Protein AF-A0A954XDR1-F1 (afdb_monomer_lite)

pLDDT: mean 86.96, std 10.25, range [40.03, 98.75]

Foldseek 3Di:
DWDPVQPQPFKWKKFCFLEQDFFWFKAWAPLQPLLQWIKMKTWPDGAPLLFFQWEAEAEDAPPDQDAWDWDDDPSYIYTYWHPHPPNGHFQLSPQVNQCPPPRNVNTIHMDIPDHDRRHGSRPGGDHGDIDTGDQRQWWKFKDPLPLPSQWIKMKTFPDGALLLFFQKEFEAEDAPPDADQWDWDDDPSYIYTYWHLHPPRTHFQLSSQCNQCVDPVSVNTIHMDTRHHDRRHGNNNDDRPCPTTTTDDSRMDIFDFPDWDADPVNPDIDTHGPADDDWGKMKIKGFQADDRFTAHPVRQGPPRGDMDMDIDTDQFFKEWFFKAAQDWDAFPVRFIDTNQQKMKTAIDDRSDPQFAFDQVLLWDFLQKWKWQLQLFLFPPVTDDTFPTWGADRQRRMIMGGHPDGQQCPPNNPAFFTKIKIWGWFNADFEDFEFEEEDPDFAFLFPVRAAECVVGDDCADPNGYKYKYKDFLFPPDFDDDFAFQALPDPPDDDDPPAGGQFPVFFAPDGAAAEFEEEAEQWDAAAPVRHTWGAPQDPLLVVLLLQLLQLLLQQFSYFYAYEHQDAAHEGATDPCRQPNPFDDADPGPQWADHPQLRYTYGYNRVQDDPPQSDHVHVSSLRSSLRNLVSLRGGAPCPDPDQDSHDPDDPPPPPDDRDPPDPSSSRNRCRHGPLFSFGKRKHKDWDPAKWKKKKKKAACLDPDHWFFQKKKWKWFQDPVRDIDTDDIDQDFFHSIDMDMDIDGGGMMMIMMTGPQQPPADSNDTRRTGGHSTFDDVPDVTSGGGMMMIMMTTHGFGPDTTGTSVRQRHDALQPSHRGDMPMDMDIDDDQLQEFEEELPFDDPFDRGSRGHHNAQQVSQVVNLVPAQGEYEYEAAPAPVRDLLQQLRTAAHEEAADPVRDGFRRYNEAERAANYEYEYWFSYHYAYALYEHEFADLDLPGGRANYEYHDRWAQFDADSVRRTDADSSRHGDTRAHEYFHPQDNSGHDYPDPPPDGDHQAAQREAAYEDECVSCVVSVHDHSVLSVGARYEDRRYEAERHQHWHAGPNDTDTHANAEEELAAHAYEQYEHARHAAENAEYEQNLQAKFLCQGPSSCVVHGHHRPDIDGGHHHYNYHAPHYPHSFYEHDFDCDPPRDTRANAHSGDDDDPNGDYDYPDDHHHDDPRNGHHLPQPFWDQAPKDKDFDADAAADFAKDWDWDWDADPVRDTHPTDDTHDIDTDDDRGRDIDIPPGGD

Sequence (1230 aa):
NLDPASIADSIQVTRSGFDGQFERASVLTDLGTSGQVVFQFAAVAPGEAGNGISLVFTKSNHGGSSLPTVTVSGRQINVDLNTNSGNETTASDLLTAMTNSAAASSLVTTSLELGNLLARVDQNVSVGAPLTLAGANHAKVSSSFNAGSNVQLSFTAAQTGLAGNGIQIAVTKVDRGGPATPRVTVSGRTINLELNSHLGNETTAQEVVTAVNGNATARALVTARLNFGSGLTKLGNRTLTFSPLRLAGANDVVIQPGHLELAENGREVIFRFADNLPDDRYRIDILGAGANPLLDENGLPFNGGRDQSVEFRLDLAPRVEAVVPQPITRTSTGALQQARNQIVVYFNHDHLQGDTLDPVKASDPSFYKLYLTKGTVRNTDDTLIPASVSFDATTETATLTFANDLQQLAGNTAAGGTFRLRIGTDEAIPAVPVTLTPQNDPGSSFDTALDLAANWSPNASPSQSIVISSSIANANPYLLDFPGASDEPGHREIPSVQDHVPGGADDRPGITTIPYNFRLEYGFDSRNNVLLNSITENQKQRAREVFELYGNYLGVQFIETASQGMTIVTGDLRAINPTIPTGIGAPYSLSNAQGDLVIMELQDFNQPGDDIYGGDWFRAAFKEIGRALGYGPTTELPGLSLAVDTQNPGPTAEPIFPGDADVLHGQFMYRPESNDIDLYQFTLTQTGRISIETFAERQANPSLVDTVITLYRENANGTHELVARNDDYYSNDSFLELELGPGKYFVGVSASGNNQYNPTIEDSGIGGTTGDDPSTPNIDEGAYELRLNFRPNADDSLTDSTGVVFDGDADGVPGGVHNFWFRTQSAARTLIVDKSAPAGGNGSLAAPYSNLQTALTAAAAQPNSIVRIVGNGGADGDLTTEADNDAYEIGFNRLGNQLADGPRFEVPKDVTVMIDAGAVFKLRRAMVAVGSTAVNVDHSGASLQVLGTPRLLTANGQVARDSNGQVVEGSVFFTSIHDNAIGDDTNADVSHPAALPGDWGGIWYRNDIDSASKRFDWENEGIYLNVVNHADMRYGGGDVIVSGVTQPVAPIHMTDSRPTVSYNTITGSADAAMSANPDSFKETSFHTTEFQQRGAFTADYTRVGPDIQFNHLTDNSFNALFVRLRTPAGNDLETLTVPGRFDDTDVVHVIAENLLIEGVAGGPISQVATPPTQLVKLDPLTGGTLPLGTYNYRLTYVDAQGNESPASDPSRDITLTGGQTAVLLSQLPR

Secondary structure (DSSP, 8-state):
-B-GGGTTTTEEEEE--TTS-----EEEE-TTSTTSEEEEEEESS-SGGGTT-EEEEEEE--SSSPPPEEEEETTEEEEEEE--TTSPPBHHHHHHHHHH-HHHHTTEEEEEEEE-TTSB-SSS--SS-EEE-B-TT--EEEE-TT-GGGEEEEEEESS-SGGGTT-EEEEEEE--SSS-PPEEEEETTEEEEEEE--TTSPPBHHHHHHHHHH-HHHHTTEEEEEEEE-TT-B-TTS---SPSEE-B----EEEPEEEEEE-TTSS-EEEEESSPPPSEEEEEEE-SSSSS--BBTT-PBGGGT--EEEEEEE-PPP-EEEEEES-EEE-TTS-EEE-TTEEEEEEPPP-STT-SB-HHHHT-GGGEEEEE-TTSS-GGG-----SEEEEETTTTEEEEE-SS-GGGGGG--SS-EEEEEEESB-PPPPPPPEEE--SSPPPSSTTT-EEGGGT--TT-SS-EEEEEEEEEE--S---SPPS--TT-TT----TTS--S-TT-S--SSSPEEEEEE--SEEEE-TTSPEEE----HHHHHHHHHHHHHHHTTSSEEEEE-SSSSEEEEEE-GGGT-TT---STTS--EEE-TTSSEEEEETTTS-STTTTSTTSHHHHHHHHHHHHHTT----TTS-SSSTT-TT----TT-PPPSS-HHHHHHHHHHS---B--EEEEEEEESS-EEEEEEEESTTSSS--SPPEEEEEEEE-TTS-EEEEEEES-BBBTB-EEEEEE-SEEEEEEEEETT-----TTSTT----B-----TTSSS-EEEEEEEEEEEEEPPS-B-BBSS-PBPBSS-SSSSB--EEEEEEE--GGGEEEE-TTSPTT--SBTTB-BS-HHHHHHHHHTSTTPEEEE----TTTT-TT-TTTSBPEEEEB-TTSPBPTT-S-EEPPTT-EEEEETT-EEEEES--EEES-SBTTB--TT-EEEEE-BSS-B-TTSPBPB-TTSPBPPBPEEEEETT--SS-B-----TT-----TTSS--EEEE-HHHHHTT---SGGGT----EEESEEEES---EEEETTEEEE--SEEEES---EEES-EEES-SSEEEEE-GGGGBEE-S-SHHHHTT-----S--EESSEEES-EEESSSEEEEEE-----TTSPPPEE-S-B-----SS-EE--SPPEE---TTS-B--------TT-EEEEEESS-PPSSEE------B-TT-PBPPPPPPPPPEE--TTEEEEEEES---

Radius of gyration: 40.81 Å; chains: 1; bounding box: 85×116×124 Å

Structure (mmCIF, N/CA/C/O backbone):
data_AF-A0A954XDR1-F1
#
_entry.id   AF-A0A954XDR1-F1
#
loop_
_atom_site.group_PDB
_atom_site.id
_atom_site.type_symbol
_atom_site.label_atom_id
_atom_site.label_alt_id
_atom_site.label_comp_id
_atom_site.label_asym_id
_atom_site.label_entity_id
_atom_site.label_seq_id
_atom_site.pdbx_PDB_ins_code
_atom_site.Cartn_x
_atom_site.Cartn_y
_atom_site.Cartn_z
_atom_site.occupancy
_atom_site.B_iso_or_equiv
_atom_site.auth_seq_id
_atom_site.auth_comp_id
_atom_site.auth_asym_id
_atom_site.auth_atom_id
_atom_site.pdbx_PDB_model_num
ATOM 1 N N . ASN A 1 1 ? 17.605 -41.570 4.086 1.00 86.50 1 ASN A N 1
ATOM 2 C CA . ASN A 1 1 ? 17.146 -40.199 3.787 1.00 86.50 1 ASN A CA 1
ATOM 3 C C . ASN A 1 1 ? 17.952 -39.670 2.612 1.00 86.50 1 ASN A C 1
ATOM 5 O O . ASN A 1 1 ? 18.777 -40.428 2.106 1.00 86.50 1 ASN A O 1
ATOM 9 N N . LEU A 1 2 ? 17.680 -38.459 2.126 1.00 90.00 2 LEU A N 1
ATOM 10 C CA . LEU A 1 2 ? 18.533 -37.824 1.114 1.00 90.00 2 LEU A CA 1
ATOM 11 C C . LEU A 1 2 ? 19.886 -37.447 1.732 1.00 90.00 2 LEU A C 1
ATOM 13 O O . LEU A 1 2 ? 19.928 -37.075 2.902 1.00 90.00 2 LEU A O 1
ATOM 17 N N . ASP A 1 3 ? 20.970 -37.553 0.962 1.00 89.50 3 ASP A N 1
ATOM 18 C CA . ASP A 1 3 ? 22.277 -37.013 1.346 1.00 89.50 3 ASP A CA 1
ATOM 19 C C . ASP A 1 3 ? 22.281 -35.491 1.109 1.00 89.50 3 ASP A C 1
ATOM 21 O O . ASP A 1 3 ? 22.230 -35.074 -0.058 1.00 89.50 3 ASP A O 1
ATOM 25 N N . PRO A 1 4 ? 22.375 -34.652 2.163 1.00 86.88 4 PRO A N 1
ATOM 26 C CA . PRO A 1 4 ? 22.379 -33.196 2.027 1.00 86.88 4 PRO A CA 1
ATOM 27 C C . PRO A 1 4 ? 23.469 -32.669 1.087 1.00 86.88 4 PRO A C 1
ATOM 29 O O . PRO A 1 4 ? 23.261 -31.662 0.415 1.00 86.88 4 PRO A O 1
ATOM 32 N N . ALA A 1 5 ? 24.614 -33.359 0.995 1.00 87.38 5 ALA A N 1
ATOM 33 C CA . ALA A 1 5 ? 25.727 -32.941 0.144 1.00 87.38 5 ALA A CA 1
ATOM 34 C C . ALA A 1 5 ? 25.434 -33.096 -1.357 1.00 87.38 5 ALA A C 1
ATOM 36 O O . ALA A 1 5 ? 26.121 -32.494 -2.178 1.00 87.38 5 ALA A O 1
ATOM 37 N N . SER A 1 6 ? 24.425 -33.892 -1.720 1.00 88.06 6 SER A N 1
ATOM 38 C CA . SER A 1 6 ? 24.074 -34.159 -3.116 1.00 88.06 6 SER A CA 1
ATOM 39 C C . SER A 1 6 ? 23.011 -33.214 -3.683 1.00 88.06 6 SER A C 1
ATOM 41 O O . SER A 1 6 ? 22.821 -33.196 -4.893 1.00 88.06 6 SER A O 1
ATOM 43 N N . ILE A 1 7 ? 22.315 -32.421 -2.857 1.00 86.50 7 ILE A N 1
ATOM 44 C CA . ILE A 1 7 ? 21.099 -31.688 -3.266 1.00 86.50 7 ILE A CA 1
ATOM 45 C C . ILE A 1 7 ? 21.419 -30.469 -4.145 1.00 86.50 7 ILE A C 1
ATOM 47 O O . ILE A 1 7 ? 20.789 -30.290 -5.185 1.00 86.50 7 ILE A O 1
ATOM 51 N N . ALA A 1 8 ? 22.406 -29.654 -3.755 1.00 79.81 8 ALA A N 1
ATOM 52 C CA . ALA A 1 8 ? 22.667 -28.344 -4.367 1.00 79.81 8 ALA A CA 1
ATOM 53 C C . ALA A 1 8 ? 22.956 -28.397 -5.878 1.00 79.81 8 ALA A C 1
ATOM 55 O O . ALA A 1 8 ? 22.542 -27.506 -6.610 1.00 79.81 8 ALA A O 1
ATOM 56 N N . ASP A 1 9 ? 23.617 -29.460 -6.342 1.00 78.88 9 ASP A N 1
ATOM 57 C CA . ASP A 1 9 ? 24.009 -29.622 -7.747 1.00 78.88 9 ASP A CA 1
ATOM 58 C C . ASP A 1 9 ? 23.118 -30.611 -8.522 1.00 78.88 9 ASP A C 1
ATOM 60 O O . ASP A 1 9 ? 23.356 -30.843 -9.710 1.00 78.88 9 ASP A O 1
ATOM 64 N N . SER A 1 10 ? 22.130 -31.231 -7.863 1.00 84.75 10 SER A N 1
ATOM 65 C CA . SER A 1 10 ? 21.291 -32.281 -8.459 1.00 84.75 10 SER A CA 1
ATOM 66 C C . SER A 1 10 ? 19.840 -31.879 -8.694 1.00 84.75 10 SER A C 1
ATOM 68 O O . SER A 1 10 ? 19.151 -32.581 -9.434 1.00 84.75 10 SER A O 1
ATOM 70 N N . ILE A 1 11 ? 19.367 -30.776 -8.107 1.00 86.69 11 ILE A N 1
ATOM 71 C CA . ILE A 1 11 ? 18.033 -30.225 -8.365 1.00 86.69 11 ILE A CA 1
ATOM 72 C C . ILE A 1 11 ? 18.182 -28.825 -8.951 1.00 86.69 11 ILE A C 1
ATOM 74 O O . ILE A 1 11 ? 18.779 -27.947 -8.334 1.00 86.69 11 ILE A O 1
ATOM 78 N N . GLN A 1 12 ? 17.617 -28.609 -10.134 1.00 84.19 12 GLN A N 1
ATOM 79 C CA . GLN A 1 12 ? 17.728 -27.356 -10.870 1.00 84.19 12 GLN A CA 1
ATOM 80 C C . GLN A 1 12 ? 16.349 -26.868 -11.304 1.00 84.19 12 GLN A C 1
ATOM 82 O O . GLN A 1 12 ? 15.586 -27.617 -11.906 1.00 84.19 12 GLN A O 1
ATOM 87 N N . VAL A 1 13 ? 16.044 -25.595 -11.053 1.00 87.25 13 VAL A N 1
ATOM 88 C CA . VAL A 1 13 ? 14.833 -24.945 -11.569 1.00 87.25 13 VAL A CA 1
ATOM 89 C C . VAL A 1 13 ? 15.220 -24.077 -12.765 1.00 87.25 13 VAL A C 1
ATOM 91 O O . VAL A 1 13 ? 16.120 -23.246 -12.676 1.00 87.25 13 VAL A O 1
ATOM 94 N N . THR A 1 14 ? 14.565 -24.285 -13.904 1.00 85.12 14 THR A N 1
ATOM 95 C CA . THR A 1 14 ? 14.783 -23.532 -15.145 1.00 85.12 14 THR A CA 1
ATOM 96 C C . THR A 1 14 ? 13.478 -22.874 -15.570 1.00 85.12 14 THR A C 1
ATOM 98 O O . THR A 1 14 ? 12.457 -23.546 -15.663 1.00 85.12 14 THR A O 1
ATOM 101 N N . ARG A 1 15 ? 13.515 -21.577 -15.846 1.00 86.88 15 ARG A N 1
ATOM 102 C CA . ARG A 1 15 ? 12.451 -20.773 -16.453 1.00 86.88 15 ARG A CA 1
ATOM 103 C C . ARG A 1 15 ? 12.624 -20.786 -17.977 1.00 86.88 15 ARG A C 1
ATOM 105 O O . ARG A 1 15 ? 13.765 -20.675 -18.418 1.00 86.88 15 ARG A O 1
ATOM 112 N N . SER A 1 16 ? 11.557 -20.920 -18.770 1.00 78.75 16 SER A N 1
ATOM 113 C CA . SER A 1 16 ? 11.685 -20.960 -20.243 1.00 78.75 16 SER A CA 1
ATOM 114 C C . SER A 1 16 ? 12.026 -19.610 -20.876 1.00 78.75 16 SER A C 1
ATOM 116 O O . SER A 1 16 ? 12.599 -19.547 -21.959 1.00 78.75 16 SER A O 1
ATOM 118 N N . GLY A 1 17 ? 11.745 -18.516 -20.169 1.00 71.94 17 GLY A N 1
ATOM 119 C CA . GLY A 1 17 ? 12.028 -17.175 -20.653 1.00 71.94 17 GLY A CA 1
ATOM 120 C C . GLY A 1 17 ? 11.011 -16.724 -21.703 1.00 71.94 17 GLY A C 1
ATOM 121 O O . GLY A 1 17 ? 9.960 -17.325 -21.900 1.00 71.94 17 GLY A O 1
ATOM 122 N N . PHE A 1 18 ? 11.332 -15.629 -22.393 1.00 61.94 18 PHE A N 1
ATOM 123 C CA . PHE A 1 18 ? 10.389 -14.818 -23.182 1.00 61.94 18 PHE A CA 1
ATOM 124 C C . PHE A 1 18 ? 9.682 -15.507 -24.371 1.00 61.94 18 PHE A C 1
ATOM 126 O O . PHE A 1 18 ? 8.906 -14.847 -25.061 1.00 61.94 18 PHE A O 1
ATOM 133 N N . ASP A 1 19 ? 9.971 -16.772 -24.688 1.00 65.50 19 ASP A N 1
ATOM 134 C CA . ASP A 1 19 ? 9.323 -17.500 -25.789 1.00 65.50 19 ASP A CA 1
ATOM 135 C C . ASP A 1 19 ? 8.383 -18.629 -25.328 1.00 65.50 19 ASP A C 1
ATOM 137 O O . ASP A 1 19 ? 7.708 -19.240 -26.167 1.00 65.50 19 ASP A O 1
ATOM 141 N N . GLY A 1 20 ? 8.305 -18.884 -24.016 1.00 69.50 20 GLY A N 1
ATOM 142 C CA . GLY A 1 20 ? 7.440 -19.902 -23.425 1.00 69.50 20 GLY A CA 1
ATOM 143 C C . GLY A 1 20 ? 7.781 -21.332 -23.856 1.00 69.50 20 GLY A C 1
ATOM 144 O O . GLY A 1 20 ? 6.900 -22.201 -23.829 1.00 69.50 20 GLY A O 1
ATOM 145 N N . GLN A 1 21 ? 9.002 -21.591 -24.336 1.00 77.00 21 GLN A N 1
ATOM 146 C CA . GLN A 1 21 ? 9.427 -22.898 -24.834 1.00 77.00 21 GLN A CA 1
ATOM 147 C C . GLN A 1 21 ? 10.826 -23.259 -24.336 1.00 77.00 21 GLN A C 1
ATOM 149 O O . GLN A 1 21 ? 11.808 -22.639 -24.710 1.00 77.00 21 GLN A O 1
ATOM 154 N N . PHE A 1 22 ? 10.945 -24.378 -23.620 1.00 79.81 22 PHE A N 1
ATOM 155 C CA . PHE A 1 22 ? 12.264 -24.900 -23.273 1.00 79.81 22 PHE A CA 1
ATOM 156 C C . PHE A 1 22 ? 13.022 -25.404 -24.504 1.00 79.81 22 PHE A C 1
ATOM 158 O O . PHE A 1 22 ? 12.541 -26.292 -25.229 1.00 79.81 22 PHE A O 1
ATOM 165 N N . GLU A 1 23 ? 14.240 -24.909 -24.728 1.00 79.75 23 GLU A N 1
ATOM 166 C CA . GLU A 1 23 ? 14.997 -25.302 -25.912 1.00 79.75 23 GLU A CA 1
ATOM 167 C C . GLU A 1 23 ? 15.447 -26.764 -25.863 1.00 79.75 23 GLU A C 1
ATOM 169 O O . GLU A 1 23 ? 15.776 -27.340 -24.825 1.00 79.75 23 GLU A O 1
ATOM 174 N N . ARG A 1 24 ? 15.506 -27.393 -27.040 1.00 84.25 24 ARG A N 1
ATOM 175 C CA . ARG A 1 24 ? 15.835 -28.817 -27.184 1.00 84.25 24 ARG A CA 1
ATOM 176 C C . ARG A 1 24 ? 17.181 -29.014 -27.854 1.00 84.25 24 ARG A C 1
ATOM 178 O O . ARG A 1 24 ? 17.508 -28.386 -28.869 1.00 84.25 24 ARG A O 1
ATOM 185 N N . ALA A 1 25 ? 17.937 -29.974 -27.334 1.00 85.62 25 ALA A N 1
ATOM 186 C CA . ALA A 1 25 ? 19.163 -30.418 -27.970 1.00 85.62 25 ALA A CA 1
ATOM 187 C C . ALA A 1 25 ? 18.816 -30.998 -29.339 1.00 85.62 25 ALA A C 1
ATOM 189 O O . ALA A 1 25 ? 17.889 -31.797 -29.477 1.00 85.62 25 ALA A O 1
ATOM 190 N N . SER A 1 26 ? 19.543 -30.590 -30.368 1.00 88.50 26 SER A N 1
ATOM 191 C CA . SER A 1 26 ? 19.262 -31.053 -31.720 1.00 88.50 26 SER A CA 1
ATOM 192 C C . SER A 1 26 ? 20.522 -31.131 -32.553 1.00 88.50 26 SER A C 1
ATOM 194 O O . SER A 1 26 ? 21.566 -30.558 -32.230 1.00 88.50 26 SER A O 1
ATOM 196 N N . VAL A 1 27 ? 20.432 -31.890 -33.634 1.00 87.94 27 VAL A N 1
ATOM 197 C CA . VAL A 1 27 ? 21.496 -31.993 -34.616 1.00 87.94 27 VAL A CA 1
ATOM 198 C C . VAL A 1 27 ? 20.909 -32.138 -36.012 1.00 87.94 27 VAL A C 1
ATOM 200 O O . VAL A 1 27 ? 20.017 -32.950 -36.248 1.00 87.94 27 VAL A O 1
ATOM 203 N N . LEU A 1 28 ? 21.440 -31.336 -36.932 1.00 88.44 28 LEU A N 1
ATOM 204 C CA . LEU A 1 28 ? 21.178 -31.423 -38.363 1.00 88.44 28 LEU A CA 1
ATOM 205 C C . LEU A 1 28 ? 22.313 -32.193 -39.037 1.00 88.44 28 LEU A C 1
ATOM 207 O O . LEU A 1 28 ? 23.490 -31.963 -38.740 1.00 88.44 28 LEU A O 1
ATOM 211 N N . THR A 1 29 ? 21.971 -33.101 -39.945 1.00 86.88 29 THR A N 1
ATOM 212 C CA . THR A 1 29 ? 22.951 -33.835 -40.750 1.00 86.88 29 THR A CA 1
ATOM 213 C C . THR A 1 29 ? 22.360 -34.265 -42.086 1.00 86.88 29 THR A C 1
ATOM 215 O O . THR A 1 29 ? 21.196 -34.643 -42.169 1.00 86.88 29 THR A O 1
ATOM 218 N N . ASP A 1 30 ? 23.171 -34.258 -43.142 1.00 86.12 30 ASP A N 1
ATOM 219 C CA . ASP A 1 30 ? 22.811 -34.860 -44.430 1.00 86.12 30 ASP A CA 1
ATOM 220 C C . ASP A 1 30 ? 23.244 -36.325 -44.564 1.00 86.12 30 ASP A C 1
ATOM 222 O O . ASP A 1 30 ? 23.123 -36.903 -45.647 1.00 86.12 30 ASP A O 1
ATOM 226 N N . LEU A 1 31 ? 23.799 -36.913 -43.496 1.00 86.31 31 LEU A N 1
ATOM 227 C CA . LEU A 1 31 ? 24.356 -38.269 -43.469 1.00 86.31 31 LEU A CA 1
ATOM 228 C C . LEU A 1 31 ? 25.361 -38.537 -44.611 1.00 86.31 31 LEU A C 1
ATOM 230 O O . LEU A 1 31 ? 25.491 -39.666 -45.081 1.00 86.31 31 LEU A O 1
ATOM 234 N N . GLY A 1 32 ? 26.075 -37.507 -45.084 1.00 80.69 32 GLY A N 1
ATOM 235 C CA . GLY A 1 32 ? 27.067 -37.626 -46.159 1.00 80.69 32 GLY A CA 1
ATOM 236 C C . GLY A 1 32 ? 26.476 -37.658 -47.574 1.00 80.69 32 GLY A C 1
ATOM 237 O O . GLY A 1 32 ? 27.197 -37.890 -48.547 1.00 80.69 32 GLY A O 1
ATOM 238 N N . THR A 1 33 ? 25.176 -37.396 -47.732 1.00 82.56 33 THR A N 1
ATOM 239 C CA . THR A 1 33 ? 24.501 -37.395 -49.042 1.00 82.56 33 THR A CA 1
ATOM 240 C C . THR A 1 33 ? 24.773 -36.145 -49.885 1.00 82.56 33 THR A C 1
ATOM 242 O O . THR A 1 33 ? 24.245 -36.019 -50.988 1.00 82.56 33 THR A O 1
ATOM 245 N N . SER A 1 34 ? 25.628 -35.229 -49.410 1.00 76.81 34 SER A N 1
ATOM 246 C CA . SER A 1 34 ? 25.942 -33.957 -50.078 1.00 76.81 34 SER A CA 1
ATOM 247 C C . SER A 1 34 ? 24.692 -33.097 -50.315 1.00 76.81 34 SER A C 1
ATOM 249 O O . SER A 1 34 ? 24.512 -32.532 -51.394 1.00 76.81 34 SER A O 1
ATOM 251 N N . GLY A 1 35 ? 23.818 -33.024 -49.306 1.00 74.88 35 GLY A N 1
ATOM 252 C CA . GLY A 1 35 ? 22.585 -32.232 -49.327 1.00 74.88 35 GLY A CA 1
ATOM 253 C C . GLY A 1 35 ? 21.400 -32.834 -50.095 1.00 74.88 35 GLY A C 1
ATOM 254 O O . GLY A 1 35 ? 20.411 -32.132 -50.297 1.00 74.88 35 GLY A O 1
ATOM 255 N N . GLN A 1 36 ? 21.453 -34.104 -50.530 1.00 80.50 36 GLN A N 1
ATOM 256 C CA . GLN A 1 36 ? 20.278 -34.757 -51.139 1.00 80.50 36 GLN A CA 1
ATOM 257 C C . GLN A 1 36 ? 19.148 -34.997 -50.135 1.00 80.50 36 GLN A C 1
ATOM 259 O O . GLN A 1 36 ? 17.980 -35.007 -50.531 1.00 80.50 36 GLN A O 1
ATOM 264 N N . VAL A 1 37 ? 19.500 -35.191 -48.862 1.00 86.31 37 VAL A N 1
ATOM 265 C CA . VAL A 1 37 ? 18.587 -35.215 -47.717 1.00 86.31 37 VAL A CA 1
ATOM 266 C C . VAL A 1 37 ? 19.205 -34.480 -46.539 1.00 86.31 37 VAL A C 1
ATOM 268 O O . VAL A 1 37 ? 20.425 -34.436 -46.423 1.00 86.31 37 VAL A O 1
ATOM 271 N N . VAL A 1 38 ? 18.378 -33.918 -45.664 1.00 87.75 38 VAL A N 1
ATOM 272 C CA . VAL A 1 38 ? 18.791 -33.305 -44.399 1.00 87.75 38 VAL A CA 1
ATOM 273 C C . VAL A 1 38 ? 17.844 -33.788 -43.314 1.00 87.75 38 VAL A C 1
ATOM 275 O O . VAL A 1 38 ? 16.654 -33.484 -43.346 1.00 87.75 38 VAL A O 1
ATOM 278 N N . PHE A 1 39 ? 18.377 -34.551 -42.367 1.00 89.62 39 PHE A N 1
ATOM 279 C CA . PHE A 1 39 ? 17.655 -34.992 -41.183 1.00 89.62 39 PHE A CA 1
ATOM 280 C C . PHE A 1 39 ? 17.909 -34.046 -40.022 1.00 89.62 39 PHE A C 1
ATOM 282 O O . PHE A 1 39 ? 19.051 -33.633 -39.791 1.00 89.62 39 PHE A O 1
ATOM 289 N N . GLN A 1 40 ? 16.855 -33.782 -39.260 1.00 91.44 40 GLN A N 1
ATOM 290 C CA . GLN A 1 40 ? 16.955 -33.238 -37.921 1.00 91.44 40 GLN A CA 1
ATOM 291 C C . GLN A 1 40 ? 16.609 -34.327 -36.909 1.00 91.44 40 GLN A C 1
ATOM 293 O O . GLN A 1 40 ? 15.594 -35.016 -37.005 1.00 91.44 40 GLN A O 1
ATOM 298 N N . PHE A 1 41 ? 17.491 -34.474 -35.927 1.00 92.56 41 PHE A N 1
ATOM 299 C CA . PHE A 1 41 ? 17.269 -35.286 -34.742 1.00 92.56 41 PHE A CA 1
ATOM 300 C C . PHE A 1 41 ? 17.181 -34.333 -33.554 1.00 92.56 41 PHE A C 1
ATOM 302 O O . PHE A 1 41 ? 18.151 -33.625 -33.277 1.00 92.56 41 PHE A O 1
ATOM 309 N N . ALA A 1 42 ? 16.036 -34.282 -32.879 1.00 90.50 42 ALA A N 1
ATOM 310 C CA . ALA A 1 42 ? 15.806 -33.403 -31.734 1.00 90.50 42 ALA A CA 1
ATOM 311 C C . ALA A 1 42 ? 15.404 -34.204 -30.494 1.00 90.50 42 ALA A C 1
ATOM 313 O O . ALA A 1 42 ? 14.640 -35.164 -30.586 1.00 90.50 42 ALA A O 1
ATOM 314 N N . ALA A 1 43 ? 15.923 -33.821 -29.332 1.00 89.50 43 ALA A N 1
ATOM 315 C CA . ALA A 1 43 ? 15.659 -34.510 -28.080 1.00 89.50 43 ALA A CA 1
ATOM 316 C C . ALA A 1 43 ? 14.181 -34.388 -27.678 1.00 89.50 43 ALA A C 1
ATOM 318 O O . ALA A 1 43 ? 13.559 -33.327 -27.791 1.00 89.50 43 ALA A O 1
ATOM 319 N N . VAL A 1 44 ? 13.627 -35.493 -27.178 1.00 85.81 44 VAL A N 1
ATOM 320 C CA . VAL A 1 44 ? 12.279 -35.531 -26.586 1.00 85.81 44 VAL A CA 1
ATOM 321 C C . VAL A 1 44 ? 12.276 -34.904 -25.192 1.00 85.81 44 VAL A C 1
ATOM 323 O O . VAL A 1 44 ? 11.271 -34.324 -24.794 1.00 85.81 44 VAL A O 1
ATOM 326 N N . ALA A 1 45 ? 13.396 -34.958 -24.470 1.00 78.19 45 ALA A N 1
ATOM 327 C CA . ALA A 1 45 ? 13.588 -34.181 -23.251 1.00 78.19 45 ALA A CA 1
ATOM 328 C C . ALA A 1 45 ? 14.065 -32.756 -23.610 1.00 78.19 45 ALA A C 1
ATOM 330 O O . ALA A 1 45 ? 15.027 -32.633 -24.378 1.00 78.19 45 ALA A O 1
ATOM 331 N N . PRO A 1 46 ? 13.404 -31.694 -23.116 1.00 74.44 46 PRO A N 1
ATOM 332 C CA . PRO A 1 46 ? 13.904 -30.328 -23.235 1.00 74.44 46 PRO A CA 1
ATOM 333 C C . PRO A 1 46 ? 15.089 -30.057 -22.292 1.00 74.44 46 PRO A C 1
ATOM 335 O O . PRO A 1 46 ? 15.381 -30.853 -21.399 1.00 74.44 46 PRO A O 1
ATOM 338 N N . GLY A 1 47 ? 15.789 -28.944 -22.516 1.00 70.94 47 GLY A N 1
ATOM 339 C CA . GLY A 1 47 ? 16.907 -28.489 -21.690 1.00 70.94 47 GLY A CA 1
ATOM 340 C C . GLY A 1 47 ? 18.150 -29.381 -21.724 1.00 70.94 47 GLY A C 1
ATOM 341 O O . GLY A 1 47 ? 18.360 -30.185 -22.641 1.00 70.94 47 GLY A O 1
ATOM 342 N N . GLU A 1 48 ? 18.988 -29.245 -20.692 1.00 67.12 48 GLU A N 1
ATOM 343 C CA . GLU A 1 48 ? 20.251 -29.985 -20.540 1.00 67.12 48 GLU A CA 1
ATOM 344 C C . GLU A 1 48 ? 20.049 -31.508 -20.507 1.00 67.12 48 GLU A C 1
ATOM 346 O O . GLU A 1 48 ? 20.876 -32.258 -21.029 1.00 67.12 48 GLU A O 1
ATOM 351 N N . ALA A 1 49 ? 18.900 -31.981 -20.012 1.00 67.62 49 ALA A N 1
ATOM 352 C CA . ALA A 1 49 ? 18.535 -33.396 -20.025 1.00 67.62 49 ALA A CA 1
ATOM 353 C C . ALA A 1 49 ? 18.467 -33.988 -21.447 1.00 67.62 49 ALA A C 1
ATOM 355 O O . ALA A 1 49 ? 18.609 -35.205 -21.612 1.00 67.62 49 ALA A O 1
ATOM 356 N N . GLY A 1 50 ? 18.290 -33.163 -22.487 1.00 75.00 50 GLY A N 1
ATOM 357 C CA . GLY A 1 50 ? 18.353 -33.562 -23.896 1.00 75.00 50 GLY A CA 1
ATOM 358 C C . GLY A 1 50 ? 19.769 -33.594 -24.490 1.00 75.00 50 GLY A C 1
ATOM 359 O O . GLY A 1 50 ? 20.001 -34.282 -25.490 1.00 75.00 50 GLY A O 1
ATOM 360 N N . ASN A 1 51 ? 20.738 -32.893 -23.891 1.00 78.12 51 ASN A N 1
ATOM 361 C CA . ASN A 1 51 ? 22.112 -32.815 -24.396 1.00 78.12 51 ASN A CA 1
ATOM 362 C C . ASN A 1 51 ? 22.847 -34.160 -24.237 1.00 78.12 51 ASN A C 1
ATOM 364 O O . ASN A 1 51 ? 22.618 -34.933 -23.310 1.00 78.12 51 ASN A O 1
ATOM 368 N N . GLY A 1 52 ? 23.749 -34.494 -25.161 1.00 79.88 52 GLY A N 1
ATOM 369 C CA . GLY A 1 52 ? 24.583 -35.697 -25.032 1.00 79.88 52 GLY A CA 1
ATOM 370 C C . GLY A 1 52 ? 23.933 -37.008 -25.498 1.00 79.88 52 GLY A C 1
ATOM 371 O O . GLY A 1 52 ? 24.595 -38.046 -25.468 1.00 79.88 52 GLY A O 1
ATOM 372 N N . ILE A 1 53 ? 22.678 -36.991 -25.971 1.00 86.81 53 ILE A N 1
ATOM 373 C CA . ILE A 1 53 ? 22.106 -38.136 -26.699 1.00 86.81 53 ILE A CA 1
ATOM 374 C C . ILE A 1 53 ? 22.911 -38.328 -27.986 1.00 86.81 53 ILE A C 1
ATOM 376 O O . ILE A 1 53 ? 23.113 -37.375 -28.736 1.00 86.81 53 ILE A O 1
ATOM 380 N N . SER A 1 54 ? 23.386 -39.544 -28.249 1.00 90.69 54 SER A N 1
ATOM 381 C CA . SER A 1 54 ? 24.243 -39.825 -29.407 1.00 90.69 54 SER A CA 1
ATOM 382 C C . SER A 1 54 ? 23.600 -40.818 -30.365 1.00 90.69 54 SER A C 1
ATOM 384 O O . SER A 1 54 ? 23.065 -41.841 -29.946 1.00 90.69 54 SER A O 1
ATOM 386 N N . LEU A 1 55 ? 23.675 -40.528 -31.664 1.00 92.88 55 LEU A N 1
ATOM 387 C CA . LEU A 1 55 ? 23.309 -41.464 -32.723 1.00 92.88 55 LEU A CA 1
ATOM 388 C C . LEU A 1 55 ? 24.577 -42.023 -33.359 1.00 92.88 55 LEU A C 1
ATOM 390 O O . LEU A 1 55 ? 25.416 -41.270 -33.851 1.00 92.88 55 LEU A O 1
ATOM 394 N N . VAL A 1 56 ? 24.721 -43.343 -33.366 1.00 93.50 56 VAL A N 1
ATOM 395 C CA . VAL A 1 56 ? 25.845 -44.032 -34.001 1.00 93.50 56 VAL A CA 1
ATOM 396 C C . VAL A 1 56 ? 25.315 -44.852 -35.161 1.00 93.50 56 VAL A C 1
ATOM 398 O O . VAL A 1 56 ? 24.529 -45.779 -34.977 1.00 93.50 56 VAL A O 1
ATOM 401 N N . PHE A 1 57 ? 25.766 -44.508 -36.363 1.00 93.31 57 PHE A N 1
ATOM 402 C CA . PHE A 1 57 ? 25.388 -45.218 -37.575 1.00 93.31 57 PHE A CA 1
ATOM 403 C C . PHE A 1 57 ? 26.395 -46.329 -37.877 1.00 93.31 57 PHE A C 1
ATOM 405 O O . PHE A 1 57 ? 27.611 -46.106 -37.910 1.00 93.31 57 PHE A O 1
ATOM 412 N N . THR A 1 58 ? 25.884 -47.529 -38.125 1.00 92.31 58 THR A N 1
ATOM 413 C CA . THR A 1 58 ? 26.624 -48.658 -38.692 1.00 92.31 58 THR A CA 1
ATOM 414 C C . THR A 1 58 ? 25.960 -49.109 -39.984 1.00 92.31 58 THR A C 1
ATOM 416 O O . THR A 1 58 ? 24.916 -48.592 -40.385 1.00 92.31 58 THR A O 1
ATOM 419 N N . LYS A 1 59 ? 26.608 -50.027 -40.699 1.00 91.19 59 LYS A N 1
ATOM 420 C CA . LYS A 1 59 ? 26.053 -50.590 -41.922 1.00 91.19 59 LYS A CA 1
ATOM 421 C C . LYS A 1 59 ? 26.357 -52.073 -42.012 1.00 91.19 59 LYS A C 1
ATOM 423 O O . LYS A 1 59 ? 27.501 -52.485 -41.803 1.00 91.19 59 LYS A O 1
ATOM 428 N N . SER A 1 60 ? 25.362 -52.857 -42.399 1.00 91.12 60 SER A N 1
ATOM 429 C CA . SER A 1 60 ? 25.528 -54.275 -42.696 1.00 91.12 60 SER A CA 1
ATOM 430 C C . SER A 1 60 ? 24.573 -54.705 -43.811 1.00 91.12 60 SER A C 1
ATOM 432 O O . SER A 1 60 ? 23.749 -53.926 -44.294 1.00 91.12 60 SER A O 1
ATOM 434 N N . ASN A 1 61 ? 24.745 -55.916 -44.333 1.00 90.19 61 ASN A N 1
ATOM 435 C CA . ASN A 1 61 ? 23.827 -56.469 -45.324 1.00 90.19 61 ASN A CA 1
ATOM 436 C C . ASN A 1 61 ? 22.801 -57.337 -44.589 1.00 90.19 61 ASN A C 1
ATOM 438 O O . ASN A 1 61 ? 23.175 -58.351 -44.002 1.00 90.19 61 ASN A O 1
ATOM 442 N N . HIS A 1 62 ? 21.521 -56.958 -44.635 1.00 91.38 62 HIS A N 1
ATOM 443 C CA . HIS A 1 62 ? 20.448 -57.679 -43.938 1.00 91.38 62 HIS A CA 1
ATOM 444 C C . HIS A 1 62 ? 19.794 -58.787 -44.785 1.00 91.38 62 HIS A C 1
ATOM 446 O O . HIS A 1 62 ? 18.858 -59.444 -44.339 1.00 91.38 62 HIS A O 1
ATOM 452 N N . GLY A 1 63 ? 20.259 -59.011 -46.020 1.00 77.62 63 GLY A N 1
ATOM 453 C CA . GLY A 1 63 ? 19.826 -60.103 -46.900 1.00 77.62 63 GLY A CA 1
ATOM 454 C C . GLY A 1 63 ? 18.461 -59.933 -47.590 1.00 77.62 63 GLY A C 1
ATOM 455 O O . GLY A 1 63 ? 18.122 -60.760 -48.435 1.00 77.62 63 GLY A O 1
ATOM 456 N N . GLY A 1 64 ? 17.688 -58.879 -47.284 1.00 84.44 64 GLY A N 1
ATOM 457 C CA . GLY A 1 64 ? 16.351 -58.618 -47.849 1.00 84.44 64 GLY A CA 1
ATOM 458 C C . GLY A 1 64 ? 15.910 -57.148 -47.766 1.00 84.44 64 GLY A C 1
ATOM 459 O O . GLY A 1 64 ? 16.762 -56.269 -47.648 1.00 84.44 64 GLY A O 1
ATOM 460 N N . SER A 1 65 ? 14.595 -56.889 -47.836 1.00 83.50 65 SER A N 1
ATOM 461 C CA . SER A 1 65 ? 13.951 -55.559 -47.759 1.00 83.50 65 SER A CA 1
ATOM 462 C C . SER A 1 65 ? 13.659 -55.090 -46.325 1.00 83.50 65 SER A C 1
ATOM 464 O O . SER A 1 65 ? 12.625 -54.476 -46.066 1.00 83.50 65 SER A O 1
ATOM 466 N N . SER A 1 66 ? 14.504 -55.459 -45.363 1.00 87.94 66 SER A N 1
ATOM 467 C CA . SER A 1 66 ? 14.322 -55.061 -43.967 1.00 87.94 66 SER A CA 1
ATOM 468 C C . SER A 1 66 ? 14.643 -53.581 -43.762 1.00 87.94 66 SER A C 1
ATOM 470 O O . SER A 1 66 ? 15.579 -53.047 -44.365 1.00 87.94 66 SER A O 1
ATOM 472 N N . LEU A 1 67 ? 13.882 -52.948 -42.865 1.00 91.44 67 LEU A N 1
ATOM 473 C CA . LEU A 1 67 ? 14.193 -51.624 -42.330 1.00 91.44 67 LEU A CA 1
ATOM 474 C C . LEU A 1 67 ? 15.539 -51.643 -41.575 1.00 91.44 67 LEU A C 1
ATOM 476 O O . LEU A 1 67 ? 15.967 -52.709 -41.118 1.00 91.44 67 LEU A O 1
ATOM 480 N N . PRO A 1 68 ? 16.186 -50.478 -41.391 1.00 93.38 68 PRO A N 1
ATOM 481 C CA . PRO A 1 68 ? 17.308 -50.329 -40.469 1.00 93.38 68 PRO A CA 1
ATOM 482 C C . PRO A 1 68 ? 17.022 -50.922 -39.090 1.00 93.38 68 PRO A C 1
ATOM 484 O O . PRO A 1 68 ? 15.919 -50.781 -38.559 1.00 93.38 68 PRO A O 1
ATOM 487 N N . THR A 1 69 ? 18.031 -51.542 -38.480 1.00 93.19 69 THR A N 1
ATOM 488 C CA . THR A 1 69 ? 17.908 -52.037 -37.103 1.00 93.19 69 THR A CA 1
ATOM 489 C C . THR A 1 69 ? 18.276 -50.919 -36.135 1.00 93.19 69 THR A C 1
ATOM 491 O O . THR A 1 69 ? 19.383 -50.389 -36.201 1.00 93.19 69 THR A O 1
ATOM 494 N N . VAL A 1 70 ? 17.363 -50.576 -35.224 1.00 94.81 70 VAL A N 1
ATOM 495 C CA . VAL A 1 70 ? 17.568 -49.543 -34.200 1.00 94.81 70 VAL A CA 1
ATOM 496 C C . VAL A 1 70 ? 17.633 -50.202 -32.827 1.00 94.81 70 VAL A C 1
ATOM 498 O O . VAL A 1 70 ? 16.692 -50.874 -32.411 1.00 94.81 70 VAL A O 1
ATOM 501 N N . THR A 1 71 ? 18.733 -49.997 -32.107 1.00 93.12 71 THR A N 1
ATOM 502 C CA . THR A 1 71 ? 18.890 -50.445 -30.712 1.00 93.12 71 THR A CA 1
ATOM 503 C C . THR A 1 71 ? 19.317 -49.281 -29.831 1.00 93.12 71 THR A C 1
ATOM 505 O O . THR A 1 71 ? 20.040 -48.394 -30.278 1.00 93.12 71 THR A O 1
ATOM 508 N N . VAL A 1 72 ? 18.877 -49.272 -28.574 1.00 91.25 72 VAL A N 1
ATOM 509 C CA . VAL A 1 72 ? 19.168 -48.190 -27.625 1.00 91.25 72 VAL A CA 1
ATOM 510 C C . VAL A 1 72 ? 19.874 -48.764 -26.405 1.00 91.25 72 VAL A C 1
ATOM 512 O O . VAL A 1 72 ? 19.403 -49.732 -25.812 1.00 91.25 72 VAL A O 1
ATOM 515 N N . SER A 1 73 ? 21.010 -48.171 -26.041 1.00 87.19 73 SER A N 1
ATOM 516 C CA . SER A 1 73 ? 21.781 -48.517 -24.845 1.00 87.19 73 SER A CA 1
ATOM 517 C C . SER A 1 73 ? 22.034 -47.250 -24.035 1.00 87.19 73 SER A C 1
ATOM 519 O O . SER A 1 73 ? 22.907 -46.450 -24.376 1.00 87.19 73 SER A O 1
ATOM 521 N N . GLY A 1 74 ? 21.252 -47.041 -22.974 1.00 83.38 74 GLY A N 1
ATOM 522 C CA . GLY A 1 74 ? 21.270 -45.786 -22.222 1.00 83.38 74 GLY A CA 1
ATOM 523 C C . GLY A 1 74 ? 20.871 -44.608 -23.116 1.00 83.38 74 GLY A C 1
ATOM 524 O O . GLY A 1 74 ? 19.766 -44.590 -23.646 1.00 83.38 74 GLY A O 1
ATOM 525 N N . ARG A 1 75 ? 21.788 -43.652 -23.312 1.00 84.12 75 ARG A N 1
ATOM 526 C CA . ARG A 1 75 ? 21.596 -42.438 -24.133 1.00 84.12 75 ARG A CA 1
ATOM 527 C C . ARG A 1 75 ? 22.197 -42.542 -25.548 1.00 84.12 75 ARG A C 1
ATOM 529 O O . ARG A 1 75 ? 22.312 -41.536 -26.245 1.00 84.12 75 ARG A O 1
ATOM 536 N N . GLN A 1 76 ? 22.607 -43.740 -25.972 1.00 90.81 76 GLN A N 1
ATOM 537 C CA . GLN A 1 76 ? 23.145 -43.996 -27.311 1.00 90.81 76 GLN A CA 1
ATOM 538 C C . GLN A 1 76 ? 22.150 -44.800 -28.155 1.00 90.81 76 GLN A C 1
ATOM 540 O O . GLN A 1 76 ? 21.752 -45.905 -27.778 1.00 90.81 76 GLN A O 1
ATOM 545 N N . ILE A 1 77 ? 21.791 -44.260 -29.320 1.00 93.81 77 ILE A N 1
ATOM 546 C CA . ILE A 1 77 ? 20.955 -44.901 -30.336 1.00 93.81 77 ILE A CA 1
ATOM 547 C C . ILE A 1 77 ? 21.876 -45.447 -31.429 1.00 93.81 77 ILE A C 1
ATOM 549 O O . ILE A 1 77 ? 22.543 -44.689 -32.131 1.00 93.81 77 ILE A O 1
ATOM 553 N N . ASN A 1 78 ? 21.919 -46.766 -31.584 1.00 94.06 78 ASN A N 1
ATOM 554 C CA . ASN A 1 78 ? 22.678 -47.429 -32.639 1.00 94.06 78 ASN A CA 1
ATOM 555 C C . ASN A 1 78 ? 21.742 -47.767 -33.798 1.00 94.06 78 ASN A C 1
ATOM 557 O O . ASN A 1 78 ? 20.767 -48.500 -33.609 1.00 94.06 78 ASN A O 1
ATOM 561 N N . VAL A 1 79 ? 22.053 -47.245 -34.983 1.00 95.25 79 VAL A N 1
ATOM 562 C CA . VAL A 1 79 ? 21.261 -47.412 -36.205 1.00 95.25 79 VAL A CA 1
ATOM 563 C C . VAL A 1 79 ? 22.095 -48.158 -37.240 1.00 95.25 79 VAL A C 1
ATOM 565 O O . VAL A 1 79 ? 23.038 -47.601 -37.799 1.00 95.25 79 VAL A O 1
ATOM 568 N N . ASP A 1 80 ? 21.745 -49.413 -37.514 1.00 93.81 80 ASP A N 1
ATOM 569 C CA . ASP A 1 80 ? 22.408 -50.223 -38.536 1.00 93.81 80 ASP A CA 1
ATOM 570 C C . ASP A 1 80 ? 21.638 -50.174 -39.860 1.00 93.81 80 ASP A C 1
ATOM 572 O O . ASP A 1 80 ? 20.532 -50.711 -39.975 1.00 93.81 80 ASP A O 1
ATOM 576 N N . LEU A 1 81 ? 22.225 -49.505 -40.854 1.00 94.50 81 LEU A N 1
ATOM 577 C CA . LEU A 1 81 ? 21.643 -49.318 -42.183 1.00 94.50 81 LEU A CA 1
ATOM 578 C C . LEU A 1 81 ? 21.831 -50.571 -43.049 1.00 94.50 81 LEU A C 1
ATOM 580 O O . LEU A 1 81 ? 22.898 -51.191 -43.053 1.00 94.50 81 LEU A O 1
ATOM 584 N N . ASN A 1 82 ? 20.809 -50.904 -43.838 1.00 93.94 82 ASN A N 1
ATOM 585 C CA . ASN A 1 82 ? 20.824 -52.028 -44.765 1.00 93.94 82 ASN A CA 1
ATOM 586 C C . ASN A 1 82 ? 21.535 -51.642 -46.070 1.00 93.94 82 ASN A C 1
ATOM 588 O O . ASN A 1 82 ? 21.157 -50.686 -46.747 1.00 93.94 82 ASN A O 1
ATOM 592 N N . THR A 1 83 ? 22.550 -52.420 -46.439 1.00 92.25 83 THR A N 1
ATOM 593 C CA . THR A 1 83 ? 23.351 -52.250 -47.668 1.00 92.25 83 THR A CA 1
ATOM 594 C C . THR A 1 83 ? 23.040 -53.302 -48.740 1.00 92.25 83 THR A C 1
ATOM 596 O O . THR A 1 83 ? 23.758 -53.408 -49.737 1.00 92.25 83 THR A O 1
ATOM 599 N N . ASN A 1 84 ? 21.997 -54.119 -48.546 1.00 91.25 84 ASN A N 1
ATOM 600 C CA . ASN A 1 84 ? 21.610 -55.165 -49.490 1.00 91.25 84 ASN A CA 1
ATOM 601 C C . ASN A 1 84 ? 21.174 -54.580 -50.842 1.00 91.25 84 ASN A C 1
ATOM 603 O O . ASN A 1 84 ? 20.223 -53.808 -50.909 1.00 91.25 84 ASN A O 1
ATOM 607 N N . SER A 1 85 ? 21.825 -54.993 -51.931 1.00 87.38 85 SER A N 1
ATOM 608 C CA . SER A 1 85 ? 21.581 -54.428 -53.263 1.00 87.38 85 SER A CA 1
ATOM 609 C C . SER A 1 85 ? 20.109 -54.533 -53.688 1.00 87.38 85 SER A C 1
ATOM 611 O O . SER A 1 85 ? 19.516 -55.613 -53.645 1.00 87.38 85 SER A O 1
ATOM 613 N N . GLY A 1 86 ? 19.523 -53.407 -54.103 1.00 84.00 86 GLY A N 1
ATOM 614 C CA . GLY A 1 86 ? 18.113 -53.288 -54.483 1.00 84.00 86 GLY A CA 1
ATOM 615 C C . GLY A 1 86 ? 17.150 -53.088 -53.307 1.00 84.00 86 GLY A C 1
ATOM 616 O O . GLY A 1 86 ? 15.956 -52.933 -53.539 1.00 84.00 86 GLY A O 1
ATOM 617 N N . ASN A 1 87 ? 17.654 -53.101 -52.072 1.00 88.56 87 ASN A N 1
ATOM 618 C CA . ASN A 1 87 ? 16.908 -52.928 -50.826 1.00 88.56 87 ASN A CA 1
ATOM 619 C C . ASN A 1 87 ? 17.683 -52.045 -49.831 1.00 88.56 87 ASN A C 1
ATOM 621 O O . ASN A 1 87 ? 17.615 -52.243 -48.617 1.00 88.56 87 ASN A O 1
ATOM 625 N N . GLU A 1 88 ? 18.500 -51.129 -50.342 1.00 93.38 88 GLU A N 1
ATOM 626 C CA . GLU A 1 88 ? 19.328 -50.278 -49.501 1.00 93.38 88 GLU A CA 1
ATOM 627 C C . GLU A 1 88 ? 18.485 -49.247 -48.752 1.00 93.38 88 GLU A C 1
ATOM 629 O O . GLU A 1 88 ? 17.487 -48.759 -49.281 1.00 93.38 88 GLU A O 1
ATOM 634 N N . THR A 1 89 ? 18.897 -48.893 -47.532 1.00 94.12 89 THR A N 1
ATOM 635 C CA . THR A 1 89 ? 18.126 -47.965 -46.697 1.00 94.12 89 THR A CA 1
ATOM 636 C C . THR A 1 89 ? 17.919 -46.620 -47.389 1.00 94.12 89 THR A C 1
ATOM 638 O O . THR A 1 89 ? 18.871 -45.880 -47.671 1.00 94.12 89 THR A O 1
ATOM 641 N N . THR A 1 90 ? 16.649 -46.282 -47.599 1.00 93.62 90 THR A N 1
ATOM 642 C CA . THR A 1 90 ? 16.214 -44.959 -48.042 1.00 93.62 90 THR A CA 1
ATOM 643 C C . THR A 1 90 ? 15.946 -44.031 -46.856 1.00 93.62 90 THR A C 1
ATOM 645 O O . THR A 1 90 ? 15.836 -44.462 -45.706 1.00 93.62 90 THR A O 1
ATOM 648 N N . ALA A 1 91 ? 15.812 -42.734 -47.126 1.00 91.81 91 ALA A N 1
ATOM 649 C CA . ALA A 1 91 ? 15.434 -41.751 -46.117 1.00 91.81 91 ALA A CA 1
ATOM 650 C C . ALA A 1 91 ? 14.079 -42.074 -45.452 1.00 91.81 91 ALA A C 1
ATOM 652 O O . ALA A 1 91 ? 13.940 -41.927 -44.238 1.00 91.81 91 ALA A O 1
ATOM 653 N N . SER A 1 92 ? 13.110 -42.583 -46.220 1.00 93.50 92 SER A N 1
ATOM 654 C CA . SER A 1 92 ? 11.825 -43.064 -45.698 1.00 93.50 92 SER A CA 1
ATOM 655 C C . SER A 1 92 ? 11.989 -44.250 -44.745 1.00 93.50 92 SER A C 1
ATOM 657 O O . SER A 1 92 ? 11.324 -44.301 -43.708 1.00 93.50 92 SER A O 1
ATOM 659 N N . ASP A 1 93 ? 12.871 -45.197 -45.073 1.00 93.75 93 ASP A N 1
ATOM 660 C CA . ASP A 1 93 ? 13.110 -46.379 -44.237 1.00 93.75 93 ASP A CA 1
ATOM 661 C C . ASP A 1 93 ? 13.762 -45.995 -42.907 1.00 93.75 93 ASP A C 1
ATOM 663 O O . ASP A 1 93 ? 13.394 -46.532 -41.864 1.00 93.75 93 ASP A O 1
ATOM 667 N N . LEU A 1 94 ? 14.697 -45.037 -42.929 1.00 93.69 94 LEU A N 1
ATOM 668 C CA . LEU A 1 94 ? 15.328 -44.508 -41.720 1.00 93.69 94 LEU A CA 1
ATOM 669 C C . LEU A 1 94 ? 14.318 -43.790 -40.821 1.00 93.69 94 LEU A C 1
ATOM 671 O O . LEU A 1 94 ? 14.267 -44.075 -39.625 1.00 93.69 94 LEU A O 1
ATOM 675 N N . LEU A 1 95 ? 13.494 -42.904 -41.390 1.00 93.81 95 LEU A N 1
ATOM 676 C CA . LEU A 1 95 ? 12.443 -42.214 -40.642 1.00 93.81 95 LEU A CA 1
ATOM 677 C C . LEU A 1 95 ? 11.492 -43.227 -39.990 1.00 93.81 95 LEU A C 1
ATOM 679 O O . LEU A 1 95 ? 11.261 -43.185 -38.786 1.00 93.81 95 LEU A O 1
ATOM 683 N N . THR A 1 96 ? 11.029 -44.205 -40.770 1.00 93.56 96 THR A N 1
ATOM 684 C CA . THR A 1 96 ? 10.123 -45.261 -40.299 1.00 93.56 96 THR A CA 1
ATOM 685 C C . THR A 1 96 ? 10.754 -46.109 -39.190 1.00 93.56 96 THR A C 1
ATOM 687 O O . THR A 1 96 ? 10.101 -46.399 -38.189 1.00 93.56 96 THR A O 1
ATOM 690 N N . ALA A 1 97 ? 12.024 -46.500 -39.329 1.00 93.88 97 ALA A N 1
ATOM 691 C CA . ALA A 1 97 ? 12.726 -47.305 -38.329 1.00 93.88 97 ALA A CA 1
ATOM 692 C C . ALA A 1 97 ? 12.924 -46.558 -37.002 1.00 93.88 97 ALA A C 1
ATOM 694 O O . ALA A 1 97 ? 12.747 -47.145 -35.933 1.00 93.88 97 ALA A O 1
ATOM 695 N N . MET A 1 98 ? 13.251 -45.265 -37.066 1.00 94.25 98 MET A N 1
ATOM 696 C CA . MET A 1 98 ? 13.410 -44.418 -35.882 1.00 94.25 98 MET A CA 1
ATOM 697 C C . MET A 1 98 ? 12.077 -44.192 -35.165 1.00 94.25 98 MET A C 1
ATOM 699 O O . MET A 1 98 ? 12.015 -44.334 -33.946 1.00 94.25 98 MET A O 1
ATOM 703 N N . THR A 1 99 ? 11.001 -43.913 -35.907 1.00 92.44 99 THR A N 1
ATOM 704 C CA . THR A 1 99 ? 9.663 -43.698 -35.334 1.00 92.44 99 THR A CA 1
ATOM 705 C C . THR A 1 99 ? 9.064 -44.975 -34.738 1.00 92.44 99 THR A C 1
ATOM 707 O O . THR A 1 99 ? 8.422 -44.914 -33.694 1.00 92.44 99 THR A O 1
ATOM 710 N N . ASN A 1 100 ? 9.283 -46.142 -35.354 1.00 93.25 100 ASN A N 1
ATOM 711 C CA . ASN A 1 100 ? 8.714 -47.409 -34.874 1.00 93.25 100 ASN A CA 1
ATOM 712 C C . ASN A 1 100 ? 9.439 -47.990 -33.647 1.00 93.25 100 ASN A C 1
ATOM 714 O O . ASN A 1 100 ? 8.908 -48.884 -32.983 1.00 93.25 100 ASN A O 1
ATOM 718 N N . SER A 1 101 ? 10.652 -47.527 -33.341 1.00 93.81 101 SER A N 1
ATOM 719 C CA . SER A 1 101 ? 11.400 -47.978 -32.168 1.00 93.81 101 SER A CA 1
ATOM 720 C C . SER A 1 101 ? 10.977 -47.190 -30.931 1.00 93.81 101 SER A C 1
ATOM 722 O O . SER A 1 101 ? 11.468 -46.088 -30.707 1.00 93.81 101 SER A O 1
ATOM 724 N N . ALA A 1 102 ? 10.127 -47.783 -30.085 1.00 88.88 102 ALA A N 1
ATOM 725 C CA . ALA A 1 102 ? 9.626 -47.140 -28.863 1.00 88.88 102 ALA A CA 1
ATOM 726 C C . ALA A 1 102 ? 10.744 -46.596 -27.947 1.00 88.88 102 ALA A C 1
ATOM 728 O O . ALA A 1 102 ? 10.583 -45.549 -27.328 1.00 88.88 102 ALA A O 1
ATOM 729 N N . ALA A 1 103 ? 11.889 -47.288 -27.885 1.00 88.75 103 ALA A N 1
ATOM 730 C CA . ALA A 1 103 ? 13.043 -46.864 -27.091 1.00 88.75 103 ALA A CA 1
ATOM 731 C C . ALA A 1 103 ? 13.824 -45.697 -27.723 1.00 88.75 103 ALA A C 1
ATOM 733 O O . ALA A 1 103 ? 14.453 -44.920 -27.010 1.00 88.75 103 ALA A O 1
ATOM 734 N N . ALA A 1 104 ? 13.827 -45.574 -29.055 1.00 89.12 104 ALA A N 1
ATOM 735 C CA . ALA A 1 104 ? 14.462 -44.445 -29.736 1.00 89.12 104 ALA A CA 1
ATOM 736 C C . ALA A 1 104 ? 13.532 -43.227 -29.749 1.00 89.12 104 ALA A C 1
ATOM 738 O O . ALA A 1 104 ? 13.975 -42.121 -29.449 1.00 89.12 104 ALA A O 1
ATOM 739 N N . SER A 1 105 ? 12.238 -43.439 -30.007 1.00 89.50 105 SER A N 1
ATOM 740 C CA . SER A 1 105 ? 11.216 -42.392 -30.013 1.00 89.50 105 SER A CA 1
ATOM 741 C C . SER A 1 105 ? 10.927 -41.814 -28.626 1.00 89.50 105 SER A C 1
ATOM 743 O O . SER A 1 105 ? 10.337 -40.745 -28.540 1.00 89.50 105 SER A O 1
ATOM 745 N N . SER A 1 106 ? 11.340 -42.481 -27.539 1.00 87.25 106 SER A N 1
ATOM 746 C CA . SER A 1 106 ? 11.326 -41.901 -26.188 1.00 87.25 106 SER A CA 1
ATOM 747 C C . SER A 1 106 ? 12.505 -40.958 -25.915 1.00 87.25 106 SER A C 1
ATOM 749 O O . SER A 1 106 ? 12.482 -40.243 -24.921 1.00 87.25 106 SER A O 1
ATOM 751 N N . LEU A 1 107 ? 13.548 -40.970 -26.755 1.00 85.81 107 LEU A N 1
ATOM 752 C CA . LEU A 1 107 ? 14.746 -40.135 -26.599 1.00 85.81 107 LEU A CA 1
ATOM 753 C C . LEU A 1 107 ? 14.837 -39.036 -27.664 1.00 85.81 107 LEU A C 1
ATOM 755 O O . LEU A 1 107 ? 15.239 -37.917 -27.351 1.00 85.81 107 LEU A O 1
ATOM 759 N N . VAL A 1 108 ? 14.487 -39.340 -28.919 1.00 92.00 108 VAL A N 1
ATOM 760 C CA . VAL A 1 108 ? 14.694 -38.454 -30.074 1.00 92.00 108 VAL A CA 1
ATOM 761 C C . VAL A 1 108 ? 13.492 -38.471 -31.017 1.00 92.00 108 VAL A C 1
ATOM 763 O O . VAL A 1 108 ? 13.007 -39.526 -31.421 1.00 92.00 108 VAL A O 1
ATOM 766 N N . THR A 1 109 ? 13.075 -37.284 -31.447 1.00 92.56 109 THR A N 1
ATOM 767 C CA . THR A 1 109 ? 12.216 -37.074 -32.615 1.00 92.56 109 THR A CA 1
ATOM 768 C C . THR A 1 109 ? 13.083 -36.954 -33.867 1.00 92.56 109 THR A C 1
ATOM 770 O O . THR A 1 109 ? 14.118 -36.288 -33.863 1.00 92.56 109 THR A O 1
ATOM 773 N N . THR A 1 110 ? 12.693 -37.653 -34.932 1.00 93.50 110 THR A N 1
ATOM 774 C CA . THR A 1 110 ? 13.402 -37.643 -36.219 1.00 93.50 110 THR A CA 1
ATOM 775 C C . THR A 1 110 ? 12.506 -36.998 -37.267 1.00 93.50 110 THR A C 1
ATOM 777 O O . THR A 1 110 ? 11.375 -37.448 -37.448 1.00 93.50 110 THR A O 1
ATOM 780 N N . SER A 1 111 ? 13.005 -35.984 -37.968 1.00 92.38 111 SER A N 1
ATOM 781 C CA . SER A 1 111 ? 12.319 -35.322 -39.082 1.00 92.38 111 SER A CA 1
ATOM 782 C C . SER A 1 111 ? 13.244 -35.186 -40.291 1.00 92.38 111 SER A C 1
ATOM 784 O O . SER A 1 111 ? 14.472 -35.177 -40.175 1.00 92.38 111 SER A O 1
ATOM 786 N N . LEU A 1 112 ? 12.643 -35.117 -41.480 1.00 90.25 112 LEU A N 1
ATOM 787 C CA . LEU A 1 112 ? 13.335 -34.824 -42.732 1.00 90.25 112 LEU A CA 1
ATOM 788 C C . LEU A 1 112 ? 13.035 -33.370 -43.116 1.00 90.25 112 LEU A C 1
ATOM 790 O O . LEU A 1 112 ? 11.932 -33.071 -43.563 1.00 90.25 112 LEU A O 1
ATOM 794 N N . GLU A 1 113 ? 14.019 -32.488 -42.959 1.00 87.44 113 GLU A N 1
ATOM 795 C CA . GLU A 1 113 ? 13.881 -31.044 -43.204 1.00 87.44 113 GLU A CA 1
ATOM 796 C C . GLU A 1 113 ? 13.978 -30.692 -44.695 1.00 87.44 113 GLU A C 1
ATOM 798 O O . GLU A 1 113 ? 13.359 -29.746 -45.181 1.00 87.44 113 GLU A O 1
ATOM 803 N N . LEU A 1 114 ? 14.770 -31.458 -45.452 1.00 81.38 114 LEU A N 1
ATOM 804 C CA . LEU A 1 114 ? 14.987 -31.243 -46.882 1.00 81.38 114 LEU A CA 1
ATOM 805 C C . LEU A 1 114 ? 15.282 -32.576 -47.584 1.00 81.38 114 LEU A C 1
ATOM 807 O O . LEU A 1 114 ? 15.980 -33.416 -47.022 1.00 81.38 114 LEU A O 1
ATOM 811 N N . GLY A 1 115 ? 14.826 -32.757 -48.828 1.00 81.94 115 GLY A N 1
ATOM 812 C CA . GLY A 1 115 ? 15.266 -33.855 -49.704 1.00 81.94 115 GLY A CA 1
ATOM 813 C C . GLY A 1 115 ? 14.194 -34.857 -50.143 1.00 81.94 115 GLY A C 1
ATOM 814 O O . GLY A 1 115 ? 13.007 -34.688 -49.883 1.00 81.94 115 GLY A O 1
ATOM 815 N N . ASN A 1 116 ? 14.621 -35.899 -50.865 1.00 83.00 116 ASN A N 1
ATOM 816 C CA . ASN A 1 116 ? 13.742 -36.945 -51.409 1.00 83.00 116 ASN A CA 1
ATOM 817 C C . ASN A 1 116 ? 13.675 -38.158 -50.466 1.00 83.00 116 ASN A C 1
ATOM 819 O O . ASN A 1 116 ? 14.704 -38.750 -50.152 1.00 83.00 116 ASN A O 1
ATOM 823 N N . LEU A 1 117 ? 12.465 -38.590 -50.096 1.00 88.44 117 LEU A N 1
ATOM 824 C CA . LEU A 1 117 ? 12.222 -39.767 -49.249 1.00 88.44 117 LEU A CA 1
ATOM 825 C C . LEU A 1 117 ? 12.802 -41.079 -49.811 1.00 88.44 117 LEU A C 1
ATOM 827 O O . LEU A 1 117 ? 13.122 -41.982 -49.044 1.00 88.44 117 LEU A O 1
ATOM 831 N N . LEU A 1 118 ? 12.977 -41.181 -51.131 1.00 89.56 118 LEU A N 1
ATOM 832 C CA . LEU A 1 118 ? 13.578 -42.344 -51.795 1.00 89.56 118 LEU A CA 1
ATOM 833 C C . LEU A 1 118 ? 15.104 -42.240 -51.951 1.00 89.56 118 LEU A C 1
ATOM 835 O O . LEU A 1 118 ? 15.725 -43.135 -52.524 1.00 89.56 118 LEU A O 1
ATOM 839 N N . ALA A 1 119 ? 15.724 -41.148 -51.493 1.00 89.25 119 ALA A N 1
ATOM 840 C CA . ALA A 1 119 ? 17.172 -41.007 -51.540 1.00 89.25 119 ALA A CA 1
ATOM 841 C C . ALA A 1 119 ? 17.833 -42.009 -50.591 1.00 89.25 119 ALA A C 1
ATOM 843 O O . ALA A 1 119 ? 17.367 -42.243 -49.475 1.00 89.25 119 ALA A O 1
ATOM 844 N N . ARG A 1 120 ? 18.939 -42.593 -51.044 1.00 89.62 120 ARG A N 1
ATOM 845 C CA . ARG A 1 120 ? 19.718 -43.552 -50.264 1.00 89.62 120 ARG A CA 1
ATOM 846 C C . ARG A 1 120 ? 20.581 -42.843 -49.230 1.00 89.62 120 ARG A C 1
ATOM 848 O O . ARG A 1 120 ? 21.290 -41.899 -49.568 1.00 89.62 120 ARG A O 1
ATOM 855 N N . VAL A 1 121 ? 20.569 -43.349 -47.999 1.00 90.06 121 VAL A N 1
ATOM 856 C CA . VAL A 1 121 ? 21.356 -42.804 -46.875 1.00 90.06 121 VAL A CA 1
ATOM 857 C C . VAL A 1 121 ? 22.517 -43.711 -46.456 1.00 90.06 121 VAL A C 1
ATOM 859 O O . VAL A 1 121 ? 23.332 -43.335 -45.623 1.00 90.06 121 VAL A O 1
ATOM 862 N N . ASP A 1 122 ? 22.639 -44.897 -47.054 1.00 86.50 122 ASP A N 1
ATOM 863 C CA . ASP A 1 122 ? 23.625 -45.918 -46.681 1.00 86.50 122 ASP A CA 1
ATOM 864 C C . ASP A 1 122 ? 25.027 -45.714 -47.298 1.00 86.50 122 ASP A C 1
ATOM 866 O O . ASP A 1 122 ? 26.013 -46.272 -46.809 1.00 86.50 122 ASP A O 1
ATOM 870 N N . GLN A 1 123 ? 25.137 -44.920 -48.372 1.00 83.19 123 GLN A N 1
ATOM 871 C CA . GLN A 1 123 ? 26.351 -44.846 -49.199 1.00 83.19 123 GLN A CA 1
ATOM 872 C C . GLN A 1 123 ? 27.536 -44.169 -48.494 1.00 83.19 123 GLN A C 1
ATOM 874 O O . GLN A 1 123 ? 28.630 -44.736 -48.436 1.00 83.19 123 GLN A O 1
ATOM 879 N N . ASN A 1 124 ? 27.315 -42.965 -47.962 1.00 81.12 124 ASN A N 1
ATOM 880 C CA . ASN A 1 124 ? 28.375 -42.052 -47.518 1.00 81.12 124 ASN A CA 1
ATOM 881 C C . ASN A 1 124 ? 28.274 -41.668 -46.034 1.00 81.12 124 ASN A C 1
ATOM 883 O O . ASN A 1 124 ? 28.989 -40.769 -45.591 1.00 81.12 124 ASN A O 1
ATOM 887 N N . VAL A 1 125 ? 27.409 -42.335 -45.263 1.00 83.06 125 VAL A N 1
ATOM 888 C CA . VAL A 1 125 ? 27.283 -42.064 -43.828 1.00 83.06 125 VAL A CA 1
ATOM 889 C C . VAL A 1 125 ? 28.596 -42.374 -43.103 1.00 83.06 125 VAL A C 1
ATOM 891 O O . VAL A 1 125 ? 29.249 -43.395 -43.350 1.00 83.06 125 VAL A O 1
ATOM 894 N N . SER A 1 126 ? 28.991 -41.490 -42.190 1.00 79.12 126 SER A N 1
ATOM 895 C CA . SER A 1 126 ? 30.158 -41.692 -41.330 1.00 79.12 126 SER A CA 1
ATOM 896 C C . SER A 1 126 ? 29.882 -42.812 -40.327 1.00 79.12 126 SER A C 1
ATOM 898 O O . SER A 1 126 ? 29.128 -42.631 -39.375 1.00 79.12 126 SER A O 1
ATOM 900 N N . VAL A 1 127 ? 30.495 -43.977 -40.538 1.00 83.94 127 VAL A N 1
ATOM 901 C CA . VAL A 1 127 ? 30.298 -45.156 -39.682 1.00 83.94 127 VAL A CA 1
ATOM 902 C C . VAL A 1 127 ? 31.078 -45.018 -38.374 1.00 83.94 127 VAL A C 1
ATOM 904 O O . VAL A 1 127 ? 32.274 -44.728 -38.389 1.00 83.94 127 VAL A O 1
ATOM 907 N N . GLY A 1 128 ? 30.413 -45.274 -37.245 1.00 77.12 128 GLY A N 1
ATOM 908 C CA . GLY A 1 128 ? 31.038 -45.367 -35.919 1.00 77.12 128 GLY A CA 1
ATOM 909 C C . GLY A 1 128 ? 31.381 -44.035 -35.238 1.00 77.12 128 GLY A C 1
ATOM 910 O O . GLY A 1 128 ? 31.749 -44.046 -34.066 1.00 77.12 128 GLY A O 1
ATOM 911 N N . ALA A 1 129 ? 31.242 -42.896 -35.922 1.00 83.00 129 ALA A N 1
ATOM 912 C CA . ALA A 1 129 ? 31.376 -41.577 -35.307 1.00 83.00 129 ALA A CA 1
ATOM 913 C C . ALA A 1 129 ? 30.027 -41.142 -34.697 1.00 83.00 129 ALA A C 1
ATOM 915 O O . ALA A 1 129 ? 29.034 -41.113 -35.428 1.00 83.00 129 ALA A O 1
ATOM 916 N N . PRO A 1 130 ? 29.958 -40.807 -33.394 1.00 86.62 130 PRO A N 1
ATOM 917 C CA . PRO A 1 130 ? 28.705 -40.414 -32.763 1.00 86.62 130 PRO A CA 1
ATOM 918 C C . PRO A 1 130 ? 28.243 -39.037 -33.243 1.00 86.62 130 PRO A C 1
ATOM 920 O O . PRO A 1 130 ? 28.986 -38.055 -33.213 1.00 86.62 130 PRO A O 1
ATOM 923 N N . LEU A 1 131 ? 26.979 -38.967 -33.647 1.00 87.81 131 LEU A N 1
ATOM 924 C CA . LEU A 1 131 ? 26.250 -37.735 -33.877 1.00 87.81 131 LEU A CA 1
ATOM 925 C C . LEU A 1 131 ? 25.554 -37.336 -32.573 1.00 87.81 131 LEU A C 1
ATOM 927 O O . LEU A 1 131 ? 24.470 -37.823 -32.261 1.00 87.81 131 LEU A O 1
ATOM 931 N N . THR A 1 132 ? 26.202 -36.476 -31.795 1.00 88.44 132 THR A N 1
ATOM 932 C CA . THR A 1 132 ? 25.677 -36.029 -30.501 1.00 88.44 132 THR A CA 1
ATOM 933 C C . THR A 1 132 ? 24.729 -34.842 -30.673 1.00 88.44 132 THR A C 1
ATOM 935 O O . THR A 1 132 ? 25.072 -33.862 -31.344 1.00 88.44 132 THR A O 1
ATOM 938 N N . LEU A 1 133 ? 23.543 -34.936 -30.069 1.00 87.50 133 LEU A N 1
ATOM 939 C CA . LEU A 1 133 ? 22.597 -33.834 -29.916 1.00 87.50 133 LEU A CA 1
ATOM 940 C C . LEU A 1 133 ? 23.175 -32.824 -28.929 1.00 87.50 133 LEU A C 1
ATOM 942 O O . LEU A 1 133 ? 23.646 -33.196 -27.851 1.00 87.50 133 LEU A O 1
ATOM 946 N N . ALA A 1 134 ? 23.146 -31.551 -29.312 1.00 79.88 134 ALA A N 1
ATOM 947 C CA . ALA A 1 134 ? 23.722 -30.485 -28.511 1.00 79.88 134 ALA A CA 1
ATOM 948 C C . ALA A 1 134 ? 22.975 -29.161 -28.690 1.00 79.88 134 ALA A C 1
ATOM 950 O O . ALA A 1 134 ? 22.219 -28.939 -29.647 1.00 79.88 134 ALA A O 1
ATOM 951 N N . GLY A 1 135 ? 23.255 -28.241 -27.777 1.00 75.38 135 GLY A N 1
ATOM 952 C CA . GLY A 1 135 ? 22.822 -26.862 -27.877 1.00 75.38 135 GLY A CA 1
ATOM 953 C C . GLY A 1 135 ? 21.384 -26.615 -27.425 1.00 75.38 135 GLY A C 1
ATOM 954 O O . GLY A 1 135 ? 20.782 -25.672 -27.931 1.00 75.38 135 GLY A O 1
ATOM 955 N N . ALA A 1 136 ? 20.817 -27.459 -26.557 1.00 78.81 136 ALA A N 1
ATOM 956 C CA . ALA A 1 136 ? 19.735 -26.975 -25.695 1.00 78.81 136 ALA A CA 1
ATOM 957 C C . ALA A 1 136 ? 20.268 -25.791 -24.874 1.00 78.81 136 ALA A C 1
ATOM 959 O O . ALA A 1 136 ? 21.439 -25.832 -24.503 1.00 78.81 136 ALA A O 1
ATOM 960 N N . ASN A 1 137 ? 19.462 -24.754 -24.647 1.00 75.75 137 ASN A N 1
ATOM 961 C CA . ASN A 1 137 ? 19.854 -23.560 -23.895 1.00 75.75 137 ASN A CA 1
ATOM 962 C C . ASN A 1 137 ? 21.161 -22.882 -24.389 1.00 75.75 137 ASN A C 1
ATOM 964 O O . ASN A 1 137 ? 21.931 -22.328 -23.610 1.00 75.75 137 ASN A O 1
ATOM 968 N N . HIS A 1 138 ? 21.473 -22.946 -25.691 1.00 84.56 138 HIS A N 1
ATOM 969 C CA . HIS A 1 138 ? 22.641 -22.277 -26.280 1.00 84.56 138 HIS A CA 1
ATOM 970 C C . HIS A 1 138 ? 22.231 -21.420 -27.475 1.00 84.56 138 HIS A C 1
ATOM 972 O O . HIS A 1 138 ? 21.610 -21.919 -28.415 1.00 84.56 138 HIS A O 1
ATOM 978 N N . ALA A 1 139 ? 22.696 -20.169 -27.499 1.00 85.50 139 ALA A N 1
ATOM 979 C CA . ALA A 1 139 ? 22.413 -19.258 -28.594 1.00 85.50 139 ALA A CA 1
ATOM 980 C C . ALA A 1 139 ? 23.045 -19.779 -29.888 1.00 85.50 139 ALA A C 1
ATOM 982 O O . ALA A 1 139 ? 24.193 -20.240 -29.911 1.00 85.50 139 ALA A O 1
ATOM 983 N N . LYS A 1 140 ? 22.301 -19.722 -30.989 1.00 88.38 140 LYS A N 1
ATOM 984 C CA . LYS A 1 140 ? 22.698 -20.295 -32.273 1.00 88.38 140 LYS A CA 1
ATOM 985 C C . LYS A 1 140 ? 22.480 -19.302 -33.401 1.00 88.38 140 LYS A C 1
ATOM 987 O O . LYS A 1 140 ? 21.578 -18.475 -33.382 1.00 88.38 140 LYS A O 1
ATOM 992 N N . VAL A 1 141 ? 23.301 -19.423 -34.435 1.00 90.75 141 VAL A N 1
ATOM 993 C CA . VAL A 1 141 ? 23.032 -18.834 -35.748 1.00 90.75 141 VAL A CA 1
ATOM 994 C C . VAL A 1 141 ? 23.513 -19.794 -36.820 1.00 90.75 141 VAL A C 1
ATOM 996 O O . VAL A 1 141 ? 24.553 -20.437 -36.669 1.00 90.75 141 VAL A O 1
ATOM 999 N N . SER A 1 142 ? 22.766 -19.911 -37.914 1.00 90.00 142 SER A N 1
ATOM 1000 C CA . SER A 1 142 ? 23.192 -20.687 -39.077 1.00 90.00 142 SER A CA 1
ATOM 1001 C C . SER A 1 142 ? 23.309 -19.799 -40.307 1.00 90.00 142 SER A C 1
ATOM 1003 O O . SER A 1 142 ? 22.604 -18.803 -40.448 1.00 90.00 142 SER A O 1
ATOM 1005 N N . SER A 1 143 ? 24.241 -20.131 -41.196 1.00 91.06 143 SER A N 1
ATOM 1006 C CA . SER A 1 143 ? 24.434 -19.407 -42.447 1.00 91.06 143 SER A CA 1
ATOM 1007 C C . SER A 1 143 ? 25.041 -20.314 -43.507 1.00 91.06 143 SER A C 1
ATOM 1009 O O . SER A 1 143 ? 25.953 -21.099 -43.242 1.00 91.06 143 SER A O 1
ATOM 1011 N N . SER A 1 144 ? 24.565 -20.172 -44.742 1.00 88.62 144 SER A N 1
ATOM 1012 C CA . SER A 1 144 ? 25.212 -20.752 -45.924 1.00 88.62 144 SER A CA 1
ATOM 1013 C C . SER A 1 144 ? 26.315 -19.853 -46.484 1.00 88.62 144 SER A C 1
ATOM 1015 O O . SER A 1 144 ? 26.910 -20.184 -47.506 1.00 88.62 144 SER A O 1
ATOM 1017 N N . PHE A 1 145 ? 26.565 -18.684 -45.878 1.00 90.62 145 PHE A N 1
ATOM 1018 C CA . PHE A 1 145 ? 27.479 -17.665 -46.403 1.00 90.62 145 PHE A CA 1
ATOM 1019 C C . PHE A 1 145 ? 27.155 -17.287 -47.864 1.00 90.62 145 PHE A C 1
ATOM 1021 O O . PHE A 1 145 ? 28.047 -17.024 -48.672 1.00 90.62 145 PHE A O 1
ATOM 1028 N N . ASN A 1 146 ? 25.861 -17.288 -48.217 1.00 89.62 146 ASN A N 1
ATOM 1029 C CA . ASN A 1 146 ? 25.342 -17.095 -49.576 1.00 89.62 146 ASN A CA 1
ATOM 1030 C C . ASN A 1 146 ? 25.784 -18.162 -50.602 1.00 89.62 146 ASN A C 1
ATOM 1032 O O . ASN A 1 146 ? 25.797 -17.906 -51.807 1.00 89.62 146 ASN A O 1
ATOM 1036 N N . ALA A 1 147 ? 26.130 -19.376 -50.163 1.00 85.06 147 ALA A N 1
ATOM 1037 C CA . ALA A 1 147 ? 26.421 -20.510 -51.046 1.00 85.06 147 ALA A CA 1
ATOM 1038 C C . ALA A 1 147 ? 25.195 -21.405 -51.351 1.00 85.06 147 ALA A C 1
ATOM 1040 O O . ALA A 1 147 ? 25.318 -22.381 -52.100 1.00 85.06 147 ALA A O 1
ATOM 1041 N N . GLY A 1 148 ? 24.010 -21.042 -50.842 1.00 79.06 148 GLY A N 1
ATOM 1042 C CA . GLY A 1 148 ? 22.747 -21.753 -51.078 1.00 79.06 148 GLY A CA 1
ATOM 1043 C C . GLY A 1 148 ? 22.676 -23.094 -50.341 1.00 79.06 148 GLY A C 1
ATOM 1044 O O . GLY A 1 148 ? 23.376 -23.297 -49.356 1.00 79.06 148 GLY A O 1
ATOM 1045 N N . SER A 1 149 ? 21.870 -24.036 -50.836 1.00 72.44 149 SER A N 1
ATOM 1046 C CA . SER A 1 149 ? 21.694 -25.374 -50.236 1.00 72.44 149 SER A CA 1
ATOM 1047 C C . SER A 1 149 ? 22.925 -26.289 -50.339 1.00 72.44 149 SER A C 1
ATOM 1049 O O . SER A 1 149 ? 22.883 -27.428 -49.889 1.00 72.44 149 SER A O 1
ATOM 1051 N N . ASN A 1 150 ? 24.028 -25.811 -50.924 1.00 71.06 150 ASN A N 1
ATOM 1052 C CA . ASN A 1 150 ? 25.265 -26.580 -51.085 1.00 71.06 150 ASN A CA 1
ATOM 1053 C C . ASN A 1 150 ? 26.068 -26.713 -49.783 1.00 71.06 150 ASN A C 1
ATOM 1055 O O . ASN A 1 150 ? 26.982 -27.539 -49.721 1.00 71.06 150 ASN A O 1
ATOM 1059 N N . VAL A 1 151 ? 25.790 -25.862 -48.787 1.00 86.94 151 VAL A N 1
ATOM 1060 C CA . VAL A 1 151 ? 26.481 -25.854 -47.496 1.00 86.94 151 VAL A CA 1
ATOM 1061 C C . VAL A 1 151 ? 25.673 -25.089 -46.446 1.00 86.94 151 VAL A C 1
ATOM 1063 O O . VAL A 1 151 ? 25.092 -24.046 -46.746 1.00 86.94 151 VAL A O 1
ATOM 1066 N N . GLN A 1 152 ? 25.691 -25.549 -45.199 1.00 89.25 152 GLN A N 1
ATOM 1067 C CA . GLN A 1 152 ? 25.231 -24.757 -44.060 1.00 89.25 152 GLN A CA 1
ATOM 1068 C C . GLN A 1 152 ? 26.196 -24.925 -42.894 1.00 89.25 152 GLN A C 1
ATOM 1070 O O . GLN A 1 152 ? 26.505 -26.044 -42.482 1.00 89.25 152 GLN A O 1
ATOM 1075 N N . LEU A 1 153 ? 26.666 -23.800 -42.363 1.00 91.31 153 LEU A N 1
ATOM 1076 C CA . LEU A 1 153 ? 27.415 -23.758 -41.119 1.00 91.31 153 LEU A CA 1
ATOM 1077 C C . LEU A 1 153 ? 26.488 -23.289 -40.002 1.00 91.31 153 LEU A C 1
ATOM 1079 O O . LEU A 1 153 ? 25.620 -22.446 -40.234 1.00 91.31 153 LEU A O 1
ATOM 1083 N N . SER A 1 154 ? 26.712 -23.784 -38.793 1.00 90.81 154 SER A N 1
ATOM 1084 C CA . SER A 1 154 ? 26.158 -23.199 -37.578 1.00 90.81 154 SER A CA 1
ATOM 1085 C C . SER A 1 154 ? 27.257 -22.762 -36.634 1.00 90.81 154 SER A C 1
ATOM 1087 O O . SER A 1 154 ? 28.330 -23.361 -36.572 1.00 90.81 154 SER A O 1
ATOM 1089 N N . PHE A 1 155 ? 26.943 -21.736 -35.863 1.00 92.12 155 PHE A N 1
ATOM 1090 C CA . PHE A 1 155 ? 27.727 -21.284 -34.735 1.00 92.12 155 PHE A CA 1
ATOM 1091 C C . PHE A 1 155 ? 26.842 -21.382 -33.506 1.00 92.12 155 PHE A C 1
ATOM 1093 O O . PHE A 1 155 ? 25.712 -20.897 -33.518 1.00 92.12 155 PHE A O 1
ATOM 1100 N N . THR A 1 156 ? 27.344 -22.055 -32.483 1.00 90.19 156 THR A N 1
ATOM 1101 C CA . THR A 1 156 ? 26.653 -22.256 -31.210 1.00 90.19 156 THR A CA 1
ATOM 1102 C C . THR A 1 156 ? 27.489 -21.605 -30.126 1.00 90.19 156 THR A C 1
ATOM 1104 O O . THR A 1 156 ? 28.703 -21.815 -30.104 1.00 90.19 156 THR A O 1
ATOM 1107 N N . ALA A 1 157 ? 26.872 -20.797 -29.269 1.00 90.12 157 ALA A N 1
ATOM 1108 C CA . ALA A 1 157 ? 27.546 -20.174 -28.141 1.00 90.12 157 ALA A CA 1
ATOM 1109 C C . ALA A 1 157 ? 28.186 -21.246 -27.251 1.00 90.12 157 ALA A C 1
ATOM 1111 O O . ALA A 1 157 ? 27.648 -22.338 -27.098 1.00 90.12 157 ALA A O 1
ATOM 1112 N N . ALA A 1 158 ? 29.355 -20.950 -26.691 1.00 86.50 158 ALA A N 1
ATOM 1113 C CA . ALA A 1 158 ? 30.033 -21.856 -25.769 1.00 86.50 158 ALA A CA 1
ATOM 1114 C C . ALA A 1 158 ? 29.389 -21.845 -24.373 1.00 86.50 158 ALA A C 1
ATOM 1116 O O . ALA A 1 158 ? 29.429 -22.856 -23.679 1.00 86.50 158 ALA A O 1
ATOM 1117 N N . GLN A 1 159 ? 28.793 -20.717 -23.979 1.00 82.62 159 GLN A N 1
ATOM 1118 C CA . GLN A 1 159 ? 28.020 -20.572 -22.746 1.00 82.62 159 GLN A CA 1
ATOM 1119 C C . GLN A 1 159 ? 26.535 -20.839 -23.011 1.00 82.62 159 GLN A C 1
ATOM 1121 O O . GLN A 1 159 ? 26.049 -20.574 -24.117 1.00 82.62 159 GLN A O 1
ATOM 1126 N N . THR A 1 160 ? 25.852 -21.376 -22.004 1.00 75.25 160 THR A N 1
ATOM 1127 C CA . THR A 1 160 ? 24.395 -21.534 -21.971 1.00 75.25 160 THR A CA 1
ATOM 1128 C C . THR A 1 160 ? 23.708 -20.261 -21.466 1.00 75.25 160 THR A C 1
ATOM 1130 O O . THR A 1 160 ? 24.370 -19.365 -20.929 1.00 75.25 160 THR A O 1
ATOM 1133 N N . GLY A 1 161 ? 22.388 -20.173 -21.636 1.00 71.94 161 GLY A N 1
ATOM 1134 C CA . GLY A 1 161 ? 21.563 -19.067 -21.148 1.00 71.94 161 GLY A CA 1
ATOM 1135 C C . GLY A 1 161 ? 21.815 -17.737 -21.860 1.00 71.94 161 GLY A C 1
ATOM 1136 O O . GLY A 1 161 ? 22.549 -17.648 -22.854 1.00 71.94 161 GLY A O 1
ATOM 1137 N N . LEU A 1 162 ? 21.237 -16.666 -21.306 1.00 71.25 162 LEU A N 1
ATOM 1138 C CA . LEU A 1 162 ? 21.276 -15.312 -21.876 1.00 71.25 162 LEU A CA 1
ATOM 1139 C C . LEU A 1 162 ? 22.699 -14.814 -22.185 1.00 71.25 162 LEU A C 1
ATOM 1141 O O . LEU A 1 162 ? 22.907 -14.080 -23.153 1.00 71.25 162 LEU A O 1
ATOM 1145 N N . ALA A 1 163 ? 23.705 -15.272 -21.432 1.00 75.50 163 ALA A N 1
ATOM 1146 C CA . ALA A 1 163 ? 25.114 -14.948 -21.658 1.00 75.50 163 ALA A CA 1
ATOM 1147 C C . ALA A 1 163 ? 25.640 -15.395 -23.037 1.00 75.50 163 ALA A C 1
ATOM 1149 O O . ALA A 1 163 ? 26.650 -14.860 -23.505 1.00 75.50 163 ALA A O 1
ATOM 1150 N N . GLY A 1 164 ? 24.972 -16.335 -23.713 1.00 80.12 164 GLY A N 1
ATOM 1151 C CA . GLY A 1 164 ? 25.272 -16.749 -25.084 1.00 80.12 164 GLY A CA 1
ATOM 1152 C C . GLY A 1 164 ? 24.693 -15.831 -26.173 1.00 80.12 164 GLY A C 1
ATOM 1153 O O . GLY A 1 164 ? 25.217 -15.816 -27.291 1.00 80.12 164 GLY A O 1
ATOM 1154 N N . ASN A 1 165 ? 23.652 -15.046 -25.874 1.00 82.12 165 ASN A N 1
ATOM 1155 C CA . ASN A 1 165 ? 22.952 -14.200 -26.851 1.00 82.12 165 ASN A CA 1
ATOM 1156 C C . ASN A 1 165 ? 23.775 -12.962 -27.251 1.00 82.12 165 ASN A C 1
ATOM 1158 O O . ASN A 1 165 ? 24.662 -12.510 -26.532 1.00 82.12 165 ASN A O 1
ATOM 1162 N N . GLY A 1 166 ? 23.534 -12.402 -28.437 1.00 81.06 166 GLY A N 1
ATOM 1163 C CA . GLY A 1 166 ? 24.169 -11.147 -28.869 1.00 81.06 166 GLY A CA 1
ATOM 1164 C C . GLY A 1 166 ? 25.644 -11.261 -29.285 1.00 81.06 166 GLY A C 1
ATOM 1165 O O . GLY A 1 166 ? 26.237 -10.265 -29.704 1.00 81.06 166 GLY A O 1
ATOM 1166 N N . ILE A 1 167 ? 26.248 -12.458 -29.239 1.00 90.44 167 ILE A N 1
ATOM 1167 C CA . ILE A 1 167 ? 27.574 -12.705 -29.830 1.00 90.44 167 ILE A CA 1
ATOM 1168 C C . ILE A 1 167 ? 27.486 -12.472 -31.342 1.00 90.44 167 ILE A C 1
ATOM 1170 O O . ILE A 1 167 ? 26.602 -13.008 -32.018 1.00 90.44 167 ILE A O 1
ATOM 1174 N N . GLN A 1 168 ? 28.412 -11.681 -31.883 1.00 93.94 168 GLN A N 1
ATOM 1175 C CA . GLN A 1 168 ? 28.428 -11.322 -33.300 1.00 93.94 168 GLN A CA 1
ATOM 1176 C C . GLN A 1 168 ? 29.565 -12.011 -34.042 1.00 93.94 168 GLN A C 1
ATOM 1178 O O . GLN A 1 168 ? 30.693 -12.066 -33.560 1.00 93.94 168 GLN A O 1
ATOM 1183 N N . ILE A 1 169 ? 29.297 -12.459 -35.265 1.00 95.81 169 ILE A N 1
ATOM 1184 C CA . ILE A 1 169 ? 30.311 -12.908 -36.216 1.00 95.81 169 ILE A CA 1
ATOM 1185 C C . ILE A 1 169 ? 30.312 -11.922 -37.379 1.00 95.81 169 ILE A C 1
ATOM 1187 O O . ILE A 1 169 ? 29.495 -12.006 -38.300 1.00 95.81 169 ILE A O 1
ATOM 1191 N N . ALA A 1 170 ? 31.227 -10.960 -37.309 1.00 94.38 170 ALA A N 1
ATOM 1192 C CA . ALA A 1 170 ? 31.447 -9.970 -38.348 1.00 94.38 170 ALA A CA 1
ATOM 1193 C C . ALA A 1 170 ? 32.320 -10.587 -39.443 1.00 94.38 170 ALA A C 1
ATOM 1195 O O . ALA A 1 170 ? 33.500 -10.866 -39.235 1.00 94.38 170 ALA A O 1
ATOM 1196 N N . VAL A 1 171 ? 31.733 -10.832 -40.611 1.00 95.31 171 VAL A N 1
ATOM 1197 C CA . VAL A 1 171 ? 32.416 -11.476 -41.732 1.00 95.31 171 VAL A CA 1
ATOM 1198 C C . VAL A 1 171 ? 32.880 -10.417 -42.722 1.00 95.31 171 VAL A C 1
ATOM 1200 O O . VAL A 1 171 ? 32.078 -9.655 -43.261 1.00 95.31 171 VAL A O 1
ATOM 1203 N N . THR A 1 172 ? 34.177 -10.400 -43.004 1.00 93.69 172 THR A N 1
ATOM 1204 C CA . THR A 1 172 ? 34.794 -9.558 -44.035 1.00 93.69 172 THR A CA 1
ATOM 1205 C C . THR A 1 172 ? 35.542 -10.426 -45.041 1.00 93.69 172 THR A C 1
ATOM 1207 O O . THR A 1 172 ? 35.693 -11.636 -44.863 1.00 93.69 172 THR A O 1
ATOM 1210 N N . LYS A 1 173 ? 35.995 -9.832 -46.147 1.00 92.44 173 LYS A N 1
ATOM 1211 C CA . LYS A 1 173 ? 36.845 -10.522 -47.119 1.00 92.44 173 LYS A CA 1
ATOM 1212 C C . LYS A 1 173 ? 37.990 -9.635 -47.575 1.00 92.44 173 LYS A C 1
ATOM 1214 O O . LYS A 1 173 ? 37.799 -8.441 -47.790 1.00 92.44 173 LYS A O 1
ATOM 1219 N N . VAL A 1 174 ? 39.150 -10.245 -47.777 1.00 92.94 174 VAL A N 1
ATOM 1220 C CA . VAL A 1 174 ? 40.346 -9.590 -48.314 1.00 92.94 174 VAL A CA 1
ATOM 1221 C C . VAL A 1 174 ? 41.044 -10.539 -49.287 1.00 92.94 174 VAL A C 1
ATOM 1223 O O . VAL A 1 174 ? 40.986 -11.760 -49.132 1.00 92.94 174 VAL A O 1
ATOM 1226 N N . ASP A 1 175 ? 41.652 -10.017 -50.347 1.00 91.81 175 ASP A N 1
ATOM 1227 C CA . ASP A 1 175 ? 42.537 -10.815 -51.201 1.00 91.81 175 ASP A CA 1
ATOM 1228 C C . ASP A 1 175 ? 43.901 -10.925 -50.506 1.00 91.81 175 ASP A C 1
ATOM 1230 O O . ASP A 1 175 ? 44.565 -9.913 -50.276 1.00 91.81 175 ASP A O 1
ATOM 1234 N N . ARG A 1 176 ? 44.312 -12.144 -50.132 1.00 89.88 176 ARG A N 1
ATOM 1235 C CA . ARG A 1 176 ? 45.585 -12.389 -49.429 1.00 89.88 176 ARG A CA 1
ATOM 1236 C C . ARG A 1 176 ? 46.744 -12.750 -50.366 1.00 89.88 176 ARG A C 1
ATOM 1238 O O . ARG A 1 176 ? 47.809 -13.124 -49.884 1.00 89.88 176 ARG A O 1
ATOM 1245 N N . GLY A 1 177 ? 46.561 -12.645 -51.685 1.00 85.50 177 GLY A N 1
ATOM 1246 C CA . GLY A 1 177 ? 47.622 -12.808 -52.685 1.00 85.50 177 GLY A CA 1
ATOM 1247 C C . GLY A 1 177 ? 48.135 -14.241 -52.890 1.00 85.50 177 GLY A C 1
ATOM 1248 O O . GLY A 1 177 ? 49.158 -14.420 -53.549 1.00 85.50 177 GLY A O 1
ATOM 1249 N N . GLY A 1 178 ? 47.466 -15.257 -52.328 1.00 89.81 178 GLY A N 1
ATOM 1250 C CA . GLY A 1 178 ? 47.856 -16.668 -52.429 1.00 89.81 178 GLY A CA 1
ATOM 1251 C C . GLY A 1 178 ? 47.100 -17.591 -51.455 1.00 89.81 178 GLY A C 1
ATOM 1252 O O . GLY A 1 178 ? 46.075 -17.180 -50.901 1.00 89.81 178 GLY A O 1
ATOM 1253 N N . PRO A 1 179 ? 47.583 -18.834 -51.235 1.00 90.38 179 PRO A N 1
ATOM 1254 C CA . PRO A 1 179 ? 47.029 -19.759 -50.245 1.00 90.38 179 PRO A CA 1
ATOM 1255 C C . PRO A 1 179 ? 47.206 -19.207 -48.827 1.00 90.38 179 PRO A C 1
ATOM 1257 O O . PRO A 1 179 ? 48.326 -19.086 -48.332 1.00 90.38 179 PRO A O 1
ATOM 1260 N N . ALA A 1 180 ? 46.099 -18.869 -48.170 1.00 90.88 180 ALA A N 1
ATOM 1261 C CA . ALA A 1 180 ? 46.091 -18.358 -46.806 1.00 90.88 180 ALA A CA 1
ATOM 1262 C C . ALA A 1 180 ? 44.805 -18.780 -46.090 1.00 90.88 180 ALA A C 1
ATOM 1264 O O . ALA A 1 180 ? 43.715 -18.696 -46.658 1.00 90.88 180 ALA A O 1
ATOM 1265 N N . THR A 1 181 ? 44.931 -19.188 -44.827 1.00 89.88 181 THR A N 1
ATOM 1266 C CA . THR A 1 181 ? 43.783 -19.480 -43.963 1.00 89.88 181 THR A CA 1
ATOM 1267 C C . THR A 1 181 ? 43.010 -18.193 -43.639 1.00 89.88 181 THR A C 1
ATOM 1269 O O . THR A 1 181 ? 43.602 -17.100 -43.647 1.00 89.88 181 THR A O 1
ATOM 1272 N N . PRO A 1 182 ? 41.696 -18.283 -43.358 1.00 94.25 182 PRO A N 1
ATOM 1273 C CA . PRO A 1 182 ? 40.936 -17.128 -42.896 1.00 94.25 182 PRO A CA 1
ATOM 1274 C C . PRO A 1 182 ? 41.479 -16.633 -41.552 1.00 94.25 182 PRO A C 1
ATOM 1276 O O . PRO A 1 182 ? 41.974 -17.414 -40.734 1.00 94.25 182 PRO A O 1
ATOM 1279 N N . ARG A 1 183 ? 41.413 -15.319 -41.329 1.00 94.38 183 ARG A N 1
ATOM 1280 C CA . ARG A 1 183 ? 41.896 -14.692 -40.095 1.00 94.38 183 ARG A CA 1
ATOM 1281 C C . ARG A 1 183 ? 40.732 -14.509 -39.125 1.00 94.38 183 ARG A C 1
ATOM 1283 O O . ARG A 1 183 ? 39.694 -13.981 -39.505 1.00 94.38 183 ARG A O 1
ATOM 1290 N N . VAL A 1 184 ? 40.936 -14.924 -37.875 1.00 96.06 184 VAL A N 1
ATOM 1291 C CA . VAL A 1 184 ? 39.964 -14.777 -36.784 1.00 96.06 184 VAL A CA 1
ATOM 1292 C C . VAL A 1 184 ? 40.564 -13.894 -35.695 1.00 96.06 184 VAL A C 1
ATOM 1294 O O . VAL A 1 184 ? 41.629 -14.215 -35.162 1.00 96.06 184 VAL A O 1
ATOM 1297 N N . THR A 1 185 ? 39.893 -12.795 -35.359 1.00 94.81 185 THR A N 1
ATOM 1298 C CA . THR A 1 185 ? 40.212 -11.946 -34.199 1.00 94.81 185 THR A CA 1
ATOM 1299 C C . THR A 1 185 ? 38.957 -11.688 -33.374 1.00 94.81 185 THR A C 1
ATOM 1301 O O . THR A 1 185 ? 37.857 -11.656 -33.914 1.00 94.81 185 THR A O 1
ATOM 1304 N N . VAL A 1 186 ? 39.105 -11.492 -32.065 1.00 93.88 186 VAL A N 1
ATOM 1305 C CA . VAL A 1 186 ? 37.979 -11.269 -31.144 1.00 93.88 186 VAL A CA 1
ATOM 1306 C C . VAL A 1 186 ? 38.126 -9.897 -30.493 1.00 93.88 186 VAL A C 1
ATOM 1308 O O . VAL A 1 186 ? 39.219 -9.543 -30.056 1.00 93.88 186 VAL A O 1
ATOM 1311 N N . SER A 1 187 ? 37.042 -9.124 -30.456 1.00 89.38 187 SER A N 1
ATOM 1312 C CA . SER A 1 187 ? 36.948 -7.844 -29.750 1.00 89.38 187 SER A CA 1
ATOM 1313 C C . SER A 1 187 ? 35.657 -7.838 -28.935 1.00 89.38 187 SER A C 1
ATOM 1315 O O . SER A 1 187 ? 34.565 -7.838 -29.505 1.00 89.38 187 SER A O 1
ATOM 1317 N N . GLY A 1 188 ? 35.781 -7.925 -27.607 1.00 88.00 188 GLY A N 1
ATOM 1318 C CA . GLY A 1 188 ? 34.637 -8.134 -26.717 1.00 88.00 188 GLY A CA 1
ATOM 1319 C C . GLY A 1 188 ? 33.828 -9.369 -27.131 1.00 88.00 188 GLY A C 1
ATOM 1320 O O . GLY A 1 188 ? 34.369 -10.470 -27.209 1.00 88.00 188 GLY A O 1
ATOM 1321 N N . ARG A 1 189 ? 32.548 -9.158 -27.460 1.00 87.81 189 ARG A N 1
ATOM 1322 C CA . ARG A 1 189 ? 31.596 -10.191 -27.916 1.00 87.81 189 ARG A CA 1
ATOM 1323 C C . ARG A 1 189 ? 31.503 -10.325 -29.448 1.00 87.81 189 ARG A C 1
ATOM 1325 O O . ARG A 1 189 ? 30.603 -10.992 -29.953 1.00 87.81 189 ARG A O 1
ATOM 1332 N N . THR A 1 190 ? 32.418 -9.704 -30.198 1.00 92.75 190 THR A N 1
ATOM 1333 C CA . THR A 1 190 ? 32.448 -9.752 -31.671 1.00 92.75 190 THR A CA 1
ATOM 1334 C C . THR A 1 190 ? 33.639 -10.558 -32.187 1.00 92.75 190 THR A C 1
ATOM 1336 O O . THR A 1 190 ? 34.801 -10.220 -31.946 1.00 92.75 190 THR A O 1
ATOM 1339 N N . ILE A 1 191 ? 33.352 -11.603 -32.960 1.00 95.94 191 ILE A N 1
ATOM 1340 C CA . ILE A 1 191 ? 34.317 -12.418 -33.698 1.00 95.94 191 ILE A CA 1
ATOM 1341 C C . ILE A 1 191 ? 34.423 -11.863 -35.118 1.00 95.94 191 ILE A C 1
ATOM 1343 O O . ILE A 1 191 ? 33.501 -11.979 -35.922 1.00 95.94 191 ILE A O 1
ATOM 1347 N N . ASN A 1 192 ? 35.568 -11.278 -35.445 1.00 96.00 192 ASN A N 1
ATOM 1348 C CA . ASN A 1 192 ? 35.875 -10.807 -36.787 1.00 96.00 192 ASN A CA 1
ATOM 1349 C C . ASN A 1 192 ? 36.479 -11.961 -37.595 1.00 96.00 192 ASN A C 1
ATOM 1351 O O . ASN A 1 192 ? 37.584 -12.424 -37.296 1.00 96.00 192 ASN A O 1
ATOM 1355 N N . LEU A 1 193 ? 35.745 -12.424 -38.605 1.00 96.44 193 LEU A N 1
ATOM 1356 C CA . LEU A 1 193 ? 36.123 -13.498 -39.517 1.00 96.44 193 LEU A CA 1
ATOM 1357 C C . LEU A 1 193 ? 36.434 -12.916 -40.899 1.00 96.44 193 LEU A C 1
ATOM 1359 O O . LEU A 1 193 ? 35.538 -12.601 -41.678 1.00 96.44 193 LEU A O 1
ATOM 1363 N N . GLU A 1 194 ? 37.716 -12.811 -41.224 1.00 94.94 194 GLU A N 1
ATOM 1364 C CA . GLU A 1 194 ? 38.183 -12.301 -42.511 1.00 94.94 194 GLU A CA 1
ATOM 1365 C C . GLU A 1 194 ? 38.508 -13.463 -43.463 1.00 94.94 194 GLU A C 1
ATOM 1367 O O . GLU A 1 194 ? 39.460 -14.225 -43.259 1.00 94.94 194 GLU A O 1
ATOM 1372 N N . LEU A 1 195 ? 37.698 -13.603 -44.513 1.00 95.88 195 LEU A N 1
ATOM 1373 C CA . LEU A 1 195 ? 37.815 -14.645 -45.532 1.00 95.88 195 LEU A CA 1
ATOM 1374 C C . LEU A 1 195 ? 38.841 -14.262 -46.611 1.00 95.88 195 LEU A C 1
ATOM 1376 O O . LEU A 1 195 ? 38.881 -13.119 -47.072 1.00 95.88 195 LEU A O 1
ATOM 1380 N N . ASN A 1 196 ? 39.622 -15.234 -47.087 1.00 95.88 196 ASN A N 1
ATOM 1381 C CA . ASN A 1 196 ? 40.478 -15.061 -48.258 1.00 95.88 196 ASN A CA 1
ATOM 1382 C C . ASN A 1 196 ? 39.633 -15.103 -49.537 1.00 95.88 196 ASN A C 1
ATOM 1384 O O . ASN A 1 196 ? 38.964 -16.100 -49.811 1.00 95.88 196 ASN A O 1
ATOM 1388 N N . SER A 1 197 ? 39.689 -14.037 -50.330 1.00 95.00 197 SER A N 1
ATOM 1389 C CA . SER A 1 197 ? 38.979 -13.916 -51.613 1.00 95.00 197 SER A CA 1
ATOM 1390 C C . SER A 1 197 ? 39.870 -14.132 -52.844 1.00 95.00 197 SER A C 1
ATOM 1392 O O . SER A 1 197 ? 39.389 -14.002 -53.969 1.00 95.00 197 SER A O 1
ATOM 1394 N N . HIS A 1 198 ? 41.147 -14.489 -52.646 1.00 94.50 198 HIS A N 1
ATOM 1395 C CA . HIS A 1 198 ? 42.102 -14.712 -53.731 1.00 94.50 198 HIS A CA 1
ATOM 1396 C C . HIS A 1 198 ? 41.655 -15.838 -54.674 1.00 94.50 198 HIS A C 1
ATOM 1398 O O . HIS A 1 198 ? 41.458 -16.979 -54.247 1.00 94.50 198 HIS A O 1
ATOM 1404 N N . LEU A 1 199 ? 41.545 -15.540 -55.971 1.00 91.12 199 LEU A N 1
ATOM 1405 C CA . LEU A 1 199 ? 41.058 -16.485 -56.977 1.00 91.12 199 LEU A CA 1
ATOM 1406 C C . LEU A 1 199 ? 41.885 -17.783 -56.981 1.00 91.12 199 LEU A C 1
ATOM 1408 O O . LEU A 1 199 ? 43.105 -17.765 -57.120 1.00 91.12 199 LEU A O 1
ATOM 1412 N N . GLY A 1 200 ? 41.211 -18.925 -56.849 1.00 89.06 200 GLY A N 1
ATOM 1413 C CA . GLY A 1 200 ? 41.848 -20.243 -56.793 1.00 89.06 200 GLY A CA 1
ATOM 1414 C C . GLY A 1 200 ? 42.259 -20.696 -55.388 1.00 89.06 200 GLY A C 1
ATOM 1415 O O . GLY A 1 200 ? 42.440 -21.896 -55.201 1.00 89.06 200 GLY A O 1
ATOM 1416 N N . ASN A 1 201 ? 42.333 -19.786 -54.412 1.00 92.31 201 ASN A N 1
ATOM 1417 C CA . ASN A 1 201 ? 42.665 -20.062 -53.009 1.00 92.31 201 ASN A CA 1
ATOM 1418 C C . ASN A 1 201 ? 41.620 -19.473 -52.043 1.00 92.31 201 ASN A C 1
ATOM 1420 O O . ASN A 1 201 ? 41.948 -19.047 -50.934 1.00 92.31 201 ASN A O 1
ATOM 1424 N N . GLU A 1 202 ? 40.364 -19.390 -52.480 1.00 95.31 202 GLU A N 1
ATOM 1425 C CA . GLU A 1 202 ? 39.293 -18.807 -51.680 1.00 95.31 202 GLU A CA 1
ATOM 1426 C C . GLU A 1 202 ? 38.997 -19.654 -50.443 1.00 95.31 202 GLU A C 1
ATOM 1428 O O . GLU A 1 202 ? 38.920 -20.879 -50.544 1.00 95.31 202 GLU A O 1
ATOM 1433 N N . THR A 1 203 ? 38.743 -19.000 -49.305 1.00 96.12 203 THR A N 1
ATOM 1434 C CA . THR A 1 203 ? 38.393 -19.702 -48.065 1.00 96.12 203 THR A CA 1
ATOM 1435 C C . THR A 1 203 ? 37.189 -20.613 -48.277 1.00 96.12 203 THR A C 1
ATOM 1437 O O . THR A 1 203 ? 36.145 -20.180 -48.775 1.00 96.12 203 THR A O 1
ATOM 1440 N N . THR A 1 204 ? 37.337 -21.863 -47.865 1.00 95.00 204 THR A N 1
ATOM 1441 C CA . THR A 1 204 ? 36.320 -22.911 -47.899 1.00 95.00 204 THR A CA 1
ATOM 1442 C C . THR A 1 204 ? 35.542 -23.001 -46.585 1.00 95.00 204 THR A C 1
ATOM 1444 O O . THR A 1 204 ? 35.974 -22.508 -45.542 1.00 95.00 204 THR A O 1
ATOM 1447 N N . ALA A 1 205 ? 34.382 -23.657 -46.617 1.00 92.38 205 ALA A N 1
ATOM 1448 C CA . ALA A 1 205 ? 33.554 -23.893 -45.437 1.00 92.38 205 ALA A CA 1
ATOM 1449 C C . ALA A 1 205 ? 34.300 -24.634 -44.316 1.00 92.38 205 ALA A C 1
ATOM 1451 O O . ALA A 1 205 ? 34.200 -24.254 -43.150 1.00 92.38 205 ALA A O 1
ATOM 1452 N N . GLN A 1 206 ? 35.101 -25.645 -44.662 1.00 93.62 206 GLN A N 1
ATOM 1453 C CA . GLN A 1 206 ? 35.892 -26.379 -43.678 1.00 93.62 206 GLN A CA 1
ATOM 1454 C C . GLN A 1 206 ? 36.983 -25.502 -43.055 1.00 93.62 206 GLN A C 1
ATOM 1456 O O . GLN A 1 206 ? 37.248 -25.612 -41.861 1.00 93.62 206 GLN A O 1
ATOM 1461 N N . GLU A 1 207 ? 37.596 -24.608 -43.831 1.00 95.25 207 GLU A N 1
ATOM 1462 C CA . GLU A 1 207 ? 38.599 -23.674 -43.311 1.00 95.25 207 GLU A CA 1
ATOM 1463 C C . GLU A 1 207 ? 37.996 -22.652 -42.343 1.00 95.25 207 GLU A C 1
ATOM 1465 O O . GLU A 1 207 ? 38.669 -22.283 -41.384 1.00 95.25 207 GLU A O 1
ATOM 1470 N N . VAL A 1 208 ? 36.732 -22.244 -42.527 1.00 95.19 208 VAL A N 1
ATOM 1471 C CA . VAL A 1 208 ? 36.011 -21.427 -41.534 1.00 95.19 208 VAL A CA 1
ATOM 1472 C C . VAL A 1 208 ? 35.834 -22.194 -40.226 1.00 95.19 208 VAL A C 1
ATOM 1474 O O . VAL A 1 208 ? 36.207 -21.684 -39.170 1.00 95.19 208 VAL A O 1
ATOM 1477 N N . VAL A 1 209 ? 35.325 -23.429 -40.287 1.00 94.88 209 VAL A N 1
ATOM 1478 C CA . VAL A 1 209 ? 35.130 -24.273 -39.094 1.00 94.88 209 VAL A CA 1
ATOM 1479 C C . VAL A 1 209 ? 36.454 -24.487 -38.356 1.00 94.88 209 VAL A C 1
ATOM 1481 O O . VAL A 1 209 ? 36.535 -24.273 -37.147 1.00 94.88 209 VAL A O 1
ATOM 1484 N N . THR A 1 210 ? 37.512 -24.848 -39.084 1.00 95.94 210 THR A N 1
ATOM 1485 C CA . THR A 1 210 ? 38.843 -25.078 -38.510 1.00 95.94 210 THR A CA 1
ATOM 1486 C C . THR A 1 210 ? 39.435 -23.804 -37.903 1.00 95.94 210 THR A C 1
ATOM 1488 O O . THR A 1 210 ? 40.013 -23.865 -36.820 1.00 95.94 210 THR A O 1
ATOM 1491 N N . ALA A 1 211 ? 39.296 -22.648 -38.557 1.00 94.94 211 ALA A N 1
ATOM 1492 C CA . ALA A 1 211 ? 39.877 -21.401 -38.064 1.00 94.94 211 ALA A CA 1
ATOM 1493 C C . ALA A 1 211 ? 39.158 -20.853 -36.825 1.00 94.94 211 ALA A C 1
ATOM 1495 O O . ALA A 1 211 ? 39.823 -20.373 -35.908 1.00 94.94 211 ALA A O 1
ATOM 1496 N N . VAL A 1 212 ? 37.826 -20.950 -36.774 1.00 95.56 212 VAL A N 1
ATOM 1497 C CA . VAL A 1 212 ? 37.045 -20.516 -35.606 1.00 95.56 212 VAL A CA 1
ATOM 1498 C C . VAL A 1 212 ? 37.314 -21.435 -34.414 1.00 95.56 212 VAL A C 1
ATOM 1500 O O . VAL A 1 212 ? 37.716 -20.953 -33.359 1.00 95.56 212 VAL A O 1
ATOM 1503 N N . ASN A 1 213 ? 37.214 -22.756 -34.595 1.00 95.38 213 ASN A N 1
ATOM 1504 C CA . ASN A 1 213 ? 37.434 -23.716 -33.506 1.00 95.38 213 ASN A CA 1
ATOM 1505 C C . ASN A 1 213 ? 38.908 -23.820 -33.071 1.00 95.38 213 ASN A C 1
ATOM 1507 O O . ASN A 1 213 ? 39.197 -24.239 -31.950 1.00 95.38 213 ASN A O 1
ATOM 1511 N N . GLY A 1 214 ? 39.849 -23.462 -33.950 1.00 94.00 214 GLY A N 1
ATOM 1512 C CA . GLY A 1 214 ? 41.283 -23.436 -33.659 1.00 94.00 214 GLY A CA 1
ATOM 1513 C C . GLY A 1 214 ? 41.754 -22.183 -32.912 1.00 94.00 214 GLY A C 1
ATOM 1514 O O . GLY A 1 214 ? 42.854 -22.187 -32.361 1.00 94.00 214 GLY A O 1
ATOM 1515 N N . ASN A 1 215 ? 40.951 -21.116 -32.870 1.00 95.88 215 ASN A N 1
ATOM 1516 C CA . ASN A 1 215 ? 41.274 -19.889 -32.147 1.00 95.88 215 ASN A CA 1
ATOM 1517 C C . ASN A 1 215 ? 40.751 -19.974 -30.702 1.00 95.88 215 ASN A C 1
ATOM 1519 O O . ASN A 1 215 ? 39.548 -20.053 -30.484 1.00 95.88 215 ASN A O 1
ATOM 1523 N N . ALA A 1 216 ? 41.647 -19.940 -29.708 1.00 92.88 216 ALA A N 1
ATOM 1524 C CA . ALA A 1 216 ? 41.284 -20.148 -28.302 1.00 92.88 216 ALA A CA 1
ATOM 1525 C C . ALA A 1 216 ? 40.267 -19.120 -27.771 1.00 92.88 216 ALA A C 1
ATOM 1527 O O . ALA A 1 216 ? 39.346 -19.496 -27.051 1.00 92.88 216 ALA A O 1
ATOM 1528 N N . THR A 1 217 ? 40.406 -17.848 -28.155 1.00 93.06 217 THR A N 1
ATOM 1529 C CA . THR A 1 217 ? 39.512 -16.764 -27.724 1.00 93.06 217 THR A CA 1
ATOM 1530 C C . THR A 1 217 ? 38.155 -16.842 -28.420 1.00 93.06 217 THR A C 1
ATOM 1532 O O . THR A 1 217 ? 37.135 -16.587 -27.796 1.00 93.06 217 THR A O 1
ATOM 1535 N N . ALA A 1 218 ? 38.121 -17.234 -29.699 1.00 92.88 218 ALA A N 1
ATOM 1536 C CA . ALA A 1 218 ? 36.864 -17.451 -30.415 1.00 92.88 218 ALA A CA 1
ATOM 1537 C C . ALA A 1 218 ? 36.133 -18.701 -29.904 1.00 92.88 218 ALA A C 1
ATOM 1539 O O . ALA A 1 218 ? 34.925 -18.651 -29.714 1.00 92.88 218 ALA A O 1
ATOM 1540 N N . ARG A 1 219 ? 36.862 -19.785 -29.604 1.00 92.62 219 ARG A N 1
ATOM 1541 C CA . ARG A 1 219 ? 36.312 -21.030 -29.042 1.00 92.62 219 ARG A CA 1
ATOM 1542 C C . ARG A 1 219 ? 35.737 -20.851 -27.636 1.00 92.62 219 ARG A C 1
ATOM 1544 O O . ARG A 1 219 ? 34.849 -21.598 -27.249 1.00 92.62 219 ARG A O 1
ATOM 1551 N N . ALA A 1 220 ? 36.231 -19.871 -26.878 1.00 91.00 220 ALA A N 1
ATOM 1552 C CA . ALA A 1 220 ? 35.631 -19.488 -25.602 1.00 91.00 220 ALA A CA 1
ATOM 1553 C C . ALA A 1 220 ? 34.251 -18.822 -25.768 1.00 91.00 220 ALA A C 1
ATOM 1555 O O . ALA A 1 220 ? 33.491 -18.777 -24.809 1.00 91.00 220 ALA A O 1
ATOM 1556 N N . LEU A 1 221 ? 33.925 -18.324 -26.969 1.00 90.56 221 LEU A N 1
ATOM 1557 C CA . LEU A 1 221 ? 32.654 -17.666 -27.274 1.00 90.56 221 LEU A CA 1
ATOM 1558 C C . LEU A 1 221 ? 31.714 -18.546 -28.105 1.00 90.56 221 LEU A C 1
ATOM 1560 O O . LEU A 1 221 ? 30.532 -18.620 -27.789 1.00 90.56 221 LEU A O 1
ATOM 1564 N N . VAL A 1 222 ? 32.205 -19.209 -29.159 1.00 93.75 222 VAL A N 1
ATOM 1565 C CA . VAL A 1 222 ? 31.388 -20.034 -30.064 1.00 93.75 222 VAL A CA 1
ATOM 1566 C C . VAL A 1 222 ? 32.119 -21.285 -30.543 1.00 93.75 222 VAL A C 1
ATOM 1568 O O . VAL A 1 222 ? 33.332 -21.286 -30.748 1.00 93.75 222 VAL A O 1
ATOM 1571 N N . THR A 1 223 ? 31.352 -22.330 -30.839 1.00 92.25 223 THR A N 1
ATOM 1572 C CA . THR A 1 223 ? 31.794 -23.486 -31.623 1.00 92.25 223 THR A CA 1
ATOM 1573 C C . THR A 1 223 ? 31.158 -23.435 -33.008 1.00 92.25 223 THR A C 1
ATOM 1575 O O . THR A 1 223 ? 29.939 -23.322 -33.140 1.00 92.25 223 THR A O 1
ATOM 1578 N N . ALA A 1 224 ? 31.979 -23.526 -34.052 1.00 92.44 224 ALA A N 1
ATOM 1579 C CA . ALA A 1 224 ? 31.538 -23.616 -35.438 1.00 92.44 224 ALA A CA 1
ATOM 1580 C C . ALA A 1 224 ? 31.359 -25.078 -35.862 1.00 92.44 224 ALA A C 1
ATOM 1582 O O . ALA A 1 224 ? 32.190 -25.937 -35.555 1.00 92.44 224 ALA A O 1
ATOM 1583 N N . ARG A 1 225 ? 30.315 -25.363 -36.636 1.00 89.44 225 ARG A N 1
ATOM 1584 C CA . ARG A 1 225 ? 30.043 -26.692 -37.187 1.00 89.44 225 ARG A CA 1
ATOM 1585 C C . ARG A 1 225 ? 29.582 -26.590 -38.634 1.00 89.44 225 ARG A C 1
ATOM 1587 O O . ARG A 1 225 ? 28.852 -25.676 -38.998 1.00 89.44 225 ARG A O 1
ATOM 1594 N N . LEU A 1 226 ? 30.003 -27.553 -39.448 1.00 87.81 226 LEU A N 1
ATOM 1595 C CA . LEU A 1 226 ? 29.409 -27.817 -40.754 1.00 87.81 226 LEU A CA 1
ATOM 1596 C C . LEU A 1 226 ? 28.223 -28.772 -40.551 1.00 87.81 226 LEU A C 1
ATOM 1598 O O . LEU A 1 226 ? 28.433 -29.916 -40.149 1.00 87.81 226 LEU A O 1
ATOM 1602 N N . ASN A 1 227 ? 26.998 -28.299 -40.783 1.00 83.00 227 ASN A N 1
ATOM 1603 C CA . ASN A 1 227 ? 25.781 -29.093 -40.576 1.00 83.00 227 ASN A CA 1
ATOM 1604 C C . ASN A 1 227 ? 25.523 -30.037 -41.750 1.00 83.00 227 ASN A C 1
ATOM 1606 O O . ASN A 1 227 ? 25.311 -31.232 -41.556 1.00 83.00 227 ASN A O 1
ATOM 1610 N N . PHE A 1 228 ? 25.574 -29.505 -42.971 1.00 82.50 228 PHE A N 1
ATOM 1611 C CA . PHE A 1 228 ? 25.436 -30.286 -44.197 1.00 82.50 228 PHE A CA 1
ATOM 1612 C C . PHE A 1 228 ? 26.170 -29.640 -45.373 1.00 82.50 228 PHE A C 1
ATOM 1614 O O . PHE A 1 228 ? 26.525 -28.455 -45.331 1.00 82.50 228 PHE A O 1
ATOM 1621 N N . GLY A 1 229 ? 26.356 -30.421 -46.440 1.00 81.25 229 GLY A N 1
ATOM 1622 C CA . GLY A 1 229 ? 27.017 -29.985 -47.665 1.00 81.25 229 GLY A CA 1
ATOM 1623 C C . GLY A 1 229 ? 28.534 -30.189 -47.659 1.00 81.25 229 GLY A C 1
ATOM 1624 O O . GLY A 1 229 ? 29.111 -30.787 -46.753 1.00 81.25 229 GLY A O 1
ATOM 1625 N N . SER A 1 230 ? 29.210 -29.714 -48.708 1.00 83.69 230 SER A N 1
ATOM 1626 C CA . SER A 1 230 ? 30.644 -29.985 -48.887 1.00 83.69 230 SER A CA 1
ATOM 1627 C C . SER A 1 230 ? 31.516 -28.981 -48.136 1.00 83.69 230 SER A C 1
ATOM 1629 O O . SER A 1 230 ? 31.454 -27.777 -48.395 1.00 83.69 230 SER A O 1
ATOM 1631 N N . GLY A 1 231 ? 32.421 -29.476 -47.287 1.00 85.38 231 GLY A N 1
ATOM 1632 C CA . GLY A 1 231 ? 33.449 -28.659 -46.632 1.00 85.38 231 GLY A CA 1
ATOM 1633 C C . GLY A 1 231 ? 34.400 -27.948 -47.608 1.00 85.38 231 GLY A C 1
ATOM 1634 O O . GLY A 1 231 ? 35.003 -26.944 -47.244 1.00 85.38 231 GLY A O 1
ATOM 1635 N N . LEU A 1 232 ? 34.485 -28.406 -48.865 1.00 88.44 232 LEU A N 1
ATOM 1636 C CA . LEU A 1 232 ? 35.274 -27.775 -49.935 1.00 88.44 232 LEU A CA 1
ATOM 1637 C C . LEU A 1 232 ? 34.554 -26.593 -50.609 1.00 88.44 232 LEU A C 1
ATOM 1639 O O . LEU A 1 232 ? 35.106 -25.965 -51.514 1.00 88.44 232 LEU A O 1
ATOM 1643 N N . THR A 1 233 ? 33.317 -26.289 -50.208 1.00 90.69 233 THR A N 1
ATOM 1644 C CA . THR A 1 233 ? 32.540 -25.186 -50.783 1.00 90.69 233 THR A CA 1
ATOM 1645 C C . THR A 1 233 ? 33.243 -23.860 -50.515 1.00 90.69 233 THR A C 1
ATOM 1647 O O . THR A 1 233 ? 33.469 -23.490 -49.365 1.00 90.69 233 THR A O 1
ATOM 1650 N N . LYS A 1 234 ? 33.584 -23.139 -51.587 1.00 92.75 234 LYS A N 1
ATOM 1651 C CA . LYS A 1 234 ? 34.246 -21.831 -51.523 1.00 92.75 234 LYS A CA 1
ATOM 1652 C C . LYS A 1 234 ? 33.268 -20.765 -51.028 1.00 92.75 234 LYS A C 1
ATOM 1654 O O . LYS A 1 234 ? 32.226 -20.552 -51.646 1.00 92.75 234 LYS A O 1
ATOM 1659 N N . LEU A 1 235 ? 33.635 -20.091 -49.943 1.00 93.00 235 LEU A N 1
ATOM 1660 C CA . LEU A 1 235 ? 32.886 -18.996 -49.322 1.00 93.00 235 LEU A CA 1
ATOM 1661 C C . LEU A 1 235 ? 33.511 -17.629 -49.642 1.00 93.00 235 LEU A C 1
ATOM 1663 O O . LEU A 1 235 ? 32.802 -16.638 -49.802 1.00 93.00 235 LEU A O 1
ATOM 1667 N N . GLY A 1 236 ? 34.837 -17.573 -49.815 1.00 89.31 236 GLY A N 1
ATOM 1668 C CA . GLY A 1 236 ? 35.578 -16.327 -50.063 1.00 89.31 236 GLY A CA 1
ATOM 1669 C C . GLY A 1 236 ? 35.266 -15.613 -51.389 1.00 89.31 236 GLY A C 1
ATOM 1670 O O . GLY A 1 236 ? 35.544 -14.423 -51.528 1.00 89.31 236 GLY A O 1
ATOM 1671 N N . ASN A 1 237 ? 34.638 -16.296 -52.352 1.00 89.00 237 ASN A N 1
ATOM 1672 C CA . ASN A 1 237 ? 34.191 -15.721 -53.631 1.00 89.00 237 ASN A CA 1
ATOM 1673 C C . ASN A 1 237 ? 32.726 -15.248 -53.619 1.00 89.00 237 ASN A C 1
ATOM 1675 O O . ASN A 1 237 ? 32.161 -14.992 -54.683 1.00 89.00 237 ASN A O 1
ATOM 1679 N N . ARG A 1 238 ? 32.079 -15.176 -52.451 1.00 88.56 238 ARG A N 1
ATOM 1680 C CA . ARG A 1 238 ? 30.674 -14.766 -52.323 1.00 88.56 238 ARG A CA 1
ATOM 1681 C C . ARG A 1 238 ? 30.538 -13.280 -51.958 1.00 88.56 238 ARG A C 1
ATOM 1683 O O . ARG A 1 238 ? 31.497 -12.603 -51.563 1.00 88.56 238 ARG A O 1
ATOM 1690 N N . THR A 1 239 ? 29.331 -12.746 -52.126 1.00 86.50 239 THR A N 1
ATOM 1691 C CA . THR A 1 239 ? 28.941 -11.409 -51.643 1.00 86.50 239 THR A CA 1
ATOM 1692 C C . THR A 1 239 ? 28.400 -11.541 -50.221 1.00 86.50 239 THR A C 1
ATOM 1694 O O . THR A 1 239 ? 27.634 -12.462 -49.961 1.00 86.50 239 THR A O 1
ATOM 1697 N N . LEU A 1 240 ? 28.789 -10.650 -49.304 1.00 84.94 240 LEU A N 1
ATOM 1698 C CA . LEU A 1 240 ? 28.459 -10.731 -47.875 1.00 84.94 240 LEU A CA 1
ATOM 1699 C C . LEU A 1 240 ? 27.291 -9.787 -47.538 1.00 84.94 240 LEU A C 1
ATOM 1701 O O . LEU A 1 240 ? 27.516 -8.652 -47.141 1.00 84.94 240 LEU A O 1
ATOM 1705 N N . THR A 1 241 ? 26.045 -10.230 -47.728 1.00 84.12 241 THR A N 1
ATOM 1706 C CA . THR A 1 241 ? 24.828 -9.431 -47.433 1.00 84.12 241 THR A CA 1
ATOM 1707 C C . THR A 1 241 ? 24.236 -9.695 -46.045 1.00 84.12 241 THR A C 1
ATOM 1709 O O . THR A 1 241 ? 23.220 -9.111 -45.696 1.00 84.12 241 THR A O 1
ATOM 1712 N N . PHE A 1 242 ? 24.839 -10.604 -45.279 1.00 82.50 242 PHE A N 1
ATOM 1713 C CA . PHE A 1 242 ? 24.305 -11.138 -44.021 1.00 82.50 242 PHE A CA 1
ATOM 1714 C C . PHE A 1 242 ? 25.115 -10.725 -42.781 1.00 82.50 242 PHE A C 1
ATOM 1716 O O . PHE A 1 242 ? 24.765 -11.115 -41.677 1.00 82.50 242 PHE A O 1
ATOM 1723 N N . SER A 1 243 ? 26.253 -10.043 -42.953 1.00 88.25 243 SER A N 1
ATOM 1724 C CA . SER A 1 243 ? 27.169 -9.732 -41.849 1.00 88.25 243 SER A CA 1
ATOM 1725 C C . SER A 1 243 ? 26.713 -8.480 -41.081 1.00 88.25 243 SER A C 1
ATOM 1727 O O . SER A 1 243 ? 26.396 -7.489 -41.739 1.00 88.25 243 SER A O 1
ATOM 1729 N N . PRO A 1 244 ? 26.778 -8.464 -39.733 1.00 91.12 244 PRO A N 1
ATOM 1730 C CA . PRO A 1 244 ? 27.226 -9.558 -38.865 1.00 91.12 244 PRO A CA 1
ATOM 1731 C C . PRO A 1 244 ? 26.150 -10.637 -38.665 1.00 91.12 244 PRO A C 1
ATOM 1733 O O . PRO A 1 244 ? 24.961 -10.339 -38.612 1.00 91.12 244 PRO A O 1
ATOM 1736 N N . LEU A 1 245 ? 26.576 -11.890 -38.481 1.00 91.38 245 LEU A N 1
ATOM 1737 C CA . LEU A 1 245 ? 25.691 -12.942 -37.970 1.00 91.38 245 LEU A CA 1
ATOM 1738 C C . LEU A 1 245 ? 25.555 -12.771 -36.453 1.00 91.38 245 LEU A C 1
ATOM 1740 O O . LEU A 1 245 ? 26.574 -12.699 -35.769 1.00 91.38 245 LEU A O 1
ATOM 1744 N N . ARG A 1 246 ? 24.332 -12.720 -35.925 1.00 90.81 246 ARG A N 1
ATOM 1745 C CA . ARG A 1 246 ? 24.064 -12.585 -34.484 1.00 90.81 246 ARG A CA 1
ATOM 1746 C C . ARG A 1 246 ? 23.518 -13.892 -33.928 1.00 90.81 246 ARG A C 1
ATOM 1748 O O . ARG A 1 246 ? 22.598 -14.453 -34.515 1.00 90.81 246 ARG A O 1
ATOM 1755 N N . LEU A 1 247 ? 24.101 -14.375 -32.834 1.00 88.12 247 LEU A N 1
ATOM 1756 C CA . LEU A 1 247 ? 23.604 -15.544 -32.110 1.00 88.12 247 LEU A CA 1
ATOM 1757 C C . LEU A 1 247 ? 22.405 -15.145 -31.235 1.00 88.12 247 LEU A C 1
ATOM 1759 O O . LEU A 1 247 ? 22.459 -14.113 -30.564 1.00 88.12 247 LEU A O 1
ATOM 1763 N N . ALA A 1 248 ? 21.357 -15.971 -31.240 1.00 81.19 248 ALA A N 1
ATOM 1764 C CA . ALA A 1 248 ? 20.148 -15.811 -30.425 1.00 81.19 248 ALA A CA 1
ATOM 1765 C C . ALA A 1 248 ? 19.535 -17.185 -30.070 1.00 81.19 248 ALA A C 1
ATOM 1767 O O . ALA A 1 248 ? 19.954 -18.198 -30.638 1.00 81.19 248 ALA A O 1
ATOM 1768 N N . GLY A 1 249 ? 18.542 -17.223 -29.176 1.00 73.44 249 GLY A N 1
ATOM 1769 C CA . GLY A 1 249 ? 17.775 -18.436 -28.845 1.00 73.44 249 GLY A CA 1
ATOM 1770 C C . GLY A 1 249 ? 18.364 -19.299 -27.724 1.00 73.44 249 GLY A C 1
ATOM 1771 O O . GLY A 1 249 ? 18.270 -20.519 -27.798 1.00 73.44 249 GLY A O 1
ATOM 1772 N N . ALA A 1 250 ? 19.056 -18.684 -26.761 1.00 77.00 250 ALA A N 1
ATOM 1773 C CA . ALA A 1 250 ? 19.208 -19.240 -25.412 1.00 77.00 250 ALA A CA 1
ATOM 1774 C C . ALA A 1 250 ? 18.377 -18.393 -24.449 1.00 77.00 250 ALA A C 1
ATOM 1776 O O . ALA A 1 250 ? 18.901 -17.444 -23.856 1.00 77.00 250 ALA A O 1
ATOM 1777 N N . ASN A 1 251 ? 17.080 -18.663 -24.408 1.00 75.06 251 ASN A N 1
ATOM 1778 C CA . ASN A 1 251 ? 16.099 -17.914 -23.636 1.00 75.06 251 ASN A CA 1
ATOM 1779 C C . ASN A 1 251 ? 15.853 -18.553 -22.262 1.00 75.06 251 ASN A C 1
ATOM 1781 O O . ASN A 1 251 ? 15.526 -17.818 -21.331 1.00 75.06 251 ASN A O 1
ATOM 1785 N N . ASP A 1 252 ? 16.118 -19.857 -22.110 1.00 80.00 252 ASP A N 1
ATOM 1786 C CA . ASP A 1 252 ? 16.037 -20.579 -20.837 1.00 80.00 252 ASP A CA 1
ATOM 1787 C C . ASP A 1 252 ? 16.939 -19.947 -19.746 1.00 80.00 252 ASP A C 1
ATOM 1789 O O . ASP A 1 252 ? 18.166 -19.840 -19.881 1.00 80.00 252 ASP A O 1
ATOM 1793 N N . VAL A 1 253 ? 16.345 -19.588 -18.603 1.00 79.56 253 VAL A N 1
ATOM 1794 C CA . VAL A 1 253 ? 17.030 -18.988 -17.446 1.00 79.56 253 VAL A CA 1
ATOM 1795 C C . VAL A 1 253 ? 17.055 -19.967 -16.279 1.00 79.56 253 VAL A C 1
ATOM 1797 O O . VAL A 1 253 ? 16.020 -20.395 -15.778 1.00 79.56 253 VAL A O 1
ATOM 1800 N N . VAL A 1 254 ? 18.249 -20.306 -15.795 1.00 80.62 254 VAL A N 1
ATOM 1801 C CA . VAL A 1 254 ? 18.399 -21.115 -14.578 1.00 80.62 254 VAL A CA 1
ATOM 1802 C C . VAL A 1 254 ? 18.146 -20.236 -13.359 1.00 80.62 254 VAL A C 1
ATOM 1804 O O . VAL A 1 254 ? 18.863 -19.258 -13.152 1.00 80.62 254 VAL A O 1
ATOM 1807 N N . ILE A 1 255 ? 17.158 -20.604 -12.549 1.00 85.38 255 ILE A N 1
ATOM 1808 C CA . ILE A 1 255 ? 16.817 -19.898 -11.317 1.00 85.38 255 ILE A CA 1
ATOM 1809 C C . ILE A 1 255 ? 17.763 -20.355 -10.213 1.00 85.38 255 ILE A C 1
ATOM 1811 O O . ILE A 1 255 ? 17.833 -21.541 -9.888 1.00 85.38 255 ILE A O 1
ATOM 1815 N N . GLN A 1 256 ? 18.492 -19.401 -9.641 1.00 84.00 256 GLN A N 1
ATOM 1816 C CA . GLN A 1 256 ? 19.299 -19.647 -8.454 1.00 84.00 256 GLN A CA 1
ATOM 1817 C C . GLN A 1 256 ? 18.396 -19.541 -7.219 1.00 84.00 256 GLN A C 1
ATOM 1819 O O . GLN A 1 256 ? 17.728 -18.518 -7.056 1.00 84.00 256 GLN A O 1
ATOM 1824 N N . PRO A 1 257 ? 18.332 -20.571 -6.359 1.00 82.56 257 PRO A N 1
ATOM 1825 C CA . PRO A 1 257 ? 17.593 -20.461 -5.112 1.00 82.56 257 PRO A CA 1
ATOM 1826 C C . PRO A 1 257 ? 18.259 -19.437 -4.190 1.00 82.56 257 PRO A C 1
ATOM 1828 O O . PRO A 1 257 ? 19.483 -19.401 -4.077 1.00 82.56 257 PRO A O 1
ATOM 1831 N N . GLY A 1 258 ? 17.446 -18.646 -3.491 1.00 82.81 258 GLY A N 1
ATOM 1832 C CA . GLY A 1 258 ? 17.913 -17.811 -2.385 1.00 82.81 258 GLY A CA 1
ATOM 1833 C C . GLY A 1 258 ? 18.274 -18.654 -1.162 1.00 82.81 258 GLY A C 1
ATOM 1834 O O . GLY A 1 258 ? 19.220 -18.341 -0.443 1.00 82.81 258 GLY A O 1
ATOM 1835 N N . HIS A 1 259 ? 17.565 -19.768 -0.953 1.00 86.56 259 HIS A N 1
ATOM 1836 C CA . HIS A 1 259 ? 17.873 -20.736 0.097 1.00 86.56 259 HIS A CA 1
ATOM 1837 C C . HIS A 1 259 ? 17.435 -22.150 -0.284 1.00 86.56 259 HIS A C 1
ATOM 1839 O O . HIS A 1 259 ? 16.421 -22.350 -0.954 1.00 86.56 259 HIS A O 1
ATOM 1845 N N . LEU A 1 260 ? 18.203 -23.132 0.178 1.00 87.00 260 LEU A N 1
ATOM 1846 C CA . LEU A 1 260 ? 17.971 -24.549 -0.064 1.00 87.00 260 LEU A CA 1
ATOM 1847 C C . LEU A 1 260 ? 18.208 -25.329 1.229 1.00 87.00 260 LEU A C 1
ATOM 1849 O O . LEU A 1 260 ? 19.308 -25.294 1.781 1.00 87.00 260 LEU A O 1
ATOM 1853 N N . GLU A 1 261 ? 17.200 -26.059 1.698 1.00 87.50 261 GLU A N 1
ATOM 1854 C CA . GLU A 1 261 ? 17.304 -26.882 2.908 1.00 87.50 261 GLU A CA 1
ATOM 1855 C C . GLU A 1 261 ? 16.606 -28.237 2.768 1.00 87.50 261 GLU A C 1
ATOM 1857 O O . GLU A 1 261 ? 15.748 -28.438 1.910 1.00 87.50 261 GLU A O 1
ATOM 1862 N N . LEU A 1 262 ? 16.983 -29.179 3.635 1.00 88.88 262 LEU A N 1
ATOM 1863 C CA . LEU A 1 262 ? 16.304 -30.461 3.802 1.00 88.88 262 LEU A CA 1
ATOM 1864 C C . LEU A 1 262 ? 15.424 -30.379 5.056 1.00 88.88 262 LEU A C 1
ATOM 1866 O O . LEU A 1 262 ? 15.922 -30.027 6.125 1.00 88.88 262 LEU A O 1
ATOM 1870 N N . ALA A 1 263 ? 14.142 -30.716 4.937 1.00 88.88 263 ALA A N 1
ATOM 1871 C CA . ALA A 1 263 ? 13.218 -30.731 6.066 1.00 88.88 263 ALA A CA 1
ATOM 1872 C C . ALA A 1 263 ? 13.617 -31.784 7.116 1.00 88.88 263 ALA A C 1
ATOM 1874 O O . ALA A 1 263 ? 14.336 -32.745 6.823 1.00 88.88 263 ALA A O 1
ATOM 1875 N N . GLU A 1 264 ? 13.068 -31.669 8.329 1.00 88.44 264 GLU A N 1
ATOM 1876 C CA . GLU A 1 264 ? 13.385 -32.566 9.455 1.00 88.44 264 GLU A CA 1
ATOM 1877 C C . GLU A 1 264 ? 13.130 -34.054 9.151 1.00 88.44 264 GLU A C 1
ATOM 1879 O O . GLU A 1 264 ? 13.802 -34.936 9.687 1.00 88.44 264 GLU A O 1
ATOM 1884 N N . ASN A 1 265 ? 12.187 -34.354 8.250 1.00 88.69 265 ASN A N 1
ATOM 1885 C CA . ASN A 1 265 ? 11.871 -35.719 7.822 1.00 88.69 265 ASN A CA 1
ATOM 1886 C C . ASN A 1 265 ? 12.962 -36.362 6.930 1.00 88.69 265 ASN A C 1
ATOM 1888 O O . ASN A 1 265 ? 12.890 -37.562 6.643 1.00 88.69 265 ASN A O 1
ATOM 1892 N N . GLY A 1 266 ? 13.955 -35.585 6.476 1.00 84.62 266 GLY A N 1
ATOM 1893 C CA . GLY A 1 266 ? 15.076 -36.023 5.642 1.00 84.62 266 GLY A CA 1
ATOM 1894 C C . GLY A 1 266 ? 14.707 -36.421 4.205 1.00 84.62 266 GLY A C 1
ATOM 1895 O O . GLY A 1 266 ? 15.506 -37.057 3.511 1.00 84.62 266 GLY A O 1
ATOM 1896 N N . ARG A 1 267 ? 13.481 -36.138 3.759 1.00 86.19 267 ARG A N 1
ATOM 1897 C CA . ARG A 1 267 ? 12.922 -36.594 2.470 1.00 86.19 267 ARG A CA 1
ATOM 1898 C C . ARG A 1 267 ? 12.276 -35.486 1.650 1.00 86.19 267 ARG A C 1
ATOM 1900 O O . ARG A 1 267 ? 11.833 -35.748 0.537 1.00 86.19 267 ARG A O 1
ATOM 1907 N N . GLU A 1 268 ? 12.224 -34.286 2.193 1.00 90.12 268 GLU A N 1
ATOM 1908 C CA . GLU A 1 268 ? 11.623 -33.117 1.578 1.00 90.12 268 GLU A CA 1
ATOM 1909 C C . GLU A 1 268 ? 12.679 -32.027 1.463 1.00 90.12 268 GLU A C 1
ATOM 1911 O O . GLU A 1 268 ? 13.399 -31.751 2.421 1.00 90.12 268 GLU A O 1
ATOM 1916 N N . VAL A 1 269 ? 12.792 -31.453 0.270 1.00 88.06 269 VAL A N 1
ATOM 1917 C CA . VAL A 1 269 ? 13.729 -30.374 -0.034 1.00 88.06 269 VAL A CA 1
ATOM 1918 C C . VAL A 1 269 ? 12.921 -29.093 -0.158 1.00 88.06 269 VAL A C 1
ATOM 1920 O O . VAL A 1 269 ? 12.003 -29.025 -0.972 1.00 88.06 269 VAL A O 1
ATOM 1923 N N . ILE A 1 270 ? 13.266 -28.091 0.641 1.00 89.50 270 ILE A N 1
ATOM 1924 C CA . ILE A 1 270 ? 12.610 -26.789 0.647 1.00 89.50 270 ILE A CA 1
ATOM 1925 C C . ILE A 1 270 ? 13.483 -25.831 -0.165 1.00 89.50 270 ILE A C 1
ATOM 1927 O O . ILE A 1 270 ? 14.633 -25.558 0.187 1.00 89.50 270 ILE A O 1
ATOM 1931 N N . PHE A 1 271 ? 12.914 -25.338 -1.261 1.00 87.06 271 PHE A N 1
ATOM 1932 C CA . PHE A 1 271 ? 13.482 -24.301 -2.116 1.00 87.06 271 PHE A CA 1
ATOM 1933 C C . PHE A 1 271 ? 12.827 -22.962 -1.773 1.00 87.06 271 PHE A C 1
ATOM 1935 O O . PHE A 1 271 ? 11.603 -22.856 -1.809 1.00 87.06 271 PHE A O 1
ATOM 1942 N N . ARG A 1 272 ? 13.631 -21.938 -1.475 1.00 87.50 272 ARG A N 1
ATOM 1943 C CA . ARG A 1 272 ? 13.167 -20.548 -1.367 1.00 87.50 272 ARG A CA 1
ATOM 1944 C C . ARG A 1 272 ? 13.867 -19.711 -2.427 1.00 87.50 272 ARG A C 1
ATOM 1946 O O . ARG A 1 272 ? 15.074 -19.854 -2.636 1.00 87.50 272 ARG A O 1
ATOM 1953 N N . PHE A 1 273 ? 13.115 -18.861 -3.107 1.00 84.94 273 PHE A N 1
ATOM 1954 C CA . PHE A 1 273 ? 13.639 -17.981 -4.147 1.00 84.94 273 PHE A CA 1
ATOM 1955 C C . PHE A 1 273 ? 14.122 -16.667 -3.533 1.00 84.94 273 PHE A C 1
ATOM 1957 O O . PHE A 1 273 ? 13.662 -16.281 -2.463 1.00 84.94 273 PHE A O 1
ATOM 1964 N N . ALA A 1 274 ? 15.105 -16.037 -4.177 1.00 75.19 274 ALA A N 1
ATOM 1965 C CA . ALA A 1 274 ? 15.615 -14.738 -3.742 1.00 75.19 274 ALA A CA 1
ATOM 1966 C C . ALA A 1 274 ? 14.648 -13.592 -4.085 1.00 75.19 274 ALA A C 1
ATOM 1968 O O . ALA A 1 274 ? 14.645 -12.587 -3.389 1.00 75.19 274 ALA A O 1
ATOM 1969 N N . ASP A 1 275 ? 13.824 -13.788 -5.117 1.00 74.94 275 ASP A N 1
ATOM 1970 C CA . ASP A 1 275 ? 12.840 -12.835 -5.621 1.00 74.94 275 ASP A CA 1
ATOM 1971 C C . ASP A 1 275 ? 11.550 -13.573 -6.010 1.00 74.94 275 ASP A C 1
ATOM 1973 O O . ASP A 1 275 ? 11.555 -14.796 -6.224 1.00 74.94 275 ASP A O 1
ATOM 1977 N N . ASN A 1 276 ? 10.461 -12.817 -6.157 1.00 78.88 276 ASN A N 1
ATOM 1978 C CA . ASN A 1 276 ? 9.206 -13.323 -6.702 1.00 78.88 276 ASN A CA 1
ATOM 1979 C C . ASN A 1 276 ? 9.426 -13.877 -8.116 1.00 78.88 276 ASN A C 1
ATOM 1981 O O . ASN A 1 276 ? 10.064 -13.256 -8.970 1.00 78.88 276 ASN A O 1
ATOM 1985 N N . LEU A 1 277 ? 8.902 -15.077 -8.362 1.00 83.38 277 LEU A N 1
ATOM 1986 C CA . LEU A 1 277 ? 8.985 -15.702 -9.674 1.00 83.38 277 LEU A CA 1
ATOM 1987 C C . LEU A 1 277 ? 7.938 -15.071 -10.603 1.00 83.38 277 LEU A C 1
ATOM 1989 O O . LEU A 1 277 ? 6.763 -15.096 -10.253 1.00 83.38 277 LEU A O 1
ATOM 1993 N N . PRO A 1 278 ? 8.328 -14.522 -11.765 1.00 80.81 278 PRO A N 1
ATOM 1994 C CA . PRO A 1 278 ? 7.373 -13.976 -12.727 1.00 80.81 278 PRO A CA 1
ATOM 1995 C C . PRO A 1 278 ? 6.551 -15.074 -13.409 1.00 80.81 278 PRO A C 1
ATOM 1997 O O . PRO A 1 278 ? 6.903 -16.255 -13.361 1.00 80.81 278 PRO A O 1
ATOM 2000 N N . ASP A 1 279 ? 5.510 -14.671 -14.131 1.00 81.38 279 ASP A N 1
ATOM 2001 C CA . ASP A 1 279 ? 4.781 -15.587 -15.003 1.00 81.38 279 ASP A CA 1
ATOM 2002 C C . ASP A 1 279 ? 5.682 -16.162 -16.084 1.00 81.38 279 ASP A C 1
ATOM 2004 O O . ASP A 1 279 ? 6.367 -15.449 -16.828 1.00 81.38 279 ASP A O 1
ATOM 2008 N N . ASP A 1 280 ? 5.726 -17.492 -16.117 1.00 84.06 280 ASP A N 1
ATOM 2009 C CA . ASP A 1 280 ? 6.453 -18.271 -17.103 1.00 84.06 280 ASP A CA 1
ATOM 2010 C C . ASP A 1 280 ? 6.146 -19.768 -16.938 1.00 84.06 280 ASP A C 1
ATOM 2012 O O . ASP A 1 280 ? 5.487 -20.234 -15.998 1.00 84.06 280 ASP A O 1
ATOM 2016 N N . ARG A 1 281 ? 6.702 -20.566 -17.847 1.00 86.25 281 ARG A N 1
ATOM 2017 C CA . ARG A 1 281 ? 6.875 -21.998 -17.649 1.00 86.25 281 ARG A CA 1
ATOM 2018 C C . ARG A 1 281 ? 8.182 -22.260 -16.926 1.00 86.25 281 ARG A C 1
ATOM 2020 O O . ARG A 1 281 ? 9.247 -21.749 -17.273 1.00 86.25 281 ARG A O 1
ATOM 2027 N N . TYR A 1 282 ? 8.088 -23.151 -15.958 1.00 88.81 282 TYR A N 1
ATOM 2028 C CA . TYR A 1 282 ? 9.188 -23.602 -15.134 1.00 88.81 282 TYR A CA 1
ATOM 2029 C C . TYR A 1 282 ? 9.364 -25.106 -15.282 1.00 88.81 282 TYR A C 1
ATOM 2031 O O . TYR A 1 282 ? 8.413 -25.864 -15.473 1.00 88.81 282 TYR A O 1
ATOM 2039 N N . ARG A 1 283 ? 10.610 -25.546 -15.188 1.00 87.81 283 ARG A N 1
ATOM 2040 C CA . ARG A 1 283 ? 11.004 -26.947 -15.205 1.00 87.81 283 ARG A CA 1
ATOM 2041 C C . ARG A 1 283 ? 11.912 -27.208 -14.020 1.00 87.81 283 ARG A C 1
ATOM 2043 O O . ARG A 1 283 ? 12.927 -26.538 -13.863 1.00 87.81 283 ARG A O 1
ATOM 2050 N N . ILE A 1 284 ? 11.559 -28.197 -13.214 1.00 88.31 284 ILE A N 1
ATOM 2051 C CA . ILE A 1 284 ? 12.400 -28.746 -12.155 1.00 88.31 284 ILE A CA 1
ATOM 2052 C C . ILE A 1 284 ? 13.081 -29.983 -12.720 1.00 88.31 284 ILE A C 1
ATOM 2054 O O . ILE A 1 284 ? 12.406 -30.963 -13.026 1.00 88.31 284 ILE A O 1
ATOM 2058 N N . ASP A 1 285 ? 14.398 -29.947 -12.852 1.00 83.31 285 ASP A N 1
ATOM 2059 C CA . ASP A 1 285 ? 15.226 -31.088 -13.216 1.00 83.31 285 ASP A CA 1
ATOM 2060 C C . ASP A 1 285 ? 15.822 -31.710 -11.952 1.00 83.31 285 ASP A C 1
ATOM 2062 O O . ASP A 1 285 ? 16.456 -31.024 -11.157 1.00 83.31 285 ASP A O 1
ATOM 2066 N N . ILE A 1 286 ? 15.625 -33.015 -11.773 1.00 87.19 286 ILE A N 1
ATOM 2067 C CA . ILE A 1 286 ? 16.198 -33.829 -10.699 1.00 87.19 286 ILE A CA 1
ATOM 2068 C C . ILE A 1 286 ? 17.136 -34.843 -11.347 1.00 87.19 286 ILE A C 1
ATOM 2070 O O . ILE A 1 286 ? 16.697 -35.754 -12.057 1.00 87.19 286 ILE A O 1
ATOM 2074 N N . LEU A 1 287 ? 18.434 -34.692 -11.109 1.00 83.94 287 LEU A N 1
ATOM 2075 C CA . LEU A 1 287 ? 19.473 -35.517 -11.707 1.00 83.94 287 LEU A CA 1
ATOM 2076 C C . LEU A 1 287 ? 19.587 -36.851 -10.967 1.00 83.94 287 LEU A C 1
ATOM 2078 O O . LEU A 1 287 ? 19.886 -36.905 -9.777 1.00 83.94 287 LEU A O 1
ATOM 2082 N N . GLY A 1 288 ? 19.377 -37.951 -11.683 1.00 82.31 288 GLY A N 1
ATOM 2083 C CA . GLY A 1 288 ? 19.655 -39.303 -11.199 1.00 82.31 288 GLY A CA 1
ATOM 2084 C C . GLY A 1 288 ? 20.962 -39.859 -11.760 1.00 82.31 288 GLY A C 1
ATOM 2085 O O . GLY A 1 288 ? 21.526 -40.785 -11.186 1.00 82.31 288 GLY A O 1
ATOM 2086 N N . ALA A 1 289 ? 21.468 -39.309 -12.866 1.00 75.44 289 ALA A N 1
ATOM 2087 C CA . ALA A 1 289 ? 22.722 -39.695 -13.506 1.00 75.44 289 ALA A CA 1
ATOM 2088 C C . ALA A 1 289 ? 23.709 -38.518 -13.613 1.00 75.44 289 ALA A C 1
ATOM 2090 O O . ALA A 1 289 ? 23.443 -37.402 -13.187 1.00 75.44 289 ALA A O 1
ATOM 2091 N N . GLY A 1 290 ? 24.870 -38.768 -14.227 1.00 67.94 290 GLY A N 1
ATOM 2092 C CA . GLY A 1 290 ? 25.851 -37.726 -14.536 1.00 67.94 290 GLY A CA 1
ATOM 2093 C C . GLY A 1 290 ? 26.903 -37.529 -13.447 1.00 67.94 290 GLY A C 1
ATOM 2094 O O . GLY A 1 290 ? 27.209 -38.452 -12.695 1.00 67.94 290 GLY A O 1
ATOM 2095 N N . ALA A 1 291 ? 27.521 -36.344 -13.440 1.00 71.38 291 ALA A N 1
ATOM 2096 C CA . ALA A 1 291 ? 28.607 -36.010 -12.519 1.00 71.38 291 ALA A CA 1
ATOM 2097 C C . ALA A 1 291 ? 28.110 -35.768 -11.083 1.00 71.38 291 ALA A C 1
ATOM 2099 O O . ALA A 1 291 ? 28.829 -36.112 -10.150 1.00 71.38 291 ALA A O 1
ATOM 2100 N N . ASN A 1 292 ? 26.885 -35.248 -10.932 1.00 81.56 292 ASN A N 1
ATOM 2101 C CA . ASN A 1 292 ? 26.302 -34.821 -9.657 1.00 81.56 292 ASN A CA 1
ATOM 2102 C C . ASN A 1 292 ? 24.864 -35.370 -9.481 1.00 81.56 292 ASN A C 1
ATOM 2104 O O . ASN A 1 292 ? 23.907 -34.599 -9.505 1.00 81.56 292 ASN A O 1
ATOM 2108 N N . PRO A 1 293 ? 24.662 -36.698 -9.380 1.00 86.62 293 PRO A N 1
ATOM 2109 C CA . PRO A 1 293 ? 23.333 -37.258 -9.145 1.00 86.62 293 PRO A CA 1
ATOM 2110 C C . PRO A 1 293 ? 22.855 -36.963 -7.714 1.00 86.62 293 PRO A C 1
ATOM 2112 O O . PRO A 1 293 ? 23.661 -36.923 -6.786 1.00 86.62 293 PRO A O 1
ATOM 2115 N N . LEU A 1 294 ? 21.542 -36.846 -7.517 1.00 90.19 294 LEU A N 1
ATOM 2116 C CA . LEU A 1 294 ? 20.927 -36.845 -6.193 1.00 90.19 294 LEU A CA 1
ATOM 2117 C C . LEU A 1 294 ? 21.129 -38.227 -5.557 1.00 90.19 294 LEU A C 1
ATOM 2119 O O . LEU A 1 294 ? 20.820 -39.249 -6.181 1.00 90.19 294 LEU A O 1
ATOM 2123 N N . LEU A 1 295 ? 21.644 -38.269 -4.329 1.00 92.50 295 LEU A N 1
ATOM 2124 C CA . LEU A 1 295 ? 21.978 -39.502 -3.615 1.00 92.50 295 LEU A CA 1
ATOM 2125 C C . LEU A 1 295 ? 21.142 -39.653 -2.341 1.00 92.50 295 LEU A C 1
ATOM 2127 O O . LEU A 1 295 ? 20.749 -38.678 -1.700 1.00 92.50 295 LEU A O 1
ATOM 2131 N N . ASP A 1 296 ? 20.904 -40.900 -1.945 1.00 91.88 296 ASP A N 1
ATOM 2132 C CA . ASP A 1 296 ? 20.547 -41.206 -0.562 1.00 91.88 296 ASP A CA 1
ATOM 2133 C C . ASP A 1 296 ? 21.800 -41.282 0.333 1.00 91.88 296 ASP A C 1
ATOM 2135 O O . ASP A 1 296 ? 22.931 -41.344 -0.150 1.00 91.88 296 ASP A O 1
ATOM 2139 N N . GLU A 1 297 ? 21.613 -41.335 1.653 1.00 91.81 297 GLU A N 1
ATOM 2140 C CA . GLU A 1 297 ? 22.712 -41.485 2.631 1.00 91.81 297 GLU A CA 1
ATOM 2141 C C . GLU A 1 297 ? 23.570 -42.757 2.425 1.00 91.81 297 GLU A C 1
ATOM 2143 O O . GLU A 1 297 ? 24.649 -42.877 3.006 1.00 91.81 297 GLU A O 1
ATOM 2148 N N . ASN A 1 298 ? 23.110 -43.722 1.618 1.00 92.38 298 ASN A N 1
ATOM 2149 C CA . ASN A 1 298 ? 23.854 -44.935 1.268 1.00 92.38 298 ASN A CA 1
ATOM 2150 C C . ASN A 1 298 ? 24.622 -44.797 -0.061 1.00 92.38 298 ASN A C 1
ATOM 2152 O O . ASN A 1 298 ? 25.247 -45.764 -0.506 1.00 92.38 298 ASN A O 1
ATOM 2156 N N . GLY A 1 299 ? 24.573 -43.628 -0.706 1.00 90.19 299 GLY A N 1
ATOM 2157 C CA . GLY A 1 299 ? 25.190 -43.361 -2.003 1.00 90.19 299 GLY A CA 1
ATOM 2158 C C . GLY A 1 299 ? 24.450 -43.986 -3.188 1.00 90.19 299 GLY A C 1
ATOM 2159 O O . GLY A 1 299 ? 25.042 -44.153 -4.257 1.00 90.19 299 GLY A O 1
ATOM 2160 N N . LEU A 1 300 ? 23.182 -44.376 -3.023 1.00 93.06 300 LEU A N 1
ATOM 2161 C CA . LEU A 1 300 ? 22.352 -44.869 -4.119 1.00 93.06 300 LEU A CA 1
ATOM 2162 C C . LEU A 1 300 ? 21.757 -43.686 -4.898 1.00 93.06 300 LEU A C 1
ATOM 2164 O O . LEU A 1 300 ? 21.162 -42.798 -4.287 1.00 93.06 300 LEU A O 1
ATOM 2168 N N . PRO A 1 301 ? 21.874 -43.673 -6.239 1.00 89.50 301 PRO A N 1
ATOM 2169 C CA . PRO A 1 301 ? 21.378 -42.574 -7.052 1.00 89.50 301 PRO A CA 1
ATOM 2170 C C . PRO A 1 301 ? 19.855 -42.574 -7.165 1.00 89.50 301 PRO A C 1
ATOM 2172 O O . PRO A 1 301 ? 19.210 -43.628 -7.263 1.00 89.50 301 PRO A O 1
ATOM 2175 N N . PHE A 1 302 ? 19.295 -41.371 -7.244 1.00 88.38 302 PHE A N 1
ATOM 2176 C CA . PHE A 1 302 ? 17.883 -41.134 -7.484 1.00 88.38 302 PHE A CA 1
ATOM 2177 C C . PHE A 1 302 ? 17.377 -41.900 -8.716 1.00 88.38 302 PHE A C 1
ATOM 2179 O O . PHE A 1 302 ? 18.052 -42.012 -9.746 1.00 88.38 302 PHE A O 1
ATOM 2186 N N . ASN A 1 303 ? 16.177 -42.476 -8.577 1.00 86.38 303 ASN A N 1
ATOM 2187 C CA . ASN A 1 303 ? 15.459 -43.189 -9.639 1.00 86.38 303 ASN A CA 1
ATOM 2188 C C . ASN A 1 303 ? 16.311 -44.258 -10.368 1.00 86.38 303 ASN A C 1
ATOM 2190 O O . ASN A 1 303 ? 16.169 -44.501 -11.569 1.00 86.38 303 ASN A O 1
ATOM 2194 N N . GLY A 1 304 ? 17.239 -44.894 -9.641 1.00 84.69 304 GLY A N 1
ATOM 2195 C CA . GLY A 1 304 ? 18.113 -45.934 -10.183 1.00 84.69 304 GLY A CA 1
ATOM 2196 C C . GLY A 1 304 ? 19.074 -45.433 -11.262 1.00 84.69 304 GLY A C 1
ATOM 2197 O O . GLY A 1 304 ? 19.401 -46.194 -12.176 1.00 84.69 304 GLY A O 1
ATOM 2198 N N . GLY A 1 305 ? 19.504 -44.172 -11.185 1.00 80.12 305 GLY A N 1
ATOM 2199 C CA . GLY A 1 305 ? 20.402 -43.591 -12.177 1.00 80.12 305 GLY A CA 1
ATOM 2200 C C . GLY A 1 305 ? 19.684 -42.877 -13.324 1.00 80.12 305 GLY A C 1
ATOM 2201 O O . GLY A 1 305 ? 20.194 -42.897 -14.443 1.00 80.12 305 GLY A O 1
ATOM 2202 N N . ARG A 1 306 ? 18.467 -42.355 -13.117 1.00 77.75 306 ARG A N 1
ATOM 2203 C CA . ARG A 1 306 ? 17.661 -41.724 -14.178 1.00 77.75 306 ARG A CA 1
ATOM 2204 C C . ARG A 1 306 ? 17.182 -40.341 -13.767 1.00 77.75 306 ARG A C 1
ATOM 2206 O O . ARG A 1 306 ? 16.565 -40.198 -12.719 1.00 77.75 306 ARG A O 1
ATOM 2213 N N . ASP A 1 307 ? 17.403 -39.364 -14.632 1.00 77.38 307 ASP A N 1
ATOM 2214 C CA . ASP A 1 307 ? 16.921 -38.002 -14.414 1.00 77.38 307 ASP A CA 1
ATOM 2215 C C . ASP A 1 307 ? 15.389 -37.947 -14.514 1.00 77.38 307 ASP A C 1
ATOM 2217 O O . ASP A 1 307 ? 14.764 -38.749 -15.221 1.00 77.38 307 ASP A O 1
ATOM 2221 N N . GLN A 1 308 ? 14.783 -37.005 -13.802 1.00 83.56 308 GLN A N 1
ATOM 2222 C CA . GLN A 1 308 ? 13.359 -36.701 -13.865 1.00 83.56 308 GLN A CA 1
ATOM 2223 C C . GLN A 1 308 ? 13.177 -35.197 -14.024 1.00 83.56 308 GLN A C 1
ATOM 2225 O O . GLN A 1 308 ? 13.805 -34.431 -13.305 1.00 83.56 308 GLN A O 1
ATOM 2230 N N . SER A 1 309 ? 12.276 -34.791 -14.915 1.00 82.31 309 SER A N 1
ATOM 2231 C CA . SER A 1 309 ? 11.887 -33.390 -15.069 1.00 82.31 309 SER A CA 1
ATOM 2232 C C . SER A 1 309 ? 10.401 -33.228 -14.763 1.00 82.31 309 SER A C 1
ATOM 2234 O O . SER A 1 309 ? 9.589 -34.065 -15.167 1.00 82.31 309 SER A O 1
ATOM 2236 N N . VAL A 1 310 ? 10.047 -32.162 -14.052 1.00 86.94 310 VAL A N 1
ATOM 2237 C CA . VAL A 1 310 ? 8.664 -31.761 -13.776 1.00 86.94 310 VAL A CA 1
ATOM 2238 C C . VAL A 1 310 ? 8.474 -30.357 -14.316 1.00 86.94 310 VAL A C 1
ATOM 2240 O O . VAL A 1 310 ? 9.156 -29.435 -13.883 1.00 86.94 310 VAL A O 1
ATOM 2243 N N . GLU A 1 311 ? 7.564 -30.199 -15.267 1.00 87.44 311 GLU A N 1
ATOM 2244 C CA . GLU A 1 311 ? 7.183 -28.886 -15.778 1.00 87.44 311 GLU A CA 1
ATOM 2245 C C . GLU A 1 311 ? 5.948 -28.386 -15.033 1.00 87.44 311 GLU A C 1
ATOM 2247 O O . GLU A 1 311 ? 5.001 -29.142 -14.802 1.00 87.44 311 GLU A O 1
ATOM 2252 N N . PHE A 1 312 ? 5.959 -27.110 -14.677 1.00 88.44 312 PHE A N 1
ATOM 2253 C CA . PHE A 1 312 ? 4.810 -26.391 -14.153 1.00 88.44 312 PHE A CA 1
ATOM 2254 C C . PHE A 1 312 ? 4.765 -24.998 -14.778 1.00 88.44 312 PHE A C 1
ATOM 2256 O O . PHE A 1 312 ? 5.708 -24.553 -15.432 1.00 88.44 312 PHE A O 1
ATOM 2263 N N . ARG A 1 313 ? 3.638 -24.324 -14.619 1.00 85.62 313 ARG A N 1
ATOM 2264 C CA . ARG A 1 313 ? 3.447 -22.948 -15.059 1.00 85.62 313 ARG A CA 1
ATOM 2265 C C . ARG A 1 313 ? 3.060 -22.124 -13.840 1.00 85.62 313 ARG A C 1
ATOM 2267 O O . ARG A 1 313 ? 2.311 -22.627 -13.003 1.00 85.62 313 ARG A O 1
ATOM 2274 N N . LEU A 1 314 ? 3.591 -20.911 -13.761 1.00 86.38 314 LEU A N 1
ATOM 2275 C CA . LEU A 1 314 ? 3.041 -19.866 -12.909 1.00 86.38 314 LEU A CA 1
ATOM 2276 C C . LEU A 1 314 ? 2.109 -19.008 -13.763 1.00 86.38 314 LEU A C 1
ATOM 2278 O O . LEU A 1 314 ? 2.414 -18.743 -14.925 1.00 86.38 314 LEU A O 1
ATOM 2282 N N . ASP A 1 315 ? 0.938 -18.742 -13.202 1.00 84.69 315 ASP A N 1
ATOM 2283 C CA . ASP A 1 315 ? -0.173 -18.021 -13.815 1.00 84.69 315 ASP A CA 1
ATOM 2284 C C . ASP A 1 315 ? -0.737 -17.080 -12.748 1.00 84.69 315 ASP A C 1
ATOM 2286 O O . ASP A 1 315 ? -1.698 -17.399 -12.044 1.00 84.69 315 ASP A O 1
ATOM 2290 N N . LEU A 1 316 ? 0.023 -16.024 -12.484 1.00 86.62 316 LEU A N 1
ATOM 2291 C CA . LEU A 1 316 ? -0.245 -15.017 -11.478 1.00 86.62 316 LEU A CA 1
ATOM 2292 C C . LEU A 1 316 ? -1.330 -14.069 -11.983 1.00 86.62 316 LEU A C 1
ATOM 2294 O O . LEU A 1 316 ? -1.567 -13.902 -13.176 1.00 86.62 316 LEU A O 1
ATOM 2298 N N . ALA A 1 317 ? -2.001 -13.420 -11.041 1.00 89.00 317 ALA A N 1
ATOM 2299 C CA . ALA A 1 317 ? -3.027 -12.455 -11.376 1.00 89.00 317 ALA A CA 1
ATOM 2300 C C . ALA A 1 317 ? -2.450 -11.237 -12.117 1.00 89.00 317 ALA A C 1
ATOM 2302 O O . ALA A 1 317 ? -1.361 -10.752 -11.772 1.00 89.00 317 ALA A O 1
ATOM 2303 N N . PRO A 1 318 ? -3.189 -10.684 -13.098 1.00 91.31 318 PRO A N 1
ATOM 2304 C CA . PRO A 1 318 ? -2.821 -9.404 -13.665 1.00 91.31 318 PRO A CA 1
ATOM 2305 C C . PRO A 1 318 ? -2.959 -8.310 -12.599 1.00 91.31 318 PRO A C 1
ATOM 2307 O O . PRO A 1 318 ? -3.883 -8.343 -11.790 1.00 91.31 318 PRO A O 1
ATOM 2310 N N . ARG A 1 319 ? -2.073 -7.315 -12.632 1.00 92.50 319 ARG A N 1
ATOM 2311 C CA . ARG A 1 319 ? -1.991 -6.204 -11.668 1.00 92.50 319 ARG A CA 1
ATOM 2312 C C . ARG A 1 319 ? -1.577 -4.905 -12.358 1.00 92.50 319 ARG A C 1
ATOM 2314 O O . ARG A 1 319 ? -1.098 -4.915 -13.493 1.00 92.50 319 ARG A O 1
ATOM 2321 N N . VAL A 1 320 ? -1.759 -3.774 -11.682 1.00 95.44 320 VAL A N 1
ATOM 2322 C CA . VAL A 1 320 ? -1.288 -2.462 -12.162 1.00 95.44 320 VAL A CA 1
ATOM 2323 C C . VAL A 1 320 ? 0.147 -2.224 -11.687 1.00 95.44 320 VAL A C 1
ATOM 2325 O O . VAL A 1 320 ? 0.429 -2.315 -10.498 1.00 95.44 320 VAL A O 1
ATOM 2328 N N . GLU A 1 321 ? 1.043 -1.880 -12.613 1.00 95.12 321 GLU A N 1
ATOM 2329 C CA . GLU A 1 321 ? 2.449 -1.551 -12.311 1.00 95.12 321 GLU A CA 1
ATOM 2330 C C . GLU A 1 321 ? 2.713 -0.039 -12.330 1.00 95.12 321 GLU A C 1
ATOM 2332 O O . GLU A 1 321 ? 3.590 0.465 -11.632 1.00 95.12 321 GLU A O 1
ATOM 2337 N N . ALA A 1 322 ? 1.955 0.728 -13.120 1.00 97.38 322 ALA A N 1
ATOM 2338 C CA . ALA A 1 322 ? 2.071 2.185 -13.126 1.00 97.38 322 ALA A CA 1
ATOM 2339 C C . ALA A 1 322 ? 0.798 2.880 -13.613 1.00 97.38 322 ALA A C 1
ATOM 2341 O O . ALA A 1 322 ? 0.091 2.397 -14.500 1.00 97.38 322 ALA A O 1
ATOM 2342 N N . VAL A 1 323 ? 0.562 4.090 -13.103 1.00 98.06 323 VAL A N 1
ATOM 2343 C CA . VAL A 1 323 ? -0.482 5.000 -13.585 1.00 98.06 323 VAL A CA 1
ATOM 2344 C C . VAL A 1 323 ? 0.141 6.352 -13.907 1.00 98.06 323 VAL A C 1
ATOM 2346 O O . VAL A 1 323 ? 0.722 7.011 -13.048 1.00 98.06 323 VAL A O 1
ATOM 2349 N N . VAL A 1 324 ? -0.018 6.802 -15.152 1.00 97.88 324 VAL A N 1
ATOM 2350 C CA . VAL A 1 324 ? 0.507 8.088 -15.621 1.00 97.88 324 VAL A CA 1
ATOM 2351 C C . VAL A 1 324 ? -0.654 9.011 -16.005 1.00 97.88 324 VAL A C 1
ATOM 2353 O O . VAL A 1 324 ? -1.221 8.886 -17.099 1.00 97.88 324 VAL A O 1
ATOM 2356 N N . PRO A 1 325 ? -1.039 9.967 -15.137 1.00 97.06 325 PRO A N 1
ATOM 2357 C CA . PRO A 1 325 ? -2.047 10.967 -15.468 1.00 97.06 325 PRO A CA 1
ATOM 2358 C C . PRO A 1 325 ? -1.466 12.039 -16.395 1.00 97.06 325 PRO A C 1
ATOM 2360 O O . PRO A 1 325 ? -0.346 12.500 -16.186 1.00 97.06 325 PRO A O 1
ATOM 2363 N N . GLN A 1 326 ? -2.240 12.487 -17.388 1.00 96.31 326 GLN A N 1
ATOM 2364 C CA . GLN A 1 326 ? -1.864 13.532 -18.355 1.00 96.31 326 GLN A CA 1
ATOM 2365 C C . GLN A 1 326 ? -0.452 13.349 -18.957 1.00 96.31 326 GLN A C 1
ATOM 2367 O O . GLN A 1 326 ? 0.366 14.272 -18.837 1.00 96.31 326 GLN A O 1
ATOM 2372 N N . PRO A 1 327 ? -0.148 12.188 -19.576 1.00 95.31 327 PRO A N 1
ATOM 2373 C CA . PRO A 1 327 ? 1.211 11.830 -19.976 1.00 95.31 327 PRO A CA 1
ATOM 2374 C C . PRO A 1 327 ? 1.822 12.868 -20.921 1.00 95.31 327 PRO A C 1
ATOM 2376 O O . PRO A 1 327 ? 1.140 13.428 -21.793 1.00 95.31 327 PRO A O 1
ATOM 2379 N N . ILE A 1 328 ? 3.121 13.115 -20.742 1.00 94.00 328 ILE A N 1
ATOM 2380 C CA . ILE A 1 328 ? 3.925 13.972 -21.612 1.00 94.00 328 ILE A CA 1
ATOM 2381 C C . ILE A 1 328 ? 4.803 13.085 -22.490 1.00 94.00 328 ILE A C 1
ATOM 2383 O O . ILE A 1 328 ? 5.500 12.204 -22.006 1.00 94.00 328 ILE A O 1
ATOM 2387 N N . THR A 1 329 ? 4.770 13.331 -23.795 1.00 90.56 329 THR A N 1
ATOM 2388 C CA . THR A 1 329 ? 5.567 12.608 -24.792 1.00 90.56 329 THR A CA 1
ATOM 2389 C C . THR A 1 329 ? 6.392 13.584 -25.619 1.00 90.56 329 THR A C 1
ATOM 2391 O O . THR A 1 329 ? 6.044 14.762 -25.753 1.00 90.56 329 THR A O 1
ATOM 2394 N N . ARG A 1 330 ? 7.495 13.098 -26.195 1.00 87.69 330 ARG A N 1
ATOM 2395 C CA . ARG A 1 330 ? 8.287 13.840 -27.180 1.00 87.69 330 ARG A CA 1
ATOM 2396 C C . ARG A 1 330 ? 7.896 13.411 -28.587 1.00 87.69 330 ARG A C 1
ATOM 2398 O O . ARG A 1 330 ? 7.857 12.230 -28.914 1.00 87.69 330 ARG A O 1
ATOM 2405 N N . THR A 1 331 ? 7.624 14.395 -29.433 1.00 84.00 331 THR A N 1
ATOM 2406 C CA . THR A 1 331 ? 7.443 14.185 -30.874 1.00 84.00 331 THR A CA 1
ATOM 2407 C C . THR A 1 331 ? 8.772 13.824 -31.542 1.00 84.00 331 THR A C 1
ATOM 2409 O O . THR A 1 331 ? 9.842 14.069 -30.990 1.00 84.00 331 THR A O 1
ATOM 2412 N N . SER A 1 332 ? 8.735 13.344 -32.789 1.00 78.38 332 SER A N 1
ATOM 2413 C CA . SER A 1 332 ? 9.949 13.046 -33.570 1.00 78.38 332 SER A CA 1
ATOM 2414 C C . SER A 1 332 ? 10.861 14.260 -33.819 1.00 78.38 332 SER A C 1
ATOM 2416 O O . SER A 1 332 ? 11.970 14.100 -34.317 1.00 78.38 332 SER A O 1
ATOM 2418 N N . THR A 1 333 ? 10.391 15.483 -33.543 1.00 79.56 333 THR A N 1
ATOM 2419 C CA . THR A 1 333 ? 11.187 16.721 -33.612 1.00 79.56 333 THR A CA 1
ATOM 2420 C C . THR A 1 333 ? 11.697 17.179 -32.240 1.00 79.56 333 THR A C 1
ATOM 2422 O O . THR A 1 333 ? 12.185 18.299 -32.131 1.00 79.56 333 THR A O 1
ATOM 2425 N N . GLY A 1 334 ? 11.521 16.371 -31.188 1.00 80.75 334 GLY A N 1
ATOM 2426 C CA . GLY A 1 334 ? 11.936 16.659 -29.810 1.00 80.75 334 GLY A CA 1
ATOM 2427 C C . GLY A 1 334 ? 10.991 17.568 -29.013 1.00 80.75 334 GLY A C 1
ATOM 2428 O O . GLY A 1 334 ? 11.219 17.795 -27.827 1.00 80.75 334 GLY A O 1
ATOM 2429 N N . ALA A 1 335 ? 9.915 18.079 -29.627 1.00 87.38 335 ALA A N 1
ATOM 2430 C CA . ALA A 1 335 ? 8.957 18.961 -28.958 1.00 87.38 335 ALA A CA 1
ATOM 2431 C C . ALA A 1 335 ? 8.022 18.173 -28.027 1.00 87.38 335 ALA A C 1
ATOM 2433 O O . ALA A 1 335 ? 7.570 17.087 -28.404 1.00 87.38 335 ALA A O 1
ATOM 2434 N N . LEU A 1 336 ? 7.703 18.743 -26.860 1.00 93.69 336 LEU A N 1
ATOM 2435 C CA . LEU A 1 336 ? 6.822 18.136 -25.859 1.00 93.69 336 LEU A CA 1
ATOM 2436 C C . LEU A 1 336 ? 5.340 18.253 -26.244 1.00 93.69 336 LEU A C 1
ATOM 2438 O O . LEU A 1 336 ? 4.869 19.310 -26.670 1.00 93.69 336 LEU A O 1
ATOM 2442 N N . GLN A 1 337 ? 4.587 17.180 -26.016 1.00 93.69 337 GLN A N 1
ATOM 2443 C CA . GLN A 1 337 ? 3.135 17.121 -26.138 1.00 93.69 337 GLN A CA 1
ATOM 2444 C C . GLN A 1 337 ? 2.537 16.510 -24.869 1.00 93.69 337 GLN A C 1
ATOM 2446 O O . GLN A 1 337 ? 2.959 15.442 -24.444 1.00 93.69 337 GLN A O 1
ATOM 2451 N N . GLN A 1 338 ? 1.522 17.160 -24.294 1.00 95.31 338 GLN A N 1
ATOM 2452 C CA . GLN A 1 338 ? 0.804 16.658 -23.119 1.00 95.31 338 GLN A CA 1
ATOM 2453 C C . GLN A 1 338 ? -0.611 16.206 -23.496 1.00 95.31 338 GLN A C 1
ATOM 2455 O O . GLN A 1 338 ? -1.402 17.004 -24.009 1.00 95.31 338 GLN A O 1
ATOM 2460 N N . ALA A 1 339 ? -0.965 14.962 -23.179 1.00 95.56 339 ALA A N 1
ATOM 2461 C CA . ALA A 1 339 ? -2.319 14.444 -23.354 1.00 95.56 339 ALA A CA 1
ATOM 2462 C C . ALA A 1 339 ? -3.200 14.768 -22.133 1.00 95.56 339 ALA A C 1
ATOM 2464 O O . ALA A 1 339 ? -3.467 13.934 -21.275 1.00 95.56 339 ALA A O 1
ATOM 2465 N N . ARG A 1 340 ? -3.655 16.023 -22.029 1.00 94.06 340 ARG A N 1
ATOM 2466 C CA . ARG A 1 340 ? -4.336 16.564 -20.831 1.00 94.06 340 ARG A CA 1
ATOM 2467 C C . ARG A 1 340 ? -5.680 15.914 -20.472 1.00 94.06 340 ARG A C 1
ATOM 2469 O O . ARG A 1 340 ? -6.169 16.109 -19.365 1.00 94.06 340 ARG A O 1
ATOM 2476 N N . ASN A 1 341 ? -6.297 15.179 -21.386 1.00 94.06 341 ASN A N 1
ATOM 2477 C CA . ASN A 1 341 ? -7.564 14.476 -21.184 1.00 94.06 341 ASN A CA 1
ATOM 2478 C C . ASN A 1 341 ? -7.386 12.952 -21.121 1.00 94.06 341 ASN A C 1
ATOM 2480 O O . ASN A 1 341 ? -8.344 12.227 -21.390 1.00 94.06 341 ASN A O 1
ATOM 2484 N N . GLN A 1 342 ? -6.172 12.469 -20.849 1.00 95.69 342 GLN A N 1
ATOM 2485 C CA . GLN A 1 342 ? -5.865 11.043 -20.824 1.00 95.69 342 GLN A CA 1
ATOM 2486 C C . GLN A 1 342 ? -5.158 10.621 -19.538 1.00 95.69 342 GLN A C 1
ATOM 2488 O O . GLN A 1 342 ? -4.449 11.409 -18.908 1.00 95.69 342 GLN A O 1
ATOM 2493 N N . ILE A 1 343 ? -5.359 9.357 -19.179 1.00 97.44 343 ILE A N 1
ATOM 2494 C CA . ILE A 1 343 ? -4.591 8.626 -18.170 1.00 97.44 343 ILE A CA 1
ATOM 2495 C C . ILE A 1 343 ? -4.157 7.313 -18.820 1.00 97.44 343 ILE A C 1
ATOM 2497 O O . ILE A 1 343 ? -4.966 6.675 -19.496 1.00 97.44 343 ILE A O 1
ATOM 2501 N N . VAL A 1 344 ? -2.899 6.924 -18.638 1.00 97.25 344 VAL A N 1
ATOM 2502 C CA . VAL A 1 344 ? -2.375 5.642 -19.126 1.00 97.25 344 VAL A CA 1
ATOM 2503 C C . VAL A 1 344 ? -2.100 4.746 -17.928 1.00 97.25 344 VAL A C 1
ATOM 2505 O O . VAL A 1 344 ? -1.407 5.158 -17.000 1.00 97.25 344 VAL A O 1
ATOM 2508 N N . VAL A 1 345 ? -2.667 3.545 -17.952 1.00 97.69 345 VAL A N 1
ATOM 2509 C CA . VAL A 1 345 ? -2.472 2.500 -16.942 1.00 97.69 345 VAL A CA 1
ATOM 2510 C C . VAL A 1 345 ? -1.612 1.409 -17.563 1.00 97.69 345 VAL A C 1
ATOM 2512 O O . VAL A 1 345 ? -1.948 0.936 -18.648 1.00 97.69 345 VAL A O 1
ATOM 2515 N N . TYR A 1 346 ? -0.527 1.035 -16.895 1.00 96.12 346 TYR A N 1
ATOM 2516 C CA . TYR A 1 346 ? 0.369 -0.051 -17.279 1.00 96.12 346 TYR A CA 1
ATOM 2517 C C . TYR A 1 346 ? 0.056 -1.278 -16.428 1.00 96.12 346 TYR A C 1
ATOM 2519 O O . TYR A 1 346 ? 0.022 -1.177 -15.200 1.00 96.12 346 TYR A O 1
ATOM 2527 N N . PHE A 1 347 ? -0.160 -2.413 -17.084 1.00 93.94 347 PHE A N 1
ATOM 2528 C CA . PHE A 1 347 ? -0.326 -3.708 -16.433 1.00 93.94 347 PHE A CA 1
ATOM 2529 C C . PHE A 1 347 ? 0.977 -4.509 -16.491 1.00 93.94 347 PHE A C 1
ATOM 2531 O O . PHE A 1 347 ? 1.857 -4.209 -17.307 1.00 93.94 347 PHE A O 1
ATOM 2538 N N . ASN A 1 348 ? 1.101 -5.509 -15.619 1.00 87.75 348 ASN A N 1
ATOM 2539 C CA . ASN A 1 348 ? 2.241 -6.421 -15.619 1.00 87.75 348 ASN A CA 1
ATOM 2540 C C . ASN A 1 348 ? 2.399 -7.149 -16.951 1.00 87.75 348 ASN A C 1
ATOM 2542 O O . ASN A 1 348 ? 1.415 -7.478 -17.615 1.00 87.75 348 ASN A O 1
ATOM 2546 N N . HIS A 1 349 ? 3.664 -7.390 -17.315 1.00 73.69 349 HIS A N 1
ATOM 2547 C CA . HIS A 1 349 ? 3.975 -8.170 -18.503 1.00 73.69 349 HIS A CA 1
ATOM 2548 C C . HIS A 1 349 ? 3.721 -9.638 -18.313 1.00 73.69 349 HIS A C 1
ATOM 2550 O O . HIS A 1 349 ? 4.375 -10.271 -17.485 1.00 73.69 349 HIS A O 1
ATOM 2556 N N . ASP A 1 350 ? 2.835 -10.171 -19.148 1.00 65.06 350 ASP A N 1
ATOM 2557 C CA . ASP A 1 350 ? 2.754 -11.601 -19.312 1.00 65.06 350 ASP A CA 1
ATOM 2558 C C . ASP A 1 350 ? 3.750 -12.055 -20.381 1.00 65.06 350 ASP A C 1
ATOM 2560 O O . ASP A 1 350 ? 3.728 -11.634 -21.544 1.00 65.06 350 ASP A O 1
ATOM 2564 N N . HIS A 1 351 ? 4.671 -12.918 -19.961 1.00 62.16 351 HIS A N 1
ATOM 2565 C CA . HIS A 1 351 ? 5.717 -13.467 -20.811 1.00 62.16 351 HIS A CA 1
ATOM 2566 C C . HIS A 1 351 ? 5.228 -14.661 -21.649 1.00 62.16 351 HIS A C 1
ATOM 2568 O O . HIS A 1 351 ? 5.963 -15.132 -22.525 1.00 62.16 351 HIS A O 1
ATOM 2574 N N . LEU A 1 352 ? 4.007 -15.155 -21.424 1.00 63.34 352 LEU A N 1
ATOM 2575 C CA . LEU A 1 352 ? 3.421 -16.281 -22.136 1.00 63.34 352 LEU A CA 1
ATOM 2576 C C . LEU A 1 352 ? 2.366 -15.822 -23.156 1.00 63.34 352 LEU A C 1
ATOM 2578 O O . LEU A 1 352 ? 1.460 -15.030 -22.903 1.00 63.34 352 LEU A O 1
ATOM 2582 N N . GLN A 1 353 ? 2.478 -16.343 -24.383 1.00 61.53 353 GLN A N 1
ATOM 2583 C CA . GLN A 1 353 ? 1.520 -16.029 -25.444 1.00 61.53 353 GLN A CA 1
ATOM 2584 C C . GLN A 1 353 ? 0.121 -16.548 -25.092 1.00 61.53 353 GLN A C 1
ATOM 2586 O O . GLN A 1 353 ? -0.113 -17.757 -25.122 1.00 61.53 353 GLN A O 1
ATOM 2591 N N . GLY A 1 354 ? -0.817 -15.618 -24.903 1.00 61.44 354 GLY A N 1
ATOM 2592 C CA . GLY A 1 354 ? -2.233 -15.919 -24.691 1.00 61.44 354 GLY A CA 1
ATOM 2593 C C . GLY A 1 354 ? -2.702 -15.822 -23.244 1.00 61.44 354 GLY A C 1
ATOM 2594 O O . GLY A 1 354 ? -3.817 -16.258 -22.994 1.00 61.44 354 GLY A O 1
ATOM 2595 N N . ASP A 1 355 ? -1.877 -15.255 -22.362 1.00 70.56 355 ASP A N 1
ATOM 2596 C CA . ASP A 1 355 ? -2.164 -15.061 -20.936 1.00 70.56 355 ASP A CA 1
ATOM 2597 C C . ASP A 1 355 ? -2.238 -13.553 -20.566 1.00 70.56 355 ASP A C 1
ATOM 2599 O O . ASP A 1 355 ? -2.446 -13.142 -19.437 1.00 70.56 355 ASP A O 1
ATOM 2603 N N . THR A 1 356 ? -2.218 -12.678 -21.576 1.00 79.94 356 THR A N 1
ATOM 2604 C CA . THR A 1 356 ? -2.408 -11.229 -21.411 1.00 79.94 356 THR A CA 1
ATOM 2605 C C . THR A 1 356 ? -3.753 -10.890 -20.764 1.00 79.94 356 THR A C 1
ATOM 2607 O O . THR A 1 356 ? -4.736 -11.612 -20.978 1.00 79.94 356 THR A O 1
ATOM 2610 N N . LEU A 1 357 ? -3.837 -9.720 -20.117 1.00 90.19 357 LEU A N 1
ATOM 2611 C CA . LEU A 1 357 ? -5.101 -9.117 -19.675 1.00 90.19 357 LEU A CA 1
ATOM 2612 C C . LEU A 1 357 ? -6.179 -9.237 -20.771 1.00 90.19 357 LEU A C 1
ATOM 2614 O O . LEU A 1 357 ? -5.895 -8.919 -21.932 1.00 90.19 357 LEU A O 1
ATOM 2618 N N . ASP A 1 358 ? -7.395 -9.693 -20.433 1.00 92.31 358 ASP A N 1
ATOM 2619 C CA . ASP A 1 358 ? -8.461 -9.898 -21.422 1.00 92.31 358 ASP A CA 1
ATOM 2620 C C . ASP A 1 358 ? -8.751 -8.567 -22.143 1.00 92.31 358 ASP A C 1
ATOM 2622 O O . ASP A 1 358 ? -9.259 -7.630 -21.519 1.00 92.31 358 ASP A O 1
ATOM 2626 N N . PRO A 1 359 ? -8.485 -8.453 -23.462 1.00 92.31 359 PRO A N 1
ATOM 2627 C CA . PRO A 1 359 ? -8.639 -7.192 -24.180 1.00 92.31 359 PRO A CA 1
ATOM 2628 C C . PRO A 1 359 ? -10.069 -6.644 -24.180 1.00 92.31 359 PRO A C 1
ATOM 2630 O O . PRO A 1 359 ? -10.256 -5.433 -24.325 1.00 92.31 359 PRO A O 1
ATOM 2633 N N . VAL A 1 360 ? -11.078 -7.515 -24.052 1.00 93.38 360 VAL A N 1
ATOM 2634 C CA . VAL A 1 360 ? -12.488 -7.117 -23.969 1.00 93.38 360 VAL A CA 1
ATOM 2635 C C . VAL A 1 360 ? -12.754 -6.461 -22.620 1.00 93.38 360 VAL A C 1
ATOM 2637 O O . VAL A 1 360 ? -13.280 -5.349 -22.593 1.00 93.38 360 VAL A O 1
ATOM 2640 N N . LYS A 1 361 ? -12.338 -7.105 -21.523 1.00 93.62 361 LYS A N 1
ATOM 2641 C CA . LYS A 1 361 ? -12.476 -6.576 -20.156 1.00 93.62 361 LYS A CA 1
ATOM 2642 C C . LYS A 1 361 ? -11.645 -5.309 -19.965 1.00 93.62 361 LYS A C 1
ATOM 2644 O O . LYS A 1 361 ? -12.166 -4.294 -19.525 1.00 93.62 361 LYS A O 1
ATOM 2649 N N . ALA A 1 362 ? -10.388 -5.320 -20.400 1.00 94.12 362 ALA A N 1
ATOM 2650 C CA . ALA A 1 362 ? -9.470 -4.182 -20.323 1.00 94.12 362 ALA A CA 1
ATOM 2651 C C . ALA A 1 362 ? -9.943 -2.945 -21.107 1.00 94.12 362 ALA A C 1
ATOM 2653 O O . ALA A 1 362 ? -9.487 -1.829 -20.864 1.00 94.12 362 ALA A O 1
ATOM 2654 N N . SER A 1 363 ? -10.842 -3.129 -22.078 1.00 95.31 363 SER A N 1
ATOM 2655 C CA . SER A 1 363 ? -11.435 -2.032 -22.850 1.00 95.31 363 SER A CA 1
ATOM 2656 C C . SER A 1 363 ? -12.783 -1.560 -22.293 1.00 95.31 363 SER A C 1
ATOM 2658 O O . SER A 1 363 ? -13.352 -0.611 -22.838 1.00 95.31 363 SER A O 1
ATOM 2660 N N . ASP A 1 364 ? -13.312 -2.186 -21.237 1.00 93.25 364 ASP A N 1
ATOM 2661 C CA . ASP A 1 364 ? -14.573 -1.790 -20.612 1.00 93.25 364 ASP A CA 1
ATOM 2662 C C . ASP A 1 364 ? -14.350 -0.640 -19.605 1.00 93.25 364 ASP A C 1
ATOM 2664 O O . ASP A 1 364 ? -13.662 -0.820 -18.598 1.00 93.25 364 ASP A O 1
ATOM 2668 N N . PRO A 1 365 ? -14.941 0.554 -19.823 1.00 91.94 365 PRO A N 1
ATOM 2669 C CA . PRO A 1 365 ? -14.857 1.667 -18.879 1.00 91.94 365 PRO A CA 1
ATOM 2670 C C . PRO A 1 365 ? -15.420 1.382 -17.479 1.00 91.94 365 PRO A C 1
ATOM 2672 O O . PRO A 1 365 ? -15.103 2.133 -16.557 1.00 91.94 365 PRO A O 1
ATOM 2675 N N . SER A 1 366 ? -16.260 0.355 -17.303 1.00 90.06 366 SER A N 1
ATOM 2676 C CA . SER A 1 366 ? -16.878 0.014 -16.013 1.00 90.06 366 SER A CA 1
ATOM 2677 C C . SER A 1 366 ? -15.850 -0.323 -14.922 1.00 90.06 366 SER A C 1
ATOM 2679 O O . SER A 1 366 ? -16.072 0.016 -13.756 1.00 90.06 366 SER A O 1
ATOM 2681 N N . PHE A 1 367 ? -14.694 -0.875 -15.309 1.00 92.88 367 PHE A N 1
ATOM 2682 C CA . PHE A 1 367 ? -13.594 -1.234 -14.410 1.00 92.88 367 PHE A CA 1
ATOM 2683 C C . PHE A 1 367 ? -12.648 -0.077 -14.070 1.00 92.88 367 PHE A C 1
ATOM 2685 O O . PHE A 1 367 ? -11.736 -0.267 -13.270 1.00 92.88 367 PHE A O 1
ATOM 2692 N N . TYR A 1 368 ? -12.841 1.114 -14.651 1.00 93.50 368 TYR A N 1
ATOM 2693 C CA . TYR A 1 368 ? -11.952 2.266 -14.472 1.00 93.50 368 TYR A CA 1
ATOM 2694 C C . TYR A 1 368 ? -12.720 3.469 -13.941 1.00 93.50 368 TYR A C 1
ATOM 2696 O O . TYR A 1 368 ? -13.353 4.234 -14.675 1.00 93.50 368 TYR A O 1
ATOM 2704 N N . LYS A 1 369 ? -12.643 3.663 -12.631 1.00 90.12 369 LYS A N 1
ATOM 2705 C CA . LYS A 1 369 ? -13.467 4.615 -11.900 1.00 90.12 369 LYS A CA 1
ATOM 2706 C C . LYS A 1 369 ? -12.660 5.830 -11.470 1.00 90.12 369 LYS A C 1
ATOM 2708 O O . LYS A 1 369 ? -11.885 5.753 -10.528 1.00 90.12 369 LYS A O 1
ATOM 2713 N N . LEU A 1 370 ? -12.842 6.961 -12.160 1.00 91.38 370 LEU A N 1
ATOM 2714 C CA . LEU A 1 370 ? -12.202 8.234 -11.807 1.00 91.38 370 LEU A CA 1
ATOM 2715 C C . LEU A 1 370 ? -13.112 9.148 -10.972 1.00 91.38 370 LEU A C 1
ATOM 2717 O O . LEU A 1 370 ? -14.010 9.785 -11.523 1.00 91.38 370 LEU A O 1
ATOM 2721 N N . TYR A 1 371 ? -12.831 9.252 -9.677 1.00 89.50 371 TYR A N 1
ATOM 2722 C CA . TYR A 1 371 ? -13.538 10.088 -8.709 1.00 89.50 371 TYR A CA 1
ATOM 2723 C C . TYR A 1 371 ? -12.875 11.467 -8.580 1.00 89.50 371 TYR A C 1
ATOM 2725 O O . TYR A 1 371 ? -11.656 11.555 -8.428 1.00 89.50 371 TYR A O 1
ATOM 2733 N N . LEU A 1 372 ? -13.659 12.550 -8.631 1.00 90.19 372 LEU A N 1
ATOM 2734 C CA . LEU A 1 372 ? -13.217 13.887 -8.215 1.00 90.19 372 LEU A CA 1
ATOM 2735 C C . LEU A 1 372 ? -13.505 14.057 -6.720 1.00 90.19 372 LEU A C 1
ATOM 2737 O O . LEU A 1 372 ? -14.618 14.439 -6.373 1.00 90.19 372 LEU A O 1
ATOM 2741 N N . THR A 1 373 ? -12.479 13.892 -5.883 1.00 89.69 373 THR A N 1
ATOM 2742 C CA . THR A 1 373 ? -12.611 13.789 -4.413 1.00 89.69 373 THR A CA 1
ATOM 2743 C C . THR A 1 373 ? -13.013 15.089 -3.720 1.00 89.69 373 THR A C 1
ATOM 2745 O O . THR A 1 373 ? -13.221 15.134 -2.511 1.00 89.69 373 THR A O 1
ATOM 2748 N N . LYS A 1 374 ? -12.967 16.212 -4.454 1.00 86.69 374 LYS A N 1
ATOM 2749 C CA . LYS A 1 374 ? -13.132 17.582 -3.931 1.00 86.69 374 LYS A CA 1
ATOM 2750 C C . LYS A 1 374 ? -12.275 17.887 -2.691 1.00 86.69 374 LYS A C 1
ATOM 2752 O O . LYS A 1 374 ? -12.576 18.823 -1.954 1.00 86.69 374 LYS A O 1
ATOM 2757 N N . GLY A 1 375 ? -11.171 17.156 -2.516 1.00 88.81 375 GLY A N 1
ATOM 2758 C CA . GLY A 1 375 ? -10.278 17.302 -1.372 1.00 88.81 375 GLY A CA 1
ATOM 2759 C C . GLY A 1 375 ? -10.809 16.696 -0.072 1.00 88.81 375 GLY A C 1
ATOM 2760 O O . GLY A 1 375 ? -10.374 17.149 0.977 1.00 88.81 375 GLY A O 1
ATOM 2761 N N . THR A 1 376 ? -11.741 15.737 -0.128 1.00 90.56 376 THR A N 1
ATOM 2762 C CA . THR A 1 376 ? -12.255 15.020 1.050 1.00 90.56 376 THR A CA 1
ATOM 2763 C C . THR A 1 376 ? -12.301 13.509 0.809 1.00 90.56 376 THR A C 1
ATOM 2765 O O . THR A 1 376 ? -12.302 13.060 -0.335 1.00 90.56 376 THR A O 1
ATOM 2768 N N . VAL A 1 377 ? -12.390 12.729 1.887 1.00 91.56 377 VAL A N 1
ATOM 2769 C CA . VAL A 1 377 ? -12.538 11.259 1.853 1.00 91.56 377 VAL A CA 1
ATOM 2770 C C . VAL A 1 377 ? -13.958 10.795 1.478 1.00 91.56 377 VAL A C 1
ATOM 2772 O O . VAL A 1 377 ? -14.205 9.619 1.215 1.00 91.56 377 VAL A O 1
ATOM 2775 N N . ARG A 1 378 ? -14.937 11.708 1.466 1.00 89.38 378 ARG A N 1
ATOM 2776 C CA . ARG A 1 378 ? -16.356 11.355 1.344 1.00 89.38 378 ARG A CA 1
ATOM 2777 C C . ARG A 1 378 ? -16.701 10.950 -0.084 1.00 89.38 378 ARG A C 1
ATOM 2779 O O . ARG A 1 378 ? -16.785 11.789 -0.968 1.00 89.38 378 ARG A O 1
ATOM 2786 N N . ASN A 1 379 ? -17.092 9.697 -0.261 1.00 85.06 379 ASN A N 1
ATOM 2787 C CA . ASN A 1 379 ? -17.524 9.173 -1.557 1.00 85.06 379 ASN A CA 1
ATOM 2788 C C . ASN A 1 379 ? -18.833 9.797 -2.110 1.00 85.06 379 ASN A C 1
ATOM 2790 O O . ASN A 1 379 ? -19.190 9.611 -3.272 1.00 85.06 379 ASN A O 1
ATOM 2794 N N . THR A 1 380 ? -19.585 10.530 -1.283 1.00 84.06 380 THR A N 1
ATOM 2795 C CA . THR A 1 380 ? -20.893 11.109 -1.641 1.00 84.06 380 THR A CA 1
ATOM 2796 C C . THR A 1 380 ? -20.802 12.347 -2.526 1.00 84.06 380 THR A C 1
ATOM 2798 O O . THR A 1 380 ? -21.805 12.745 -3.125 1.00 84.06 380 THR A O 1
ATOM 2801 N N . ASP A 1 381 ? -19.632 12.981 -2.604 1.00 73.38 381 ASP A N 1
ATOM 2802 C CA . ASP A 1 381 ? -19.417 14.168 -3.424 1.00 73.38 381 ASP A CA 1
ATOM 2803 C C . ASP A 1 381 ? -18.719 13.870 -4.766 1.00 73.38 381 ASP A C 1
ATOM 2805 O O . ASP A 1 381 ? -18.586 14.783 -5.597 1.00 73.38 381 ASP A O 1
ATOM 2809 N N . ASP A 1 382 ? -18.406 12.597 -5.015 1.00 76.06 382 ASP A N 1
ATOM 2810 C CA . ASP A 1 382 ? -17.712 12.107 -6.197 1.00 76.06 382 ASP A CA 1
ATOM 2811 C C . ASP A 1 382 ? -18.602 12.039 -7.456 1.00 76.06 382 ASP A C 1
ATOM 2813 O O . ASP A 1 382 ? -19.826 11.916 -7.421 1.00 76.06 382 ASP A O 1
ATOM 2817 N N . THR A 1 383 ? -17.992 12.138 -8.641 1.00 67.06 383 THR A N 1
ATOM 2818 C CA . THR A 1 383 ? -18.670 12.038 -9.950 1.00 67.06 383 THR A CA 1
ATOM 2819 C C . THR A 1 383 ? -17.733 11.382 -10.971 1.00 67.06 383 THR A C 1
ATOM 2821 O O . THR A 1 383 ? -16.547 11.695 -10.978 1.00 67.06 383 THR A O 1
ATOM 2824 N N . LEU A 1 384 ? -18.256 10.503 -11.839 1.00 67.31 384 LEU A N 1
ATOM 2825 C CA . LEU A 1 384 ? -17.500 9.525 -12.655 1.00 67.31 384 LEU A CA 1
ATOM 2826 C C . LEU A 1 384 ? -18.153 9.365 -14.057 1.00 67.31 384 LEU A C 1
ATOM 2828 O O . LEU A 1 384 ? -19.337 9.666 -14.172 1.00 67.31 384 LEU A O 1
ATOM 2832 N N . ILE A 1 385 ? -17.543 8.980 -15.195 1.00 65.75 385 ILE A N 1
ATOM 2833 C CA . ILE A 1 385 ? -16.702 7.824 -15.617 1.00 65.75 385 ILE A CA 1
ATOM 2834 C C . ILE A 1 385 ? -15.940 8.246 -16.917 1.00 65.75 385 ILE A C 1
ATOM 2836 O O . ILE A 1 385 ? -16.424 9.147 -17.617 1.00 65.75 385 ILE A O 1
ATOM 2840 N N . PRO A 1 386 ? -14.782 7.643 -17.281 1.00 68.06 386 PRO A N 1
ATOM 2841 C CA . PRO A 1 386 ? -14.119 7.807 -18.590 1.00 68.06 386 PRO A CA 1
ATOM 2842 C C . PRO A 1 386 ? -15.048 7.661 -19.806 1.00 68.06 386 PRO A C 1
ATOM 2844 O O . PRO A 1 386 ? -15.994 6.879 -19.804 1.00 68.06 386 PRO A O 1
ATOM 2847 N N . ALA A 1 387 ? -14.756 8.401 -20.884 1.00 76.50 387 ALA A N 1
ATOM 2848 C CA . ALA A 1 387 ? -15.575 8.376 -22.100 1.00 76.50 387 ALA A CA 1
ATOM 2849 C C . ALA A 1 387 ? -15.317 7.123 -22.956 1.00 76.50 387 ALA A C 1
ATOM 2851 O O . ALA A 1 387 ? -16.228 6.636 -23.623 1.00 76.50 387 ALA A O 1
ATOM 2852 N N . SER A 1 388 ? -14.082 6.615 -22.947 1.00 90.88 388 SER A N 1
ATOM 2853 C CA . SER A 1 388 ? -13.683 5.374 -23.617 1.00 90.88 388 SER A CA 1
ATOM 2854 C C . SER A 1 388 ? -12.361 4.854 -23.056 1.00 90.88 388 SER A C 1
ATOM 2856 O O . SER A 1 388 ? -11.498 5.659 -22.687 1.00 90.88 388 SER A O 1
ATOM 2858 N N . VAL A 1 389 ? -12.166 3.537 -23.095 1.00 95.56 389 VAL A N 1
ATOM 2859 C CA . VAL A 1 389 ? -10.886 2.879 -22.804 1.00 95.56 389 VAL A CA 1
ATOM 2860 C C . VAL A 1 389 ? -10.391 2.182 -24.065 1.00 95.56 389 VAL A C 1
ATOM 2862 O O . VAL A 1 389 ? -11.179 1.602 -24.808 1.00 95.56 389 VAL A O 1
ATOM 2865 N N . SER A 1 390 ? -9.093 2.290 -24.337 1.00 95.44 390 SER A N 1
ATOM 2866 C CA . SER A 1 390 ? -8.426 1.563 -25.417 1.00 95.44 390 SER A CA 1
ATOM 2867 C C . SER A 1 390 ? -7.281 0.761 -24.827 1.00 95.44 390 SER A C 1
ATOM 2869 O O . SER A 1 390 ? -6.351 1.359 -24.286 1.00 95.44 390 SER A O 1
ATOM 2871 N N . PHE A 1 391 ? -7.334 -0.560 -24.959 1.00 94.75 391 PHE A N 1
ATOM 2872 C CA . PHE A 1 391 ? -6.263 -1.449 -24.524 1.00 94.75 391 PHE A CA 1
ATOM 2873 C C . PHE A 1 391 ? -5.340 -1.829 -25.690 1.00 94.75 391 PHE A C 1
ATOM 2875 O O . PHE A 1 391 ? -5.813 -2.160 -26.779 1.00 94.75 391 PHE A O 1
ATOM 2882 N N . ASP A 1 392 ? -4.029 -1.781 -25.460 1.00 91.44 392 ASP A N 1
ATOM 2883 C CA . ASP A 1 392 ? -3.005 -2.289 -26.376 1.00 91.44 392 ASP A CA 1
ATOM 2884 C C . ASP A 1 392 ? -2.257 -3.442 -25.700 1.00 91.44 392 ASP A C 1
ATOM 2886 O O . ASP A 1 392 ? -1.519 -3.230 -24.744 1.00 91.44 392 ASP A O 1
ATOM 2890 N N . ALA A 1 393 ? -2.443 -4.662 -26.208 1.00 86.38 393 ALA A N 1
ATOM 2891 C CA . ALA A 1 393 ? -1.823 -5.872 -25.667 1.00 86.38 393 ALA A CA 1
ATOM 2892 C C . ALA A 1 393 ? -0.313 -5.982 -25.957 1.00 86.38 393 ALA A C 1
ATOM 2894 O O . ALA A 1 393 ? 0.362 -6.813 -25.367 1.00 86.38 393 ALA A O 1
ATOM 2895 N N . THR A 1 394 ? 0.238 -5.177 -26.875 1.00 82.75 394 THR A N 1
ATOM 2896 C CA . THR A 1 394 ? 1.687 -5.175 -27.157 1.00 82.75 394 THR A CA 1
ATOM 2897 C C . THR A 1 394 ? 2.449 -4.368 -26.114 1.00 82.75 394 THR A C 1
ATOM 2899 O O . THR A 1 394 ? 3.584 -4.699 -25.772 1.00 82.75 394 THR A O 1
ATOM 2902 N N . THR A 1 395 ? 1.844 -3.281 -25.640 1.00 87.31 395 THR A N 1
ATOM 2903 C CA . THR A 1 395 ? 2.398 -2.429 -24.583 1.00 87.31 395 THR A CA 1
ATOM 2904 C C . THR A 1 395 ? 1.811 -2.742 -23.206 1.00 87.31 395 THR A C 1
ATOM 2906 O O . THR A 1 395 ? 2.370 -2.265 -22.225 1.00 87.31 395 THR A O 1
ATOM 2909 N N . GLU A 1 396 ? 0.726 -3.524 -23.143 1.00 90.25 396 GLU A N 1
ATOM 2910 C CA . GLU A 1 396 ? -0.120 -3.803 -21.964 1.00 90.25 396 GLU A CA 1
ATOM 2911 C C . GLU A 1 396 ? -0.564 -2.539 -21.248 1.00 90.25 396 GLU A C 1
ATOM 2913 O O . GLU A 1 396 ? -0.484 -2.386 -20.029 1.00 90.25 396 GLU A O 1
ATOM 2918 N N . THR A 1 397 ? -1.046 -1.600 -22.051 1.00 93.69 397 THR A N 1
ATOM 2919 C CA . THR A 1 397 ? -1.521 -0.322 -21.544 1.00 93.69 397 THR A CA 1
ATOM 2920 C C . THR A 1 397 ? -2.992 -0.129 -21.845 1.00 93.69 397 THR A C 1
ATOM 2922 O O . THR A 1 397 ? -3.406 -0.260 -22.999 1.00 93.69 397 THR A O 1
ATOM 2925 N N . ALA A 1 398 ? -3.761 0.287 -20.840 1.00 95.75 398 ALA A N 1
ATOM 2926 C CA . ALA A 1 398 ? -5.090 0.853 -21.038 1.00 95.75 398 ALA A CA 1
ATOM 2927 C C . ALA A 1 398 ? -4.997 2.384 -21.064 1.00 95.75 398 ALA A C 1
ATOM 2929 O O . ALA A 1 398 ? -4.592 3.023 -20.092 1.00 95.75 398 ALA A O 1
ATOM 2930 N N . THR A 1 399 ? -5.389 2.989 -22.186 1.00 96.56 399 THR A N 1
ATOM 2931 C CA . THR A 1 399 ? -5.495 4.446 -22.322 1.00 96.56 399 THR A CA 1
ATOM 2932 C C . THR A 1 399 ? -6.929 4.885 -22.055 1.00 96.56 399 THR A C 1
ATOM 2934 O O . THR A 1 399 ? -7.831 4.670 -22.871 1.00 96.56 399 THR A O 1
ATOM 2937 N N . LEU A 1 400 ? -7.130 5.548 -20.921 1.00 96.75 400 LEU A N 1
ATOM 2938 C CA . LEU A 1 400 ? -8.391 6.143 -20.495 1.00 96.75 400 LEU A CA 1
ATOM 2939 C C . LEU A 1 400 ? -8.523 7.522 -21.138 1.00 96.75 400 LEU A C 1
ATOM 2941 O O . LEU A 1 400 ? -7.699 8.400 -20.886 1.00 96.75 400 LEU A O 1
ATOM 2945 N N . THR A 1 401 ? -9.548 7.735 -21.965 1.00 95.00 401 THR A N 1
ATOM 2946 C CA . THR A 1 401 ? -9.787 9.029 -22.623 1.00 95.00 401 THR A CA 1
ATOM 2947 C C . THR A 1 401 ? -11.054 9.688 -22.099 1.00 95.00 401 THR A C 1
ATOM 2949 O O . THR A 1 401 ? -12.117 9.072 -22.013 1.00 95.00 401 THR A O 1
ATOM 2952 N N . PHE A 1 402 ? -10.946 10.977 -21.784 1.00 91.94 402 PHE A N 1
ATOM 2953 C CA . PHE A 1 402 ? -12.023 11.790 -21.232 1.00 91.94 402 PHE A CA 1
ATOM 2954 C C . PHE A 1 402 ? -12.472 12.866 -22.225 1.00 91.94 402 PHE A C 1
ATOM 2956 O O . PHE A 1 402 ? -11.709 13.317 -23.084 1.00 91.94 402 PHE A O 1
ATOM 2963 N N . ALA A 1 403 ? -13.733 13.290 -22.099 1.00 88.19 403 ALA A N 1
ATOM 2964 C CA . ALA A 1 403 ? -14.355 14.240 -23.023 1.00 88.19 403 ALA A CA 1
ATOM 2965 C C . ALA A 1 403 ? -13.711 15.640 -23.000 1.00 88.19 403 ALA A C 1
ATOM 2967 O O . ALA A 1 403 ? -13.771 16.355 -23.996 1.00 88.19 403 ALA A O 1
ATOM 2968 N N . ASN A 1 404 ? -13.103 16.026 -21.875 1.00 88.62 404 ASN A N 1
ATOM 2969 C CA . ASN A 1 404 ? -12.417 17.302 -21.679 1.00 88.62 404 ASN A CA 1
ATOM 2970 C C . ASN A 1 404 ? -11.085 17.077 -20.948 1.00 88.62 404 ASN A C 1
ATOM 2972 O O . ASN A 1 404 ? -10.827 15.982 -20.450 1.00 88.62 404 ASN A O 1
ATOM 2976 N N . ASP A 1 405 ? -10.265 18.128 -20.856 1.00 90.75 405 ASP A N 1
ATOM 2977 C CA . ASP A 1 405 ? -9.113 18.178 -19.945 1.00 90.75 405 ASP A CA 1
ATOM 2978 C C . ASP A 1 405 ? -9.540 17.726 -18.539 1.00 90.75 405 ASP A C 1
ATOM 2980 O O . ASP A 1 405 ? -10.594 18.151 -18.060 1.00 90.75 405 ASP A O 1
ATOM 2984 N N . LEU A 1 406 ? -8.735 16.882 -17.886 1.00 90.44 406 LEU A N 1
ATOM 2985 C CA . LEU A 1 406 ? -9.068 16.305 -16.581 1.00 90.44 406 LEU A CA 1
ATOM 2986 C C . LEU A 1 406 ? -9.431 17.382 -15.552 1.00 90.44 406 LEU A C 1
ATOM 2988 O O . LEU A 1 406 ? -10.402 17.219 -14.818 1.00 90.44 406 LEU A O 1
ATOM 2992 N N . GLN A 1 407 ? -8.743 18.530 -15.566 1.00 89.06 407 GLN A N 1
ATOM 2993 C CA . GLN A 1 407 ? -9.071 19.626 -14.646 1.00 89.06 407 GLN A CA 1
ATOM 2994 C C . GLN A 1 407 ? -10.480 20.202 -14.845 1.00 89.06 407 GLN A C 1
ATOM 2996 O O . GLN A 1 407 ? -11.002 20.776 -13.903 1.00 89.06 407 GLN A O 1
ATOM 3001 N N . GLN A 1 408 ? -11.089 20.064 -16.032 1.00 87.50 408 GLN A N 1
ATOM 3002 C CA . GLN A 1 408 ? -12.416 20.598 -16.375 1.00 87.50 408 GLN A CA 1
ATOM 3003 C C . GLN A 1 408 ? -13.557 19.605 -16.118 1.00 87.50 408 GLN A C 1
ATOM 3005 O O . GLN A 1 408 ? -14.730 19.942 -16.328 1.00 87.50 408 GLN A O 1
ATOM 3010 N N . LEU A 1 409 ? -13.240 18.373 -15.712 1.00 83.62 409 LEU A N 1
ATOM 3011 C CA . LEU A 1 409 ? -14.248 17.353 -15.446 1.00 83.62 409 LEU A CA 1
ATOM 3012 C C . LEU A 1 409 ? -15.165 17.765 -14.288 1.00 83.62 409 LEU A C 1
ATOM 3014 O O . LEU A 1 409 ? -14.805 18.567 -13.427 1.00 83.62 409 LEU A O 1
ATOM 3018 N N . ALA A 1 410 ? -16.400 17.257 -14.327 1.00 72.88 410 ALA A N 1
ATOM 3019 C CA . ALA A 1 410 ? -17.466 17.579 -13.375 1.00 72.88 410 ALA A CA 1
ATOM 3020 C C . ALA A 1 410 ? -17.740 19.094 -13.195 1.00 72.88 410 ALA A C 1
ATOM 3022 O O . ALA A 1 410 ? -18.193 19.535 -12.141 1.00 72.88 410 ALA A O 1
ATOM 3023 N N . GLY A 1 411 ? -17.487 19.910 -14.229 1.00 69.69 411 GLY A N 1
ATOM 3024 C CA . GLY A 1 411 ? -17.763 21.352 -14.204 1.00 69.69 411 GLY A CA 1
ATOM 3025 C C . GLY A 1 411 ? -16.739 22.183 -13.424 1.00 69.69 411 GLY A C 1
ATOM 3026 O O . GLY A 1 411 ? -16.985 23.360 -13.159 1.00 69.69 411 GLY A O 1
ATOM 3027 N N . ASN A 1 412 ? -15.584 21.606 -13.080 1.00 70.19 412 ASN A N 1
ATOM 3028 C CA . ASN A 1 412 ? -14.507 22.294 -12.377 1.00 70.19 412 ASN A CA 1
ATOM 3029 C C . ASN A 1 412 ? -13.730 23.231 -13.323 1.00 70.19 412 ASN A C 1
ATOM 3031 O O . ASN A 1 412 ? -12.674 22.911 -13.846 1.00 70.19 412 ASN A O 1
ATOM 3035 N N . THR A 1 413 ? -14.262 24.413 -13.628 1.00 62.22 413 THR A N 1
ATOM 3036 C CA . THR A 1 413 ? -13.690 25.245 -14.705 1.00 62.22 413 THR A CA 1
ATOM 3037 C C . THR A 1 413 ? -12.537 26.168 -14.288 1.00 62.22 413 THR A C 1
ATOM 3039 O O . THR A 1 413 ? -12.044 26.899 -15.146 1.00 62.22 413 THR A O 1
ATOM 3042 N N . ALA A 1 414 ? -12.111 26.202 -13.014 1.00 56.91 414 ALA A N 1
ATOM 3043 C CA . ALA A 1 414 ? -11.198 27.258 -12.542 1.00 56.91 414 ALA A CA 1
ATOM 3044 C C . ALA A 1 414 ? -10.109 26.880 -11.517 1.00 56.91 414 ALA A C 1
ATOM 3046 O O . ALA A 1 414 ? -9.160 27.654 -11.398 1.00 56.91 414 ALA A O 1
ATOM 3047 N N . ALA A 1 415 ? -10.201 25.763 -10.782 1.00 62.66 415 ALA A N 1
ATOM 3048 C CA . ALA A 1 415 ? -9.343 25.541 -9.604 1.00 62.66 415 ALA A CA 1
ATOM 3049 C C . ALA A 1 415 ? -8.415 24.315 -9.673 1.00 62.66 415 ALA A C 1
ATOM 3051 O O . ALA A 1 415 ? -7.625 24.119 -8.751 1.00 62.66 415 ALA A O 1
ATOM 3052 N N . GLY A 1 416 ? -8.478 23.511 -10.744 1.00 75.88 416 GLY A N 1
ATOM 3053 C CA . GLY A 1 416 ? -7.881 22.170 -10.769 1.00 75.88 416 GLY A CA 1
ATOM 3054 C C . GLY A 1 416 ? -8.542 21.230 -9.757 1.00 75.88 416 GLY A C 1
ATOM 3055 O O . GLY A 1 416 ? -9.436 21.636 -9.013 1.00 75.88 416 GLY A O 1
ATOM 3056 N N . GLY A 1 417 ? -8.165 19.956 -9.755 1.00 86.25 417 GLY A N 1
ATOM 3057 C CA . GLY A 1 417 ? -8.849 18.940 -8.950 1.00 86.25 417 GLY A CA 1
ATOM 3058 C C . GLY A 1 417 ? -7.918 17.848 -8.454 1.00 86.25 417 GLY A C 1
ATOM 3059 O O . GLY A 1 417 ? -6.903 17.560 -9.091 1.00 86.25 417 GLY A O 1
ATOM 3060 N N . THR A 1 418 ? -8.290 17.254 -7.325 1.00 91.69 418 THR A N 1
ATOM 3061 C CA . THR A 1 418 ? -7.689 16.027 -6.801 1.00 91.69 418 THR A CA 1
ATOM 3062 C C . THR A 1 418 ? -8.585 14.859 -7.175 1.00 91.69 418 THR A C 1
ATOM 3064 O O . THR A 1 418 ? -9.803 14.932 -7.012 1.00 91.69 418 THR A O 1
ATOM 3067 N N . PHE A 1 419 ? -7.987 13.816 -7.731 1.00 93.56 419 PHE A N 1
ATOM 3068 C CA . PHE A 1 419 ? -8.694 12.680 -8.289 1.00 93.56 419 PHE A CA 1
ATOM 3069 C C . PHE A 1 419 ? -8.205 11.381 -7.663 1.00 93.56 419 PHE A C 1
ATOM 3071 O O . PHE A 1 419 ? -7.015 11.254 -7.381 1.00 93.56 419 PHE A O 1
ATOM 3078 N N . ARG A 1 420 ? -9.119 10.421 -7.514 1.00 94.69 420 ARG A N 1
ATOM 3079 C CA . ARG A 1 420 ? -8.834 9.021 -7.181 1.00 94.69 420 ARG A CA 1
ATOM 3080 C C . ARG A 1 420 ? -9.257 8.154 -8.358 1.00 94.69 420 ARG A C 1
ATOM 3082 O O . ARG A 1 420 ? -10.420 8.173 -8.754 1.00 94.69 420 ARG A O 1
ATOM 3089 N N . LEU A 1 421 ? -8.321 7.412 -8.929 1.00 95.19 421 LEU A N 1
ATOM 3090 C CA . LEU A 1 421 ? -8.585 6.383 -9.923 1.00 95.19 421 LEU A CA 1
ATOM 3091 C C . LEU A 1 421 ? -8.652 5.029 -9.216 1.00 95.19 421 LEU A C 1
ATOM 3093 O O . LEU A 1 421 ? -7.672 4.613 -8.610 1.00 95.19 421 LEU A O 1
ATOM 3097 N N . ARG A 1 422 ? -9.797 4.357 -9.307 1.00 94.06 422 ARG A N 1
ATOM 3098 C CA . ARG A 1 422 ? -10.020 2.991 -8.825 1.00 94.06 422 ARG A CA 1
ATOM 3099 C C . ARG A 1 422 ? -10.117 2.042 -10.016 1.00 94.06 422 ARG A C 1
ATOM 3101 O O . ARG A 1 422 ? -10.882 2.318 -10.942 1.00 94.06 422 ARG A O 1
ATOM 3108 N N . ILE A 1 423 ? -9.365 0.948 -9.992 1.00 95.19 423 ILE A N 1
ATOM 3109 C CA . ILE A 1 423 ? -9.252 -0.016 -11.096 1.00 95.19 423 ILE A CA 1
ATOM 3110 C C . ILE A 1 423 ? -9.518 -1.428 -10.572 1.00 95.19 423 ILE A C 1
ATOM 3112 O O . ILE A 1 423 ? -9.048 -1.766 -9.489 1.00 95.19 423 ILE A O 1
ATOM 3116 N N . GLY A 1 424 ? -10.250 -2.249 -11.327 1.00 94.06 424 GLY A N 1
ATOM 3117 C CA . GLY A 1 424 ? -10.337 -3.694 -11.072 1.00 94.06 424 GLY A CA 1
ATOM 3118 C C . GLY A 1 424 ? -11.751 -4.253 -11.139 1.00 94.06 424 GLY A C 1
ATOM 3119 O O . GLY A 1 424 ? -11.980 -5.226 -11.844 1.00 94.06 424 GLY A O 1
ATOM 3120 N N . THR A 1 425 ? -12.715 -3.619 -10.468 1.00 91.81 425 THR A N 1
ATOM 3121 C CA . THR A 1 425 ? -14.086 -4.150 -10.349 1.00 91.81 425 THR A CA 1
ATOM 3122 C C . THR A 1 425 ? -15.163 -3.150 -10.746 1.00 91.81 425 THR A C 1
ATOM 3124 O O . THR A 1 425 ? -14.978 -1.928 -10.658 1.00 91.81 425 THR A O 1
ATOM 3127 N N . ASP A 1 426 ? -16.322 -3.669 -11.148 1.00 87.31 426 ASP A N 1
ATOM 3128 C CA . ASP A 1 426 ? -17.483 -2.882 -11.571 1.00 87.31 426 ASP A CA 1
ATOM 3129 C C . ASP A 1 426 ? -18.366 -2.383 -10.406 1.00 87.31 426 ASP A C 1
ATOM 3131 O O . ASP A 1 426 ? -19.330 -1.644 -10.627 1.00 87.31 426 ASP A O 1
ATOM 3135 N N . GLU A 1 427 ? -17.970 -2.643 -9.157 1.00 86.31 427 GLU A N 1
ATOM 3136 C CA . GLU A 1 427 ? -18.705 -2.295 -7.931 1.00 86.31 427 GLU A CA 1
ATOM 3137 C C . GLU A 1 427 ? -19.092 -0.816 -7.814 1.00 86.31 427 GLU A C 1
ATOM 3139 O O . GLU A 1 427 ? -18.242 0.079 -7.843 1.00 86.31 427 GLU A O 1
ATOM 3144 N N . ALA A 1 428 ? -20.377 -0.530 -7.626 1.00 84.06 428 ALA A N 1
ATOM 3145 C CA . ALA A 1 428 ? -20.863 0.832 -7.423 1.00 84.06 428 ALA A CA 1
ATOM 3146 C C . ALA A 1 428 ? -20.313 1.489 -6.136 1.00 84.06 428 ALA A C 1
ATOM 3148 O O . ALA A 1 428 ? -19.941 0.813 -5.181 1.00 84.06 428 ALA A O 1
ATOM 3149 N N . ILE A 1 429 ? -20.305 2.828 -6.110 1.00 84.88 429 ILE A N 1
ATOM 3150 C CA . ILE A 1 429 ? -19.957 3.609 -4.913 1.00 84.88 429 ILE A CA 1
ATOM 3151 C C . ILE A 1 429 ? -20.913 3.226 -3.774 1.00 84.88 429 ILE A C 1
ATOM 3153 O O . ILE A 1 429 ? -22.127 3.307 -3.994 1.00 84.88 429 ILE A O 1
ATOM 3157 N N . PRO A 1 430 ? -20.414 2.861 -2.577 1.00 90.00 430 PRO A N 1
ATOM 3158 C CA . PRO A 1 430 ? -21.277 2.528 -1.449 1.00 90.00 430 PRO A CA 1
ATOM 3159 C C . PRO A 1 430 ? -22.243 3.656 -1.080 1.00 90.00 430 PRO A C 1
ATOM 3161 O O . PRO A 1 430 ? -21.896 4.839 -1.121 1.00 90.00 430 PRO A O 1
ATOM 3164 N N . ALA A 1 431 ? -23.458 3.292 -0.679 1.00 91.00 431 ALA A N 1
ATOM 3165 C CA . ALA A 1 431 ? -24.453 4.252 -0.224 1.00 91.00 431 ALA A CA 1
ATOM 3166 C C . ALA A 1 431 ? -24.065 4.892 1.123 1.00 91.00 431 ALA A C 1
ATOM 3168 O O . ALA A 1 431 ? -23.300 4.333 1.915 1.00 91.00 431 ALA A O 1
ATOM 3169 N N . VAL A 1 432 ? -24.658 6.057 1.406 1.00 92.56 432 VAL A N 1
ATOM 3170 C CA . VAL A 1 432 ? -24.641 6.665 2.748 1.00 92.56 432 VAL A CA 1
ATOM 3171 C C . VAL A 1 432 ? -25.193 5.655 3.761 1.00 92.56 432 VAL A C 1
ATOM 3173 O O . VAL A 1 432 ? -26.201 5.011 3.451 1.00 92.56 432 VAL A O 1
ATOM 3176 N N . PRO A 1 433 ? -24.572 5.505 4.945 1.00 93.31 433 PRO A N 1
ATOM 3177 C CA . PRO A 1 433 ? -25.064 4.585 5.959 1.00 93.31 433 PRO A CA 1
ATOM 3178 C C . PRO A 1 433 ? -26.488 4.946 6.392 1.00 93.31 433 PRO A C 1
ATOM 3180 O O . PRO A 1 433 ? -26.826 6.118 6.579 1.00 93.31 433 PRO A O 1
ATOM 3183 N N . VAL A 1 434 ? -27.324 3.926 6.572 1.00 94.75 434 VAL A N 1
ATOM 3184 C CA . VAL A 1 434 ? -28.621 4.074 7.238 1.00 94.75 434 VAL A CA 1
ATOM 3185 C C . VAL A 1 434 ? -28.367 4.253 8.729 1.00 94.75 434 VAL A C 1
ATOM 3187 O O . VAL A 1 434 ? -27.581 3.507 9.299 1.00 94.75 434 VAL A O 1
ATOM 3190 N N . THR A 1 435 ? -29.028 5.207 9.377 1.00 94.06 435 THR A N 1
ATOM 3191 C CA . THR A 1 435 ? -28.955 5.354 10.835 1.00 94.06 435 THR A CA 1
ATOM 3192 C C . THR A 1 435 ? -30.192 4.757 11.500 1.00 94.06 435 THR A C 1
ATOM 3194 O O . THR A 1 435 ? -31.319 4.940 11.025 1.00 94.06 435 THR A O 1
ATOM 3197 N N . LEU A 1 436 ? -29.990 4.032 12.598 1.00 96.06 436 LEU A N 1
ATOM 3198 C CA . LEU A 1 436 ? -31.043 3.419 13.399 1.00 96.06 436 LEU A CA 1
ATOM 3199 C C . LEU A 1 436 ? -30.818 3.736 14.878 1.00 96.06 436 LEU A C 1
ATOM 3201 O O . LEU A 1 436 ? -29.742 3.513 15.410 1.00 96.06 436 LEU A O 1
ATOM 3205 N N . THR A 1 437 ? -31.863 4.199 15.550 1.00 95.75 437 THR A N 1
ATOM 3206 C CA . THR A 1 437 ? -31.923 4.238 17.015 1.00 95.75 437 THR A CA 1
ATOM 3207 C C . THR A 1 437 ? -33.095 3.349 17.423 1.00 95.75 437 THR A C 1
ATOM 3209 O O . THR A 1 437 ? -34.246 3.713 17.125 1.00 95.75 437 THR A O 1
ATOM 3212 N N . PRO A 1 438 ? -32.842 2.161 18.001 1.00 92.12 438 PRO A N 1
ATOM 3213 C CA . PRO A 1 438 ? -33.895 1.263 18.458 1.00 92.12 438 PRO A CA 1
ATOM 3214 C C . PRO A 1 438 ? -34.880 1.975 19.401 1.00 92.12 438 PRO A C 1
ATOM 3216 O O . PRO A 1 438 ? -34.528 2.900 20.126 1.00 92.12 438 PRO A O 1
ATOM 3219 N N . GLN A 1 439 ? -36.162 1.599 19.341 1.00 87.44 439 GLN A N 1
ATOM 3220 C CA . GLN A 1 439 ? -37.192 2.174 20.227 1.00 87.44 439 GLN A CA 1
ATOM 3221 C C . GLN A 1 439 ? -37.233 1.494 21.599 1.00 87.44 439 GLN A C 1
ATOM 3223 O O . GLN A 1 439 ? -37.700 2.097 22.561 1.00 87.44 439 GLN A O 1
ATOM 3228 N N . ASN A 1 440 ? -36.797 0.238 21.646 1.00 87.88 440 ASN A N 1
ATOM 3229 C CA . ASN A 1 440 ? -36.592 -0.546 22.851 1.00 87.88 440 ASN A CA 1
ATOM 3230 C C . ASN A 1 440 ? -35.188 -1.136 22.771 1.00 87.88 440 ASN A C 1
ATOM 3232 O O . ASN A 1 440 ? -34.659 -1.276 21.664 1.00 87.88 440 ASN A O 1
ATOM 3236 N N . ASP A 1 441 ? -34.689 -1.532 23.930 1.00 87.62 441 ASP A N 1
ATOM 3237 C CA . ASP A 1 441 ? -33.488 -2.339 24.077 1.00 87.62 441 ASP A CA 1
ATOM 3238 C C . ASP A 1 441 ? -33.548 -3.584 23.173 1.00 87.62 441 ASP A C 1
ATOM 3240 O O . ASP A 1 441 ? -34.605 -4.243 23.120 1.00 87.62 441 ASP A O 1
ATOM 3244 N N . PRO A 1 442 ? -32.501 -3.869 22.385 1.00 93.31 442 PRO A N 1
ATOM 3245 C CA . PRO A 1 442 ? -32.344 -5.154 21.715 1.00 93.31 442 PRO A CA 1
ATOM 3246 C C . PRO A 1 442 ? -32.442 -6.339 22.696 1.00 93.31 442 PRO A C 1
ATOM 3248 O O . PRO A 1 442 ? -32.218 -6.218 23.891 1.00 93.31 442 PRO A O 1
ATOM 3251 N N . GLY A 1 443 ? -32.864 -7.505 22.200 1.00 93.00 443 GLY A N 1
ATOM 3252 C CA . GLY A 1 443 ? -32.967 -8.709 23.033 1.00 93.00 443 GLY A CA 1
ATOM 3253 C C . GLY A 1 443 ? -31.634 -9.446 23.178 1.00 93.00 443 GLY A C 1
ATOM 3254 O O . GLY A 1 443 ? -30.775 -9.338 22.302 1.00 93.00 443 GLY A O 1
ATOM 3255 N N . SER A 1 444 ? -31.510 -10.278 24.218 1.00 93.50 444 SER A N 1
ATOM 3256 C CA . SER A 1 444 ? -30.267 -10.983 24.576 1.00 93.50 444 SER A CA 1
ATOM 3257 C C . SER A 1 444 ? -30.182 -12.439 24.082 1.00 93.50 444 SER A C 1
ATOM 3259 O O . SER A 1 444 ? -29.170 -13.119 24.290 1.00 93.50 444 SER A O 1
ATOM 3261 N N . SER A 1 445 ? -31.209 -12.943 23.380 1.00 95.94 445 SER A N 1
ATOM 3262 C CA . SER A 1 445 ? -31.220 -14.289 22.784 1.00 95.94 445 SER A CA 1
ATOM 3263 C C . SER A 1 445 ? -31.544 -14.300 21.290 1.00 95.94 445 SER A C 1
ATOM 3265 O O . SER A 1 445 ? -32.093 -13.353 20.727 1.00 95.94 445 SER A O 1
ATOM 3267 N N . PHE A 1 446 ? -31.249 -15.418 20.617 1.00 96.69 446 PHE A N 1
ATOM 3268 C CA . PHE A 1 446 ? -31.552 -15.604 19.191 1.00 96.69 446 PHE A CA 1
ATOM 3269 C C . PHE A 1 446 ? -33.043 -15.423 18.850 1.00 96.69 446 PHE A C 1
ATOM 3271 O O . PHE A 1 446 ? -33.362 -15.065 17.716 1.00 96.69 446 PHE A O 1
ATOM 3278 N N . ASP A 1 447 ? -33.949 -15.669 19.805 1.00 95.31 447 ASP A N 1
ATOM 3279 C CA . ASP A 1 447 ? -35.399 -15.535 19.615 1.00 95.31 447 ASP A CA 1
ATOM 3280 C C . ASP A 1 447 ? -35.888 -14.081 19.776 1.00 95.31 447 ASP A C 1
ATOM 3282 O O . ASP A 1 447 ? -36.933 -13.724 19.222 1.00 95.31 447 ASP A O 1
ATOM 3286 N N . THR A 1 448 ? -35.157 -13.251 20.529 1.00 95.38 448 THR A N 1
ATOM 3287 C CA . THR A 1 448 ? -35.502 -11.851 20.846 1.00 95.38 448 THR A CA 1
ATOM 3288 C C . THR A 1 448 ? -34.627 -10.822 20.125 1.00 95.38 448 THR A C 1
ATOM 3290 O O . THR A 1 448 ? -34.921 -9.629 20.197 1.00 95.38 448 THR A O 1
ATOM 3293 N N . ALA A 1 449 ? -33.613 -11.274 19.380 1.00 96.75 449 ALA A N 1
ATOM 3294 C CA . ALA A 1 449 ? -32.705 -10.434 18.605 1.00 96.75 449 ALA A CA 1
ATOM 3295 C C . ALA A 1 449 ? -33.434 -9.414 17.711 1.00 96.75 449 ALA A C 1
ATOM 3297 O O . ALA A 1 449 ? -34.426 -9.728 17.039 1.00 96.75 449 ALA A O 1
ATOM 3298 N N . LEU A 1 450 ? -32.896 -8.195 17.633 1.00 97.12 450 LEU A N 1
ATOM 3299 C CA . LEU A 1 450 ? -33.432 -7.145 16.774 1.00 97.12 450 LEU A CA 1
ATOM 3300 C C . LEU A 1 450 ? -33.163 -7.472 15.297 1.00 97.12 450 LEU A C 1
ATOM 3302 O O . LEU A 1 450 ? -32.027 -7.424 14.825 1.00 97.12 450 LEU A O 1
ATOM 3306 N N . ASP A 1 451 ? -34.222 -7.774 14.543 1.00 96.25 451 ASP A N 1
ATOM 3307 C CA . ASP A 1 451 ? -34.127 -8.034 13.104 1.00 96.25 451 ASP A CA 1
ATOM 3308 C C . ASP A 1 451 ? -33.919 -6.739 12.307 1.00 96.25 451 ASP A C 1
ATOM 3310 O O . ASP A 1 451 ? -34.802 -5.880 12.220 1.00 96.25 451 ASP A O 1
ATOM 3314 N N . LEU A 1 452 ? -32.751 -6.620 11.673 1.00 96.56 452 LEU A N 1
ATOM 3315 C CA . LEU A 1 452 ? -32.361 -5.441 10.905 1.00 96.56 452 LEU A CA 1
ATOM 3316 C C . LEU A 1 452 ? -33.000 -5.377 9.510 1.00 96.56 452 LEU A C 1
ATOM 3318 O O . LEU A 1 452 ? -32.891 -4.345 8.845 1.00 96.56 452 LEU A O 1
ATOM 3322 N N . ALA A 1 453 ? -33.694 -6.427 9.051 1.00 94.00 453 ALA A N 1
ATOM 3323 C CA . ALA A 1 453 ? -34.215 -6.521 7.682 1.00 94.00 453 ALA A CA 1
ATOM 3324 C C . ALA A 1 453 ? -35.210 -5.406 7.294 1.00 94.00 453 ALA A C 1
ATOM 3326 O O . ALA A 1 453 ? -35.399 -5.128 6.108 1.00 94.00 453 ALA A O 1
ATOM 3327 N N . ALA A 1 454 ? -35.857 -4.759 8.270 1.00 91.31 454 ALA A N 1
ATOM 3328 C CA . ALA A 1 454 ? -36.765 -3.636 8.023 1.00 91.31 454 ALA A CA 1
ATOM 3329 C C . ALA A 1 454 ? -36.037 -2.308 7.735 1.00 91.31 454 ALA A C 1
ATOM 3331 O O . ALA A 1 454 ? -36.623 -1.410 7.125 1.00 91.31 454 ALA A O 1
ATOM 3332 N N . ASN A 1 455 ? -34.782 -2.179 8.173 1.00 93.56 455 ASN A N 1
ATOM 3333 C CA . ASN A 1 455 ? -34.015 -0.933 8.145 1.00 93.56 455 ASN A CA 1
ATOM 3334 C C . ASN A 1 455 ? -32.794 -1.014 7.227 1.00 93.56 455 ASN A C 1
ATOM 3336 O O . ASN A 1 455 ? -32.417 -0.009 6.630 1.00 93.56 455 ASN A O 1
ATOM 3340 N N . TRP A 1 456 ? -32.203 -2.197 7.084 1.00 94.88 456 TRP A N 1
ATOM 3341 C CA . TRP A 1 456 ? -30.986 -2.416 6.319 1.00 94.88 456 TRP A CA 1
ATOM 3342 C C . TRP A 1 456 ? -31.157 -3.563 5.331 1.00 94.88 456 TRP A C 1
ATOM 3344 O O . TRP A 1 456 ? -31.628 -4.648 5.671 1.00 94.88 456 TRP A O 1
ATOM 3354 N N . SER A 1 457 ? -30.754 -3.314 4.086 1.00 92.56 457 SER A N 1
ATOM 3355 C CA . SER A 1 457 ? -30.744 -4.310 3.021 1.00 92.56 457 SER A CA 1
ATOM 3356 C C . SER A 1 457 ? -29.294 -4.585 2.610 1.00 92.56 457 SER A C 1
ATOM 3358 O O . SER A 1 457 ? -28.862 -4.058 1.582 1.00 92.56 457 SER A O 1
ATOM 3360 N N . PRO A 1 458 ? -28.541 -5.420 3.358 1.00 90.88 458 PRO A N 1
ATOM 3361 C CA . PRO A 1 458 ? -27.127 -5.693 3.069 1.00 90.88 458 PRO A CA 1
ATOM 3362 C C . PRO A 1 458 ? -26.905 -6.181 1.630 1.00 90.88 458 PRO A C 1
ATOM 3364 O O . PRO A 1 458 ? -25.918 -5.847 0.994 1.00 90.88 458 PRO A O 1
ATOM 3367 N N . ASN A 1 459 ? -27.870 -6.905 1.064 1.00 87.69 459 ASN A N 1
ATOM 3368 C CA . ASN A 1 459 ? -27.789 -7.483 -0.280 1.00 87.69 459 ASN A CA 1
ATOM 3369 C C . ASN A 1 459 ? -28.102 -6.498 -1.430 1.00 87.69 459 ASN A C 1
ATOM 3371 O O . ASN A 1 459 ? -28.253 -6.925 -2.572 1.00 87.69 459 ASN A O 1
ATOM 3375 N N . ALA A 1 460 ? -28.292 -5.205 -1.148 1.00 85.94 460 ALA A N 1
ATOM 3376 C CA . ALA A 1 460 ? -28.596 -4.210 -2.177 1.00 85.94 460 ALA A CA 1
ATOM 3377 C C . ALA A 1 460 ? -27.346 -3.794 -2.979 1.00 85.94 460 ALA A C 1
ATOM 3379 O O . ALA A 1 460 ? -26.223 -3.867 -2.488 1.00 85.94 460 ALA A O 1
ATOM 3380 N N . SER A 1 461 ? -27.568 -3.307 -4.206 1.00 83.94 461 SER A N 1
ATOM 3381 C CA . SER A 1 461 ? -26.565 -2.613 -5.025 1.00 83.94 461 SER A CA 1
ATOM 3382 C C . SER A 1 461 ? -27.036 -1.168 -5.270 1.00 83.94 461 SER A C 1
ATOM 3384 O O . SER A 1 461 ? -28.171 -0.987 -5.735 1.00 83.94 461 SER A O 1
ATOM 3386 N N . PRO A 1 462 ? -26.237 -0.127 -4.946 1.00 86.19 462 PRO A N 1
ATOM 3387 C CA . PRO A 1 462 ? -24.905 -0.187 -4.326 1.00 86.19 462 PRO A CA 1
ATOM 3388 C C . PRO A 1 462 ? -24.923 -0.769 -2.904 1.00 86.19 462 PRO A C 1
ATOM 3390 O O . PRO A 1 462 ? -25.976 -0.781 -2.261 1.00 86.19 462 PRO A O 1
ATOM 3393 N N . SER A 1 463 ? -23.755 -1.212 -2.423 1.00 87.31 463 SER A N 1
ATOM 3394 C CA . SER A 1 463 ? -23.580 -1.729 -1.060 1.00 87.31 463 SER A CA 1
ATOM 3395 C C . SER A 1 463 ? -24.060 -0.721 -0.013 1.00 87.31 463 SER A C 1
ATOM 3397 O O . SER A 1 463 ? -23.938 0.497 -0.184 1.00 87.31 463 SER A O 1
ATOM 3399 N N . GLN A 1 464 ? -24.643 -1.232 1.071 1.00 87.50 464 GLN A N 1
ATOM 3400 C CA . GLN A 1 464 ? -25.228 -0.424 2.137 1.00 87.50 464 GLN A CA 1
ATOM 3401 C C . GLN A 1 464 ? -24.568 -0.741 3.473 1.00 87.50 464 GLN A C 1
ATOM 3403 O O . GLN A 1 464 ? -24.369 -1.903 3.820 1.00 87.50 464 GLN A O 1
ATOM 3408 N N . SER A 1 465 ? -24.334 0.301 4.262 1.00 93.88 465 SER A N 1
ATOM 3409 C CA . SER A 1 465 ? -24.000 0.195 5.681 1.00 93.88 465 SER A CA 1
ATOM 3410 C C . SER A 1 465 ? -25.185 0.605 6.550 1.00 93.88 465 SER A C 1
ATOM 3412 O O . SER A 1 465 ? -26.056 1.360 6.107 1.00 93.88 465 SER A O 1
ATOM 3414 N N . ILE A 1 466 ? -25.179 0.164 7.802 1.00 96.06 466 ILE A N 1
ATOM 3415 C CA . ILE A 1 466 ? -26.044 0.676 8.866 1.00 96.06 466 ILE A CA 1
ATOM 3416 C C . ILE A 1 466 ? -25.184 1.091 10.065 1.00 96.06 466 ILE A C 1
ATOM 3418 O O . ILE A 1 466 ? -24.184 0.443 10.364 1.00 96.06 466 ILE A O 1
ATOM 3422 N N . VAL A 1 467 ? -25.569 2.183 10.722 1.00 95.94 467 VAL A N 1
ATOM 3423 C CA . VAL A 1 467 ? -25.051 2.630 12.019 1.00 95.94 467 VAL A CA 1
ATOM 3424 C C . VAL A 1 467 ? -26.211 2.611 13.005 1.00 95.94 467 VAL A C 1
ATOM 3426 O O . VAL A 1 467 ? -27.258 3.212 12.748 1.00 95.94 467 VAL A O 1
ATOM 3429 N N . ILE A 1 468 ? -26.041 1.891 14.104 1.00 97.00 468 ILE A N 1
ATOM 3430 C CA . ILE A 1 468 ? -27.049 1.676 15.135 1.00 97.00 468 ILE A CA 1
ATOM 3431 C C . ILE A 1 468 ? -26.548 2.348 16.407 1.00 97.00 468 ILE A C 1
ATOM 3433 O O . ILE A 1 468 ? -25.498 1.967 16.901 1.00 97.00 468 ILE A O 1
ATOM 3437 N N . SER A 1 469 ? -27.279 3.326 16.934 1.00 94.69 469 SER A N 1
ATOM 3438 C CA . SER A 1 469 ? -26.976 3.925 18.239 1.00 94.69 469 SER A CA 1
ATOM 3439 C C . SER A 1 469 ? -27.822 3.227 19.305 1.00 94.69 469 SER A C 1
ATOM 3441 O O . SER A 1 469 ? -29.052 3.326 19.244 1.00 94.69 469 SER A O 1
ATOM 3443 N N . SER A 1 470 ? -27.175 2.532 20.241 1.00 93.44 470 SER A N 1
ATOM 3444 C CA . SER A 1 470 ? -27.793 1.807 21.365 1.00 93.44 470 SER A CA 1
ATOM 3445 C C . SER A 1 470 ? -26.979 2.049 22.643 1.00 93.44 470 SER A C 1
ATOM 3447 O O . SER A 1 470 ? -26.064 2.879 22.649 1.00 93.44 470 SER A O 1
ATOM 3449 N N . SER A 1 471 ? -27.307 1.360 23.727 1.00 91.19 471 SER A N 1
ATOM 3450 C CA . SER A 1 471 ? -26.498 1.359 24.938 1.00 91.19 471 SER A CA 1
ATOM 3451 C C . SER A 1 471 ? -26.560 0.009 25.636 1.00 91.19 471 SER A C 1
ATOM 3453 O O . SER A 1 471 ? -27.526 -0.717 25.455 1.00 91.19 471 SER A O 1
ATOM 3455 N N . ILE A 1 472 ? -25.512 -0.330 26.386 1.00 89.31 472 ILE A N 1
ATOM 3456 C CA . ILE A 1 472 ? -25.501 -1.507 27.255 1.00 89.31 472 ILE A CA 1
ATOM 3457 C C . ILE A 1 472 ? -26.309 -1.154 28.495 1.00 89.31 472 ILE A C 1
ATOM 3459 O O . ILE A 1 472 ? -25.953 -0.212 29.205 1.00 89.31 472 ILE A O 1
ATOM 3463 N N . ALA A 1 473 ? -27.405 -1.867 28.742 1.00 81.50 473 ALA A N 1
ATOM 3464 C CA . ALA A 1 473 ? -28.343 -1.524 29.795 1.00 81.50 473 ALA A CA 1
ATOM 3465 C C . ALA A 1 473 ? -28.722 -2.703 30.706 1.00 81.50 473 ALA A C 1
ATOM 3467 O O . ALA A 1 473 ? -29.479 -3.602 30.351 1.00 81.50 473 ALA A O 1
ATOM 3468 N N . ASN A 1 474 ? -28.303 -2.648 31.969 1.00 72.88 474 ASN A N 1
ATOM 3469 C CA . ASN A 1 474 ? -28.689 -3.606 33.001 1.00 72.88 474 ASN A CA 1
ATOM 3470 C C . ASN A 1 474 ? -30.162 -3.451 33.427 1.00 72.88 474 ASN A C 1
ATOM 3472 O O . ASN A 1 474 ? -30.487 -2.885 34.475 1.00 72.88 474 ASN A O 1
ATOM 3476 N N . ALA A 1 475 ? -31.089 -4.000 32.637 1.00 65.75 475 ALA A N 1
ATOM 3477 C CA . ALA A 1 475 ? -32.528 -3.933 32.897 1.00 65.75 475 ALA A CA 1
ATOM 3478 C C . ALA A 1 475 ? -32.953 -4.604 34.222 1.00 65.75 475 ALA A C 1
ATOM 3480 O O . ALA A 1 475 ? -33.949 -4.199 34.836 1.00 65.75 475 ALA A O 1
ATOM 3481 N N . ASN A 1 476 ? -32.203 -5.619 34.676 1.00 70.94 476 ASN A N 1
ATOM 3482 C CA . ASN A 1 476 ? -32.475 -6.389 35.889 1.00 70.94 476 ASN A CA 1
ATOM 3483 C C . ASN A 1 476 ? -31.208 -6.524 36.763 1.00 70.94 476 ASN A C 1
ATOM 3485 O O . ASN A 1 476 ? -30.183 -6.986 36.270 1.00 70.94 476 ASN A O 1
ATOM 3489 N N . PRO A 1 477 ? -31.263 -6.202 38.071 1.00 69.81 477 PRO A N 1
ATOM 3490 C CA . PRO A 1 477 ? -30.109 -6.344 38.960 1.00 69.81 477 PRO A CA 1
ATOM 3491 C C . PRO A 1 477 ? -29.781 -7.816 39.253 1.00 69.81 477 PRO A C 1
ATOM 3493 O O . PRO A 1 477 ? -30.690 -8.633 39.454 1.00 69.81 477 PRO A O 1
ATOM 3496 N N . TYR A 1 478 ? -28.492 -8.146 39.373 1.00 76.81 478 TYR A N 1
ATOM 3497 C CA . TYR A 1 478 ? -28.051 -9.489 39.739 1.00 76.81 478 TYR A CA 1
ATOM 3498 C C . TYR A 1 478 ? -28.272 -9.754 41.239 1.00 76.81 478 TYR A C 1
ATOM 3500 O O . TYR A 1 478 ? -27.810 -9.017 42.113 1.00 76.81 478 TYR A O 1
ATOM 3508 N N . LEU A 1 479 ? -29.020 -10.818 41.555 1.00 78.19 479 LEU A N 1
ATOM 3509 C CA . LEU A 1 479 ? -29.539 -11.077 42.909 1.00 78.19 479 LEU A CA 1
ATOM 3510 C C . LEU A 1 479 ? -28.640 -11.955 43.793 1.00 78.19 479 LEU A C 1
ATOM 3512 O O . LEU A 1 479 ? -28.984 -12.172 44.956 1.00 78.19 479 LEU A O 1
ATOM 3516 N N . LEU A 1 480 ? -27.565 -12.532 43.250 1.00 82.50 480 LEU A N 1
ATOM 3517 C CA . LEU A 1 480 ? -26.669 -13.414 43.999 1.00 82.50 480 LEU A CA 1
ATOM 3518 C C . LEU A 1 480 ? -25.386 -12.675 44.375 1.00 82.50 480 LEU A C 1
ATOM 3520 O O . LEU A 1 480 ? -24.799 -11.972 43.553 1.00 82.50 480 LEU A O 1
ATOM 3524 N N . ASP A 1 481 ? -24.926 -12.898 45.600 1.00 84.94 481 ASP A N 1
ATOM 3525 C CA . ASP A 1 481 ? -23.599 -12.461 46.018 1.00 84.94 481 ASP A CA 1
ATOM 3526 C C . ASP A 1 481 ? -22.546 -13.357 45.354 1.00 84.94 481 ASP A C 1
ATOM 3528 O O . ASP A 1 481 ? -22.739 -14.572 45.202 1.00 84.94 481 ASP A O 1
ATOM 3532 N N . PHE A 1 482 ? -21.435 -12.754 44.937 1.00 87.81 482 PHE A N 1
ATOM 3533 C CA . PHE A 1 482 ? -20.286 -13.499 44.430 1.00 87.81 482 PHE A CA 1
ATOM 3534 C C . PHE A 1 482 ? -19.587 -14.231 45.589 1.00 87.81 482 PHE A C 1
ATOM 3536 O O . PHE A 1 482 ? -19.794 -13.889 46.753 1.00 87.81 482 PHE A O 1
ATOM 3543 N N . PRO A 1 483 ? -18.788 -15.274 45.320 1.00 87.94 483 PRO A N 1
ATOM 3544 C CA . PRO A 1 483 ? -17.928 -15.843 46.349 1.00 87.94 483 PRO A CA 1
ATOM 3545 C C . PRO A 1 483 ? -16.809 -14.855 46.731 1.00 87.94 483 PRO A C 1
ATOM 3547 O O . PRO A 1 483 ? -16.418 -14.021 45.922 1.00 87.94 483 PRO A O 1
ATOM 3550 N N . GLY A 1 484 ? -16.269 -14.971 47.943 1.00 84.31 484 GLY A N 1
ATOM 3551 C CA . GLY A 1 484 ? -15.200 -14.134 48.495 1.00 84.31 484 GLY A CA 1
ATOM 3552 C C . GLY A 1 484 ? -15.503 -13.488 49.851 1.00 84.31 484 GLY A C 1
ATOM 3553 O O . GLY A 1 484 ? -14.716 -12.654 50.302 1.00 84.31 484 GLY A O 1
ATOM 3554 N N . ALA A 1 485 ? -16.602 -13.845 50.522 1.00 84.25 485 ALA A N 1
ATOM 3555 C CA . ALA A 1 485 ? -16.943 -13.285 51.831 1.00 84.25 485 ALA A CA 1
ATOM 3556 C C . ALA A 1 485 ? -15.989 -13.750 52.954 1.00 84.25 485 ALA A C 1
ATOM 3558 O O . ALA A 1 485 ? -15.437 -14.851 52.930 1.00 84.25 485 ALA A O 1
ATOM 3559 N N . SER A 1 486 ? -15.836 -12.935 54.007 1.00 77.00 486 SER A N 1
ATOM 3560 C CA . SER A 1 486 ? -15.013 -13.281 55.182 1.00 77.00 486 SER A CA 1
ATOM 3561 C C . SER A 1 486 ? -15.540 -14.502 55.974 1.00 77.00 486 SER A C 1
ATOM 3563 O O . SER A 1 486 ? -14.808 -15.043 56.805 1.00 77.00 486 SER A O 1
ATOM 3565 N N . ASP A 1 487 ? -16.788 -14.941 55.757 1.00 75.38 487 ASP A N 1
ATOM 3566 C CA . ASP A 1 487 ? -17.450 -16.052 56.462 1.00 75.38 487 ASP A CA 1
ATOM 3567 C C . ASP A 1 487 ? -17.582 -17.350 55.633 1.00 75.38 487 ASP A C 1
ATOM 3569 O O . ASP A 1 487 ? -18.323 -18.267 56.011 1.00 75.38 487 ASP A O 1
ATOM 3573 N N . GLU A 1 488 ? -16.829 -17.476 54.535 1.00 74.19 488 GLU A N 1
ATOM 3574 C CA . GLU A 1 488 ? -16.891 -18.646 53.660 1.00 74.19 488 GLU A CA 1
ATOM 3575 C C . GLU A 1 488 ? -16.276 -19.935 54.248 1.00 74.19 488 GLU A C 1
ATOM 3577 O O . GLU A 1 488 ? -15.262 -19.915 54.963 1.00 74.19 488 GLU A O 1
ATOM 3582 N N . PRO A 1 489 ? -16.834 -21.121 53.912 1.00 64.31 489 PRO A N 1
ATOM 3583 C CA . PRO A 1 489 ? -16.301 -22.400 54.371 1.00 64.31 489 PRO A CA 1
ATOM 3584 C C . PRO A 1 489 ? -14.876 -22.655 53.855 1.00 64.31 489 PRO A C 1
ATOM 3586 O O . PRO A 1 489 ? -14.662 -22.861 52.666 1.00 64.31 489 PRO A O 1
ATOM 3589 N N . GLY A 1 490 ? -13.903 -22.743 54.764 1.00 65.69 490 GLY A N 1
ATOM 3590 C CA . GLY A 1 490 ? -12.489 -22.964 54.419 1.00 65.69 490 GLY A CA 1
ATOM 3591 C C . GLY A 1 490 ? -11.555 -21.882 54.952 1.00 65.69 490 GLY A C 1
ATOM 3592 O O . GLY A 1 490 ? -10.347 -22.116 55.035 1.00 65.69 490 GLY A O 1
ATOM 3593 N N . HIS A 1 491 ? -12.108 -20.756 55.407 1.00 64.81 491 HIS A N 1
ATOM 3594 C CA . HIS A 1 491 ? -11.362 -19.734 56.127 1.00 64.81 491 HIS A CA 1
ATOM 3595 C C . HIS A 1 491 ? -10.881 -20.282 57.475 1.00 64.81 491 HIS A C 1
ATOM 3597 O O . HIS A 1 491 ? -11.594 -20.980 58.204 1.00 64.81 491 HIS A O 1
ATOM 3603 N N . ARG A 1 492 ? -9.619 -20.008 57.817 1.00 61.25 492 ARG A N 1
ATOM 3604 C CA . ARG A 1 492 ? -9.119 -20.271 59.173 1.00 61.25 492 ARG A CA 1
ATOM 3605 C C . ARG A 1 492 ? -9.849 -19.303 60.102 1.00 61.25 492 ARG A C 1
ATOM 3607 O O . ARG A 1 492 ? -10.036 -18.177 59.691 1.00 61.25 492 ARG A O 1
ATOM 3614 N N . GLU A 1 493 ? -10.210 -19.680 61.328 1.00 59.50 493 GLU A N 1
ATOM 3615 C CA . GLU A 1 493 ? -10.812 -18.752 62.306 1.00 59.50 493 GLU A CA 1
ATOM 3616 C C . GLU A 1 493 ? -9.786 -18.358 63.396 1.00 59.50 493 GLU A C 1
ATOM 3618 O O . GLU A 1 493 ? -9.394 -19.175 64.234 1.00 59.50 493 GLU A O 1
ATOM 3623 N N . ILE A 1 494 ? -9.316 -17.110 63.386 1.00 63.09 494 ILE A N 1
ATOM 3624 C CA . ILE A 1 494 ? -8.361 -16.470 64.299 1.00 63.09 494 ILE A CA 1
ATOM 3625 C C . ILE A 1 494 ? -9.009 -15.174 64.823 1.00 63.09 494 ILE A C 1
ATOM 3627 O O . ILE A 1 494 ? -9.194 -14.216 64.074 1.00 63.09 494 ILE A O 1
ATOM 3631 N N . PRO A 1 495 ? -9.325 -15.079 66.124 1.00 49.19 495 PRO A N 1
ATOM 3632 C CA . PRO A 1 495 ? -9.942 -13.883 66.687 1.00 49.19 495 PRO A CA 1
ATOM 3633 C C . PRO A 1 495 ? -9.054 -12.642 66.490 1.00 49.19 495 PRO A C 1
ATOM 3635 O O . PRO A 1 495 ? -7.889 -12.677 66.884 1.00 49.19 495 PRO A O 1
ATOM 3638 N N . SER A 1 496 ? -9.633 -11.546 65.974 1.00 54.22 496 SER A N 1
ATOM 3639 C CA . SER A 1 496 ? -9.091 -10.171 65.827 1.00 54.22 496 SER A CA 1
ATOM 3640 C C . SER A 1 496 ? -8.340 -9.755 64.545 1.00 54.22 496 SER A C 1
ATOM 3642 O O . SER A 1 496 ? -7.895 -8.610 64.503 1.00 54.22 496 SER A O 1
ATOM 3644 N N . VAL A 1 497 ? -8.231 -10.593 63.499 1.00 56.09 497 VAL A N 1
ATOM 3645 C CA . VAL A 1 497 ? -7.424 -10.249 62.292 1.00 56.09 497 VAL A CA 1
ATOM 3646 C C . VAL A 1 497 ? -8.066 -10.626 60.937 1.00 56.09 497 VAL A C 1
ATOM 3648 O O . VAL A 1 497 ? -7.397 -10.544 59.922 1.00 56.09 497 VAL A O 1
ATOM 3651 N N . GLN A 1 498 ? -9.340 -11.030 60.888 1.00 64.62 498 GLN A N 1
ATOM 3652 C CA . GLN A 1 498 ? -9.873 -11.844 59.772 1.00 64.62 498 GLN A CA 1
ATOM 3653 C C . GLN A 1 498 ? -10.973 -11.234 58.925 1.00 64.62 498 GLN A C 1
ATOM 3655 O O . GLN A 1 498 ? -11.766 -11.955 58.326 1.00 64.62 498 GLN A O 1
ATOM 3660 N N . ASP A 1 499 ? -11.056 -9.915 58.902 1.00 75.31 499 ASP A N 1
ATOM 3661 C CA . ASP A 1 499 ? -11.959 -9.287 57.955 1.00 75.31 499 ASP A CA 1
ATOM 3662 C C . ASP A 1 499 ? -11.161 -8.876 56.722 1.00 75.31 499 ASP A C 1
ATOM 3664 O O . ASP A 1 499 ? -10.444 -7.874 56.757 1.00 75.31 499 ASP A O 1
ATOM 3668 N N . HIS A 1 500 ? -11.205 -9.713 55.681 1.00 79.25 500 HIS A N 1
ATOM 3669 C CA . HIS A 1 500 ? -10.537 -9.464 54.397 1.00 79.25 500 HIS A CA 1
ATOM 3670 C C . HIS A 1 500 ? -11.339 -8.505 53.516 1.00 79.25 500 HIS A C 1
ATOM 3672 O O . HIS A 1 500 ? -10.762 -7.829 52.671 1.00 79.25 500 HIS A O 1
ATOM 3678 N N . VAL A 1 501 ? -12.647 -8.417 53.754 1.00 84.25 501 VAL A N 1
ATOM 3679 C CA . VAL A 1 501 ? -13.597 -7.574 53.022 1.00 84.25 501 VAL A CA 1
ATOM 3680 C C . VAL A 1 501 ? -14.496 -6.812 54.009 1.00 84.25 501 VAL A C 1
ATOM 3682 O O . VAL A 1 501 ? -15.711 -7.005 54.026 1.00 84.25 501 VAL A O 1
ATOM 3685 N N . PRO A 1 502 ? -13.932 -5.922 54.852 1.00 77.25 502 PRO A N 1
ATOM 3686 C CA . PRO A 1 502 ? -14.690 -5.174 55.862 1.00 77.25 502 PRO A CA 1
ATOM 3687 C C . PRO A 1 502 ? -15.802 -4.282 55.293 1.00 77.25 502 PRO A C 1
ATOM 3689 O O . PRO A 1 502 ? -16.658 -3.819 56.051 1.00 77.25 502 PRO A O 1
ATOM 3692 N N . GLY A 1 503 ? -15.788 -4.024 53.981 1.00 73.81 503 GLY A N 1
ATOM 3693 C CA . GLY A 1 503 ? -16.856 -3.336 53.255 1.00 73.81 503 GLY A CA 1
ATOM 3694 C C . GLY A 1 503 ? -18.124 -4.173 53.044 1.00 73.81 503 GLY A C 1
ATOM 3695 O O . GLY A 1 503 ? -19.190 -3.590 52.873 1.00 73.81 503 GLY A O 1
ATOM 3696 N N . GLY A 1 504 ? -18.042 -5.504 53.145 1.00 85.75 504 GLY A N 1
ATOM 3697 C CA . GLY A 1 504 ? -19.143 -6.415 52.826 1.00 85.75 504 GLY A CA 1
ATOM 3698 C C . GLY A 1 504 ? -19.301 -6.678 51.324 1.00 85.75 504 GLY A C 1
ATOM 3699 O O . GLY A 1 504 ? -18.444 -6.295 50.532 1.00 85.75 504 GLY A O 1
ATOM 3700 N N . ALA A 1 505 ? -20.376 -7.386 50.966 1.00 87.69 505 ALA A N 1
ATOM 3701 C CA . ALA A 1 505 ? -20.739 -7.648 49.574 1.00 87.69 505 ALA A CA 1
ATOM 3702 C C . ALA A 1 505 ? -21.133 -6.348 48.868 1.00 87.69 505 ALA A C 1
ATOM 3704 O O . ALA A 1 505 ? -21.686 -5.447 49.507 1.00 87.69 505 ALA A O 1
ATOM 3705 N N . ASP A 1 506 ? -20.901 -6.296 47.561 1.00 87.31 506 ASP A N 1
ATOM 3706 C CA . ASP A 1 506 ? -21.389 -5.215 46.713 1.00 87.31 506 ASP A CA 1
ATOM 3707 C C . ASP A 1 506 ? -22.919 -5.078 46.803 1.00 87.31 506 ASP A C 1
ATOM 3709 O O . ASP A 1 506 ? -23.665 -6.049 46.642 1.00 87.31 506 ASP A O 1
ATOM 3713 N N . ASP A 1 507 ? -23.389 -3.863 47.076 1.00 82.00 507 ASP A N 1
ATOM 3714 C CA . ASP A 1 507 ? -24.805 -3.526 47.222 1.00 82.00 507 ASP A CA 1
ATOM 3715 C C . ASP A 1 507 ? -25.325 -2.591 46.121 1.00 82.00 507 ASP A C 1
ATOM 3717 O O . ASP A 1 507 ? -26.495 -2.181 46.158 1.00 82.00 507 ASP A O 1
ATOM 3721 N N . ARG A 1 508 ? -24.482 -2.264 45.134 1.00 78.31 508 ARG A N 1
ATOM 3722 C CA . ARG A 1 508 ? -24.817 -1.385 44.015 1.00 78.31 508 ARG A CA 1
ATOM 3723 C C . ARG A 1 508 ? -24.976 -2.208 42.744 1.00 78.31 508 ARG A C 1
ATOM 3725 O O . ARG A 1 508 ? -24.031 -2.879 42.373 1.00 78.31 508 ARG A O 1
ATOM 3732 N N . PRO A 1 509 ? -26.139 -2.143 42.073 1.00 77.31 509 PRO A N 1
ATOM 3733 C CA . PRO A 1 509 ? -26.276 -2.662 40.721 1.00 77.31 509 PRO A CA 1
ATOM 3734 C C . PRO A 1 509 ? -25.339 -1.928 39.756 1.00 77.31 509 PRO A C 1
ATOM 3736 O O . PRO A 1 509 ? -25.373 -0.698 39.725 1.00 77.31 509 PRO A O 1
ATOM 3739 N N . GLY A 1 510 ? -24.591 -2.676 38.954 1.00 80.12 510 GLY A N 1
ATOM 3740 C CA . GLY A 1 510 ? -23.803 -2.199 37.818 1.00 80.12 510 GLY A CA 1
ATOM 3741 C C . GLY A 1 510 ? -22.350 -1.869 38.147 1.00 80.12 510 GLY A C 1
ATOM 3742 O O . GLY A 1 510 ? -21.811 -2.283 39.171 1.00 80.12 510 GLY A O 1
ATOM 3743 N N . ILE A 1 511 ? -21.694 -1.123 37.258 1.00 86.25 511 ILE A N 1
ATOM 3744 C CA . ILE A 1 511 ? -20.268 -0.796 37.387 1.00 86.25 511 ILE A CA 1
ATOM 3745 C C . ILE A 1 511 ? -20.061 0.434 38.272 1.00 86.25 511 ILE A C 1
ATOM 3747 O O . ILE A 1 511 ? -20.667 1.491 38.091 1.00 86.25 511 ILE A O 1
ATOM 3751 N N . THR A 1 512 ? -19.168 0.316 39.256 1.00 86.75 512 THR A N 1
ATOM 3752 C CA . THR A 1 512 ? -18.851 1.420 40.166 1.00 86.75 512 THR A CA 1
ATOM 3753 C C . THR A 1 512 ? -17.782 2.327 39.565 1.00 86.75 512 THR A C 1
ATOM 3755 O O . THR A 1 512 ? -16.660 1.900 39.324 1.00 86.75 512 THR A O 1
ATOM 3758 N N . THR A 1 513 ? -18.059 3.623 39.424 1.00 87.31 513 THR A N 1
ATOM 3759 C CA . THR A 1 513 ? -17.025 4.595 39.029 1.00 87.31 513 THR A CA 1
ATOM 3760 C C . THR A 1 513 ? -16.279 5.162 40.243 1.00 87.31 513 THR A C 1
ATOM 3762 O O . THR A 1 513 ? -16.891 5.696 41.174 1.00 87.31 513 THR A O 1
ATOM 3765 N N . ILE A 1 514 ? -14.943 5.109 40.225 1.00 89.75 514 ILE A N 1
ATOM 3766 C CA . ILE A 1 514 ? -14.068 5.653 41.272 1.00 89.75 514 ILE A CA 1
ATOM 3767 C C . ILE A 1 514 ? -13.099 6.686 40.673 1.00 89.75 514 ILE A C 1
ATOM 3769 O O . ILE A 1 514 ? -12.165 6.325 39.954 1.00 89.75 514 ILE A O 1
ATOM 3773 N N . PRO A 1 515 ? -13.251 7.985 40.999 1.00 91.25 515 PRO A N 1
ATOM 3774 C CA . PRO A 1 515 ? -12.281 8.985 40.580 1.00 91.25 515 PRO A CA 1
ATOM 3775 C C . PRO A 1 515 ? -10.968 8.876 41.375 1.00 91.25 515 PRO A C 1
ATOM 3777 O O . PRO A 1 515 ? -10.974 8.578 42.575 1.00 91.25 515 PRO A O 1
ATOM 3780 N N . TYR A 1 516 ? -9.841 9.195 40.740 1.00 94.06 516 TYR A N 1
ATOM 3781 C CA . TYR A 1 516 ? -8.539 9.378 41.395 1.00 94.06 516 TYR A CA 1
ATOM 3782 C C . TYR A 1 516 ? -7.799 10.603 40.839 1.00 94.06 516 TYR A C 1
ATOM 3784 O O . TYR A 1 516 ? -8.205 11.182 39.834 1.00 94.06 516 TYR A O 1
ATOM 3792 N N . ASN A 1 517 ? -6.742 11.067 41.512 1.00 93.50 517 ASN A N 1
ATOM 3793 C CA . ASN A 1 517 ? -5.947 12.213 41.065 1.00 93.50 517 ASN A CA 1
ATOM 3794 C C . ASN A 1 517 ? -4.525 12.250 41.657 1.00 93.50 517 ASN A C 1
ATOM 3796 O O . ASN A 1 517 ? -4.206 11.587 42.647 1.00 93.50 517 ASN A O 1
ATOM 3800 N N . PHE A 1 518 ? -3.697 13.129 41.085 1.00 94.06 518 PHE A N 1
ATOM 3801 C CA . PHE A 1 518 ? -2.325 13.416 41.519 1.00 94.06 518 PHE A CA 1
ATOM 3802 C C . PHE A 1 518 ? -2.144 14.879 41.953 1.00 94.06 518 PHE A C 1
ATOM 3804 O O . PHE A 1 518 ? -1.155 15.522 41.588 1.00 94.06 518 PHE A O 1
ATOM 3811 N N . ARG A 1 519 ? -3.111 15.453 42.690 1.00 87.19 519 ARG A N 1
ATOM 3812 C CA . ARG A 1 519 ? -3.069 16.874 43.085 1.00 87.19 519 ARG A CA 1
ATOM 3813 C C . ARG A 1 519 ? -1.736 17.251 43.744 1.00 87.19 519 ARG A C 1
ATOM 3815 O O . ARG A 1 519 ? -1.154 16.485 44.516 1.00 87.19 519 ARG A O 1
ATOM 3822 N N . LEU A 1 520 ? -1.279 18.473 43.463 1.00 85.25 520 LEU A N 1
ATOM 3823 C CA . LEU A 1 520 ? 0.001 18.980 43.959 1.00 85.25 520 LEU A CA 1
ATOM 3824 C C . LEU A 1 520 ? 0.001 19.191 45.479 1.00 85.25 520 LEU A C 1
ATOM 3826 O O . LEU A 1 520 ? 1.000 18.912 46.125 1.00 85.25 520 LEU A O 1
ATOM 3830 N N . GLU A 1 521 ? -1.091 19.675 46.065 1.00 86.12 521 GLU A N 1
ATOM 3831 C CA . GLU A 1 521 ? -1.216 19.875 47.515 1.00 86.12 521 GLU A CA 1
ATOM 3832 C C . GLU A 1 521 ? -2.083 18.766 48.110 1.00 86.12 521 GLU A C 1
ATOM 3834 O O . GLU A 1 521 ? -3.236 18.622 47.709 1.00 86.12 521 GLU A O 1
ATOM 3839 N N . TYR A 1 522 ? -1.566 17.989 49.069 1.00 86.44 522 TYR A N 1
ATOM 3840 C CA . TYR A 1 522 ? -2.288 16.809 49.576 1.00 86.44 522 TYR A CA 1
ATOM 3841 C C . TYR A 1 522 ? -2.626 16.824 51.066 1.00 86.44 522 TYR A C 1
ATOM 3843 O O . TYR A 1 522 ? -3.420 15.992 51.504 1.00 86.44 522 TYR A O 1
ATOM 3851 N N . GLY A 1 523 ? -2.077 17.757 51.844 1.00 85.38 523 GLY A N 1
ATOM 3852 C CA . GLY A 1 523 ? -2.349 17.841 53.275 1.00 85.38 523 GLY A CA 1
ATOM 3853 C C . GLY A 1 523 ? -1.476 18.858 53.999 1.00 85.38 523 GLY A C 1
ATOM 3854 O O . GLY A 1 523 ? -0.811 19.689 53.378 1.00 85.38 523 GLY A O 1
ATOM 3855 N N . PHE A 1 524 ? -1.477 18.776 55.330 1.00 82.06 524 PHE A N 1
ATOM 3856 C CA . PHE A 1 524 ? -0.675 19.629 56.203 1.00 82.06 524 PHE A CA 1
ATOM 3857 C C . PHE A 1 524 ? 0.200 18.791 57.135 1.00 82.06 524 PHE A C 1
ATOM 3859 O O . PHE A 1 524 ? -0.213 17.722 57.585 1.00 82.06 524 PHE A O 1
ATOM 3866 N N . ASP A 1 525 ? 1.388 19.292 57.470 1.00 76.81 525 ASP A N 1
ATOM 3867 C CA . ASP A 1 525 ? 2.223 18.682 58.505 1.00 76.81 525 ASP A CA 1
ATOM 3868 C C . ASP A 1 525 ? 1.707 18.993 59.927 1.00 76.81 525 ASP A C 1
ATOM 3870 O O . ASP A 1 525 ? 0.802 19.802 60.149 1.00 76.81 525 ASP A O 1
ATOM 3874 N N . SER A 1 526 ? 2.348 18.398 60.939 1.00 76.06 526 SER A N 1
ATOM 3875 C CA . SER A 1 526 ? 2.037 18.638 62.362 1.00 76.06 526 SER A CA 1
ATOM 3876 C C . SER A 1 526 ? 2.260 20.087 62.839 1.00 76.06 526 SER A C 1
ATOM 3878 O O . SER A 1 526 ? 1.951 20.416 63.987 1.00 76.06 526 SER A O 1
ATOM 3880 N N . ARG A 1 527 ? 2.798 20.965 61.983 1.00 76.50 527 ARG A N 1
ATOM 3881 C CA . ARG A 1 527 ? 3.033 22.398 62.214 1.00 76.50 527 ARG A CA 1
ATOM 3882 C C . ARG A 1 527 ? 2.151 23.279 61.320 1.00 76.50 527 ARG A C 1
ATOM 3884 O O . ARG A 1 527 ? 2.337 24.496 61.325 1.00 76.50 527 ARG A O 1
ATOM 3891 N N . ASN A 1 528 ? 1.173 22.688 60.629 1.00 76.19 528 ASN A N 1
ATOM 3892 C CA . ASN A 1 528 ? 0.221 23.348 59.740 1.00 76.19 528 ASN A CA 1
ATOM 3893 C C . ASN A 1 528 ? 0.857 23.972 58.477 1.00 76.19 528 ASN A C 1
ATOM 3895 O O . ASN A 1 528 ? 0.310 24.925 57.917 1.00 76.19 528 ASN A O 1
ATOM 3899 N N . ASN A 1 529 ? 2.005 23.453 58.028 1.00 79.19 529 ASN A N 1
ATOM 3900 C CA . ASN A 1 529 ? 2.578 23.781 56.721 1.00 79.19 529 ASN A CA 1
ATOM 3901 C C . ASN A 1 529 ? 1.921 22.923 55.636 1.00 79.19 529 ASN A C 1
ATOM 3903 O O . ASN A 1 529 ? 1.667 21.746 55.874 1.00 79.19 529 ASN A O 1
ATOM 3907 N N . VAL A 1 530 ? 1.685 23.496 54.454 1.00 81.81 530 VAL A N 1
ATOM 3908 C CA . VAL A 1 530 ? 1.180 22.761 53.280 1.00 81.81 530 VAL A CA 1
ATOM 3909 C C . VAL A 1 530 ? 2.232 21.757 52.809 1.00 81.81 530 VAL A C 1
ATOM 3911 O O . VAL A 1 530 ? 3.412 22.099 52.703 1.00 81.81 530 VAL A O 1
ATOM 3914 N N . LEU A 1 531 ? 1.801 20.532 52.518 1.00 86.62 531 LEU A N 1
ATOM 3915 C CA . LEU A 1 531 ? 2.632 19.472 51.962 1.00 86.62 531 LEU A CA 1
ATOM 3916 C C . LEU A 1 531 ? 2.388 19.322 50.457 1.00 86.62 531 LEU A C 1
ATOM 3918 O O . LEU A 1 531 ? 1.240 19.286 50.008 1.00 86.62 531 LEU A O 1
ATOM 3922 N N . LEU A 1 532 ? 3.485 19.224 49.699 1.00 89.56 532 LEU A N 1
ATOM 3923 C CA . LEU A 1 532 ? 3.478 19.114 48.241 1.00 89.56 532 LEU A CA 1
ATOM 3924 C C . LEU A 1 532 ? 3.810 17.693 47.790 1.00 89.56 532 LEU A C 1
ATOM 3926 O O . LEU A 1 532 ? 4.745 17.073 48.302 1.00 89.56 532 LEU A O 1
ATOM 3930 N N . ASN A 1 533 ? 3.040 17.196 46.832 1.00 92.81 533 ASN A N 1
ATOM 3931 C CA . ASN A 1 533 ? 3.188 15.881 46.243 1.00 92.81 533 ASN A CA 1
ATOM 3932 C C . ASN A 1 533 ? 4.479 15.831 45.420 1.00 92.81 533 ASN A C 1
ATOM 3934 O O . ASN A 1 533 ? 4.669 16.635 44.509 1.00 92.81 533 ASN A O 1
ATOM 3938 N N . SER A 1 534 ? 5.373 14.908 45.771 1.00 93.56 534 SER A N 1
ATOM 3939 C CA . SER A 1 534 ? 6.657 14.704 45.089 1.00 93.56 534 SER A CA 1
ATOM 3940 C C . SER A 1 534 ? 6.605 13.551 44.081 1.00 93.56 534 SER A C 1
ATOM 3942 O O . SER A 1 534 ? 7.658 13.072 43.670 1.00 93.56 534 SER A O 1
ATOM 3944 N N . ILE A 1 535 ? 5.405 13.083 43.714 1.00 92.88 535 ILE A N 1
ATOM 3945 C CA . ILE A 1 535 ? 5.219 11.983 42.763 1.00 92.88 535 ILE A CA 1
ATOM 3946 C C . ILE A 1 535 ? 5.825 12.314 41.390 1.00 92.88 535 ILE A C 1
ATOM 3948 O O . ILE A 1 535 ? 5.625 13.410 40.859 1.00 92.88 535 ILE A O 1
ATOM 3952 N N . THR A 1 536 ? 6.581 11.374 40.822 1.00 91.69 536 THR A N 1
ATOM 3953 C CA . THR A 1 536 ? 7.202 11.504 39.489 1.00 91.69 536 THR A CA 1
ATOM 3954 C C . THR A 1 536 ? 6.230 11.094 38.374 1.00 91.69 536 THR A C 1
ATOM 3956 O O . THR A 1 536 ? 5.245 10.409 38.636 1.00 91.69 536 THR A O 1
ATOM 3959 N N . GLU A 1 537 ? 6.488 11.465 37.112 1.00 87.50 537 GLU A N 1
ATOM 3960 C CA . GLU A 1 537 ? 5.653 11.000 35.982 1.00 87.50 537 GLU A CA 1
ATOM 3961 C C . GLU A 1 537 ? 5.697 9.471 35.823 1.00 87.50 537 GLU A C 1
ATOM 3963 O O . GLU A 1 537 ? 4.662 8.848 35.601 1.00 87.50 537 GLU A O 1
ATOM 3968 N N . ASN A 1 538 ? 6.861 8.848 36.053 1.00 87.25 538 ASN A N 1
ATOM 3969 C CA . ASN A 1 538 ? 6.983 7.388 36.071 1.00 87.25 538 ASN A CA 1
ATOM 3970 C C . ASN A 1 538 ? 6.095 6.765 37.153 1.00 87.25 538 ASN A C 1
ATOM 3972 O O . ASN A 1 538 ? 5.411 5.783 36.888 1.00 87.25 538 ASN A O 1
ATOM 3976 N N . GLN A 1 539 ? 6.064 7.349 38.352 1.00 92.38 539 GLN A N 1
ATOM 3977 C CA . GLN A 1 539 ? 5.201 6.900 39.446 1.00 92.38 539 GLN A CA 1
ATOM 3978 C C . GLN A 1 539 ? 3.712 7.112 39.141 1.00 92.38 539 GLN A C 1
ATOM 3980 O O . GLN A 1 539 ? 2.906 6.230 39.422 1.00 92.38 539 GLN A O 1
ATOM 3985 N N . LYS A 1 540 ? 3.324 8.233 38.516 1.00 92.31 540 LYS A N 1
ATOM 3986 C CA . LYS A 1 540 ? 1.942 8.417 38.034 1.00 92.31 540 LYS A CA 1
ATOM 3987 C C . LYS A 1 540 ? 1.550 7.317 37.051 1.00 92.31 540 LYS A C 1
ATOM 3989 O O . LYS A 1 540 ? 0.473 6.745 37.192 1.00 92.31 540 LYS A O 1
ATOM 3994 N N . GLN A 1 541 ? 2.445 6.971 36.123 1.00 89.94 541 GLN A N 1
ATOM 3995 C CA . GLN A 1 541 ? 2.225 5.865 35.194 1.00 89.94 541 GLN A CA 1
ATOM 3996 C C . GLN A 1 541 ? 2.106 4.516 35.916 1.00 89.94 541 GLN A C 1
ATOM 3998 O O . GLN A 1 541 ? 1.203 3.743 35.619 1.00 89.94 541 GLN A O 1
ATOM 4003 N N . ARG A 1 542 ? 2.950 4.246 36.920 1.00 91.56 542 ARG A N 1
ATOM 4004 C CA . ARG A 1 542 ? 2.824 3.033 37.742 1.00 91.56 542 ARG A CA 1
ATOM 4005 C C . ARG A 1 542 ? 1.491 2.979 38.497 1.00 91.56 542 ARG A C 1
ATOM 4007 O O . ARG A 1 542 ? 0.911 1.909 38.606 1.00 91.56 542 ARG A O 1
ATOM 4014 N N . ALA A 1 543 ? 0.986 4.102 39.016 1.00 94.44 543 ALA A N 1
ATOM 4015 C CA . ALA A 1 543 ? -0.327 4.144 39.670 1.00 94.44 543 ALA A CA 1
ATOM 4016 C C . ALA A 1 543 ? -1.476 3.881 38.691 1.00 94.44 543 ALA A C 1
ATOM 4018 O O . ALA A 1 543 ? -2.380 3.119 39.014 1.00 94.44 543 ALA A O 1
ATOM 4019 N N . ARG A 1 544 ? -1.419 4.475 37.497 1.00 94.00 544 ARG A N 1
ATOM 4020 C CA . ARG A 1 544 ? -2.352 4.207 36.395 1.00 94.00 544 ARG A CA 1
ATOM 4021 C C . ARG A 1 544 ? -2.449 2.718 36.075 1.00 94.00 544 ARG A C 1
ATOM 4023 O O . ARG A 1 544 ? -3.536 2.161 36.067 1.00 94.00 544 ARG A O 1
ATOM 4030 N N . GLU A 1 545 ? -1.311 2.050 35.927 1.00 92.00 545 GLU A N 1
ATOM 4031 C CA . GLU A 1 545 ? -1.260 0.600 35.702 1.00 92.00 545 GLU A CA 1
ATOM 4032 C C . GLU A 1 545 ? -1.834 -0.211 36.870 1.00 92.00 545 GLU A C 1
ATOM 4034 O O . GLU A 1 545 ? -2.460 -1.239 36.648 1.00 92.00 545 GLU A O 1
ATOM 4039 N N . VAL A 1 546 ? -1.660 0.235 38.120 1.00 93.00 546 VAL A N 1
ATOM 4040 C CA . VAL A 1 546 ? -2.315 -0.409 39.272 1.00 93.00 546 VAL A CA 1
ATOM 4041 C C . VAL A 1 546 ? -3.839 -0.313 39.159 1.00 93.00 546 VAL A C 1
ATOM 4043 O O . VAL A 1 546 ? -4.520 -1.309 39.395 1.00 93.00 546 VAL A O 1
ATOM 4046 N N . PHE A 1 547 ? -4.374 0.863 38.819 1.00 94.62 547 PHE A N 1
ATOM 4047 C CA . PHE A 1 547 ? -5.814 1.043 38.622 1.00 94.62 547 PHE A CA 1
ATOM 4048 C C . PHE A 1 547 ? -6.337 0.181 37.473 1.00 94.62 547 PHE A C 1
ATOM 4050 O O . PHE A 1 547 ? -7.335 -0.508 37.656 1.00 94.62 547 PHE A O 1
ATOM 4057 N N . GLU A 1 548 ? -5.617 0.141 36.353 1.00 91.00 548 GLU A N 1
ATOM 4058 C CA . GLU A 1 548 ? -5.915 -0.727 35.208 1.00 91.00 548 GLU A CA 1
ATOM 4059 C C . GLU A 1 548 ? -6.018 -2.203 35.619 1.00 91.00 548 GLU A C 1
ATOM 4061 O O . GLU A 1 548 ? -6.999 -2.885 35.336 1.00 91.00 548 GLU A O 1
ATOM 4066 N N . LEU A 1 549 ? -5.028 -2.694 36.371 1.00 91.75 549 LEU A N 1
ATOM 4067 C CA . LEU A 1 549 ? -4.997 -4.079 36.835 1.00 91.75 549 LEU A CA 1
ATOM 4068 C C . LEU A 1 549 ? -6.159 -4.423 37.765 1.00 91.75 549 LEU A C 1
ATOM 4070 O O . LEU A 1 549 ? -6.591 -5.568 37.762 1.00 91.75 549 LEU A O 1
ATOM 4074 N N . TYR A 1 550 ? -6.665 -3.483 38.564 1.00 92.94 550 TYR A N 1
ATOM 4075 C CA . TYR A 1 550 ? -7.902 -3.715 39.310 1.00 92.94 550 TYR A CA 1
ATOM 4076 C C . TYR A 1 550 ? -9.130 -3.651 38.390 1.00 92.94 550 TYR A C 1
ATOM 4078 O O . TYR A 1 550 ? -9.961 -4.554 38.447 1.00 92.94 550 TYR A O 1
ATOM 4086 N N . GLY A 1 551 ? -9.235 -2.636 37.529 1.00 90.69 551 GLY A N 1
ATOM 4087 C CA . GLY A 1 551 ? -10.374 -2.449 36.618 1.00 90.69 551 GLY A CA 1
ATOM 4088 C C . GLY A 1 551 ? -10.607 -3.642 35.686 1.00 90.69 551 GLY A C 1
ATOM 4089 O O . GLY A 1 551 ? -11.745 -4.021 35.444 1.00 90.69 551 GLY A O 1
ATOM 4090 N N . ASN A 1 552 ? -9.539 -4.332 35.277 1.00 89.50 552 ASN A N 1
ATOM 4091 C CA . ASN A 1 552 ? -9.625 -5.532 34.440 1.00 89.50 552 ASN A CA 1
ATOM 4092 C C . ASN A 1 552 ? -10.341 -6.729 35.087 1.00 89.50 552 ASN A C 1
ATOM 4094 O O . ASN A 1 552 ? -10.767 -7.637 34.377 1.00 89.50 552 ASN A O 1
ATOM 4098 N N . TYR A 1 553 ? -10.447 -6.781 36.418 1.00 90.75 553 TYR A N 1
ATOM 4099 C CA . TYR A 1 553 ? -11.057 -7.918 37.124 1.00 90.75 553 TYR A CA 1
ATOM 4100 C C . TYR A 1 553 ? -12.303 -7.552 37.923 1.00 90.75 553 TYR A C 1
ATOM 4102 O O . TYR A 1 553 ? -13.090 -8.444 38.255 1.00 90.75 553 TYR A O 1
ATOM 4110 N N . LEU A 1 554 ? -12.446 -6.283 38.299 1.00 92.25 554 LEU A N 1
ATOM 4111 C CA . LEU A 1 554 ? -13.490 -5.803 39.197 1.00 92.25 554 LEU A CA 1
ATOM 4112 C C . LEU A 1 554 ? -14.565 -5.061 38.405 1.00 92.25 554 LEU A C 1
ATOM 4114 O O . LEU A 1 554 ? -14.274 -4.484 37.366 1.00 92.25 554 LEU A O 1
ATOM 4118 N N . GLY A 1 555 ? -15.790 -4.998 38.931 1.00 90.06 555 GLY A N 1
ATOM 4119 C CA . GLY A 1 555 ? -16.825 -4.100 38.406 1.00 90.06 555 GLY A CA 1
ATOM 4120 C C . GLY A 1 555 ? -16.568 -2.637 38.773 1.00 90.06 555 GLY A C 1
ATOM 4121 O O . GLY A 1 555 ? -17.404 -2.006 39.422 1.00 90.06 555 GLY A O 1
ATOM 4122 N N . VAL A 1 556 ? -15.380 -2.116 38.447 1.00 89.12 556 VAL A N 1
ATOM 4123 C CA . VAL A 1 556 ? -14.937 -0.767 38.812 1.00 89.12 556 VAL A CA 1
ATOM 4124 C C . VAL A 1 556 ? -14.298 -0.057 37.629 1.00 89.12 556 VAL A C 1
ATOM 4126 O O . VAL A 1 556 ? -13.272 -0.498 37.118 1.00 89.12 556 VAL A O 1
ATOM 4129 N N . GLN A 1 557 ? -14.817 1.124 37.303 1.00 88.44 557 GLN A N 1
ATOM 4130 C CA . GLN A 1 557 ? -14.198 2.042 36.357 1.00 88.44 557 GLN A CA 1
ATOM 4131 C C . GLN A 1 557 ? -13.400 3.118 37.099 1.00 88.44 557 GLN A C 1
ATOM 4133 O O . GLN A 1 557 ? -13.947 3.882 37.901 1.00 88.44 557 GLN A O 1
ATOM 4138 N N . PHE A 1 558 ? -12.103 3.220 36.820 1.00 90.94 558 PHE A N 1
ATOM 4139 C CA . PHE A 1 558 ? -11.270 4.295 37.356 1.00 90.94 558 PHE A CA 1
ATOM 4140 C C . PHE A 1 558 ? -11.239 5.483 36.401 1.00 90.94 558 PHE A C 1
ATOM 4142 O O . PHE A 1 558 ? -11.083 5.314 35.197 1.00 90.94 558 PHE A O 1
ATOM 4149 N N . ILE A 1 559 ? -11.389 6.694 36.942 1.00 88.56 559 ILE A N 1
ATOM 4150 C CA . ILE A 1 559 ? -11.328 7.931 36.153 1.00 88.56 559 ILE A CA 1
ATOM 4151 C C . ILE A 1 559 ? -10.296 8.869 36.765 1.00 88.56 559 ILE A C 1
ATOM 4153 O O . ILE A 1 559 ? -10.438 9.308 37.912 1.00 88.56 559 ILE A O 1
ATOM 4157 N N . GLU A 1 560 ? -9.279 9.241 35.990 1.00 90.44 560 GLU A N 1
ATOM 4158 C CA . GLU A 1 560 ? -8.344 10.275 36.425 1.00 90.44 560 GLU A CA 1
ATOM 4159 C C . GLU A 1 560 ? -9.023 11.643 36.369 1.00 90.44 560 GLU A C 1
ATOM 4161 O O . GLU A 1 560 ? -9.592 12.052 35.357 1.00 90.44 560 GLU A O 1
ATOM 4166 N N . THR A 1 561 ? -8.933 12.397 37.457 1.00 86.81 561 THR A N 1
ATOM 4167 C CA . THR A 1 561 ? -9.483 13.745 37.570 1.00 86.81 561 THR A CA 1
ATOM 4168 C C . THR A 1 561 ? -8.415 14.722 38.045 1.00 86.81 561 THR A C 1
ATOM 4170 O O . THR A 1 561 ? -7.358 14.347 38.552 1.00 86.81 561 THR A O 1
ATOM 4173 N N . ALA A 1 562 ? -8.701 16.020 37.946 1.00 82.44 562 ALA A N 1
ATOM 4174 C CA . ALA A 1 562 ? -7.776 17.037 38.438 1.00 82.44 562 ALA A CA 1
ATOM 4175 C C . ALA A 1 562 ? -7.621 17.031 39.977 1.00 82.44 562 ALA A C 1
ATOM 4177 O O . ALA A 1 562 ? -6.573 17.431 40.489 1.00 82.44 562 ALA A O 1
ATOM 4178 N N . SER A 1 563 ? -8.663 16.646 40.730 1.00 80.31 563 SER A N 1
ATOM 4179 C CA . SER A 1 563 ? -8.677 16.774 42.202 1.00 80.31 563 SER A CA 1
ATOM 4180 C C . SER A 1 563 ? -9.747 15.964 42.951 1.00 80.31 563 SER A C 1
ATOM 4182 O O . SER A 1 563 ? -9.803 16.046 44.181 1.00 80.31 563 SER A O 1
ATOM 4184 N N . GLN A 1 564 ? -10.610 15.221 42.253 1.00 84.56 564 GLN A N 1
ATOM 4185 C CA . GLN A 1 564 ? -11.692 14.446 42.861 1.00 84.56 564 GLN A CA 1
ATOM 4186 C C . GLN A 1 564 ? -11.238 13.013 43.168 1.00 84.56 564 GLN A C 1
ATOM 4188 O O . GLN A 1 564 ? -10.363 12.459 42.503 1.00 84.56 564 GLN A O 1
ATOM 4193 N N . GLY A 1 565 ? -11.837 12.420 44.200 1.00 89.00 565 GLY A N 1
ATOM 4194 C CA . GLY A 1 565 ? -11.585 11.035 44.586 1.00 89.00 565 GLY A CA 1
ATOM 4195 C C . GLY A 1 565 ? -10.216 10.776 45.219 1.00 89.00 565 GLY A C 1
ATOM 4196 O O . GLY A 1 565 ? -9.670 11.634 45.919 1.00 89.00 565 GLY A O 1
ATOM 4197 N N . MET A 1 566 ? -9.691 9.570 45.005 1.00 93.56 566 MET A N 1
ATOM 4198 C CA . MET A 1 566 ? -8.488 9.065 45.667 1.00 93.56 566 MET A CA 1
ATOM 4199 C C . MET A 1 566 ? -7.245 9.851 45.247 1.00 93.56 566 MET A C 1
ATOM 4201 O O . MET A 1 566 ? -6.883 9.895 44.075 1.00 93.56 566 MET A O 1
ATOM 4205 N N . THR A 1 567 ? -6.561 10.472 46.205 1.00 94.94 567 THR A N 1
ATOM 4206 C CA . THR A 1 567 ? -5.313 11.190 45.932 1.00 94.94 567 THR A CA 1
ATOM 4207 C C . THR A 1 567 ? -4.108 10.277 46.139 1.00 94.94 567 THR A C 1
ATOM 4209 O O . THR A 1 567 ? -3.875 9.829 47.263 1.00 94.94 567 THR A O 1
ATOM 4212 N N . ILE A 1 568 ? -3.309 10.077 45.087 1.00 96.88 568 ILE A N 1
ATOM 4213 C CA . ILE A 1 568 ? -2.077 9.277 45.126 1.00 96.88 568 ILE A CA 1
ATOM 4214 C C . ILE A 1 568 ? -0.852 10.181 45.293 1.00 96.88 568 ILE A C 1
ATOM 4216 O O . ILE A 1 568 ? -0.642 11.134 44.533 1.00 96.88 568 ILE A O 1
ATOM 4220 N N . VAL A 1 569 ? -0.038 9.897 46.311 1.00 95.50 569 VAL A N 1
ATOM 4221 C CA . VAL A 1 569 ? 1.027 10.794 46.771 1.00 95.50 569 VAL A CA 1
ATOM 4222 C C . VAL A 1 569 ? 2.334 10.049 46.991 1.00 95.50 569 VAL A C 1
ATOM 4224 O O . VAL A 1 569 ? 2.356 9.032 47.675 1.00 95.50 569 VAL A O 1
ATOM 4227 N N . THR A 1 570 ? 3.437 10.642 46.538 1.00 94.25 570 THR A N 1
ATOM 4228 C CA . THR A 1 570 ? 4.771 10.362 47.090 1.00 94.25 570 THR A CA 1
ATOM 4229 C C . THR A 1 570 ? 5.147 11.523 48.015 1.00 94.25 570 THR A C 1
ATOM 4231 O O . THR A 1 570 ? 5.297 12.662 47.562 1.00 94.25 570 THR A O 1
ATOM 4234 N N . GLY A 1 571 ? 5.224 11.286 49.327 1.00 91.62 571 GLY A N 1
ATOM 4235 C CA . GLY A 1 571 ? 5.243 12.361 50.323 1.00 91.62 571 GLY A CA 1
ATOM 4236 C C . GLY A 1 571 ? 5.483 11.889 51.755 1.00 91.62 571 GLY A C 1
ATOM 4237 O O . GLY A 1 571 ? 6.105 10.863 51.972 1.00 91.62 571 GLY A O 1
ATOM 4238 N N . ASP A 1 572 ? 5.020 12.678 52.724 1.00 88.50 572 ASP A N 1
ATOM 4239 C CA . ASP A 1 572 ? 5.188 12.472 54.163 1.00 88.50 572 ASP A CA 1
ATOM 4240 C C . ASP A 1 572 ? 3.924 11.834 54.751 1.00 88.50 572 ASP A C 1
ATOM 4242 O O . ASP A 1 572 ? 2.843 12.440 54.742 1.00 88.50 572 ASP A O 1
ATOM 4246 N N . LEU A 1 573 ? 4.060 10.634 55.323 1.00 89.44 573 LEU A N 1
ATOM 4247 C CA . LEU A 1 573 ? 2.943 9.884 55.920 1.00 89.44 573 LEU A CA 1
ATOM 4248 C C . LEU A 1 573 ? 2.229 10.632 57.065 1.00 89.44 573 LEU A C 1
ATOM 4250 O O . LEU A 1 573 ? 1.092 10.302 57.429 1.00 89.44 573 LEU A O 1
ATOM 4254 N N . ARG A 1 574 ? 2.860 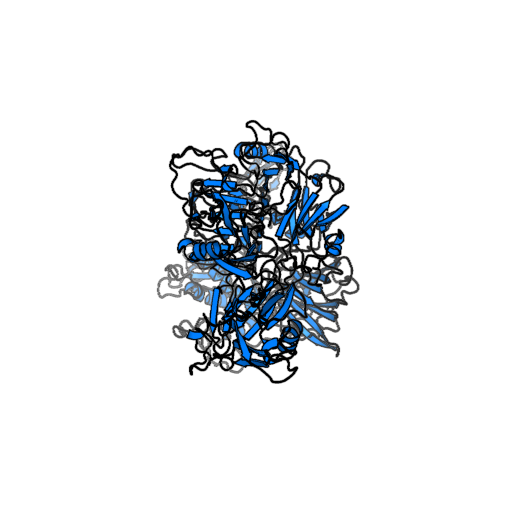11.658 57.655 1.00 87.12 574 ARG A N 1
ATOM 4255 C CA . ARG A 1 574 ? 2.290 12.425 58.777 1.00 87.12 574 ARG A CA 1
ATOM 4256 C C . ARG A 1 574 ? 1.076 13.269 58.403 1.00 87.12 574 ARG A C 1
ATOM 4258 O O . ARG A 1 574 ? 0.393 13.732 59.318 1.00 87.12 574 ARG A O 1
ATOM 4265 N N . ALA A 1 575 ? 0.781 13.426 57.112 1.00 86.31 575 ALA A N 1
ATOM 4266 C CA . ALA A 1 575 ? -0.485 13.995 56.654 1.00 86.31 575 ALA A CA 1
ATOM 4267 C C . ALA A 1 575 ? -1.698 13.134 57.060 1.00 86.31 575 ALA A C 1
ATOM 4269 O O . ALA A 1 575 ? -2.768 13.679 57.318 1.00 86.31 575 ALA A O 1
ATOM 4270 N N . ILE A 1 576 ? -1.526 11.809 57.163 1.00 88.00 576 ILE A N 1
ATOM 4271 C CA . ILE A 1 576 ? -2.568 10.872 57.618 1.00 88.00 576 ILE A CA 1
ATOM 4272 C C . ILE A 1 576 ? -2.469 10.656 59.131 1.00 88.00 576 ILE A C 1
ATOM 4274 O O . ILE A 1 576 ? -3.465 10.748 59.849 1.00 88.00 576 ILE A O 1
ATOM 4278 N N . ASN A 1 577 ? -1.264 10.373 59.638 1.00 87.06 577 ASN A N 1
ATOM 4279 C CA . ASN A 1 577 ? -1.034 10.134 61.062 1.00 87.06 577 ASN A CA 1
ATOM 4280 C C . ASN A 1 577 ? 0.128 10.994 61.589 1.00 87.06 577 ASN A C 1
ATOM 4282 O O . ASN A 1 577 ? 1.288 10.601 61.455 1.00 87.06 577 ASN A O 1
ATOM 4286 N N . PRO A 1 578 ? -0.149 12.108 62.296 1.00 83.62 578 PRO A N 1
ATOM 4287 C CA . PRO A 1 578 ? 0.879 13.033 62.784 1.00 83.62 578 PRO A CA 1
ATOM 4288 C C . PRO A 1 578 ? 1.926 12.423 63.729 1.00 83.62 578 PRO A C 1
ATOM 4290 O O . PRO A 1 578 ? 2.947 13.056 64.001 1.00 83.62 578 PRO A O 1
ATOM 4293 N N . THR A 1 579 ? 1.661 11.232 64.275 1.00 84.94 579 THR A N 1
ATOM 4294 C CA . THR A 1 579 ? 2.525 10.537 65.243 1.00 84.94 579 THR A CA 1
ATOM 4295 C C . THR A 1 579 ? 3.294 9.360 64.646 1.00 84.94 579 THR A C 1
ATOM 4297 O O . THR A 1 579 ? 4.055 8.717 65.372 1.00 84.94 579 THR A O 1
ATOM 4300 N N . ILE A 1 580 ? 3.109 9.066 63.353 1.00 84.88 580 ILE A N 1
ATOM 4301 C CA . ILE A 1 580 ? 3.754 7.918 62.716 1.00 84.88 580 ILE A CA 1
ATOM 4302 C C . ILE A 1 580 ? 5.280 8.116 62.650 1.00 84.88 580 ILE A C 1
ATOM 4304 O O . ILE A 1 580 ? 5.748 9.216 62.328 1.00 84.88 580 ILE A O 1
ATOM 4308 N N . PRO A 1 581 ? 6.082 7.088 62.988 1.00 79.25 581 PRO A N 1
ATOM 4309 C CA . PRO A 1 581 ? 7.513 7.106 62.711 1.00 79.25 581 PRO A CA 1
ATOM 4310 C C . PRO A 1 581 ? 7.749 7.252 61.201 1.00 79.25 581 PRO A C 1
ATOM 4312 O O . PRO A 1 581 ? 7.033 6.641 60.419 1.00 79.25 581 PRO A O 1
ATOM 4315 N N . THR A 1 582 ? 8.742 8.050 60.806 1.00 71.50 582 THR A N 1
ATOM 4316 C CA . THR A 1 582 ? 9.146 8.269 59.402 1.00 71.50 582 THR A CA 1
ATOM 4317 C C . THR A 1 582 ? 10.633 7.942 59.237 1.00 71.50 582 THR A C 1
ATOM 4319 O O . THR A 1 582 ? 11.400 8.077 60.200 1.00 71.50 582 THR A O 1
ATOM 4322 N N . GLY A 1 583 ? 11.033 7.521 58.035 1.00 68.44 583 GLY A N 1
ATOM 4323 C CA . GLY A 1 583 ? 12.407 7.160 57.662 1.00 68.44 583 GLY A CA 1
ATOM 4324 C C . GLY A 1 583 ? 12.644 5.654 57.493 1.00 68.44 583 GLY A C 1
ATOM 4325 O O . GLY A 1 583 ? 11.818 4.838 57.890 1.00 68.44 583 GLY A O 1
ATOM 4326 N N . ILE A 1 584 ? 13.812 5.302 56.940 1.00 61.56 584 ILE A N 1
ATOM 4327 C CA . ILE A 1 584 ? 14.186 3.929 56.547 1.00 61.56 584 ILE A CA 1
ATOM 4328 C C . ILE A 1 584 ? 13.983 2.936 57.709 1.00 61.56 584 ILE A C 1
ATOM 4330 O O . ILE A 1 584 ? 14.662 3.021 58.739 1.00 61.56 584 ILE A O 1
ATOM 4334 N N . GLY A 1 585 ? 13.062 1.980 57.530 1.00 60.78 585 GLY A N 1
ATOM 4335 C CA . GLY A 1 585 ? 12.678 0.965 58.527 1.00 60.78 585 GLY A CA 1
ATOM 4336 C C . GLY A 1 585 ? 11.405 1.271 59.339 1.00 60.78 585 GLY A C 1
ATOM 4337 O O . GLY A 1 585 ? 11.085 0.525 60.268 1.00 60.78 585 GLY A O 1
ATOM 4338 N N . ALA A 1 586 ? 10.696 2.356 59.019 1.00 71.19 586 ALA A N 1
ATOM 4339 C CA . ALA A 1 586 ? 9.338 2.667 59.476 1.00 71.19 586 ALA A CA 1
ATOM 4340 C C . ALA A 1 586 ? 8.279 2.115 58.483 1.00 71.19 586 ALA A C 1
ATOM 4342 O O . ALA A 1 586 ? 8.652 1.441 57.521 1.00 71.19 586 ALA A O 1
ATOM 4343 N N . PRO A 1 587 ? 6.959 2.327 58.688 1.00 72.81 587 PRO A N 1
ATOM 4344 C CA . PRO A 1 587 ? 5.981 2.083 57.628 1.00 72.81 587 PRO A CA 1
ATOM 4345 C C . PRO A 1 587 ? 6.346 2.920 56.395 1.00 72.81 587 PRO A C 1
ATOM 4347 O O . PRO A 1 587 ? 6.559 4.118 56.535 1.00 72.81 587 PRO A O 1
ATOM 4350 N N . TYR A 1 588 ? 6.424 2.288 55.226 1.00 81.62 588 TYR A N 1
ATOM 4351 C CA . TYR A 1 588 ? 6.836 2.917 53.962 1.00 81.62 588 TYR A CA 1
ATOM 4352 C C . TYR A 1 588 ? 5.643 3.385 53.108 1.00 81.62 588 TYR A C 1
ATOM 4354 O O . TYR A 1 588 ? 5.812 4.064 52.102 1.00 81.62 588 TYR A O 1
ATOM 4362 N N . SER A 1 589 ? 4.417 3.026 53.491 1.00 86.75 589 SER A N 1
ATOM 4363 C CA . SER A 1 589 ? 3.184 3.359 52.774 1.00 86.75 589 SER A CA 1
ATOM 4364 C C . SER A 1 589 ? 1.998 3.409 53.740 1.00 86.75 589 SER A C 1
ATOM 4366 O O . SER A 1 589 ? 2.009 2.721 54.769 1.00 86.75 589 SER A O 1
ATOM 4368 N N . LEU A 1 590 ? 0.988 4.232 53.448 1.00 89.38 590 LEU A N 1
ATOM 4369 C CA . LEU A 1 590 ? -0.239 4.313 54.242 1.00 89.38 590 LEU A CA 1
ATOM 4370 C C . LEU A 1 590 ? -1.417 4.878 53.435 1.00 89.38 590 LEU A C 1
ATOM 4372 O O . LEU A 1 590 ? -1.289 5.937 52.821 1.00 89.38 590 LEU A O 1
ATOM 4376 N N . SER A 1 591 ? -2.584 4.244 53.536 1.00 90.12 591 SER A N 1
ATOM 4377 C CA . SER A 1 591 ? -3.885 4.841 53.207 1.00 90.12 591 SER A CA 1
ATOM 4378 C C . SER A 1 591 ? -4.652 5.285 54.461 1.00 90.12 591 SER A C 1
ATOM 4380 O O . SER A 1 591 ? -4.456 4.761 55.565 1.00 90.12 591 SER A O 1
ATOM 4382 N N . ASN A 1 592 ? -5.505 6.306 54.333 1.00 89.25 592 ASN A N 1
ATOM 4383 C CA . ASN A 1 592 ? -6.373 6.734 55.431 1.00 89.25 592 ASN A CA 1
ATOM 4384 C C . ASN A 1 592 ? -7.649 5.880 55.522 1.00 89.25 592 ASN A C 1
ATOM 4386 O O . ASN A 1 592 ? -8.006 5.146 54.609 1.00 89.25 592 ASN A O 1
ATOM 4390 N N . ALA A 1 593 ? -8.373 6.000 56.637 1.00 84.25 593 ALA A N 1
ATOM 4391 C CA . ALA A 1 593 ? -9.583 5.209 56.872 1.00 84.25 593 ALA A CA 1
ATOM 4392 C C . ALA A 1 593 ? -10.740 5.533 55.906 1.00 84.25 593 ALA A C 1
ATOM 4394 O O . ALA A 1 593 ? -11.673 4.747 55.803 1.00 84.25 593 ALA A O 1
ATOM 4395 N N . GLN A 1 594 ? -10.710 6.702 55.258 1.00 85.56 594 GLN A N 1
ATOM 4396 C CA . GLN A 1 594 ? -11.700 7.124 54.267 1.00 85.56 594 GLN A CA 1
ATOM 4397 C C . GLN A 1 594 ? -11.403 6.591 52.857 1.00 85.56 594 GLN A C 1
ATOM 4399 O O . GLN A 1 594 ? -12.287 6.666 52.012 1.00 85.56 594 GLN A O 1
ATOM 4404 N N . GLY A 1 595 ? -10.187 6.099 52.596 1.00 86.06 595 GLY A N 1
ATOM 4405 C CA . GLY A 1 595 ? -9.760 5.644 51.271 1.00 86.06 595 GLY A CA 1
ATOM 4406 C C . GLY A 1 595 ? -9.540 6.764 50.243 1.00 86.06 595 GLY A C 1
ATOM 4407 O O . GLY A 1 595 ? -9.325 6.475 49.073 1.00 86.06 595 GLY A O 1
ATOM 4408 N N . ASP A 1 596 ? -9.568 8.041 50.639 1.00 90.12 596 ASP A N 1
ATOM 4409 C CA . ASP A 1 596 ? -9.419 9.185 49.722 1.00 90.12 596 ASP A CA 1
ATOM 4410 C C . ASP A 1 596 ? -7.982 9.746 49.658 1.00 90.12 596 ASP A C 1
ATOM 4412 O O . ASP A 1 596 ? -7.687 10.609 48.826 1.00 90.12 596 ASP A O 1
ATOM 4416 N N . LEU A 1 597 ? -7.060 9.244 50.491 1.00 92.81 597 LEU A N 1
ATOM 4417 C CA . LEU A 1 597 ? -5.648 9.637 50.495 1.00 92.81 597 LEU A CA 1
ATOM 4418 C C . LEU A 1 597 ? -4.724 8.426 50.681 1.00 92.81 597 LEU A C 1
ATOM 4420 O O . LEU A 1 597 ? -4.762 7.764 51.721 1.00 92.81 597 LEU A O 1
ATOM 4424 N N . VAL A 1 598 ? -3.850 8.203 49.697 1.00 95.44 598 VAL A N 1
ATOM 4425 C CA . VAL A 1 598 ? -2.831 7.144 49.668 1.00 95.44 598 VAL A CA 1
ATOM 4426 C C . VAL A 1 598 ? -1.449 7.782 49.549 1.00 95.44 598 VAL A C 1
ATOM 4428 O O . VAL A 1 598 ? -1.197 8.559 48.628 1.00 95.44 598 VAL A O 1
ATOM 4431 N N . ILE A 1 599 ? -0.553 7.472 50.488 1.00 93.50 599 ILE A N 1
ATOM 4432 C CA . ILE A 1 599 ? 0.791 8.055 50.543 1.00 93.50 599 ILE A CA 1
ATOM 4433 C C . ILE A 1 599 ? 1.850 6.952 50.549 1.00 93.50 599 ILE A C 1
ATOM 4435 O O . ILE A 1 599 ? 1.854 6.082 51.421 1.00 93.50 599 ILE A O 1
ATOM 4439 N N . MET A 1 600 ? 2.791 7.052 49.616 1.00 93.12 600 MET A N 1
ATOM 4440 C CA . MET A 1 600 ? 4.059 6.333 49.587 1.00 93.12 600 MET A CA 1
ATOM 4441 C C . MET A 1 600 ? 5.148 7.255 50.142 1.00 93.12 600 MET A C 1
ATOM 4443 O O . MET A 1 600 ? 5.251 8.418 49.744 1.00 93.12 600 MET A O 1
ATOM 4447 N N . GLU A 1 601 ? 5.938 6.771 51.098 1.00 90.12 601 GLU A N 1
ATOM 4448 C CA . GLU A 1 601 ? 6.913 7.607 51.800 1.00 90.12 601 GLU A CA 1
ATOM 4449 C C . GLU A 1 601 ? 8.088 7.984 50.886 1.00 90.12 601 GLU A C 1
ATOM 4451 O O . GLU A 1 601 ? 8.817 7.133 50.376 1.00 90.12 601 GLU A O 1
ATOM 4456 N N . LEU A 1 602 ? 8.318 9.289 50.719 1.00 87.25 602 LEU A N 1
ATOM 4457 C CA . LEU A 1 602 ? 9.346 9.826 49.816 1.00 87.25 602 LEU A CA 1
ATOM 4458 C C . LEU A 1 602 ? 10.771 9.348 50.158 1.00 87.25 602 LEU A C 1
ATOM 4460 O O . LEU A 1 602 ? 11.644 9.298 49.290 1.00 87.25 602 LEU A O 1
ATOM 4464 N N . GLN A 1 603 ? 11.055 9.049 51.428 1.00 85.31 603 GLN A N 1
ATOM 4465 C CA . GLN A 1 603 ? 12.392 8.613 51.841 1.00 85.31 603 GLN A CA 1
ATOM 4466 C C . GLN A 1 603 ? 12.717 7.167 51.457 1.00 85.31 603 GLN A C 1
ATOM 4468 O O . GLN A 1 603 ? 13.903 6.871 51.298 1.00 85.31 603 GLN A O 1
ATOM 4473 N N . ASP A 1 604 ? 11.703 6.313 51.308 1.00 84.25 604 ASP A N 1
ATOM 4474 C CA . ASP A 1 604 ? 11.868 4.895 50.975 1.00 84.25 604 ASP A CA 1
ATOM 4475 C C . ASP A 1 604 ? 11.870 4.649 49.456 1.00 84.25 604 ASP A C 1
ATOM 4477 O O . ASP A 1 604 ? 12.496 3.693 49.016 1.00 84.25 604 ASP A O 1
ATOM 4481 N N . PHE A 1 605 ? 11.265 5.545 48.662 1.00 86.88 605 PHE A N 1
ATOM 4482 C CA . PHE A 1 605 ? 11.146 5.414 47.200 1.00 86.88 605 PHE A CA 1
ATOM 4483 C C . PHE A 1 605 ? 11.864 6.526 46.426 1.00 86.88 605 PHE A C 1
ATOM 4485 O O . PHE A 1 605 ? 11.259 7.301 45.680 1.00 86.88 605 PHE A O 1
ATOM 4492 N N . ASN A 1 606 ? 13.164 6.671 46.669 1.00 80.56 606 ASN A N 1
ATOM 4493 C CA . ASN A 1 606 ? 14.005 7.680 46.014 1.00 80.56 606 ASN A CA 1
ATOM 4494 C C . ASN A 1 606 ? 15.257 7.095 45.347 1.00 80.56 606 ASN A C 1
ATOM 4496 O O . ASN A 1 606 ? 16.146 7.856 44.947 1.00 80.56 606 ASN A O 1
ATOM 4500 N N . GLN A 1 607 ? 15.353 5.769 45.248 1.00 82.69 607 GLN A N 1
ATOM 4501 C CA . GLN A 1 607 ? 16.461 5.079 44.608 1.00 82.69 607 GLN A CA 1
ATOM 4502 C C . GLN A 1 607 ? 16.150 4.780 43.131 1.00 82.69 607 GLN A C 1
ATOM 4504 O O . GLN A 1 607 ? 15.001 4.554 42.746 1.00 82.69 607 GLN A O 1
ATOM 4509 N N . PRO A 1 608 ? 17.175 4.763 42.257 1.00 76.06 608 PRO A N 1
ATOM 4510 C CA . PRO A 1 608 ? 17.001 4.310 40.883 1.00 76.06 608 PRO A CA 1
ATOM 4511 C C . PRO A 1 608 ? 16.513 2.856 40.847 1.00 76.06 608 PRO A C 1
ATOM 4513 O O . PRO A 1 608 ? 17.186 1.972 41.374 1.00 76.06 608 PRO A O 1
ATOM 4516 N N . GLY A 1 609 ? 15.387 2.613 40.177 1.00 77.31 609 GLY A N 1
ATOM 4517 C CA . GLY A 1 609 ? 14.779 1.285 40.060 1.00 77.31 609 GLY A CA 1
ATOM 4518 C C . GLY A 1 609 ? 13.515 1.087 40.899 1.00 77.31 609 GLY A C 1
ATOM 4519 O O . GLY A 1 609 ? 12.790 0.138 40.628 1.00 77.31 609 GLY A O 1
ATOM 4520 N N . ASP A 1 610 ? 13.201 1.986 41.837 1.00 82.12 610 ASP A N 1
ATOM 4521 C CA . ASP A 1 610 ? 11.989 1.874 42.670 1.00 82.12 610 ASP A CA 1
ATOM 4522 C C . ASP A 1 610 ? 10.698 2.003 41.837 1.00 82.12 610 ASP A C 1
ATOM 4524 O O . ASP A 1 610 ? 9.688 1.366 42.140 1.00 82.12 610 ASP A O 1
ATOM 4528 N N . ASP A 1 611 ? 10.768 2.778 40.748 1.00 85.81 611 ASP A N 1
ATOM 4529 C CA . ASP A 1 611 ? 9.643 3.172 39.887 1.00 85.81 611 ASP A CA 1
ATOM 4530 C C . ASP A 1 611 ? 9.466 2.273 38.639 1.00 85.81 611 ASP A C 1
ATOM 4532 O O . ASP A 1 611 ? 8.801 2.669 37.676 1.00 85.81 611 ASP A O 1
ATOM 4536 N N . ILE A 1 612 ? 10.084 1.083 38.606 1.00 84.50 612 ILE A N 1
ATOM 4537 C CA . ILE A 1 612 ? 9.866 0.093 37.532 1.00 84.50 612 ILE A CA 1
ATOM 4538 C C . ILE A 1 612 ? 8.554 -0.673 37.750 1.00 84.50 612 ILE A C 1
ATOM 4540 O O . ILE A 1 612 ? 8.088 -0.819 38.883 1.00 84.50 612 ILE A O 1
ATOM 4544 N N . TYR A 1 613 ? 7.968 -1.213 36.678 1.00 83.56 613 TYR A N 1
ATOM 4545 C CA . TYR A 1 613 ? 6.809 -2.106 36.784 1.00 83.56 613 TYR A CA 1
ATOM 4546 C C . TYR A 1 613 ? 7.113 -3.293 37.711 1.00 83.56 613 TYR A C 1
ATOM 4548 O O . TYR A 1 613 ? 8.160 -3.932 37.591 1.00 83.56 613 TYR A O 1
ATOM 4556 N N . GLY A 1 614 ? 6.221 -3.570 38.666 1.00 80.62 614 GLY A N 1
ATOM 4557 C CA . GLY A 1 614 ? 6.428 -4.619 39.670 1.00 80.62 614 GLY A CA 1
ATOM 4558 C C . GLY A 1 614 ? 7.547 -4.347 40.691 1.00 80.62 614 GLY A C 1
ATOM 4559 O O . GLY A 1 614 ? 7.853 -5.243 41.486 1.00 80.62 614 GLY A O 1
ATOM 4560 N N . GLY A 1 615 ? 8.156 -3.154 40.680 1.00 82.50 615 GLY A N 1
ATOM 4561 C CA . GLY A 1 615 ? 9.155 -2.695 41.651 1.00 82.50 615 GLY A CA 1
ATOM 4562 C C . GLY A 1 615 ? 8.565 -2.334 43.019 1.00 82.50 615 GLY A C 1
ATOM 4563 O O . GLY A 1 615 ? 7.369 -2.507 43.268 1.00 82.50 615 GLY A O 1
ATOM 4564 N N . ASP A 1 616 ? 9.405 -1.822 43.920 1.00 84.56 616 ASP A N 1
ATOM 4565 C CA . ASP A 1 616 ? 9.031 -1.583 45.320 1.00 84.56 616 ASP A CA 1
ATOM 4566 C C . ASP A 1 616 ? 7.939 -0.509 45.463 1.00 84.56 616 ASP A C 1
ATOM 4568 O O . ASP A 1 616 ? 6.975 -0.716 46.208 1.00 84.56 616 ASP A O 1
ATOM 4572 N N . TRP A 1 617 ? 8.022 0.598 44.709 1.00 90.12 617 TRP A N 1
ATOM 4573 C CA . TRP A 1 617 ? 6.980 1.632 44.732 1.00 90.12 617 TRP A CA 1
ATOM 4574 C C . TRP A 1 617 ? 5.661 1.095 44.171 1.00 90.12 617 TRP A C 1
ATOM 4576 O O . TRP A 1 617 ? 4.611 1.282 44.784 1.00 90.12 617 TRP A O 1
ATOM 4586 N N . PHE A 1 618 ? 5.714 0.368 43.046 1.00 88.88 618 PHE A N 1
ATOM 4587 C CA . PHE A 1 618 ? 4.536 -0.238 42.414 1.00 88.88 618 PHE A CA 1
ATOM 4588 C C . PHE A 1 618 ? 3.817 -1.193 43.374 1.00 88.88 618 PHE A C 1
ATOM 4590 O O . PHE A 1 618 ? 2.607 -1.099 43.550 1.00 88.88 618 PHE A O 1
ATOM 4597 N N . ARG A 1 619 ? 4.557 -2.072 44.062 1.00 85.44 619 ARG A N 1
ATOM 4598 C CA . ARG A 1 619 ? 3.994 -3.008 45.051 1.00 85.44 619 ARG A CA 1
ATOM 4599 C C . ARG A 1 619 ? 3.373 -2.287 46.246 1.00 85.44 619 ARG A C 1
ATOM 4601 O O . ARG A 1 619 ? 2.313 -2.690 46.726 1.00 85.44 619 ARG A O 1
ATOM 4608 N N . ALA A 1 620 ? 4.016 -1.225 46.729 1.00 88.06 620 ALA A N 1
ATOM 4609 C CA . ALA A 1 620 ? 3.481 -0.410 47.814 1.00 88.06 620 ALA A CA 1
ATOM 4610 C C . ALA A 1 620 ? 2.188 0.309 47.404 1.00 88.06 620 ALA A C 1
ATOM 4612 O O . ALA A 1 620 ? 1.215 0.280 48.162 1.00 88.06 620 ALA A O 1
ATOM 4613 N N . ALA A 1 621 ? 2.160 0.885 46.199 1.00 91.88 621 ALA A N 1
ATOM 4614 C CA . ALA A 1 621 ? 0.976 1.506 45.618 1.00 91.88 621 ALA A CA 1
ATOM 4615 C C . ALA A 1 621 ? -0.156 0.483 45.436 1.00 91.88 621 ALA A C 1
ATOM 4617 O O . ALA A 1 621 ? -1.255 0.720 45.927 1.00 91.88 621 ALA A O 1
ATOM 4618 N N . PHE A 1 622 ? 0.123 -0.683 44.841 1.00 90.25 622 PHE A N 1
ATOM 4619 C CA . PHE A 1 622 ? -0.844 -1.770 44.637 1.00 90.25 622 PHE A CA 1
ATOM 4620 C C . PHE A 1 622 ? -1.540 -2.179 45.942 1.00 90.25 622 PHE A C 1
ATOM 4622 O O . PHE A 1 622 ? -2.770 -2.255 46.011 1.00 90.25 622 PHE A O 1
ATOM 4629 N N . LYS A 1 623 ? -0.749 -2.346 47.008 1.00 87.25 623 LYS A N 1
ATOM 4630 C CA . LYS A 1 623 ? -1.230 -2.664 48.355 1.00 87.25 623 LYS A CA 1
ATOM 4631 C C . LYS A 1 623 ? -2.102 -1.563 48.958 1.00 87.25 623 LYS A C 1
ATOM 4633 O O . LYS A 1 623 ? -3.190 -1.856 49.447 1.00 87.25 623 LYS A O 1
ATOM 4638 N N . GLU A 1 624 ? -1.634 -0.314 49.005 1.00 90.56 624 GLU A N 1
ATOM 4639 C CA . GLU A 1 624 ? -2.398 0.749 49.679 1.00 90.56 624 GLU A CA 1
ATOM 4640 C C . GLU A 1 624 ? -3.610 1.222 48.868 1.00 90.56 624 GLU A C 1
ATOM 4642 O O . GLU A 1 624 ? -4.610 1.595 49.480 1.00 90.56 624 GLU A O 1
ATOM 4647 N N . ILE A 1 625 ? -3.560 1.156 47.532 1.00 93.25 625 ILE A N 1
ATOM 4648 C CA . ILE A 1 625 ? -4.733 1.359 46.669 1.00 93.25 625 ILE A CA 1
ATOM 4649 C C . ILE A 1 625 ? -5.764 0.262 46.948 1.00 93.25 625 ILE A C 1
ATOM 4651 O O . ILE A 1 625 ? -6.919 0.587 47.200 1.00 93.25 625 ILE A O 1
ATOM 4655 N N . GLY A 1 626 ? -5.354 -1.009 47.053 1.00 90.94 626 GLY A N 1
ATOM 4656 C CA . GLY A 1 626 ? -6.246 -2.086 47.501 1.00 90.94 626 GLY A CA 1
ATOM 4657 C C . GLY A 1 626 ? -6.882 -1.781 48.862 1.00 90.94 626 GLY A C 1
ATOM 4658 O O . GLY A 1 626 ? -8.094 -1.845 49.034 1.00 90.94 626 GLY A O 1
ATOM 4659 N N . ARG A 1 627 ? -6.105 -1.324 49.847 1.00 88.19 627 ARG A N 1
ATOM 4660 C CA . ARG A 1 627 ? -6.675 -0.929 51.152 1.00 88.19 627 ARG A CA 1
ATOM 4661 C C . ARG A 1 627 ? -7.654 0.241 51.046 1.00 88.19 627 ARG A C 1
ATOM 4663 O O . ARG A 1 627 ? -8.634 0.267 51.783 1.00 88.19 627 ARG A O 1
ATOM 4670 N N . ALA A 1 628 ? -7.402 1.193 50.150 1.00 91.50 628 ALA A N 1
ATOM 4671 C CA . ALA A 1 628 ? -8.314 2.300 49.872 1.00 91.50 628 ALA A CA 1
ATOM 4672 C C . ALA A 1 628 ? -9.611 1.842 49.174 1.00 91.50 628 ALA A C 1
ATOM 4674 O O . ALA A 1 628 ? -10.659 2.426 49.431 1.00 91.50 628 ALA A O 1
ATOM 4675 N N . LEU A 1 629 ? -9.557 0.765 48.380 1.00 91.19 629 LEU A N 1
ATOM 4676 C CA . LEU A 1 629 ? -10.719 0.068 47.806 1.00 91.19 629 LEU A CA 1
ATOM 4677 C C . LEU A 1 629 ? -11.489 -0.787 48.829 1.00 91.19 629 LEU A C 1
ATOM 4679 O O . LEU A 1 629 ? -12.544 -1.317 48.514 1.00 91.19 629 LEU A O 1
ATOM 4683 N N . GLY A 1 630 ? -10.988 -0.932 50.058 1.00 89.19 630 GLY A N 1
ATOM 4684 C CA . GLY A 1 630 ? -11.674 -1.667 51.123 1.00 89.19 630 GLY A CA 1
ATOM 4685 C C . GLY A 1 630 ? -11.102 -3.048 51.431 1.00 89.19 630 GLY A C 1
ATOM 4686 O O . GLY A 1 630 ? -11.621 -3.711 52.328 1.00 89.19 630 GLY A O 1
ATOM 4687 N N . TYR A 1 631 ? -10.008 -3.466 50.784 1.00 87.06 631 TYR A N 1
ATOM 4688 C CA . TYR A 1 631 ? -9.339 -4.721 51.130 1.00 87.06 631 TYR A CA 1
ATOM 4689 C C . TYR A 1 631 ? -8.758 -4.681 52.551 1.00 87.06 631 TYR A C 1
ATOM 4691 O O . TYR A 1 631 ? -8.036 -3.760 52.954 1.00 87.06 631 TYR A O 1
ATOM 4699 N N . GLY A 1 632 ? -9.046 -5.730 53.313 1.00 80.88 632 GLY A N 1
ATOM 4700 C CA . GLY A 1 632 ? -8.501 -5.977 54.638 1.00 80.88 632 GLY A CA 1
ATOM 4701 C C . GLY A 1 632 ? -7.131 -6.672 54.618 1.00 80.88 632 GLY A C 1
ATOM 4702 O O . GLY A 1 632 ? -6.588 -7.003 53.566 1.00 80.88 632 GLY A O 1
ATOM 4703 N N . PRO A 1 633 ? -6.517 -6.904 55.792 1.00 75.44 633 PRO A N 1
ATOM 4704 C CA . PRO A 1 633 ? -5.253 -7.633 55.889 1.00 75.44 633 PRO A CA 1
ATOM 4705 C C . PRO A 1 633 ? -5.411 -9.093 55.442 1.00 75.44 633 PRO A C 1
ATOM 4707 O O . PRO A 1 633 ? -6.319 -9.764 55.909 1.00 75.44 633 PRO A O 1
ATOM 4710 N N . THR A 1 634 ? -4.495 -9.608 54.616 1.00 72.62 634 THR A N 1
ATOM 4711 C CA . THR A 1 634 ? -4.518 -10.997 54.097 1.00 72.62 634 THR A CA 1
ATOM 4712 C C . THR A 1 634 ? -3.276 -11.808 54.500 1.00 72.62 634 THR A C 1
ATOM 4714 O O . THR A 1 634 ? -2.791 -12.646 53.743 1.00 72.62 634 THR A O 1
ATOM 4717 N N . THR A 1 635 ? -2.663 -11.503 55.644 1.00 68.94 635 THR A N 1
ATOM 4718 C CA . THR A 1 635 ? -1.333 -12.013 56.057 1.00 68.94 635 THR A CA 1
ATOM 4719 C C . THR A 1 635 ? -1.214 -13.537 56.182 1.00 68.94 635 THR A C 1
ATOM 4721 O O . THR A 1 635 ? -0.114 -14.084 56.259 1.00 68.94 635 THR A O 1
ATOM 4724 N N . GLU A 1 636 ? -2.346 -14.218 56.257 1.00 69.00 636 GLU A N 1
ATOM 4725 C CA . GLU A 1 636 ? -2.509 -15.648 56.459 1.00 69.00 636 GLU A CA 1
ATOM 4726 C C . GLU A 1 636 ? -2.897 -16.406 55.186 1.00 69.00 636 GLU A C 1
ATOM 4728 O O . GLU A 1 636 ? -2.896 -17.642 55.213 1.00 69.00 636 GLU A O 1
ATOM 4733 N N . LEU A 1 637 ? -3.233 -15.692 54.104 1.00 68.00 637 LEU A N 1
ATOM 4734 C CA . LEU A 1 637 ? -3.567 -16.297 52.821 1.00 68.00 637 LEU A CA 1
ATOM 4735 C C . LEU A 1 637 ? -2.277 -16.747 52.104 1.00 68.00 637 LEU A C 1
ATOM 4737 O O . LEU A 1 637 ? -1.231 -16.098 52.215 1.00 68.00 637 LEU A O 1
ATOM 4741 N N . PRO A 1 638 ? -2.293 -17.907 51.427 1.00 59.66 638 PRO A N 1
ATOM 4742 C CA . PRO A 1 638 ? -1.112 -18.436 50.755 1.00 59.66 638 PRO A CA 1
ATOM 4743 C C . PRO A 1 638 ? -0.804 -17.673 49.457 1.00 59.66 638 PRO A C 1
ATOM 4745 O O . PRO A 1 638 ? -1.616 -17.720 48.549 1.00 59.66 638 PRO A O 1
ATOM 4748 N N . GLY A 1 639 ? 0.404 -17.098 49.342 1.00 56.88 639 GLY A N 1
ATOM 4749 C CA . GLY A 1 639 ? 1.014 -16.615 48.085 1.00 56.88 639 GLY A CA 1
ATOM 4750 C C . GLY A 1 639 ? 0.330 -15.418 47.395 1.00 56.88 639 GLY A C 1
ATOM 4751 O O . GLY A 1 639 ? -0.883 -15.347 47.321 1.00 56.88 639 GLY A O 1
ATOM 4752 N N . LEU A 1 640 ? 1.134 -14.485 46.862 1.00 56.97 640 LEU A N 1
ATOM 4753 C CA . LEU A 1 640 ? 0.753 -13.421 45.904 1.00 56.97 640 LEU A CA 1
ATOM 4754 C C . LEU A 1 640 ? -0.446 -12.502 46.253 1.00 56.97 640 LEU A C 1
ATOM 4756 O O . LEU A 1 640 ? -0.935 -11.823 45.363 1.00 56.97 640 LEU A O 1
ATOM 4760 N N . SER A 1 641 ? -0.889 -12.423 47.512 1.00 60.59 641 SER A N 1
ATOM 4761 C CA . SER A 1 641 ? -1.942 -11.487 47.943 1.00 60.59 641 SER A CA 1
ATOM 4762 C C . SER A 1 641 ? -1.384 -10.167 48.504 1.00 60.59 641 SER A C 1
ATOM 4764 O O . SER A 1 641 ? -0.217 -10.103 48.918 1.00 60.59 641 SER A O 1
ATOM 4766 N N . LEU A 1 642 ? -2.232 -9.131 48.596 1.00 62.97 642 LEU A N 1
ATOM 4767 C CA . LEU A 1 642 ? -1.893 -7.747 48.995 1.00 62.97 642 LEU A CA 1
ATOM 4768 C C . LEU A 1 642 ? -0.975 -7.584 50.226 1.00 62.97 642 LEU A C 1
ATOM 4770 O O . LEU A 1 642 ? -0.238 -6.599 50.323 1.00 62.97 642 LEU A O 1
ATOM 4774 N N . ALA A 1 643 ? -1.006 -8.514 51.189 1.00 53.72 643 ALA A N 1
ATOM 4775 C CA . ALA A 1 643 ? -0.266 -8.410 52.454 1.00 53.72 643 ALA A CA 1
ATOM 4776 C C . ALA A 1 643 ? 1.033 -9.241 52.550 1.00 53.72 643 ALA A C 1
ATOM 4778 O O . ALA A 1 643 ? 1.734 -9.130 53.563 1.00 53.72 643 ALA A O 1
ATOM 4779 N N . VAL A 1 644 ? 1.377 -10.085 51.566 1.00 53.12 644 VAL A N 1
ATOM 4780 C CA . VAL A 1 644 ? 2.525 -11.011 51.684 1.00 53.12 644 VAL A CA 1
ATOM 4781 C C . VAL A 1 644 ? 3.781 -10.449 51.007 1.00 53.12 644 VAL A C 1
ATOM 4783 O O . VAL A 1 644 ? 4.144 -10.809 49.895 1.00 53.12 644 VAL A O 1
ATOM 4786 N N . ASP A 1 645 ? 4.516 -9.631 51.759 1.00 48.59 645 ASP A N 1
ATOM 4787 C CA . ASP A 1 645 ? 5.795 -8.985 51.393 1.00 48.59 645 ASP A CA 1
ATOM 4788 C C . ASP A 1 645 ? 6.993 -9.963 51.228 1.00 48.59 645 ASP A C 1
ATOM 4790 O O . ASP A 1 645 ? 8.118 -9.566 50.954 1.00 48.59 645 ASP A O 1
ATOM 4794 N N . THR A 1 646 ? 6.817 -11.274 51.458 1.00 43.56 646 THR A N 1
ATOM 4795 C CA . THR A 1 646 ? 7.966 -12.171 51.746 1.00 43.56 646 THR A CA 1
ATOM 4796 C C . THR A 1 646 ? 8.075 -13.450 50.925 1.00 43.56 646 THR A C 1
ATOM 4798 O O . THR A 1 646 ? 9.038 -14.196 51.112 1.00 43.56 646 THR A O 1
ATOM 4801 N N . GLN A 1 647 ? 7.171 -13.711 49.981 1.00 45.97 647 GLN A N 1
ATOM 4802 C CA . GLN A 1 647 ? 7.385 -14.781 49.005 1.00 45.97 647 GLN A CA 1
ATOM 4803 C C . GLN A 1 647 ? 7.639 -14.184 47.635 1.00 45.97 647 GLN A C 1
ATOM 4805 O O . GLN A 1 647 ? 6.780 -14.185 46.765 1.00 45.97 647 GLN A O 1
ATOM 4810 N N . ASN A 1 648 ? 8.874 -13.712 47.461 1.00 45.62 648 ASN A N 1
ATOM 4811 C CA . ASN A 1 648 ? 9.511 -13.740 46.158 1.00 45.62 648 ASN A CA 1
ATOM 4812 C C . ASN A 1 648 ? 9.403 -15.202 45.687 1.00 45.62 648 ASN A C 1
ATOM 4814 O O . ASN A 1 648 ? 10.049 -16.069 46.300 1.00 45.62 648 ASN A O 1
ATOM 4818 N N . PRO A 1 649 ? 8.559 -15.541 44.694 1.00 46.66 649 PRO A N 1
ATOM 4819 C CA . PRO A 1 649 ? 8.706 -16.845 44.083 1.00 46.66 649 PRO A CA 1
ATOM 4820 C C . PRO A 1 649 ? 10.141 -16.836 43.515 1.00 46.66 649 PRO A C 1
ATOM 4822 O O . PRO A 1 649 ? 10.703 -15.771 43.262 1.00 46.66 649 PRO A O 1
ATOM 4825 N N . GLY A 1 650 ? 10.841 -17.972 43.498 1.00 47.62 650 GLY A N 1
ATOM 4826 C CA . GLY A 1 650 ? 12.269 -17.979 43.138 1.00 47.62 650 GLY A CA 1
ATOM 4827 C C . GLY A 1 650 ? 12.562 -17.209 41.831 1.00 47.62 650 GLY A C 1
ATOM 4828 O O . GLY A 1 650 ? 11.633 -16.912 41.090 1.00 47.62 650 GLY A O 1
ATOM 4829 N N . PRO A 1 651 ? 13.833 -16.931 41.490 1.00 49.56 651 PRO A N 1
ATOM 4830 C CA . PRO A 1 651 ? 14.250 -16.036 40.388 1.00 49.56 651 PRO A CA 1
ATOM 4831 C C . PRO A 1 651 ? 13.743 -16.375 38.962 1.00 49.56 651 PRO A C 1
ATOM 4833 O O . PRO A 1 651 ? 14.212 -15.791 37.994 1.00 49.56 651 PRO A O 1
ATOM 4836 N N . THR A 1 652 ? 12.829 -17.332 38.815 1.00 47.44 652 THR A N 1
ATOM 4837 C CA . THR A 1 652 ? 12.214 -17.826 37.583 1.00 47.44 652 THR A CA 1
ATOM 4838 C C . THR A 1 652 ? 10.685 -17.679 37.544 1.00 47.44 652 THR A C 1
ATOM 4840 O O . THR A 1 652 ? 10.077 -18.208 36.621 1.00 47.44 652 THR A O 1
ATOM 4843 N N . ALA A 1 653 ? 10.040 -17.072 38.543 1.00 53.03 653 ALA A N 1
ATOM 4844 C CA . ALA A 1 653 ? 8.586 -16.911 38.580 1.00 53.03 653 ALA A CA 1
ATOM 4845 C C . ALA A 1 653 ? 8.217 -15.426 38.584 1.00 53.03 653 ALA A C 1
ATOM 4847 O O . ALA A 1 653 ? 8.657 -14.670 39.450 1.00 53.03 653 ALA A O 1
ATOM 4848 N N . GLU A 1 654 ? 7.437 -15.018 37.590 1.00 55.59 654 GLU A N 1
ATOM 4849 C CA . GLU A 1 654 ? 6.964 -13.644 37.464 1.00 55.59 654 GLU A CA 1
ATOM 4850 C C . GLU A 1 654 ? 5.885 -13.352 38.521 1.00 55.59 654 GLU A C 1
ATOM 4852 O O . GLU A 1 654 ? 5.063 -14.222 38.823 1.00 55.59 654 GLU A O 1
ATOM 4857 N N . PRO A 1 655 ? 5.901 -12.162 39.143 1.00 66.38 655 PRO A N 1
ATOM 4858 C CA . PRO A 1 655 ? 4.853 -11.763 40.073 1.00 66.38 655 PRO A CA 1
ATOM 4859 C C . PRO A 1 655 ? 3.532 -11.523 39.323 1.00 66.38 655 PRO A C 1
ATOM 4861 O O . PRO A 1 655 ? 3.519 -10.844 38.301 1.00 66.38 655 PRO A O 1
ATOM 4864 N N . ILE A 1 656 ? 2.429 -12.061 39.851 1.00 75.06 656 ILE A N 1
ATOM 4865 C CA . ILE A 1 656 ? 1.072 -11.897 39.306 1.00 75.06 656 ILE A CA 1
ATOM 4866 C C . ILE A 1 656 ? 0.353 -10.827 40.133 1.00 75.06 656 ILE A C 1
ATOM 4868 O O . ILE A 1 656 ? 0.385 -10.888 41.363 1.00 75.06 656 ILE A O 1
ATOM 4872 N N . PHE A 1 657 ? -0.271 -9.861 39.462 1.00 82.31 657 PHE A N 1
ATOM 4873 C CA . PHE A 1 657 ? -1.075 -8.800 40.068 1.00 82.31 657 PHE A CA 1
ATOM 4874 C C . PHE A 1 657 ? -2.364 -8.612 39.251 1.00 82.31 657 PHE A C 1
ATOM 4876 O O . PHE A 1 657 ? -2.257 -8.512 38.028 1.00 82.31 657 PHE A O 1
ATOM 4883 N N . PRO A 1 658 ? -3.545 -8.509 39.883 1.00 86.19 658 PRO A N 1
ATOM 4884 C CA . PRO A 1 658 ? -3.853 -8.943 41.250 1.00 86.19 658 PRO A CA 1
ATOM 4885 C C . PRO A 1 658 ? -3.651 -10.458 41.428 1.00 86.19 658 PRO A C 1
ATOM 4887 O O . PRO A 1 658 ? -3.690 -11.208 40.455 1.00 86.19 658 PRO A O 1
ATOM 4890 N N . GLY A 1 659 ? -3.414 -10.927 42.655 1.00 82.19 659 GLY A N 1
ATOM 4891 C CA . GLY A 1 659 ? -3.397 -12.367 42.932 1.00 82.19 659 GLY A CA 1
ATOM 4892 C C . GLY A 1 659 ? -4.811 -12.963 42.971 1.00 82.19 659 GLY A C 1
ATOM 4893 O O . GLY A 1 659 ? -5.785 -12.237 43.142 1.00 82.19 659 GLY A O 1
ATOM 4894 N N . ASP A 1 660 ? -4.940 -14.293 42.899 1.00 83.31 660 ASP A N 1
ATOM 4895 C CA . ASP A 1 660 ? -6.243 -14.993 42.888 1.00 83.31 660 ASP A CA 1
ATOM 4896 C C . ASP A 1 660 ? -7.174 -14.586 44.048 1.00 83.31 660 ASP A C 1
ATOM 4898 O O . ASP A 1 660 ? -8.378 -14.420 43.866 1.00 83.31 660 ASP A O 1
ATOM 4902 N N . ALA A 1 661 ? -6.620 -14.420 45.256 1.00 81.50 661 ALA A N 1
ATOM 4903 C CA . ALA A 1 661 ? -7.386 -13.995 46.429 1.00 81.50 661 ALA A CA 1
ATOM 4904 C C . ALA A 1 661 ? -7.815 -12.524 46.344 1.00 81.50 661 ALA A C 1
ATOM 4906 O O . ALA A 1 661 ? -8.885 -12.172 46.837 1.00 81.50 661 ALA A O 1
ATOM 4907 N N . ASP A 1 662 ? -6.994 -11.680 45.716 1.00 85.25 662 ASP A N 1
ATOM 4908 C CA . ASP A 1 662 ? -7.332 -10.279 45.501 1.00 85.25 662 ASP A CA 1
ATOM 4909 C C . ASP A 1 662 ? -8.486 -10.193 44.487 1.00 85.25 662 ASP A C 1
ATOM 4911 O O . ASP A 1 662 ? -9.487 -9.546 44.766 1.00 85.25 662 ASP A O 1
ATOM 4915 N N . VAL A 1 663 ? -8.428 -10.946 43.380 1.00 89.56 663 VAL A N 1
ATOM 4916 C CA . VAL A 1 663 ? -9.533 -11.038 42.406 1.00 89.56 663 VAL A CA 1
ATOM 4917 C C . VAL A 1 663 ? -10.824 -11.529 43.069 1.00 89.56 663 VAL A C 1
ATOM 4919 O O . VAL A 1 663 ? -11.863 -10.892 42.920 1.00 89.56 663 VAL A O 1
ATOM 4922 N N . LEU A 1 664 ? -10.764 -12.619 43.841 1.00 89.50 664 LEU A N 1
ATOM 4923 C CA . LEU A 1 664 ? -11.934 -13.192 44.515 1.00 89.50 664 LEU A CA 1
ATOM 4924 C C . LEU A 1 664 ? -12.599 -12.192 45.478 1.00 89.50 664 LEU A C 1
ATOM 4926 O O . LEU A 1 664 ? -13.801 -11.951 45.399 1.00 89.50 664 LEU A O 1
ATOM 4930 N N . HIS A 1 665 ? -11.822 -11.600 46.389 1.00 88.38 665 HIS A N 1
ATOM 4931 C CA . HIS A 1 665 ? -12.344 -10.639 47.364 1.00 88.38 665 HIS A CA 1
ATOM 4932 C C . HIS A 1 665 ? -12.789 -9.331 46.709 1.00 88.38 665 HIS A C 1
ATOM 4934 O O . HIS A 1 665 ? -13.782 -8.735 47.124 1.00 88.38 665 HIS A O 1
ATOM 4940 N N . GLY A 1 666 ? -12.084 -8.891 45.671 1.00 91.06 666 GLY A N 1
ATOM 4941 C CA . GLY A 1 666 ? -12.458 -7.721 44.899 1.00 91.06 666 GLY A CA 1
ATOM 4942 C C . GLY A 1 666 ? -13.789 -7.892 44.187 1.00 91.06 666 GLY A C 1
ATOM 4943 O O . GLY A 1 666 ? -14.630 -7.012 44.304 1.00 91.06 666 GLY A O 1
ATOM 4944 N N . GLN A 1 667 ? -14.003 -9.016 43.496 1.00 91.88 667 GLN A N 1
ATOM 4945 C CA . GLN A 1 667 ? -15.257 -9.295 42.782 1.00 91.88 667 GLN A CA 1
ATOM 4946 C C . GLN A 1 667 ? -16.450 -9.460 43.730 1.00 91.88 667 GLN A C 1
ATOM 4948 O O . GLN A 1 667 ? -17.587 -9.202 43.345 1.00 91.88 667 GLN A O 1
ATOM 4953 N N . PHE A 1 668 ? -16.205 -9.861 44.979 1.00 91.25 668 PHE A N 1
ATOM 4954 C CA . PHE A 1 668 ? -17.219 -9.845 46.031 1.00 91.25 668 PHE A CA 1
ATOM 4955 C C . PHE A 1 668 ? -17.635 -8.421 46.434 1.00 91.25 668 PHE A C 1
ATOM 4957 O O . PHE A 1 668 ? -18.821 -8.172 46.648 1.00 91.25 668 PHE A O 1
ATOM 4964 N N . MET A 1 669 ? -16.670 -7.499 46.547 1.00 91.19 669 MET A N 1
ATOM 4965 C CA . MET A 1 669 ? -16.908 -6.097 46.927 1.00 91.19 669 MET A CA 1
ATOM 4966 C C . MET A 1 669 ? -17.378 -5.217 45.760 1.00 91.19 669 MET A C 1
ATOM 4968 O O . MET A 1 669 ? -18.046 -4.216 45.999 1.00 91.19 669 MET A O 1
ATOM 4972 N N . TYR A 1 670 ? -17.007 -5.578 44.531 1.00 91.19 670 TYR A N 1
ATOM 4973 C CA . TYR A 1 670 ? -17.305 -4.863 43.293 1.00 91.19 670 TYR A CA 1
ATOM 4974 C C . TYR A 1 670 ? -17.582 -5.871 42.177 1.00 91.19 670 TYR A C 1
ATOM 4976 O O . TYR A 1 670 ? -16.658 -6.365 41.514 1.00 91.19 670 TYR A O 1
ATOM 4984 N N . ARG A 1 671 ? -18.853 -6.217 41.989 1.00 89.50 671 ARG A N 1
ATOM 4985 C CA . ARG A 1 671 ? -19.250 -7.301 41.089 1.00 89.50 671 ARG A CA 1
ATOM 4986 C C . ARG A 1 671 ? -19.106 -6.845 39.637 1.00 89.50 671 ARG A C 1
ATOM 4988 O O . ARG A 1 671 ? -19.662 -5.810 39.282 1.00 89.50 671 ARG A O 1
ATOM 4995 N N . PRO A 1 672 ? -18.420 -7.611 38.769 1.00 89.56 672 PRO A N 1
ATOM 4996 C CA . PRO A 1 672 ? -18.417 -7.356 37.332 1.00 89.56 672 PRO A CA 1
ATOM 4997 C C . PRO A 1 672 ? -19.777 -7.771 36.750 1.00 89.56 672 PRO A C 1
ATOM 4999 O O . PRO A 1 672 ? -19.947 -8.865 36.200 1.00 89.56 672 PRO A O 1
ATOM 5002 N N . GLU A 1 673 ? -20.789 -6.940 36.996 1.00 83.38 673 GLU A N 1
ATOM 5003 C CA . GLU A 1 673 ? -22.186 -7.254 36.712 1.00 83.38 673 GLU A CA 1
ATOM 5004 C C . GLU A 1 673 ? -22.765 -6.521 35.506 1.00 83.38 673 GLU A C 1
ATOM 5006 O O . GLU A 1 673 ? -23.979 -6.596 35.326 1.00 83.38 673 GLU A O 1
ATOM 5011 N N . SER A 1 674 ? -21.937 -5.906 34.651 1.00 87.62 674 SER A N 1
ATOM 5012 C CA . SER A 1 674 ? -22.412 -5.462 33.337 1.00 87.62 674 SER A CA 1
ATOM 5013 C C . SER A 1 674 ? -22.789 -6.689 32.508 1.00 87.62 674 SER A C 1
ATOM 5015 O O . SER A 1 674 ? -21.936 -7.454 32.046 1.00 87.62 674 SER A O 1
ATOM 5017 N N . ASN A 1 675 ? -24.087 -6.983 32.468 1.00 87.25 675 ASN A N 1
ATOM 5018 C CA . ASN A 1 675 ? -24.617 -8.285 32.067 1.00 87.25 675 ASN A CA 1
ATOM 5019 C C . ASN A 1 675 ? -25.455 -8.225 30.794 1.00 87.25 675 ASN A C 1
ATOM 5021 O O . ASN A 1 675 ? -25.782 -9.275 30.234 1.00 87.25 675 ASN A O 1
ATOM 5025 N N . ASP A 1 676 ? -25.742 -7.022 30.321 1.00 89.62 676 ASP A N 1
ATOM 5026 C CA . ASP A 1 676 ? -26.541 -6.818 29.134 1.00 89.62 676 ASP A CA 1
ATOM 5027 C C . ASP A 1 676 ? -25.836 -7.290 27.849 1.00 89.62 676 ASP A C 1
ATOM 5029 O O . ASP A 1 676 ? -24.600 -7.327 27.737 1.00 89.62 676 ASP A O 1
ATOM 5033 N N . ILE A 1 677 ? -26.661 -7.758 26.914 1.00 93.25 677 ILE A N 1
ATOM 5034 C CA . ILE A 1 677 ? -26.273 -8.314 25.625 1.00 93.25 677 ILE A CA 1
ATOM 5035 C C . ILE A 1 677 ? -27.275 -7.817 24.594 1.00 93.25 677 ILE A C 1
ATOM 5037 O O . ILE A 1 677 ? -28.401 -8.308 24.516 1.00 93.25 677 ILE A O 1
ATOM 5041 N N . ASP A 1 678 ? -26.795 -6.972 23.699 1.00 95.44 678 ASP A N 1
ATOM 5042 C CA . ASP A 1 678 ? -27.571 -6.516 22.564 1.00 95.44 678 ASP A CA 1
ATOM 5043 C C . ASP A 1 678 ? -27.354 -7.435 21.362 1.00 95.44 678 ASP A C 1
ATOM 5045 O O . ASP A 1 678 ? -26.281 -7.438 20.749 1.00 95.44 678 ASP A O 1
ATOM 5049 N N . LEU A 1 679 ? -28.373 -8.221 20.992 1.00 97.38 679 LEU A N 1
ATOM 5050 C CA . LEU A 1 679 ? -28.304 -9.137 19.853 1.00 97.38 679 LEU A CA 1
ATOM 5051 C C . LEU A 1 679 ? -29.041 -8.583 18.624 1.00 97.38 679 LEU A C 1
ATOM 5053 O O . LEU A 1 679 ? -30.245 -8.318 18.638 1.00 97.38 679 LEU A O 1
ATOM 5057 N N . TYR A 1 680 ? -28.323 -8.487 17.507 1.00 98.25 680 TYR A N 1
ATOM 5058 C CA . TYR A 1 680 ? -28.825 -8.014 16.216 1.00 98.25 680 TYR A CA 1
ATOM 5059 C C . TYR A 1 680 ? -28.796 -9.126 15.177 1.00 98.25 680 TYR A C 1
ATOM 5061 O O . TYR A 1 680 ? -27.800 -9.833 15.050 1.00 98.25 680 TYR A O 1
ATOM 5069 N N . GLN A 1 681 ? -29.850 -9.253 14.374 1.00 97.62 681 GLN A N 1
ATOM 5070 C CA . GLN A 1 681 ? -29.960 -10.277 13.335 1.00 97.62 681 GLN A CA 1
ATOM 5071 C C . GLN A 1 681 ? -29.905 -9.664 11.931 1.00 97.62 681 GLN A C 1
ATOM 5073 O O . GLN A 1 681 ? -30.587 -8.681 11.637 1.00 97.62 681 GLN A O 1
ATOM 5078 N N . PHE A 1 682 ? -29.168 -10.305 11.020 1.00 97.38 682 PHE A N 1
ATOM 5079 C CA . PHE A 1 682 ? -29.180 -9.980 9.592 1.00 97.38 682 PHE A CA 1
ATOM 5080 C C . PHE A 1 682 ? -29.072 -11.237 8.715 1.00 97.38 682 PHE A C 1
ATOM 5082 O O . PHE A 1 682 ? -28.730 -12.327 9.173 1.00 97.38 682 PHE A O 1
ATOM 5089 N N . THR A 1 683 ? -29.417 -11.111 7.431 1.00 96.19 683 THR A N 1
ATOM 5090 C CA . THR A 1 683 ? -29.371 -12.223 6.466 1.00 96.19 683 THR A CA 1
ATOM 5091 C C . THR A 1 683 ? -28.619 -11.827 5.203 1.00 96.19 683 THR A C 1
ATOM 5093 O O . THR A 1 683 ? -28.931 -10.822 4.559 1.00 96.19 683 THR A O 1
ATOM 5096 N N . LEU A 1 684 ? -27.667 -12.669 4.815 1.00 95.88 684 LEU A N 1
ATOM 5097 C CA . LEU A 1 684 ? -26.902 -12.565 3.581 1.00 95.88 684 LEU A CA 1
ATOM 5098 C C . LEU A 1 684 ? -27.418 -13.580 2.560 1.00 95.88 684 LEU A C 1
ATOM 5100 O O . LEU A 1 684 ? -27.701 -14.733 2.883 1.00 95.88 684 LEU A O 1
ATOM 5104 N N . THR A 1 685 ? -27.529 -13.153 1.308 1.00 94.81 685 THR A N 1
ATOM 5105 C CA . THR A 1 685 ? -27.974 -13.986 0.176 1.00 94.81 685 THR A CA 1
ATOM 5106 C C . THR A 1 685 ? -26.855 -14.285 -0.818 1.00 94.81 685 THR A C 1
ATOM 5108 O O . THR A 1 685 ? -27.025 -15.130 -1.694 1.00 94.81 685 THR A O 1
ATOM 5111 N N . GLN A 1 686 ? -25.708 -13.630 -0.651 1.00 92.31 686 GLN A N 1
ATOM 5112 C CA . GLN A 1 686 ? -24.515 -13.743 -1.483 1.00 92.31 686 GLN A CA 1
ATOM 5113 C C . GLN A 1 686 ? -23.264 -13.650 -0.610 1.00 92.31 686 GLN A C 1
ATOM 5115 O O . GLN A 1 686 ? -23.346 -13.190 0.529 1.00 92.31 686 GLN A O 1
ATOM 5120 N N . THR A 1 687 ? -22.132 -14.108 -1.140 1.00 92.88 687 THR A N 1
ATOM 5121 C CA . THR A 1 687 ? -20.838 -13.986 -0.465 1.00 92.88 687 THR A CA 1
ATOM 5122 C C . THR A 1 687 ? -20.339 -12.543 -0.527 1.00 92.88 687 THR A C 1
ATOM 5124 O O . THR A 1 687 ? -20.537 -11.858 -1.534 1.00 92.88 687 THR A O 1
ATOM 5127 N N . GLY A 1 688 ? -19.718 -12.074 0.550 1.00 91.31 688 GLY A N 1
ATOM 5128 C CA . GLY A 1 688 ? -19.132 -10.742 0.617 1.00 91.31 688 GLY A CA 1
ATOM 5129 C C . GLY A 1 688 ? -18.343 -10.508 1.896 1.00 91.31 688 GLY A C 1
ATOM 5130 O O . GLY A 1 688 ? -18.414 -11.294 2.844 1.00 91.31 688 GLY A O 1
ATOM 5131 N N . ARG A 1 689 ? -17.625 -9.388 1.933 1.00 91.94 689 ARG A N 1
ATOM 5132 C CA . ARG A 1 689 ? -16.901 -8.919 3.115 1.00 91.94 689 ARG A CA 1
ATOM 5133 C C . ARG A 1 689 ? -17.860 -8.172 4.041 1.00 91.94 689 ARG A C 1
ATOM 5135 O O . ARG A 1 689 ? -18.530 -7.232 3.609 1.00 91.94 689 ARG A O 1
ATOM 5142 N N . ILE A 1 690 ? -17.937 -8.584 5.303 1.00 94.56 690 ILE A N 1
ATOM 5143 C CA . ILE A 1 690 ? -18.600 -7.831 6.373 1.00 94.56 690 ILE A CA 1
ATOM 5144 C C . ILE A 1 690 ? -17.526 -7.162 7.230 1.00 94.56 690 ILE A C 1
ATOM 5146 O O . ILE A 1 690 ? -16.548 -7.815 7.592 1.00 94.56 690 ILE A O 1
ATOM 5150 N N . SER A 1 691 ? -17.727 -5.897 7.584 1.00 95.00 691 SER A N 1
ATOM 5151 C CA . SER A 1 691 ? -17.040 -5.269 8.709 1.00 95.00 691 SER A CA 1
ATOM 5152 C C . SER A 1 691 ? -18.054 -4.904 9.792 1.00 95.00 691 SER A C 1
ATOM 5154 O O . SER A 1 691 ? -19.163 -4.439 9.497 1.00 95.00 691 SER A O 1
ATOM 5156 N N . ILE A 1 692 ? -17.685 -5.169 11.040 1.00 96.94 692 ILE A N 1
ATOM 5157 C CA . ILE A 1 692 ? -18.493 -4.963 12.239 1.00 96.94 692 ILE A CA 1
ATOM 5158 C C . ILE A 1 692 ? -17.614 -4.176 13.204 1.00 96.94 692 ILE A C 1
ATOM 5160 O O . ILE A 1 692 ? -16.576 -4.679 13.620 1.00 96.94 692 ILE A O 1
ATOM 5164 N N . GLU A 1 693 ? -17.997 -2.947 13.519 1.00 95.81 693 GLU A N 1
ATOM 5165 C CA . GLU A 1 693 ? -17.209 -2.047 14.367 1.00 95.81 693 GLU A CA 1
ATOM 5166 C C . GLU A 1 693 ? -18.112 -1.418 15.418 1.00 95.81 693 GLU A C 1
ATOM 5168 O O . GLU A 1 693 ? -19.220 -0.981 15.094 1.00 95.81 693 GLU A O 1
ATOM 5173 N N . THR A 1 694 ? -17.641 -1.351 16.656 1.00 95.38 694 THR A N 1
ATOM 5174 C CA . THR A 1 694 ? -18.269 -0.564 17.713 1.00 95.38 694 THR A CA 1
ATOM 5175 C C . THR A 1 694 ? -17.502 0.737 17.938 1.00 95.38 694 THR A C 1
ATOM 5177 O O . THR A 1 694 ? -16.290 0.824 17.740 1.00 95.38 694 THR A O 1
ATOM 5180 N N . PHE A 1 695 ? -18.235 1.774 18.328 1.00 92.94 695 PHE A N 1
ATOM 5181 C CA . PHE A 1 695 ? -17.685 3.043 18.784 1.00 92.94 695 PHE A CA 1
ATOM 5182 C C . PHE A 1 695 ? -18.319 3.371 20.127 1.00 92.94 695 PHE A C 1
ATOM 5184 O O . PHE A 1 695 ? -19.507 3.696 20.173 1.00 92.94 695 PHE A O 1
ATOM 5191 N N . ALA A 1 696 ? -17.544 3.304 21.198 1.00 90.62 696 ALA A N 1
ATOM 5192 C CA . ALA A 1 696 ? -17.908 3.757 22.531 1.00 90.62 696 ALA A CA 1
ATOM 5193 C C . ALA A 1 696 ? -16.942 4.865 22.961 1.00 90.62 696 ALA A C 1
ATOM 5195 O O . ALA A 1 696 ? -17.350 6.022 23.100 1.00 90.62 696 ALA A O 1
ATOM 5196 N N . GLU A 1 697 ? -15.642 4.573 23.031 1.00 85.62 697 GLU A N 1
ATOM 5197 C CA . GLU A 1 697 ? -14.638 5.561 23.446 1.00 85.62 697 GLU A CA 1
ATOM 5198 C C . GLU A 1 697 ? -14.368 6.607 22.342 1.00 85.62 697 GLU A C 1
ATOM 5200 O O . GLU A 1 697 ? -14.099 7.776 22.624 1.00 85.62 697 GLU A O 1
ATOM 5205 N N . ARG A 1 698 ? -14.476 6.217 21.059 1.00 86.12 698 ARG A N 1
ATOM 5206 C CA . ARG A 1 698 ? -14.196 7.093 19.900 1.00 86.12 698 ARG A CA 1
ATOM 5207 C C . ARG A 1 698 ? -15.410 7.908 19.436 1.00 86.12 698 ARG A C 1
ATOM 5209 O O . ARG A 1 698 ? -15.387 8.525 18.358 1.00 86.12 698 ARG A O 1
ATOM 5216 N N . GLN A 1 699 ? -16.482 7.928 20.224 1.00 84.25 699 GLN A N 1
ATOM 5217 C CA . GLN A 1 699 ? -17.637 8.791 19.983 1.00 84.25 699 GLN A CA 1
ATOM 5218 C C . GLN A 1 699 ? -17.314 10.272 20.231 1.00 84.25 699 GLN A C 1
ATOM 5220 O O . GLN A 1 699 ? -16.339 10.630 20.887 1.00 84.25 699 GLN A O 1
ATOM 5225 N N . ALA A 1 700 ? -18.171 11.170 19.728 1.00 76.75 700 ALA A N 1
ATOM 5226 C CA . ALA A 1 700 ? -18.078 12.600 20.046 1.00 76.75 700 ALA A CA 1
ATOM 5227 C C . ALA A 1 700 ? -18.240 12.875 21.553 1.00 76.75 700 ALA A C 1
ATOM 5229 O O . ALA A 1 700 ? -17.598 13.776 22.085 1.00 76.75 700 ALA A O 1
ATOM 5230 N N . ASN A 1 701 ? -19.105 12.096 22.211 1.00 78.44 701 ASN A N 1
ATOM 5231 C CA . ASN A 1 701 ? -19.216 12.014 23.661 1.00 78.44 701 ASN A CA 1
ATOM 5232 C C . ASN A 1 701 ? -18.782 10.593 24.051 1.00 78.44 701 ASN A C 1
ATOM 5234 O O . ASN A 1 701 ? -19.606 9.692 23.925 1.00 78.44 701 ASN A O 1
ATOM 5238 N N . PRO A 1 702 ? -17.513 10.379 24.435 1.00 82.44 702 PRO A N 1
ATOM 5239 C CA . PRO A 1 702 ? -17.006 9.051 24.772 1.00 82.44 702 PRO A CA 1
ATOM 5240 C C . PRO A 1 702 ? -17.824 8.392 25.886 1.00 82.44 702 PRO A C 1
ATOM 5242 O O . PRO A 1 702 ? -18.122 9.053 26.885 1.00 82.44 702 PRO A O 1
ATOM 5245 N N . SER A 1 703 ? -18.155 7.113 25.723 1.00 86.75 703 SER A N 1
ATOM 5246 C CA . SER A 1 703 ? -18.665 6.267 26.809 1.00 86.75 703 SER A CA 1
ATOM 5247 C C . SER A 1 703 ? -17.516 5.529 27.495 1.00 86.75 703 SER A C 1
ATOM 5249 O O . SER A 1 703 ? -16.443 5.363 26.912 1.00 86.75 703 SER A O 1
ATOM 5251 N N . LEU A 1 704 ? -17.735 5.122 28.746 1.00 86.31 704 LEU A N 1
ATOM 5252 C CA . LEU A 1 704 ? -16.789 4.333 29.529 1.00 86.31 704 LEU A CA 1
ATOM 5253 C C . LEU A 1 704 ? -16.890 2.825 29.250 1.00 86.31 704 LEU A C 1
ATOM 5255 O O . LEU A 1 704 ? -16.051 2.069 29.736 1.00 86.31 704 LEU A O 1
ATOM 5259 N N . VAL A 1 705 ? -17.900 2.372 28.500 1.00 88.88 705 VAL A N 1
ATOM 5260 C CA . VAL A 1 705 ? -18.039 0.949 28.175 1.00 88.88 705 VAL A CA 1
ATOM 5261 C C . VAL A 1 705 ? -16.979 0.514 27.162 1.00 88.88 705 VAL A C 1
ATOM 5263 O O . VAL A 1 705 ? -16.877 1.059 26.064 1.00 88.88 705 VAL A O 1
ATOM 5266 N N . ASP A 1 706 ? -16.231 -0.522 27.523 1.00 91.12 706 ASP A N 1
ATOM 5267 C CA . ASP A 1 706 ? -15.351 -1.239 26.604 1.00 91.12 706 ASP A CA 1
ATOM 5268 C C . ASP A 1 706 ? -16.183 -2.335 25.947 1.00 91.12 706 ASP A C 1
ATOM 5270 O O . ASP A 1 706 ? -16.850 -3.113 26.631 1.00 91.12 706 ASP A O 1
ATOM 5274 N N . THR A 1 707 ? -16.196 -2.388 24.622 1.00 93.25 707 THR A N 1
ATOM 5275 C CA . THR A 1 707 ? -17.190 -3.190 23.892 1.00 93.25 707 THR A CA 1
ATOM 5276 C C . THR A 1 707 ? -16.616 -4.518 23.426 1.00 93.25 707 THR A C 1
ATOM 5278 O O . THR A 1 707 ? -15.468 -4.585 23.014 1.00 93.25 707 THR A O 1
ATOM 5281 N N . VAL A 1 708 ? -17.447 -5.561 23.396 1.00 95.25 708 VAL A N 1
ATOM 5282 C CA . VAL A 1 708 ? -17.146 -6.875 22.812 1.00 95.25 708 VAL A CA 1
ATOM 5283 C C . VAL A 1 708 ? -18.120 -7.167 21.691 1.00 95.25 708 VAL A C 1
ATOM 5285 O O . VAL A 1 708 ? -19.333 -7.097 21.879 1.00 95.25 708 VAL A O 1
ATOM 5288 N N . ILE A 1 709 ? -17.601 -7.586 20.542 1.00 97.31 709 ILE A N 1
ATOM 5289 C CA . ILE A 1 709 ? -18.401 -8.082 19.423 1.00 97.31 709 ILE A CA 1
ATOM 5290 C C . ILE A 1 709 ? -18.311 -9.605 19.376 1.00 97.31 709 ILE A C 1
ATOM 5292 O O . ILE A 1 709 ? -17.224 -10.169 19.268 1.00 97.31 709 ILE A O 1
ATOM 5296 N N . THR A 1 710 ? -19.455 -10.294 19.349 1.00 97.69 710 THR A N 1
ATOM 5297 C CA . THR A 1 710 ? -19.520 -11.733 19.035 1.00 97.69 710 THR A CA 1
ATOM 5298 C C . THR A 1 710 ? -20.416 -12.005 17.830 1.00 97.69 710 THR A C 1
ATOM 5300 O O . THR A 1 710 ? -21.596 -11.672 17.835 1.00 97.69 710 THR A O 1
ATOM 5303 N N . LEU A 1 711 ? -19.880 -12.670 16.806 1.00 98.00 711 LEU A N 1
ATOM 5304 C CA . LEU A 1 711 ? -20.608 -13.061 15.600 1.00 98.00 711 LEU A CA 1
ATOM 5305 C C . LEU A 1 711 ? -20.995 -14.545 15.646 1.00 98.00 711 LEU A C 1
ATOM 5307 O O . LEU A 1 711 ? -20.137 -15.420 15.788 1.00 98.00 711 LEU A O 1
ATOM 5311 N N . TYR A 1 712 ? -22.274 -14.835 15.419 1.00 98.25 712 TYR A N 1
ATOM 5312 C CA . TYR A 1 712 ? -22.821 -16.187 15.306 1.00 98.25 712 TYR A CA 1
ATOM 5313 C C . TYR A 1 712 ? -23.416 -16.453 13.919 1.00 98.25 712 TYR A C 1
ATOM 5315 O O . TYR A 1 712 ? -23.932 -15.547 13.260 1.00 98.25 712 TYR A O 1
ATOM 5323 N N . ARG A 1 713 ? -23.406 -17.723 13.501 1.00 97.75 713 ARG A N 1
ATOM 5324 C CA . ARG A 1 713 ? -24.061 -18.227 12.282 1.00 97.75 713 ARG A CA 1
ATOM 5325 C C . ARG A 1 713 ? -25.126 -19.264 12.629 1.00 97.75 713 ARG A C 1
ATOM 5327 O O . ARG A 1 713 ? -24.866 -20.181 13.405 1.00 97.75 713 ARG A O 1
ATOM 5334 N N . GLU A 1 714 ? -26.301 -19.159 12.010 1.00 97.69 714 GLU A N 1
ATOM 5335 C CA . GLU A 1 714 ? -27.327 -20.207 12.044 1.00 97.69 714 GLU A CA 1
ATOM 5336 C C . GLU A 1 714 ? -27.009 -21.287 10.995 1.00 97.69 714 GLU A C 1
ATOM 5338 O O . GLU A 1 714 ? -26.926 -21.018 9.794 1.00 97.69 714 GLU A O 1
ATOM 5343 N N . ASN A 1 715 ? -26.826 -22.528 11.443 1.00 95.50 715 ASN A N 1
ATOM 5344 C CA . ASN A 1 715 ? -26.608 -23.685 10.581 1.00 95.50 715 ASN A CA 1
ATOM 5345 C C . ASN A 1 715 ? -27.930 -24.206 9.991 1.00 95.50 715 ASN A C 1
ATOM 5347 O O . ASN A 1 715 ? -29.009 -24.015 10.545 1.00 95.50 715 ASN A O 1
ATOM 5351 N N . ALA A 1 716 ? -27.858 -24.981 8.903 1.00 92.00 716 ALA A N 1
ATOM 5352 C CA . ALA A 1 716 ? -29.040 -25.513 8.205 1.00 92.00 716 ALA A CA 1
ATOM 5353 C C . ALA A 1 716 ? -29.968 -26.409 9.063 1.00 92.00 716 ALA A C 1
ATOM 5355 O O . ALA A 1 716 ? -31.116 -26.651 8.694 1.00 92.00 716 ALA A O 1
ATOM 5356 N N . ASN A 1 717 ? -29.473 -26.939 10.184 1.00 92.81 717 ASN A N 1
ATOM 5357 C CA . ASN A 1 717 ? -30.227 -27.728 11.165 1.00 92.81 717 ASN A CA 1
ATOM 5358 C C . ASN A 1 717 ? -30.886 -26.868 12.271 1.00 92.81 717 ASN A C 1
ATOM 5360 O O . ASN A 1 717 ? -31.495 -27.441 13.174 1.00 92.81 717 ASN A O 1
ATOM 5364 N N . GLY A 1 718 ? -30.742 -25.539 12.223 1.00 91.25 718 GLY A N 1
ATOM 5365 C CA . GLY A 1 718 ? -31.239 -24.589 13.222 1.00 91.25 718 GLY A CA 1
ATOM 5366 C C . GLY A 1 718 ? -30.351 -24.427 14.461 1.00 91.25 718 GLY A C 1
ATOM 5367 O O . GLY A 1 718 ? -30.758 -23.758 15.405 1.00 91.25 718 GLY A O 1
ATOM 5368 N N . THR A 1 719 ? -29.164 -25.046 14.509 1.00 94.25 719 THR A N 1
ATOM 5369 C CA . THR A 1 719 ? -28.196 -24.797 15.595 1.00 94.25 719 THR A CA 1
ATOM 5370 C C . THR A 1 719 ? -27.332 -23.586 15.276 1.00 94.25 719 THR A C 1
ATOM 5372 O O . THR A 1 719 ? -26.974 -23.394 14.118 1.00 94.25 719 THR A O 1
ATOM 5375 N N . HIS A 1 720 ? -26.923 -22.833 16.290 1.00 95.56 720 HIS A N 1
ATOM 5376 C CA . HIS A 1 720 ? -26.020 -21.696 16.129 1.00 95.56 720 HIS A CA 1
ATOM 5377 C C . HIS A 1 720 ? -24.582 -22.086 16.462 1.00 95.56 720 HIS A C 1
ATOM 5379 O O . HIS A 1 720 ? -24.347 -22.935 17.324 1.00 95.56 720 HIS A O 1
ATOM 5385 N N . GLU A 1 721 ? -23.625 -21.457 15.796 1.00 95.69 721 GLU A N 1
ATOM 5386 C CA . GLU A 1 721 ? -22.205 -21.576 16.116 1.00 95.69 721 GLU A CA 1
ATOM 5387 C C . GLU A 1 721 ? -21.548 -20.199 16.171 1.00 95.69 721 GLU A C 1
ATOM 5389 O O . GLU A 1 721 ? -21.946 -19.286 15.445 1.00 95.69 721 GLU A O 1
ATOM 5394 N N . LEU A 1 722 ? -20.548 -20.059 17.040 1.00 96.75 722 LEU A N 1
ATOM 5395 C CA . LEU A 1 722 ? -19.707 -18.870 17.111 1.00 96.75 722 LEU A CA 1
ATOM 5396 C C . LEU A 1 722 ? -18.750 -18.875 15.915 1.00 96.75 722 LEU A C 1
ATOM 5398 O O . LEU A 1 722 ? -18.042 -19.856 15.692 1.00 96.75 722 LEU A O 1
ATOM 5402 N N . VAL A 1 723 ? -18.751 -17.787 15.150 1.00 97.25 723 VAL A N 1
ATOM 5403 C CA . VAL A 1 723 ? -17.893 -17.595 13.973 1.00 97.25 723 VAL A CA 1
ATOM 5404 C C . VAL A 1 723 ? -16.624 -16.853 14.365 1.00 97.25 723 VAL A C 1
ATOM 5406 O O . VAL A 1 723 ? -15.529 -17.291 14.030 1.00 97.25 723 VAL A O 1
ATOM 5409 N N . ALA A 1 724 ? -16.784 -15.737 15.073 1.00 97.19 724 ALA A N 1
ATOM 5410 C CA . ALA A 1 724 ? -15.691 -14.883 15.506 1.00 97.19 724 ALA A CA 1
ATOM 5411 C C . ALA A 1 724 ? -16.115 -14.050 16.715 1.00 97.19 724 ALA A C 1
ATOM 5413 O O . ALA A 1 724 ? -17.306 -13.836 16.953 1.00 97.19 724 ALA A O 1
ATOM 5414 N N . ARG A 1 725 ? -15.127 -13.573 17.461 1.00 96.12 725 ARG A N 1
ATOM 5415 C CA . ARG A 1 725 ? -15.295 -12.639 18.566 1.00 96.12 725 ARG A CA 1
ATOM 5416 C C . ARG A 1 725 ? -14.063 -11.756 18.644 1.00 96.12 725 ARG A C 1
ATOM 5418 O O . ARG A 1 725 ? -12.971 -12.261 18.397 1.00 96.12 725 ARG A O 1
ATOM 5425 N N . ASN A 1 726 ? -14.266 -10.498 18.995 1.00 95.06 726 ASN A N 1
ATOM 5426 C CA . ASN A 1 726 ? -13.194 -9.589 19.352 1.00 95.06 726 ASN A CA 1
ATOM 5427 C C . ASN A 1 726 ? -13.667 -8.654 20.467 1.00 95.06 726 ASN A C 1
ATOM 5429 O O . ASN A 1 726 ? -14.849 -8.303 20.474 1.00 95.06 726 ASN A O 1
ATOM 5433 N N . ASP A 1 727 ? -12.784 -8.330 21.403 1.00 86.81 727 ASP A N 1
ATOM 5434 C CA . ASP A 1 727 ? -13.021 -7.439 22.544 1.00 86.81 727 ASP A CA 1
ATOM 5435 C C . ASP A 1 727 ? -12.087 -6.216 22.580 1.00 86.81 727 ASP A C 1
ATOM 5437 O O . ASP A 1 727 ? -12.343 -5.302 23.357 1.00 86.81 727 ASP A O 1
ATOM 5441 N N . ASP A 1 728 ? -11.082 -6.139 21.698 1.00 81.94 728 ASP A N 1
ATOM 5442 C CA . ASP A 1 728 ? -10.218 -4.969 21.521 1.00 81.94 728 ASP A CA 1
ATOM 5443 C C . ASP A 1 728 ? -9.660 -4.861 20.080 1.00 81.94 728 ASP A C 1
ATOM 5445 O O . ASP A 1 728 ? -9.347 -5.845 19.411 1.00 81.94 728 ASP A O 1
ATOM 5449 N N . TYR A 1 729 ? -9.573 -3.650 19.519 1.00 86.50 729 TYR A N 1
ATOM 5450 C CA . TYR A 1 729 ? -8.875 -3.437 18.235 1.00 86.50 729 TYR A CA 1
ATOM 5451 C C . TYR A 1 729 ? -8.374 -2.004 18.091 1.00 86.50 729 TYR A C 1
ATOM 5453 O O . TYR A 1 729 ? -7.181 -1.764 17.905 1.00 86.50 729 TYR A O 1
ATOM 5461 N N . TYR A 1 730 ? -9.284 -1.033 18.176 1.00 83.56 730 TYR A N 1
ATOM 5462 C CA . TYR A 1 730 ? -8.941 0.384 18.138 1.00 83.56 730 TYR A CA 1
ATOM 5463 C C . TYR A 1 730 ? -8.978 0.939 19.553 1.00 83.56 730 TYR A C 1
ATOM 5465 O O . TYR A 1 730 ? -9.897 1.683 19.861 1.00 83.56 730 TYR A O 1
ATOM 5473 N N . SER A 1 731 ? -7.976 0.593 20.370 1.00 83.25 731 SER A N 1
ATOM 5474 C CA . SER A 1 731 ? -8.071 0.703 21.835 1.00 83.25 731 SER A CA 1
ATOM 5475 C C . SER A 1 731 ? -9.165 -0.262 22.332 1.00 83.25 731 SER A C 1
ATOM 5477 O O . SER A 1 731 ? -9.115 -1.432 21.944 1.00 83.25 731 SER A O 1
ATOM 5479 N N . ASN A 1 732 ? -10.142 0.180 23.115 1.00 86.62 732 ASN A N 1
ATOM 5480 C CA . ASN A 1 732 ? -11.185 -0.658 23.716 1.00 86.62 732 ASN A CA 1
ATOM 5481 C C . ASN A 1 732 ? -12.450 -0.792 22.842 1.00 86.62 732 ASN A C 1
ATOM 5483 O O . ASN A 1 732 ? -13.407 -1.497 23.183 1.00 86.62 732 ASN A O 1
ATOM 5487 N N . ASP A 1 733 ? -12.476 -0.113 21.696 1.00 90.75 733 ASP A N 1
ATOM 5488 C CA . ASP A 1 733 ? -13.485 -0.321 20.665 1.00 90.75 733 ASP A CA 1
ATOM 5489 C C . ASP A 1 733 ? -13.192 -1.588 19.837 1.00 90.75 733 ASP A C 1
ATOM 5491 O O . ASP A 1 733 ? -12.120 -1.748 19.235 1.00 90.75 733 ASP A O 1
ATOM 5495 N N . SER A 1 734 ? -14.191 -2.467 19.743 1.00 94.56 734 SER A N 1
ATOM 5496 C CA . SER A 1 734 ? -14.107 -3.738 19.025 1.00 94.56 734 SER A CA 1
ATOM 5497 C C . SER A 1 734 ? -14.289 -3.609 17.510 1.00 94.56 734 SER A C 1
ATOM 5499 O O . SER A 1 734 ? -15.108 -2.840 16.999 1.00 94.56 734 SER A O 1
ATOM 5501 N N . PHE A 1 735 ? -13.578 -4.462 16.769 1.00 94.50 735 PHE A N 1
ATOM 5502 C CA . PHE A 1 735 ? -13.684 -4.575 15.312 1.00 94.50 735 PHE A CA 1
ATOM 5503 C C . PHE A 1 735 ? -13.565 -6.028 14.837 1.00 94.50 735 PHE A C 1
ATOM 5505 O O . PHE A 1 735 ? -12.744 -6.791 15.341 1.00 94.50 735 PHE A O 1
ATOM 5512 N N . LEU A 1 736 ? -14.358 -6.410 13.835 1.00 95.50 736 LEU A N 1
ATOM 5513 C CA . LEU A 1 736 ? -14.243 -7.668 13.097 1.00 95.50 736 LEU A CA 1
ATOM 5514 C C . LEU A 1 736 ? -14.391 -7.416 11.596 1.00 95.50 736 LEU A C 1
ATOM 5516 O O . LEU A 1 736 ? -15.324 -6.736 11.168 1.00 95.50 736 LEU A O 1
ATOM 5520 N N . GLU A 1 737 ? -13.551 -8.063 10.789 1.00 93.69 737 GLU A N 1
ATOM 5521 C CA . GLU A 1 737 ? -13.697 -8.100 9.334 1.00 93.69 737 GLU A CA 1
ATOM 5522 C C . GLU A 1 737 ? -13.508 -9.521 8.800 1.00 93.69 737 GLU A C 1
ATOM 5524 O O . GLU A 1 737 ? -12.510 -10.179 9.090 1.00 93.69 737 GLU A O 1
ATOM 5529 N N . LEU A 1 738 ? -14.494 -10.019 8.049 1.00 95.31 738 LEU A N 1
ATOM 5530 C CA . LEU A 1 738 ? -14.540 -11.410 7.590 1.00 95.31 738 LEU A CA 1
ATOM 5531 C C . LEU A 1 738 ? -15.231 -11.518 6.228 1.00 95.31 738 LEU A C 1
ATOM 5533 O O . LEU A 1 738 ? -16.149 -10.756 5.921 1.00 95.31 738 LEU A O 1
ATOM 5537 N N . GLU A 1 739 ? -14.864 -12.529 5.442 1.00 94.38 739 GLU A N 1
ATOM 5538 C CA . GLU A 1 739 ? -15.664 -12.954 4.292 1.00 94.38 739 GLU A CA 1
ATOM 5539 C C . GLU A 1 739 ? -16.745 -13.944 4.748 1.00 94.38 739 GLU A C 1
ATOM 5541 O O . GLU A 1 739 ? -16.458 -14.998 5.323 1.00 94.38 739 GLU A O 1
ATOM 5546 N N . LEU A 1 740 ? -18.011 -13.602 4.507 1.00 95.81 740 LEU A N 1
ATOM 5547 C CA . LEU A 1 740 ? -19.166 -14.420 4.868 1.00 95.81 740 LEU A CA 1
ATOM 5548 C C . LEU A 1 740 ? -19.922 -14.861 3.618 1.00 95.81 740 LEU A C 1
ATOM 5550 O O . LEU A 1 740 ? -20.143 -14.077 2.700 1.00 95.81 740 LEU A O 1
ATOM 5554 N N . GLY A 1 741 ? -20.358 -16.120 3.607 1.00 96.00 741 GLY A N 1
ATOM 5555 C CA . GLY A 1 741 ? -21.261 -16.651 2.587 1.00 96.00 741 GLY A CA 1
ATOM 5556 C C . GLY A 1 741 ? -22.741 -16.342 2.866 1.00 96.00 741 GLY A C 1
ATOM 5557 O O . GLY A 1 741 ? -23.081 -15.744 3.888 1.00 96.00 741 GLY A O 1
ATOM 5558 N N . PRO A 1 742 ? -23.655 -16.804 1.993 1.00 96.19 742 PRO A N 1
ATOM 5559 C CA . PRO A 1 742 ? -25.091 -16.729 2.242 1.00 96.19 742 PRO A CA 1
ATOM 5560 C C . PRO A 1 742 ? -25.477 -17.441 3.544 1.00 96.19 742 PRO A C 1
ATOM 5562 O O . PRO A 1 742 ? -25.071 -18.580 3.783 1.00 96.19 742 PRO A O 1
ATOM 5565 N N . GLY A 1 743 ? -26.303 -16.800 4.365 1.00 96.19 743 GLY A N 1
ATOM 5566 C CA . GLY A 1 743 ? -26.690 -17.330 5.666 1.00 96.19 743 GLY A CA 1
ATOM 5567 C C . GLY A 1 743 ? -27.394 -16.305 6.544 1.00 96.19 743 GLY A C 1
ATOM 5568 O O . GLY A 1 743 ? -27.493 -15.125 6.203 1.00 96.19 743 GLY A O 1
ATOM 5569 N N . LYS A 1 744 ? -27.892 -16.775 7.685 1.00 97.31 744 LYS A N 1
ATOM 5570 C CA . LYS A 1 744 ? -28.477 -15.943 8.733 1.00 97.31 744 LYS A CA 1
ATOM 5571 C C . LYS A 1 744 ? -27.473 -15.817 9.875 1.00 97.31 744 LYS A C 1
ATOM 5573 O O . LYS A 1 744 ? -26.918 -16.821 10.328 1.00 97.31 744 LYS A O 1
ATOM 5578 N N . TYR A 1 745 ? -27.231 -14.584 10.291 1.00 98.00 745 TYR A N 1
ATOM 5579 C CA . TYR A 1 745 ? -26.163 -14.219 11.210 1.00 98.00 745 TYR A CA 1
ATOM 5580 C C . TYR A 1 745 ? -26.698 -13.350 12.341 1.00 98.00 745 TYR A C 1
ATOM 5582 O O . TYR A 1 745 ? -27.694 -12.640 12.172 1.00 98.00 745 TYR A O 1
ATOM 5590 N N . PHE A 1 746 ? -26.004 -13.408 13.475 1.00 98.31 746 PHE A N 1
ATOM 5591 C CA . PHE A 1 746 ? -26.314 -12.623 14.661 1.00 98.31 746 PHE A CA 1
ATOM 5592 C C . PHE A 1 746 ? -25.051 -11.956 15.195 1.00 98.31 746 PHE A C 1
ATOM 5594 O O . PHE A 1 746 ? -24.021 -12.618 15.305 1.00 98.31 746 PHE A O 1
ATOM 5601 N N . VAL A 1 747 ? -25.135 -10.673 15.530 1.00 98.12 747 VAL A N 1
ATOM 5602 C CA . VAL A 1 747 ? -24.061 -9.907 16.173 1.00 98.12 747 VAL A CA 1
ATOM 5603 C C . VAL A 1 747 ? -24.505 -9.578 17.584 1.00 98.12 747 VAL A C 1
ATOM 5605 O O . VAL A 1 747 ? -25.542 -8.946 17.747 1.00 98.12 747 VAL A O 1
ATOM 5608 N N . GLY A 1 748 ? -23.746 -10.027 18.575 1.00 97.31 748 GLY A N 1
ATOM 5609 C CA . GLY A 1 748 ? -23.903 -9.623 19.967 1.00 97.31 748 GLY A CA 1
ATOM 5610 C C . GLY A 1 748 ? -22.922 -8.515 20.303 1.00 97.31 748 GLY A C 1
ATOM 5611 O O . GLY A 1 748 ? -21.740 -8.659 19.980 1.00 97.31 748 GLY A O 1
ATOM 5612 N N . VAL A 1 749 ? -23.412 -7.457 20.941 1.00 97.19 749 VAL A N 1
ATOM 5613 C CA . VAL A 1 749 ? -22.597 -6.415 21.571 1.00 97.19 749 VAL A CA 1
ATOM 5614 C C . VAL A 1 749 ? -22.809 -6.488 23.079 1.00 97.19 749 VAL A C 1
ATOM 5616 O O . VAL A 1 749 ? -23.942 -6.587 23.537 1.00 97.19 749 VAL A O 1
ATOM 5619 N N . SER A 1 750 ? -21.723 -6.496 23.842 1.00 94.94 750 SER A N 1
ATOM 5620 C CA . SER A 1 750 ? -21.742 -6.541 25.308 1.00 94.94 750 SER A CA 1
ATOM 5621 C C . SER A 1 750 ? -20.518 -5.821 25.880 1.00 94.94 750 SER A C 1
ATOM 5623 O O . SER A 1 750 ? -19.608 -5.475 25.127 1.00 94.94 750 SER A O 1
ATOM 5625 N N . ALA A 1 751 ? -20.470 -5.598 27.194 1.00 92.31 751 ALA A N 1
ATOM 5626 C CA . ALA A 1 751 ? -19.289 -5.040 27.859 1.00 92.31 751 ALA A CA 1
ATOM 5627 C C . ALA A 1 751 ? -18.119 -6.045 27.938 1.00 92.31 751 ALA A C 1
ATOM 5629 O O . ALA A 1 751 ? -18.333 -7.266 27.991 1.00 92.31 751 ALA A O 1
ATOM 5630 N N . SER A 1 752 ? -16.882 -5.539 27.982 1.00 90.38 752 SER A N 1
ATOM 5631 C CA . SER A 1 752 ? -15.655 -6.334 28.148 1.00 90.38 752 SER A CA 1
ATOM 5632 C C . SER A 1 752 ? -15.742 -7.227 29.380 1.00 90.38 752 SER A C 1
ATOM 5634 O O . SER A 1 752 ? -16.201 -6.798 30.432 1.00 90.38 752 SER A O 1
ATOM 5636 N N . GLY A 1 753 ? -15.378 -8.503 29.229 1.00 89.44 753 GLY A N 1
ATOM 5637 C CA . GLY A 1 753 ? -15.570 -9.549 30.241 1.00 89.44 753 GLY A CA 1
ATOM 5638 C C . GLY A 1 753 ? -16.901 -10.316 30.142 1.00 89.44 753 GLY A C 1
ATOM 5639 O O . GLY A 1 753 ? -16.924 -11.520 30.415 1.00 89.44 753 GLY A O 1
ATOM 5640 N N . ASN A 1 754 ? -17.988 -9.711 29.636 1.00 91.94 754 ASN A N 1
ATOM 5641 C CA . ASN A 1 754 ? -19.258 -10.408 29.379 1.00 91.94 754 ASN A CA 1
ATOM 5642 C C . ASN A 1 754 ? -19.199 -11.178 28.050 1.00 91.94 754 ASN A C 1
ATOM 5644 O O . ASN A 1 754 ? -19.865 -10.844 27.073 1.00 91.94 754 ASN A O 1
ATOM 5648 N N . ASN A 1 755 ? -18.357 -12.211 27.983 1.00 91.12 755 ASN A N 1
ATOM 5649 C CA . ASN A 1 755 ? -18.106 -12.971 26.756 1.00 91.12 755 ASN A CA 1
ATOM 5650 C C . ASN A 1 755 ? -18.433 -14.475 26.883 1.00 91.12 755 ASN A C 1
ATOM 5652 O O . ASN A 1 755 ? -18.275 -15.233 25.926 1.00 91.12 755 ASN A O 1
ATOM 5656 N N . GLN A 1 756 ? -18.930 -14.955 28.024 1.00 91.44 756 GLN A N 1
ATOM 5657 C CA . GLN A 1 756 ? -19.263 -16.380 28.218 1.00 91.44 756 GLN A CA 1
ATOM 5658 C C . GLN A 1 756 ? -20.767 -16.690 28.184 1.00 91.44 756 GLN A C 1
ATOM 5660 O O . GLN A 1 756 ? -21.170 -17.817 28.480 1.00 91.44 756 GLN A O 1
ATOM 5665 N N . TYR A 1 757 ? -21.593 -15.716 27.803 1.00 92.62 757 TYR A N 1
ATOM 5666 C CA . TYR A 1 757 ? -23.043 -15.865 27.756 1.00 92.62 757 TYR A CA 1
ATOM 5667 C C . TYR A 1 757 ? -23.520 -16.918 26.749 1.00 92.62 757 TYR A C 1
ATOM 5669 O O . TYR A 1 757 ? -22.828 -17.278 25.792 1.00 92.62 757 TYR A O 1
ATOM 5677 N N . ASN A 1 758 ? -24.739 -17.415 26.963 1.00 94.06 758 ASN A N 1
ATOM 5678 C CA . ASN A 1 758 ? -25.388 -18.393 26.100 1.00 94.06 758 ASN A CA 1
ATOM 5679 C C . ASN A 1 758 ? -26.633 -17.776 25.433 1.00 94.06 758 ASN A C 1
ATOM 5681 O O . ASN A 1 758 ? -27.714 -17.836 26.020 1.00 94.06 758 ASN A O 1
ATOM 5685 N N . PRO A 1 759 ? -26.548 -17.319 24.170 1.00 94.50 759 PRO A N 1
ATOM 5686 C CA . PRO A 1 759 ? -27.649 -16.630 23.487 1.00 94.50 759 PRO A CA 1
ATOM 5687 C C . PRO A 1 759 ? -28.854 -17.524 23.129 1.00 94.50 759 PRO A C 1
ATOM 5689 O O . PRO A 1 759 ? -29.757 -17.106 22.412 1.00 94.50 759 PRO A O 1
ATOM 5692 N N . THR A 1 760 ? -28.905 -18.772 23.608 1.00 94.50 760 THR A N 1
ATOM 5693 C CA . THR A 1 760 ? -30.139 -19.586 23.601 1.00 94.50 760 THR A CA 1
ATOM 5694 C C . THR A 1 760 ? -31.018 -19.352 24.834 1.00 94.50 760 THR A C 1
ATOM 5696 O O . THR A 1 760 ? -32.128 -19.880 24.903 1.00 94.50 760 THR A O 1
ATOM 5699 N N . ILE A 1 761 ? -30.513 -18.606 25.819 1.00 93.00 761 ILE A N 1
ATOM 5700 C CA . ILE A 1 761 ? -31.162 -18.297 27.091 1.00 93.00 761 ILE A CA 1
ATOM 5701 C C . ILE A 1 761 ? -31.131 -16.774 27.256 1.00 93.00 761 ILE A C 1
ATOM 5703 O O . ILE A 1 761 ? -30.049 -16.190 27.267 1.00 93.00 761 ILE A O 1
ATOM 5707 N N . GLU A 1 762 ? -32.310 -16.164 27.393 1.00 91.06 762 GLU A N 1
ATOM 5708 C CA . GLU A 1 762 ? -32.445 -14.734 27.704 1.00 91.06 762 GLU A CA 1
ATOM 5709 C C . GLU A 1 762 ? -31.721 -14.396 29.014 1.00 91.06 762 GLU A C 1
ATOM 5711 O O . GLU A 1 762 ? -31.779 -15.179 29.968 1.00 91.06 762 GLU A O 1
ATOM 5716 N N . ASP A 1 763 ? -31.069 -13.237 29.050 1.00 87.75 763 ASP A N 1
ATOM 5717 C CA . ASP A 1 763 ? -30.396 -12.654 30.217 1.00 87.75 763 ASP A CA 1
ATOM 5718 C C . ASP A 1 763 ? -29.334 -13.588 30.824 1.00 87.75 763 ASP A C 1
ATOM 5720 O O . ASP A 1 763 ? -29.230 -13.766 32.038 1.00 87.75 763 ASP A O 1
ATOM 5724 N N . SER A 1 764 ? -28.557 -14.253 29.961 1.00 91.25 764 SER A N 1
ATOM 5725 C CA . SER A 1 764 ? -27.486 -15.175 30.370 1.00 91.25 764 SER A CA 1
ATOM 5726 C C . SER A 1 764 ? -26.103 -14.526 30.503 1.00 91.25 764 SER A C 1
ATOM 5728 O O . SER A 1 764 ? -25.122 -15.243 30.722 1.00 91.25 764 SER A O 1
ATOM 5730 N N . GLY A 1 765 ? -26.017 -13.203 30.347 1.00 89.94 765 GLY A N 1
ATOM 5731 C CA . GLY A 1 765 ? -24.783 -12.439 30.495 1.00 89.94 765 GLY A CA 1
ATOM 5732 C C . GLY A 1 765 ? -24.336 -12.289 31.940 1.00 89.94 765 GLY A C 1
ATOM 5733 O O . GLY A 1 765 ? -25.150 -12.307 32.862 1.00 89.94 765 GLY A O 1
ATOM 5734 N N . ILE A 1 766 ? -23.019 -12.211 32.128 1.00 89.31 766 ILE A N 1
ATOM 5735 C CA . ILE A 1 766 ? -22.349 -11.921 33.401 1.00 89.31 766 ILE A CA 1
ATOM 5736 C C . ILE A 1 766 ? -20.848 -11.724 33.150 1.00 89.31 766 ILE A C 1
ATOM 5738 O O . ILE A 1 766 ? -20.295 -12.306 32.214 1.00 89.31 766 ILE A O 1
ATOM 5742 N N . GLY A 1 767 ? -20.172 -10.981 34.028 1.00 88.88 767 GLY A N 1
ATOM 5743 C CA . GLY A 1 767 ? -18.716 -10.837 34.014 1.00 88.88 767 GLY A CA 1
ATOM 5744 C C . GLY A 1 767 ? -18.213 -9.578 33.318 1.00 88.88 767 GLY A C 1
ATOM 5745 O O . GLY A 1 767 ? -17.001 -9.429 33.207 1.00 88.88 767 GLY A O 1
ATOM 5746 N N . GLY A 1 768 ? -19.105 -8.691 32.863 1.00 90.19 768 GLY A N 1
ATOM 5747 C CA . GLY A 1 768 ? -18.713 -7.410 32.288 1.00 90.19 768 GLY A CA 1
ATOM 5748 C C . GLY A 1 768 ? -18.123 -6.473 33.341 1.00 90.19 768 GLY A C 1
ATOM 5749 O O . GLY A 1 768 ? -18.709 -6.319 34.414 1.00 90.19 768 GLY A O 1
ATOM 5750 N N . THR A 1 769 ? -16.968 -5.872 33.060 1.00 89.00 769 THR A N 1
ATOM 5751 C CA . THR A 1 769 ? -16.199 -5.050 34.016 1.00 89.00 769 THR A CA 1
ATOM 5752 C C . THR A 1 769 ? -16.328 -3.546 33.786 1.00 89.00 769 THR A C 1
ATOM 5754 O O . THR A 1 769 ? -15.972 -2.774 34.675 1.00 89.00 769 THR A O 1
ATOM 5757 N N . THR A 1 770 ? -16.849 -3.119 32.633 1.00 87.12 770 THR A N 1
ATOM 5758 C CA . THR A 1 770 ? -16.880 -1.709 32.219 1.00 87.12 770 THR A CA 1
ATOM 5759 C C . THR A 1 770 ? -18.289 -1.187 31.988 1.00 87.12 770 THR A C 1
ATOM 5761 O O . THR A 1 770 ? -19.179 -1.924 31.565 1.00 87.12 770 THR A O 1
ATOM 5764 N N . GLY A 1 771 ? -18.490 0.086 32.330 1.00 80.50 771 GLY A N 1
ATOM 5765 C CA . GLY A 1 771 ? -19.768 0.774 32.218 1.00 80.50 771 GLY A CA 1
ATOM 5766 C C . GLY A 1 771 ? -19.826 2.113 32.970 1.00 80.50 771 GLY A C 1
ATOM 5767 O O . GLY A 1 771 ? -19.084 2.359 33.922 1.00 80.50 771 GLY A O 1
ATOM 5768 N N . ASP A 1 772 ? -20.723 2.991 32.529 1.00 73.25 772 ASP A N 1
ATOM 5769 C CA . ASP A 1 772 ? -21.040 4.294 33.106 1.00 73.25 772 ASP A CA 1
ATOM 5770 C C . ASP A 1 772 ? -21.733 4.158 34.483 1.00 73.25 772 ASP A C 1
ATOM 5772 O O . ASP A 1 772 ? -22.511 3.237 34.726 1.00 73.25 772 ASP A O 1
ATOM 5776 N N . ASP A 1 773 ? -21.463 5.100 35.403 1.00 64.06 773 ASP A N 1
ATOM 5777 C CA . ASP A 1 773 ? -22.017 5.095 36.770 1.00 64.06 773 ASP A CA 1
ATOM 5778 C C . ASP A 1 773 ? -23.562 5.190 36.786 1.00 64.06 773 ASP A C 1
ATOM 5780 O O . ASP A 1 773 ? -24.119 6.231 36.409 1.00 64.06 773 ASP A O 1
ATOM 5784 N N . PRO A 1 774 ? -24.274 4.196 37.352 1.00 55.00 774 PRO A N 1
ATOM 5785 C CA . PRO A 1 774 ? -25.733 4.165 37.443 1.00 55.00 774 PRO A CA 1
ATOM 5786 C C . PRO A 1 774 ? -26.301 5.075 38.552 1.00 55.00 774 PRO A C 1
ATOM 5788 O O . PRO A 1 774 ? -27.431 4.893 39.015 1.00 55.00 774 PRO A O 1
ATOM 5791 N N . SER A 1 775 ? -25.567 6.097 39.017 1.00 52.56 775 SER A N 1
ATOM 5792 C CA . SER A 1 775 ? -26.063 7.065 40.012 1.00 52.56 775 SER A CA 1
ATOM 5793 C C . SER A 1 775 ? -27.275 7.891 39.533 1.00 52.56 775 SER A C 1
ATOM 5795 O O . SER A 1 775 ? -27.928 8.578 40.333 1.00 52.56 775 SER A O 1
ATOM 5797 N N . THR A 1 776 ? -27.665 7.757 38.260 1.00 46.44 776 THR A N 1
ATOM 5798 C CA . THR A 1 776 ? -29.025 8.027 37.774 1.00 46.44 776 THR A CA 1
ATOM 5799 C C . THR A 1 776 ? -29.870 6.747 37.725 1.00 46.44 776 THR A C 1
ATOM 5801 O O . THR A 1 776 ? -29.391 5.744 37.231 1.00 46.44 776 THR A O 1
ATOM 5804 N N . PRO A 1 777 ? -31.156 6.762 38.136 1.00 43.91 777 PRO A N 1
ATOM 5805 C CA . PRO A 1 777 ? -32.015 5.571 38.288 1.00 43.91 777 PRO A CA 1
ATOM 5806 C C . PRO A 1 777 ? -32.381 4.828 36.984 1.00 43.91 777 PRO A C 1
ATOM 5808 O O . PRO A 1 777 ? -33.358 4.078 36.966 1.00 43.91 777 PRO A O 1
ATOM 5811 N N . ASN A 1 778 ? -31.638 5.048 35.903 1.00 47.78 778 ASN A N 1
ATOM 5812 C CA . ASN A 1 778 ? -31.722 4.274 34.685 1.00 47.78 778 ASN A CA 1
ATOM 5813 C C . ASN A 1 778 ? -30.525 3.324 34.632 1.00 47.78 778 ASN A C 1
ATOM 5815 O O . ASN A 1 778 ? -29.386 3.765 34.653 1.00 47.78 778 ASN A O 1
ATOM 5819 N N . ILE A 1 779 ? -30.880 2.050 34.548 1.00 58.88 779 ILE A N 1
ATOM 5820 C CA . ILE A 1 779 ? -30.254 0.861 33.959 1.00 58.88 779 ILE A CA 1
ATOM 5821 C C . ILE A 1 779 ? -29.229 1.039 32.818 1.00 58.88 779 ILE A C 1
ATOM 5823 O O . ILE A 1 779 ? -28.869 0.036 32.245 1.00 58.88 779 ILE A O 1
ATOM 5827 N N . ASP A 1 780 ? -28.799 2.239 32.439 1.00 71.06 780 ASP A N 1
ATOM 5828 C CA . ASP A 1 780 ? -27.944 2.504 31.274 1.00 71.06 780 ASP A CA 1
ATOM 5829 C C . ASP A 1 780 ? -26.471 2.578 31.703 1.00 71.06 780 ASP A C 1
ATOM 5831 O O . ASP A 1 780 ? -26.090 3.488 32.438 1.00 71.06 780 ASP A O 1
ATOM 5835 N N . GLU A 1 781 ? -25.674 1.599 31.281 1.00 76.06 781 GLU A N 1
ATOM 5836 C CA . GLU A 1 781 ? -24.263 1.418 31.633 1.00 76.06 781 GLU A CA 1
ATOM 5837 C C . GLU A 1 781 ? -23.318 1.828 30.502 1.00 76.06 781 GLU A C 1
ATOM 5839 O O . GLU A 1 781 ? -22.113 1.672 30.635 1.00 76.06 781 GLU A O 1
ATOM 5844 N N . GLY A 1 782 ? -23.801 2.364 29.385 1.00 85.56 782 GLY A N 1
ATOM 5845 C CA . GLY A 1 782 ? -22.905 2.999 28.421 1.00 85.56 782 GLY A CA 1
ATOM 5846 C C . GLY A 1 782 ? -23.398 2.972 26.992 1.00 85.56 782 GLY A C 1
ATOM 5847 O O . GLY A 1 782 ? -23.769 1.932 26.449 1.00 85.56 782 GLY A O 1
ATOM 5848 N N . ALA A 1 783 ? -23.373 4.140 26.356 1.00 90.44 783 ALA A N 1
ATOM 5849 C CA . ALA A 1 783 ? -23.763 4.292 24.965 1.00 90.44 783 ALA A CA 1
ATOM 5850 C C . ALA A 1 783 ? -22.697 3.741 24.011 1.00 90.44 783 ALA A C 1
ATOM 5852 O O . ALA A 1 783 ? -21.506 4.000 24.163 1.00 90.44 783 ALA A O 1
ATOM 5853 N N . TYR A 1 784 ? -23.142 3.079 22.946 1.00 93.62 784 TYR A N 1
ATOM 5854 C CA . TYR A 1 784 ? -22.275 2.660 21.851 1.00 93.62 784 TYR A CA 1
ATOM 5855 C C . TYR A 1 784 ? -22.957 2.870 20.491 1.00 93.62 784 TYR A C 1
ATOM 5857 O O . TYR A 1 784 ? -24.183 2.940 20.362 1.00 93.62 784 TYR A O 1
ATOM 5865 N N . GLU A 1 785 ? -22.148 2.976 19.441 1.00 95.06 785 GLU A N 1
ATOM 5866 C CA . GLU A 1 785 ? -22.606 2.903 18.058 1.00 95.06 785 GLU A CA 1
ATOM 5867 C C . GLU A 1 785 ? -22.076 1.616 17.434 1.00 95.06 785 GLU A C 1
ATOM 5869 O O . GLU A 1 785 ? -20.873 1.387 17.430 1.00 95.06 785 GLU A O 1
ATOM 5874 N N . LEU A 1 786 ? -22.958 0.777 16.890 1.00 96.31 786 LEU A N 1
ATOM 5875 C CA . LEU A 1 786 ? -22.594 -0.401 16.108 1.00 96.31 786 LEU A CA 1
ATOM 5876 C C . LEU A 1 786 ? -22.717 -0.084 14.623 1.00 96.31 786 LEU A C 1
ATOM 5878 O O . LEU A 1 786 ? -23.798 0.230 14.116 1.00 96.31 786 LEU A O 1
ATOM 5882 N N . ARG A 1 787 ? -21.617 -0.233 13.897 1.00 96.00 787 ARG A N 1
ATOM 5883 C CA . ARG A 1 787 ? -21.571 -0.103 12.449 1.00 96.00 787 ARG A CA 1
ATOM 5884 C C . ARG A 1 787 ? -21.435 -1.472 11.801 1.00 96.00 787 ARG A C 1
ATOM 5886 O O . ARG A 1 787 ? -20.479 -2.196 12.052 1.00 96.00 787 ARG A O 1
ATOM 5893 N N . LEU A 1 788 ? -22.369 -1.787 10.905 1.00 96.94 788 LEU A N 1
ATOM 5894 C CA . LEU A 1 788 ? -22.303 -2.959 10.034 1.00 96.94 788 LEU A CA 1
ATOM 5895 C C . LEU A 1 788 ? -22.165 -2.492 8.589 1.00 96.94 788 LEU A C 1
ATOM 5897 O O . LEU A 1 788 ? -23.019 -1.762 8.075 1.00 96.94 788 LEU A O 1
ATOM 5901 N N . ASN A 1 789 ? -21.109 -2.932 7.918 1.00 94.56 789 ASN A N 1
ATOM 5902 C CA . ASN A 1 789 ? -20.894 -2.668 6.503 1.00 94.56 789 ASN A CA 1
ATOM 5903 C C . ASN A 1 789 ? -20.746 -3.988 5.759 1.00 94.56 789 ASN A C 1
ATOM 5905 O O . ASN A 1 789 ? -19.781 -4.714 5.977 1.00 94.56 789 ASN A O 1
ATOM 5909 N N . PHE A 1 790 ? -21.696 -4.297 4.876 1.00 93.62 790 PHE A N 1
ATOM 5910 C CA . PHE A 1 790 ? -21.601 -5.467 4.014 1.00 93.62 790 PHE A CA 1
ATOM 5911 C C . PHE A 1 790 ? -21.294 -5.033 2.590 1.00 93.62 790 PHE A C 1
ATOM 5913 O O . PHE A 1 790 ? -22.060 -4.291 1.967 1.00 93.62 790 PHE A O 1
ATOM 5920 N N . ARG A 1 791 ? -20.180 -5.536 2.068 1.00 90.06 791 ARG A N 1
ATOM 5921 C CA . ARG A 1 791 ? -19.750 -5.340 0.694 1.00 90.06 791 ARG A CA 1
ATOM 5922 C C . ARG A 1 791 ? -19.807 -6.690 -0.026 1.00 90.06 791 ARG A C 1
ATOM 5924 O O . ARG A 1 791 ? -18.937 -7.530 0.198 1.00 90.06 791 ARG A O 1
ATOM 5931 N N . PRO A 1 792 ? -20.839 -6.926 -0.853 1.00 89.00 792 PRO A N 1
ATOM 5932 C CA . PRO A 1 792 ? -20.889 -8.103 -1.712 1.00 89.00 792 PRO A CA 1
ATOM 5933 C C . PRO A 1 792 ? -19.640 -8.213 -2.584 1.00 89.00 792 PRO A C 1
ATOM 5935 O O . PRO A 1 792 ? -19.078 -7.183 -2.962 1.00 89.00 792 PRO A O 1
ATOM 5938 N N . ASN A 1 793 ? -19.260 -9.437 -2.952 1.00 87.00 793 ASN A N 1
ATOM 5939 C CA . ASN A 1 793 ? -18.258 -9.633 -3.999 1.00 87.00 793 ASN A CA 1
ATOM 5940 C C . ASN A 1 793 ? -18.730 -8.944 -5.290 1.00 87.00 793 ASN A C 1
ATOM 5942 O O . ASN A 1 793 ? -19.933 -8.887 -5.558 1.00 87.00 793 ASN A O 1
ATOM 5946 N N . ALA A 1 794 ? -17.786 -8.403 -6.062 1.00 84.94 794 ALA A N 1
ATOM 5947 C CA . ALA A 1 794 ? -18.087 -7.717 -7.314 1.00 84.94 794 ALA A CA 1
ATOM 5948 C C . ALA A 1 794 ? -18.923 -8.592 -8.265 1.00 84.94 794 ALA A C 1
ATOM 5950 O O . ALA A 1 794 ? -18.722 -9.808 -8.334 1.00 84.94 794 ALA A O 1
ATOM 5951 N N . ASP A 1 795 ? -19.834 -7.961 -9.015 1.00 83.75 795 ASP A N 1
ATOM 5952 C CA . ASP A 1 795 ? -20.608 -8.645 -10.057 1.00 83.75 795 ASP A CA 1
ATOM 5953 C C . ASP A 1 795 ? -19.677 -9.081 -11.200 1.00 83.75 795 ASP A C 1
ATOM 5955 O O . ASP A 1 795 ? -19.838 -10.170 -11.762 1.00 83.75 795 ASP A O 1
ATOM 5959 N N . ASP A 1 796 ? -18.689 -8.238 -11.517 1.00 90.56 796 ASP A N 1
ATOM 5960 C CA . ASP A 1 796 ? -17.652 -8.517 -12.498 1.00 90.56 796 ASP A CA 1
ATOM 5961 C C . ASP A 1 796 ? -16.297 -7.879 -12.127 1.00 90.56 796 ASP A C 1
ATOM 5963 O O . ASP A 1 796 ? -16.206 -6.856 -11.436 1.00 90.56 796 ASP A O 1
ATOM 5967 N N . SER A 1 797 ? -15.217 -8.461 -12.643 1.00 92.69 797 SER A N 1
ATOM 5968 C CA . SER A 1 797 ? -13.846 -7.994 -12.433 1.00 92.69 797 SER A CA 1
ATOM 5969 C C . SER A 1 797 ? -13.029 -8.040 -13.722 1.00 92.69 797 SER A C 1
ATOM 5971 O O . SER A 1 797 ? -13.333 -8.780 -14.663 1.00 92.69 797 SER A O 1
ATOM 5973 N N . LEU A 1 798 ? -11.944 -7.266 -13.749 1.00 94.00 798 LEU A N 1
ATOM 5974 C CA . LEU A 1 798 ? -10.857 -7.493 -14.687 1.00 94.00 798 LEU A CA 1
ATOM 5975 C C . LEU A 1 798 ? -10.331 -8.918 -14.494 1.00 94.00 798 LEU A C 1
ATOM 5977 O O . LEU A 1 798 ? -10.197 -9.408 -13.370 1.00 94.00 798 LEU A O 1
ATOM 5981 N N . THR A 1 799 ? -10.051 -9.574 -15.611 1.00 93.56 799 THR A N 1
ATOM 5982 C CA . THR A 1 799 ? -9.431 -10.894 -15.655 1.00 93.56 799 THR A CA 1
ATOM 5983 C C . THR A 1 799 ? -8.382 -10.906 -16.750 1.00 93.56 799 THR A C 1
ATOM 5985 O O . THR A 1 799 ? -8.437 -10.112 -17.699 1.00 93.56 799 THR A O 1
ATOM 5988 N N . ASP A 1 800 ? -7.443 -11.829 -16.649 1.00 90.19 800 ASP A N 1
ATOM 5989 C CA . ASP A 1 800 ? -6.640 -12.209 -17.798 1.00 90.19 800 ASP A CA 1
ATOM 5990 C C . ASP A 1 800 ? -7.468 -13.030 -18.809 1.00 90.19 800 ASP A C 1
ATOM 5992 O O . ASP A 1 800 ? -8.670 -13.278 -18.643 1.00 90.19 800 ASP A O 1
ATOM 5996 N N . SER A 1 801 ? -6.816 -13.443 -19.891 1.00 88.44 801 SER A N 1
ATOM 5997 C CA . SER A 1 801 ? -7.423 -14.282 -20.927 1.00 88.44 801 SER A CA 1
ATOM 5998 C C . SER A 1 801 ? -7.570 -15.760 -20.533 1.00 88.44 801 SER A C 1
ATOM 6000 O O . SER A 1 801 ? -8.225 -16.517 -21.260 1.00 88.44 801 SER A O 1
ATOM 6002 N N . THR A 1 802 ? -7.032 -16.171 -19.381 1.00 87.06 802 THR A N 1
ATOM 6003 C CA . THR A 1 802 ? -7.176 -17.521 -18.815 1.00 87.06 802 THR A CA 1
ATOM 6004 C C . THR A 1 802 ? -8.344 -17.626 -17.826 1.00 87.06 802 THR A C 1
ATOM 6006 O O . THR A 1 802 ? -8.878 -18.720 -17.612 1.00 87.06 802 THR A O 1
ATOM 6009 N N . GLY A 1 803 ? -8.804 -16.487 -17.303 1.00 89.44 803 GLY A N 1
ATOM 6010 C CA . GLY A 1 803 ? -9.865 -16.350 -16.311 1.00 89.44 803 GLY A CA 1
ATOM 6011 C C . GLY A 1 803 ? -9.370 -16.087 -14.884 1.00 89.44 803 GLY A C 1
ATOM 6012 O O . GLY A 1 803 ? -10.202 -16.085 -13.975 1.00 89.44 803 GLY A O 1
ATOM 6013 N N . VAL A 1 804 ? -8.069 -15.871 -14.665 1.00 90.81 804 VAL A N 1
ATOM 6014 C CA . VAL A 1 804 ? -7.527 -15.424 -13.376 1.00 90.81 804 VAL A CA 1
ATOM 6015 C C . VAL A 1 804 ? -7.981 -13.987 -13.123 1.00 90.81 804 VAL A C 1
ATOM 6017 O O . VAL A 1 804 ? -7.886 -13.111 -13.986 1.00 90.81 804 VAL A O 1
ATOM 6020 N N . VAL A 1 805 ? -8.531 -13.759 -11.931 1.00 92.56 805 VAL A N 1
ATOM 6021 C CA . VAL A 1 805 ? -9.030 -12.449 -11.506 1.00 92.56 805 VAL A CA 1
ATOM 6022 C C . VAL A 1 805 ? -7.858 -11.506 -11.257 1.00 92.56 805 VAL A C 1
ATOM 6024 O O . VAL A 1 805 ? -6.817 -11.916 -10.761 1.00 92.56 805 VAL A O 1
ATOM 6027 N N . PHE A 1 806 ? -8.038 -10.243 -11.625 1.00 93.19 806 PHE A N 1
ATOM 6028 C CA . PHE A 1 806 ? -7.107 -9.161 -11.333 1.00 93.19 806 PHE A CA 1
ATOM 6029 C C . PHE A 1 806 ? -6.815 -9.057 -9.834 1.00 93.19 806 PHE A C 1
ATOM 6031 O O . PHE A 1 806 ? -7.742 -9.110 -9.034 1.00 93.19 806 PHE A O 1
ATOM 6038 N N . ASP A 1 807 ? -5.544 -8.891 -9.486 1.00 92.56 807 ASP A N 1
ATOM 6039 C CA . ASP A 1 807 ? -5.072 -8.613 -8.131 1.00 92.56 807 ASP A CA 1
ATOM 6040 C C . ASP A 1 807 ? -4.834 -7.102 -8.019 1.00 92.56 807 ASP A C 1
ATOM 6042 O O . ASP A 1 807 ? -3.874 -6.541 -8.560 1.00 92.56 807 ASP A O 1
ATOM 6046 N N . GLY A 1 808 ? -5.818 -6.418 -7.439 1.00 91.00 808 GLY A N 1
ATOM 6047 C CA . GLY A 1 808 ? -5.885 -4.966 -7.413 1.00 91.00 808 GLY A CA 1
ATOM 6048 C C . GLY A 1 808 ? -5.213 -4.325 -6.214 1.00 91.00 808 GLY A C 1
ATOM 6049 O O . GLY A 1 808 ? -4.695 -3.217 -6.349 1.00 91.00 808 GLY A O 1
ATOM 6050 N N . ASP A 1 809 ? -5.235 -4.987 -5.067 1.00 88.75 809 ASP A N 1
ATOM 6051 C CA . ASP A 1 809 ? -4.499 -4.604 -3.863 1.00 88.75 809 ASP A CA 1
ATOM 6052 C C . ASP A 1 809 ? -3.086 -5.192 -3.817 1.00 88.75 809 ASP A C 1
ATOM 6054 O O . ASP A 1 809 ? -2.296 -4.738 -2.996 1.00 88.75 809 ASP A O 1
ATOM 6058 N N . ALA A 1 810 ? -2.727 -6.069 -4.760 1.00 88.38 810 ALA A N 1
ATOM 6059 C CA . ALA A 1 810 ? -1.383 -6.605 -4.950 1.00 88.38 810 ALA A CA 1
ATOM 6060 C C . ALA A 1 810 ? -0.866 -7.409 -3.740 1.00 88.38 810 ALA A C 1
ATOM 6062 O O . ALA A 1 810 ? 0.336 -7.458 -3.478 1.00 88.38 810 ALA A O 1
ATOM 6063 N N . ASP A 1 811 ? -1.780 -8.064 -3.019 1.00 85.88 811 ASP A N 1
ATOM 6064 C CA . ASP A 1 811 ? -1.480 -8.900 -1.850 1.00 85.88 811 ASP A CA 1
ATOM 6065 C C . ASP A 1 811 ? -1.095 -10.349 -2.230 1.00 85.88 811 ASP A C 1
ATOM 6067 O O . ASP A 1 811 ? -0.808 -11.186 -1.368 1.00 85.88 811 ASP A O 1
ATOM 6071 N N . GLY A 1 812 ? -1.068 -10.654 -3.534 1.00 85.69 812 GLY A N 1
ATOM 6072 C CA . GLY A 1 812 ? -0.786 -11.977 -4.080 1.00 85.69 812 GLY A CA 1
ATOM 6073 C C . GLY A 1 812 ? -2.014 -12.888 -4.162 1.00 85.69 812 GLY A C 1
ATOM 6074 O O . GLY A 1 812 ? -1.887 -14.042 -4.593 1.00 85.69 812 GLY A O 1
ATOM 6075 N N . VAL A 1 813 ? -3.197 -12.403 -3.776 1.00 88.62 813 VAL A N 1
ATOM 6076 C CA . VAL A 1 813 ? -4.477 -13.101 -3.873 1.00 88.62 813 VAL A CA 1
ATOM 6077 C C . VAL A 1 813 ? -5.348 -12.417 -4.939 1.00 88.62 813 VAL A C 1
ATOM 6079 O O . VAL A 1 813 ? -5.661 -11.240 -4.834 1.00 88.62 813 VAL A O 1
ATOM 6082 N N . PRO A 1 814 ? -5.819 -13.146 -5.971 1.00 90.19 814 PRO A N 1
ATOM 6083 C CA . PRO A 1 814 ? -6.715 -12.581 -6.981 1.00 90.19 814 PRO A CA 1
ATOM 6084 C C . PRO A 1 814 ? -7.965 -11.929 -6.361 1.00 90.19 814 PRO A C 1
ATOM 6086 O O . PRO A 1 814 ? -8.755 -12.609 -5.699 1.00 90.19 814 PRO A O 1
ATOM 6089 N N . GLY A 1 815 ? -8.189 -10.640 -6.619 1.00 89.38 815 GLY A N 1
ATOM 6090 C CA . GLY A 1 815 ? -9.279 -9.868 -6.029 1.00 89.38 815 GLY A CA 1
ATOM 6091 C C . GLY A 1 815 ? -8.928 -8.394 -5.815 1.00 89.38 815 GLY A C 1
ATOM 6092 O O . GLY A 1 815 ? -8.011 -7.852 -6.420 1.00 89.38 815 GLY A O 1
ATOM 6093 N N . GLY A 1 816 ? -9.712 -7.714 -4.978 1.00 88.75 816 GLY A N 1
ATOM 6094 C CA . GLY A 1 816 ? -9.399 -6.345 -4.566 1.00 88.75 816 GLY A CA 1
ATOM 6095 C C . GLY A 1 816 ? -9.514 -5.290 -5.673 1.00 88.75 816 GLY A C 1
ATOM 6096 O O . GLY A 1 816 ? -10.108 -5.498 -6.737 1.00 88.75 816 GLY A O 1
ATOM 6097 N N . VAL A 1 817 ? -9.002 -4.090 -5.385 1.00 93.00 817 VAL A N 1
ATOM 6098 C CA . VAL A 1 817 ? -8.971 -2.962 -6.327 1.00 93.00 817 VAL A CA 1
ATOM 6099 C C . VAL A 1 817 ? -7.740 -2.097 -6.141 1.00 93.00 817 VAL A C 1
ATOM 6101 O O . VAL A 1 817 ? -7.364 -1.763 -5.022 1.00 93.00 817 VAL A O 1
ATOM 6104 N N . HIS A 1 818 ? -7.204 -1.615 -7.257 1.00 96.06 818 HIS A N 1
ATOM 6105 C CA . HIS A 1 818 ? -6.087 -0.682 -7.249 1.00 96.06 818 HIS A CA 1
ATOM 6106 C C . HIS A 1 818 ? -6.593 0.750 -7.102 1.00 96.06 818 HIS A C 1
ATOM 6108 O O . HIS A 1 818 ? -7.491 1.168 -7.843 1.00 96.06 818 HIS A O 1
ATOM 6114 N N . ASN A 1 819 ? -6.010 1.520 -6.182 1.00 95.81 819 ASN A N 1
ATOM 6115 C CA . ASN A 1 819 ? -6.340 2.927 -5.977 1.00 95.81 819 ASN A CA 1
ATOM 6116 C C . ASN A 1 819 ? -5.123 3.821 -6.218 1.00 95.81 819 ASN A C 1
ATOM 6118 O O . ASN A 1 819 ? -4.070 3.621 -5.629 1.00 95.81 819 ASN A O 1
ATOM 6122 N N . PHE A 1 820 ? -5.296 4.860 -7.033 1.00 97.38 820 PHE A N 1
ATOM 6123 C CA . PHE A 1 820 ? -4.241 5.819 -7.343 1.00 97.38 820 PHE A CA 1
ATOM 6124 C C . PHE A 1 820 ? -4.757 7.256 -7.260 1.00 97.38 820 PHE A C 1
ATOM 6126 O O . PHE A 1 820 ? -5.744 7.609 -7.913 1.00 97.38 820 PHE A O 1
ATOM 6133 N N . TRP A 1 821 ? -4.080 8.114 -6.494 1.00 97.56 821 TRP A N 1
ATOM 6134 C CA . TRP A 1 821 ? -4.456 9.520 -6.336 1.00 97.56 821 TRP A CA 1
ATOM 6135 C C . TRP A 1 821 ? -3.518 10.442 -7.105 1.00 97.56 821 TRP A C 1
ATOM 6137 O O . TRP A 1 821 ? -2.302 10.275 -7.116 1.00 97.56 821 TRP A O 1
ATOM 6147 N N . PHE A 1 822 ? -4.076 11.479 -7.721 1.00 96.88 822 PHE A N 1
ATOM 6148 C CA . PHE A 1 822 ? -3.288 12.505 -8.397 1.00 96.88 822 PHE A CA 1
ATOM 6149 C C . PHE A 1 822 ? -4.010 13.845 -8.432 1.00 96.88 822 PHE A C 1
ATOM 6151 O O . PHE A 1 822 ? -5.226 13.944 -8.258 1.00 96.88 822 PHE A O 1
ATOM 6158 N N . ARG A 1 823 ? -3.249 14.906 -8.694 1.00 94.31 823 ARG A N 1
ATOM 6159 C CA . ARG A 1 823 ? -3.794 16.250 -8.905 1.00 94.31 823 ARG A CA 1
ATOM 6160 C C . ARG A 1 823 ? -3.684 16.660 -10.361 1.00 94.31 823 ARG A C 1
ATOM 6162 O O . ARG A 1 823 ? -2.766 16.267 -11.072 1.00 94.31 823 ARG A O 1
ATOM 6169 N N . THR A 1 824 ? -4.608 17.505 -10.796 1.00 93.69 824 THR A N 1
ATOM 6170 C CA . THR A 1 824 ? -4.534 18.182 -12.092 1.00 93.69 824 THR A CA 1
ATOM 6171 C C . THR A 1 824 ? -4.738 19.675 -11.914 1.00 93.69 824 THR A C 1
ATOM 6173 O O . THR A 1 824 ? -5.423 20.134 -10.998 1.00 93.69 824 THR A O 1
ATOM 6176 N N . GLN A 1 825 ? -4.127 20.446 -12.806 1.00 93.50 825 GLN A N 1
ATOM 6177 C CA . GLN A 1 825 ? -4.189 21.900 -12.807 1.00 93.50 825 GLN A CA 1
ATOM 6178 C C . GLN A 1 825 ? -4.312 22.439 -14.218 1.00 93.50 825 GLN A C 1
ATOM 6180 O O . GLN A 1 825 ? -4.051 21.742 -15.198 1.00 93.50 825 GLN A O 1
ATOM 6185 N N . SER A 1 826 ? -4.666 23.718 -14.329 1.00 92.00 826 SER A N 1
ATOM 6186 C CA . SER A 1 826 ? -4.650 24.416 -15.615 1.00 92.00 826 SER A CA 1
ATOM 6187 C C . SER A 1 826 ? -3.257 24.420 -16.240 1.00 92.00 826 SER A C 1
ATOM 6189 O O . SER A 1 826 ? -2.247 24.353 -15.541 1.00 92.00 826 SER A O 1
ATOM 6191 N N . ALA A 1 827 ? -3.181 24.553 -17.566 1.00 91.50 827 ALA A N 1
ATOM 6192 C CA . ALA A 1 827 ? -1.900 24.654 -18.271 1.00 91.50 827 ALA A CA 1
ATOM 6193 C C . ALA A 1 827 ? -1.041 25.828 -17.774 1.00 91.50 827 ALA A C 1
ATOM 6195 O O . ALA A 1 827 ? 0.178 25.749 -17.804 1.00 91.50 827 ALA A O 1
ATOM 6196 N N . ALA A 1 828 ? -1.666 26.896 -17.269 1.00 91.06 828 ALA A N 1
ATOM 6197 C CA . ALA A 1 828 ? -0.960 28.032 -16.680 1.00 91.06 828 ALA A CA 1
ATOM 6198 C C . ALA A 1 828 ? -0.395 27.746 -15.275 1.00 91.06 828 ALA A C 1
ATOM 6200 O O . ALA A 1 828 ? 0.497 28.457 -14.829 1.00 91.06 828 ALA A O 1
ATOM 6201 N N . ARG A 1 829 ? -0.926 26.733 -14.580 1.00 92.69 829 ARG A N 1
ATOM 6202 C CA . ARG A 1 829 ? -0.520 26.293 -13.234 1.00 92.69 829 ARG A CA 1
ATOM 6203 C C . ARG A 1 829 ? 0.207 24.947 -13.248 1.00 92.69 829 ARG A C 1
ATOM 6205 O O . ARG A 1 829 ? 0.440 24.372 -12.194 1.00 92.69 829 ARG A O 1
ATOM 6212 N N . THR A 1 830 ? 0.551 24.444 -14.432 1.00 95.75 830 THR A N 1
ATOM 6213 C CA . THR A 1 830 ? 1.376 23.247 -14.624 1.00 95.75 830 THR A CA 1
ATOM 6214 C C . THR A 1 830 ? 2.712 23.703 -15.203 1.00 95.75 830 THR A C 1
ATOM 6216 O O . THR A 1 830 ? 2.804 23.983 -16.396 1.00 95.75 830 THR A O 1
ATOM 6219 N N . LEU A 1 831 ? 3.719 23.847 -14.347 1.00 97.75 831 LEU A N 1
ATOM 6220 C CA . LEU A 1 831 ? 5.050 24.325 -14.704 1.00 97.75 831 LEU A CA 1
ATOM 6221 C C . LEU A 1 831 ? 5.914 23.143 -15.150 1.00 97.75 831 LEU A C 1
ATOM 6223 O O . LEU A 1 831 ? 6.277 22.298 -14.337 1.00 97.75 831 LEU A O 1
ATOM 6227 N N . ILE A 1 832 ? 6.235 23.085 -16.439 1.00 98.38 832 ILE A N 1
ATOM 6228 C CA . ILE A 1 832 ? 7.059 22.032 -17.035 1.00 98.38 832 ILE A CA 1
ATOM 6229 C C . ILE A 1 832 ? 8.541 22.356 -16.847 1.00 98.38 832 ILE A C 1
ATOM 6231 O O . ILE A 1 832 ? 8.975 23.485 -17.109 1.00 98.38 832 ILE A O 1
ATOM 6235 N N . VAL A 1 833 ? 9.314 21.356 -16.431 1.00 98.25 833 VAL A N 1
ATOM 6236 C CA . VAL A 1 833 ? 10.767 21.426 -16.273 1.00 98.25 833 VAL A CA 1
ATOM 6237 C C . VAL A 1 833 ? 11.410 20.374 -17.166 1.00 98.25 833 VAL A C 1
ATOM 6239 O O . VAL A 1 833 ? 11.193 19.184 -16.974 1.00 98.25 833 VAL A O 1
ATOM 6242 N N . ASP A 1 834 ? 12.224 20.811 -18.119 1.00 96.88 834 ASP A N 1
ATOM 6243 C CA . ASP A 1 834 ? 12.950 19.965 -19.069 1.00 96.88 834 ASP A CA 1
ATOM 6244 C C . ASP A 1 834 ? 14.405 20.430 -19.098 1.00 96.88 834 ASP A C 1
ATOM 6246 O O . ASP A 1 834 ? 14.683 21.542 -19.550 1.00 96.88 834 ASP A O 1
ATOM 6250 N N . LYS A 1 835 ? 15.328 19.604 -18.594 1.00 94.50 835 LYS A N 1
ATOM 6251 C CA . LYS A 1 835 ? 16.747 19.964 -18.468 1.00 94.50 835 LYS A CA 1
ATOM 6252 C C . LYS A 1 835 ? 17.385 20.328 -19.814 1.00 94.50 835 LYS A C 1
ATOM 6254 O O . LYS A 1 835 ? 18.179 21.265 -19.867 1.00 94.50 835 LYS A O 1
ATOM 6259 N N . SER A 1 836 ? 16.953 19.666 -20.887 1.00 92.31 836 SER A N 1
ATOM 6260 C CA . SER A 1 836 ? 17.438 19.886 -22.256 1.00 92.31 836 SER A CA 1
ATOM 6261 C C . SER A 1 836 ? 16.921 21.188 -22.896 1.00 92.31 836 SER A C 1
ATOM 6263 O O . SER A 1 836 ? 17.365 21.594 -23.976 1.00 92.31 836 SER A O 1
ATOM 6265 N N . ALA A 1 837 ? 15.965 21.878 -22.255 1.00 93.50 837 ALA A N 1
ATOM 6266 C CA . ALA A 1 837 ? 15.373 23.095 -22.797 1.00 93.50 837 ALA A CA 1
ATOM 6267 C C . ALA A 1 837 ? 16.345 24.295 -22.762 1.00 93.50 837 ALA A C 1
ATOM 6269 O O . ALA A 1 837 ? 17.204 24.402 -21.883 1.00 93.50 837 ALA A O 1
ATOM 6270 N N . PRO A 1 838 ? 16.188 25.281 -23.667 1.00 91.88 838 PRO A N 1
ATOM 6271 C CA . PRO A 1 838 ? 16.964 26.515 -23.608 1.00 91.88 838 PRO A CA 1
ATOM 6272 C C . PRO A 1 838 ? 16.736 27.304 -22.310 1.00 91.88 838 PRO A C 1
ATOM 6274 O O . PRO A 1 838 ? 15.613 27.422 -21.815 1.00 91.88 838 PRO A O 1
ATOM 6277 N N . ALA A 1 839 ? 17.795 27.943 -21.809 1.00 91.19 839 ALA A N 1
ATOM 6278 C CA . ALA A 1 839 ? 17.710 28.805 -20.633 1.00 91.19 839 ALA A CA 1
ATOM 6279 C C . ALA A 1 839 ? 16.735 29.984 -20.832 1.00 91.19 839 ALA A C 1
ATOM 6281 O O . ALA A 1 839 ? 16.687 30.605 -21.896 1.00 91.19 839 ALA A O 1
ATOM 6282 N N . GLY A 1 840 ? 16.006 30.345 -19.769 1.00 90.25 840 GLY A N 1
ATOM 6283 C CA . GLY A 1 840 ? 15.083 31.490 -19.757 1.00 90.25 840 GLY A CA 1
ATOM 6284 C C . GLY A 1 840 ? 13.632 31.171 -20.134 1.00 90.25 840 GLY A C 1
ATOM 6285 O O . GLY A 1 840 ? 12.859 32.099 -20.375 1.00 90.25 840 GLY A O 1
ATOM 6286 N N . GLY A 1 841 ? 13.255 29.889 -20.179 1.00 94.19 841 GLY A N 1
ATOM 6287 C CA . GLY A 1 841 ? 11.861 29.465 -20.321 1.00 94.19 841 GLY A CA 1
ATOM 6288 C C . GLY A 1 841 ? 10.946 29.962 -19.194 1.00 94.19 841 GLY A C 1
ATOM 6289 O O . GLY A 1 841 ? 11.396 30.488 -18.176 1.00 94.19 841 GLY A O 1
ATOM 6290 N N . ASN A 1 842 ? 9.636 29.819 -19.396 1.00 94.81 842 ASN A N 1
ATOM 6291 C CA . ASN A 1 842 ? 8.593 30.317 -18.490 1.00 94.81 842 ASN A CA 1
ATOM 6292 C C . ASN A 1 842 ? 7.757 29.199 -17.844 1.00 94.81 842 ASN A C 1
ATOM 6294 O O . ASN A 1 842 ? 6.721 29.489 -17.249 1.00 94.81 842 ASN A O 1
ATOM 6298 N N . GLY A 1 843 ? 8.171 27.939 -18.006 1.00 95.62 843 GLY A N 1
ATOM 6299 C CA . GLY A 1 843 ? 7.477 26.769 -17.471 1.00 95.62 843 GLY A CA 1
ATOM 6300 C C . GLY A 1 843 ? 6.264 26.320 -18.284 1.00 95.62 843 GLY A C 1
ATOM 6301 O O . GLY A 1 843 ? 5.591 25.378 -17.888 1.00 95.62 843 GLY A O 1
ATOM 6302 N N . SER A 1 844 ? 5.955 26.951 -19.418 1.00 96.44 844 SER A N 1
ATOM 6303 C CA . SER A 1 844 ? 4.919 26.433 -20.322 1.00 96.44 844 SER A CA 1
ATOM 6304 C C . SER A 1 844 ? 5.428 25.227 -21.115 1.00 96.44 844 SER A C 1
ATOM 6306 O O . SER A 1 844 ? 6.628 25.088 -21.331 1.00 96.44 844 SER A O 1
ATOM 6308 N N . LEU A 1 845 ? 4.522 24.403 -21.650 1.00 95.00 845 LEU A N 1
ATOM 6309 C CA . LEU A 1 845 ? 4.883 23.256 -22.500 1.00 95.00 845 LEU A CA 1
ATOM 6310 C C . LEU A 1 845 ? 5.764 23.644 -23.709 1.00 95.00 845 LEU A C 1
ATOM 6312 O O . LEU A 1 845 ? 6.606 22.864 -24.137 1.00 95.00 845 LEU A O 1
ATOM 6316 N N . ALA A 1 846 ? 5.583 24.854 -24.253 1.00 94.88 846 ALA A N 1
ATOM 6317 C CA . ALA A 1 846 ? 6.351 25.357 -25.396 1.00 94.88 846 ALA A CA 1
ATOM 6318 C C . ALA A 1 846 ? 7.689 26.015 -25.007 1.00 94.88 846 ALA A C 1
ATOM 6320 O O . ALA A 1 846 ? 8.556 26.180 -25.863 1.00 94.88 846 ALA A O 1
ATOM 6321 N N . ALA A 1 847 ? 7.847 26.424 -23.746 1.00 96.25 847 ALA A N 1
ATOM 6322 C CA . ALA A 1 847 ? 9.078 27.003 -23.213 1.00 96.25 847 ALA A CA 1
ATOM 6323 C C . ALA A 1 847 ? 9.294 26.543 -21.755 1.00 96.25 847 ALA A C 1
ATOM 6325 O O . ALA A 1 847 ? 9.107 27.351 -20.831 1.00 96.25 847 ALA A O 1
ATOM 6326 N N . PRO A 1 848 ? 9.653 25.260 -21.542 1.00 97.44 848 PRO A N 1
ATOM 6327 C CA . PRO A 1 848 ? 9.871 24.698 -20.212 1.00 97.44 848 PRO A CA 1
ATOM 6328 C C . PRO A 1 848 ? 10.989 25.412 -19.453 1.00 97.44 848 PRO A C 1
ATOM 6330 O O . PRO A 1 848 ? 11.864 26.040 -20.050 1.00 97.44 848 PRO A O 1
ATOM 6333 N N . TYR A 1 849 ? 10.989 25.302 -18.127 1.00 97.94 849 TYR A N 1
ATOM 6334 C CA . TYR A 1 849 ? 12.159 25.684 -17.342 1.00 97.94 849 TYR A CA 1
ATOM 6335 C C . TYR A 1 849 ? 13.284 24.665 -17.546 1.00 97.94 849 TYR A C 1
ATOM 6337 O O . TYR A 1 849 ? 13.064 23.471 -17.393 1.00 97.94 849 TYR A O 1
ATOM 6345 N N . SER A 1 850 ? 14.500 25.140 -17.808 1.00 95.31 850 SER A N 1
ATOM 6346 C CA . SER A 1 850 ? 15.710 24.304 -17.858 1.00 95.31 850 SER A CA 1
ATOM 6347 C C . SER A 1 850 ? 16.393 24.138 -16.494 1.00 95.31 850 SER A C 1
ATOM 6349 O O . SER A 1 850 ? 17.454 23.532 -16.393 1.00 95.31 850 SER A O 1
ATOM 6351 N N . ASN A 1 851 ? 15.837 24.758 -15.448 1.00 95.69 851 ASN A N 1
ATOM 6352 C CA . ASN A 1 851 ? 16.408 24.809 -14.107 1.00 95.69 851 ASN A CA 1
ATOM 6353 C C . ASN A 1 851 ? 15.327 24.549 -13.057 1.00 95.69 851 ASN A C 1
ATOM 6355 O O . ASN A 1 851 ? 14.352 25.305 -12.972 1.00 95.69 851 ASN A O 1
ATOM 6359 N N . LEU A 1 852 ? 15.528 23.519 -12.237 1.00 96.62 852 LEU A N 1
ATOM 6360 C CA . LEU A 1 852 ? 14.527 23.086 -11.264 1.00 96.62 852 LEU A CA 1
ATOM 6361 C C . LEU A 1 852 ? 14.293 24.119 -10.157 1.00 96.62 852 LEU A C 1
ATOM 6363 O O . LEU A 1 852 ? 13.143 24.454 -9.875 1.00 96.62 852 LEU A O 1
ATOM 6367 N N . GLN A 1 853 ? 15.352 24.691 -9.573 1.00 96.06 853 GLN A N 1
ATOM 6368 C CA . GLN A 1 853 ? 15.217 25.715 -8.529 1.00 96.06 853 GLN A CA 1
ATOM 6369 C C . GLN A 1 853 ? 14.345 26.892 -8.984 1.00 96.06 853 GLN A C 1
ATOM 6371 O O . GLN A 1 853 ? 13.511 27.380 -8.220 1.00 96.06 853 GLN A O 1
ATOM 6376 N N . THR A 1 854 ? 14.510 27.335 -10.233 1.00 96.25 854 THR A N 1
ATOM 6377 C CA . THR A 1 854 ? 13.704 28.418 -10.813 1.00 96.25 854 THR A CA 1
ATOM 6378 C C . THR A 1 854 ? 12.225 28.035 -10.879 1.00 96.25 854 THR A C 1
ATOM 6380 O O . THR A 1 854 ? 11.368 28.848 -10.526 1.00 96.25 854 THR A O 1
ATOM 6383 N N . ALA A 1 855 ? 11.919 26.796 -11.274 1.00 97.19 855 ALA A N 1
ATOM 6384 C CA . ALA A 1 855 ? 10.553 26.286 -11.321 1.00 97.19 855 ALA A CA 1
ATOM 6385 C C . ALA A 1 855 ? 9.924 26.184 -9.922 1.00 97.19 855 ALA A C 1
ATOM 6387 O O . ALA A 1 855 ? 8.799 26.644 -9.730 1.00 97.19 855 ALA A O 1
ATOM 6388 N N . LEU A 1 856 ? 10.656 25.666 -8.928 1.00 97.12 856 LEU A N 1
ATOM 6389 C CA . LEU A 1 856 ? 10.181 25.570 -7.541 1.00 97.12 856 LEU A CA 1
ATOM 6390 C C . LEU A 1 856 ? 9.920 26.956 -6.935 1.00 97.12 856 LEU A C 1
ATOM 6392 O O . LEU A 1 856 ? 8.893 27.173 -6.295 1.00 97.12 856 LEU A O 1
ATOM 6396 N N . THR A 1 857 ? 10.794 27.933 -7.189 1.00 96.25 857 THR A N 1
ATOM 6397 C CA . THR A 1 857 ? 10.575 29.320 -6.751 1.00 96.25 857 THR A CA 1
ATOM 6398 C C . THR A 1 857 ? 9.358 29.954 -7.435 1.00 96.25 857 THR A C 1
ATOM 6400 O O . THR A 1 857 ? 8.592 30.664 -6.782 1.00 96.25 857 THR A O 1
ATOM 6403 N N . ALA A 1 858 ? 9.141 29.688 -8.727 1.00 96.31 858 ALA A N 1
ATOM 6404 C CA . ALA A 1 858 ? 7.952 30.154 -9.438 1.00 96.31 858 ALA A CA 1
ATOM 6405 C C . ALA A 1 858 ? 6.664 29.512 -8.888 1.00 96.31 858 ALA A C 1
ATOM 6407 O O . ALA A 1 858 ? 5.667 30.213 -8.700 1.00 96.31 858 ALA A O 1
ATOM 6408 N N . ALA A 1 859 ? 6.703 28.215 -8.570 1.00 96.38 859 ALA A N 1
ATOM 6409 C CA . ALA A 1 859 ? 5.589 27.482 -7.972 1.00 96.38 859 ALA A CA 1
ATOM 6410 C C . ALA A 1 859 ? 5.255 27.986 -6.560 1.00 96.38 859 ALA A C 1
ATOM 6412 O O . ALA A 1 859 ? 4.085 28.181 -6.247 1.00 96.38 859 ALA A O 1
ATOM 6413 N N . ALA A 1 860 ? 6.260 28.296 -5.736 1.00 95.31 860 ALA A N 1
ATOM 6414 C CA . ALA A 1 860 ? 6.059 28.857 -4.397 1.00 95.31 860 ALA A CA 1
ATOM 6415 C C . ALA A 1 860 ? 5.326 30.215 -4.417 1.00 95.31 860 ALA A C 1
ATOM 6417 O O . ALA A 1 860 ? 4.573 30.541 -3.501 1.00 95.31 860 ALA A O 1
ATOM 6418 N N . ALA A 1 861 ? 5.501 31.008 -5.481 1.00 95.00 861 ALA A N 1
ATOM 6419 C CA . ALA A 1 861 ? 4.758 32.255 -5.686 1.00 95.00 861 ALA A CA 1
ATOM 6420 C C . ALA A 1 861 ? 3.314 32.031 -6.186 1.00 95.00 861 ALA A C 1
ATOM 6422 O O . ALA A 1 861 ? 2.533 32.980 -6.295 1.00 95.00 861 ALA A O 1
ATOM 6423 N N . GLN A 1 862 ? 2.961 30.788 -6.516 1.00 91.38 862 GLN A N 1
ATOM 6424 C CA . GLN A 1 862 ? 1.705 30.375 -7.123 1.00 91.38 862 GLN A CA 1
ATOM 6425 C C . GLN A 1 862 ? 1.170 29.101 -6.434 1.00 91.38 862 GLN A C 1
ATOM 6427 O O . GLN A 1 862 ? 1.200 28.036 -7.051 1.00 91.38 862 GLN A O 1
ATOM 6432 N N . PRO A 1 863 ? 0.624 29.182 -5.202 1.00 86.19 863 PRO A N 1
ATOM 6433 C CA . PRO A 1 863 ? 0.089 28.016 -4.491 1.00 86.19 863 PRO A CA 1
ATOM 6434 C C . PRO A 1 863 ? -0.911 27.220 -5.337 1.00 86.19 863 PRO A C 1
ATOM 6436 O O . PRO A 1 863 ? -1.594 27.804 -6.191 1.00 86.19 863 PRO A O 1
ATOM 6439 N N . ASN A 1 864 ? -1.008 25.912 -5.081 1.00 90.12 864 ASN A N 1
ATOM 6440 C CA . ASN A 1 864 ? -1.785 24.950 -5.872 1.00 90.12 864 ASN A CA 1
ATOM 6441 C C . ASN A 1 864 ? -1.283 24.733 -7.308 1.00 90.12 864 ASN A C 1
ATOM 6443 O O . ASN A 1 864 ? -2.067 24.345 -8.170 1.00 90.12 864 ASN A O 1
ATOM 6447 N N . SER A 1 865 ? -0.002 24.986 -7.588 1.00 94.88 865 SER A N 1
ATOM 6448 C CA . SER A 1 865 ? 0.604 24.642 -8.882 1.00 94.88 865 SER A CA 1
ATOM 6449 C C . SER A 1 865 ? 1.125 23.204 -8.903 1.00 94.88 865 SER A C 1
ATOM 6451 O O . SER A 1 865 ? 1.446 22.626 -7.866 1.00 94.88 865 SER A O 1
ATOM 6453 N N . ILE A 1 866 ? 1.248 22.649 -10.107 1.00 97.62 866 ILE A N 1
ATOM 6454 C CA . ILE A 1 866 ? 1.978 21.410 -10.374 1.00 97.62 866 ILE A CA 1
ATOM 6455 C C . ILE A 1 866 ? 3.325 21.780 -10.989 1.00 97.62 866 ILE A C 1
ATOM 6457 O O . ILE A 1 866 ? 3.365 22.576 -11.925 1.00 97.62 866 ILE A O 1
ATOM 6461 N N . VAL A 1 867 ? 4.414 21.195 -10.500 1.00 98.56 867 VAL A N 1
ATOM 6462 C CA . VAL A 1 867 ? 5.715 21.206 -11.183 1.00 98.56 867 VAL A CA 1
ATOM 6463 C C . VAL A 1 867 ? 5.904 19.833 -11.808 1.00 98.56 867 VAL A C 1
ATOM 6465 O O . VAL A 1 867 ? 5.952 18.842 -11.087 1.00 98.56 867 VAL A O 1
ATOM 6468 N N . ARG A 1 868 ? 5.978 19.755 -13.138 1.00 98.31 868 ARG A N 1
ATOM 6469 C CA . ARG A 1 868 ? 6.136 18.488 -13.855 1.00 98.31 868 ARG A CA 1
ATOM 6470 C C . ARG A 1 868 ? 7.507 18.402 -14.506 1.00 98.31 868 ARG A C 1
ATOM 6472 O O . ARG A 1 868 ? 7.818 19.195 -15.393 1.00 98.31 868 ARG A O 1
ATOM 6479 N N . ILE A 1 869 ? 8.319 17.470 -14.034 1.00 98.62 869 ILE A N 1
ATOM 6480 C CA . ILE A 1 869 ? 9.703 17.255 -14.446 1.00 98.62 869 ILE A CA 1
ATOM 6481 C C . ILE A 1 869 ? 9.719 16.096 -15.437 1.00 98.62 869 ILE A C 1
ATOM 6483 O O . ILE A 1 869 ? 9.189 15.033 -15.129 1.00 98.62 869 ILE A O 1
ATOM 6487 N N . VAL A 1 870 ? 10.295 16.304 -16.620 1.00 97.06 870 VAL A N 1
ATOM 6488 C CA . VAL A 1 870 ? 10.273 15.311 -17.703 1.00 97.06 870 VAL A CA 1
ATOM 6489 C C . VAL A 1 870 ? 11.650 14.709 -17.956 1.00 97.06 870 VAL A C 1
ATOM 6491 O O . VAL A 1 870 ? 12.664 15.402 -17.876 1.00 97.06 870 VAL A O 1
ATOM 6494 N N . GLY A 1 871 ? 11.681 13.434 -18.341 1.00 93.88 871 GLY A N 1
ATOM 6495 C CA . GLY A 1 871 ? 12.872 12.815 -18.912 1.00 93.88 871 GLY A CA 1
ATOM 6496 C C . GLY A 1 871 ? 13.324 13.495 -20.206 1.00 93.88 871 GLY A C 1
ATOM 6497 O O . GLY A 1 871 ? 12.532 14.065 -20.973 1.00 93.88 871 GLY A O 1
ATOM 6498 N N . ASN A 1 872 ? 14.624 13.439 -20.468 1.00 91.38 872 ASN A N 1
ATOM 6499 C CA . ASN A 1 872 ? 15.225 13.932 -21.700 1.00 91.38 872 ASN A CA 1
ATOM 6500 C C . ASN A 1 872 ? 16.233 12.898 -22.206 1.00 91.38 872 ASN A C 1
ATOM 6502 O O . ASN A 1 872 ? 16.911 12.276 -21.402 1.00 91.38 872 ASN A O 1
ATOM 6506 N N . GLY A 1 873 ? 16.270 12.691 -23.522 1.00 86.69 873 GLY A N 1
ATOM 6507 C CA . GLY A 1 873 ? 17.146 11.705 -24.159 1.00 86.69 873 GLY A CA 1
ATOM 6508 C C . GLY A 1 873 ? 18.530 12.257 -24.490 1.00 86.69 873 GLY A C 1
ATOM 6509 O O . GLY A 1 873 ? 19.089 11.892 -25.510 1.00 86.69 873 GLY A O 1
ATOM 6510 N N . GLY A 1 874 ? 19.006 13.269 -23.758 1.00 89.25 874 GLY A N 1
ATOM 6511 C CA . GLY A 1 874 ? 20.362 13.771 -23.949 1.00 89.25 874 GLY A CA 1
ATOM 6512 C C . GLY A 1 874 ? 20.676 14.320 -25.342 1.00 89.25 874 GLY A C 1
ATOM 6513 O O . GLY A 1 874 ? 19.867 15.005 -25.984 1.00 89.25 874 GLY A O 1
ATOM 6514 N N . ALA A 1 875 ? 21.893 14.033 -25.804 1.00 87.19 875 ALA A N 1
ATOM 6515 C CA . ALA A 1 875 ? 22.441 14.558 -27.046 1.00 87.19 875 ALA A CA 1
ATOM 6516 C C . ALA A 1 875 ? 21.859 13.877 -28.294 1.00 87.19 875 ALA A C 1
ATOM 6518 O O . ALA A 1 875 ? 21.810 14.509 -29.359 1.00 87.19 875 ALA A O 1
ATOM 6519 N N . ASP A 1 876 ? 21.439 12.615 -28.193 1.00 85.56 876 ASP A N 1
ATOM 6520 C CA . ASP A 1 876 ? 20.846 11.865 -29.305 1.00 85.56 876 ASP A CA 1
ATOM 6521 C C . ASP A 1 876 ? 19.305 11.876 -29.326 1.00 85.56 876 ASP A C 1
ATOM 6523 O O . ASP A 1 876 ? 18.696 11.615 -30.371 1.00 85.56 876 ASP A O 1
ATOM 6527 N N . GLY A 1 877 ? 18.678 12.302 -28.229 1.00 86.56 877 GLY A N 1
ATOM 6528 C CA . GLY A 1 877 ? 17.232 12.396 -28.068 1.00 86.56 877 GLY A CA 1
ATOM 6529 C C . GLY A 1 877 ? 16.549 11.060 -27.764 1.00 86.56 877 GLY A C 1
ATOM 6530 O O . GLY A 1 877 ? 15.317 11.002 -27.854 1.00 86.56 877 GLY A O 1
ATOM 6531 N N . ASP A 1 878 ? 17.301 10.012 -27.422 1.00 86.00 878 ASP A N 1
ATOM 6532 C CA . ASP A 1 878 ? 16.806 8.681 -27.079 1.00 86.00 878 ASP A CA 1
ATOM 6533 C C . ASP A 1 878 ? 16.849 8.466 -25.556 1.00 86.00 878 ASP A C 1
ATOM 6535 O O . ASP A 1 878 ? 17.871 8.614 -24.908 1.00 86.00 878 ASP A O 1
ATOM 6539 N N . LEU A 1 879 ? 15.714 8.115 -24.944 1.00 87.06 879 LEU A N 1
ATOM 6540 C CA . LEU A 1 879 ? 15.665 7.873 -23.495 1.00 87.06 879 LEU A CA 1
ATOM 6541 C C . LEU A 1 879 ? 16.328 6.551 -23.090 1.00 87.06 879 LEU A C 1
ATOM 6543 O O . LEU A 1 879 ? 16.584 6.349 -21.907 1.00 87.06 879 LEU A O 1
ATOM 6547 N N . THR A 1 880 ? 16.579 5.652 -24.046 1.00 84.69 880 THR A N 1
ATOM 6548 C CA . THR A 1 880 ? 17.189 4.341 -23.780 1.00 84.69 880 THR A CA 1
ATOM 6549 C C . THR A 1 880 ? 18.708 4.399 -23.625 1.00 84.69 880 THR A C 1
ATOM 6551 O O . THR A 1 880 ? 19.316 3.444 -23.143 1.00 84.69 880 THR A O 1
ATOM 6554 N N . THR A 1 881 ? 19.337 5.508 -24.012 1.00 87.69 881 THR A N 1
ATOM 6555 C CA . THR A 1 881 ? 20.770 5.768 -23.851 1.00 87.69 881 THR A CA 1
ATOM 6556 C C . THR A 1 881 ? 21.014 6.589 -22.589 1.00 87.69 881 THR A C 1
ATOM 6558 O O . THR A 1 881 ? 21.519 7.698 -22.606 1.00 87.69 881 THR A O 1
ATOM 6561 N N . GLU A 1 882 ? 20.701 6.006 -21.434 1.00 89.25 882 GLU A N 1
ATOM 6562 C CA . GLU A 1 882 ? 20.688 6.708 -20.140 1.00 89.25 882 GLU A CA 1
ATOM 6563 C C . GLU A 1 882 ? 21.966 7.491 -19.796 1.00 89.25 882 GLU A C 1
ATOM 6565 O O . GLU A 1 882 ? 21.905 8.458 -19.040 1.00 89.25 882 GLU A O 1
ATOM 6570 N N . ALA A 1 883 ? 23.122 7.089 -20.330 1.00 88.25 883 ALA A N 1
ATOM 6571 C CA . ALA A 1 883 ? 24.416 7.698 -20.042 1.00 88.25 883 ALA A CA 1
ATOM 6572 C C . ALA A 1 883 ? 24.576 9.132 -20.578 1.00 88.25 883 ALA A C 1
ATOM 6574 O O . ALA A 1 883 ? 25.383 9.868 -20.016 1.00 88.25 883 ALA A O 1
ATOM 6575 N N . ASP A 1 884 ? 23.866 9.529 -21.642 1.00 89.44 884 ASP A N 1
ATOM 6576 C CA . ASP A 1 884 ? 23.947 10.893 -22.189 1.00 89.44 884 ASP A CA 1
ATOM 6577 C C . ASP A 1 884 ? 22.739 11.777 -21.849 1.00 89.44 884 ASP A C 1
ATOM 6579 O O . ASP A 1 884 ? 22.744 12.959 -22.187 1.00 89.44 884 ASP A O 1
ATOM 6583 N N . ASN A 1 885 ? 21.742 11.246 -21.133 1.00 92.31 885 ASN A N 1
ATOM 6584 C CA . ASN A 1 885 ? 20.582 12.008 -20.661 1.00 92.31 885 ASN A CA 1
ATOM 6585 C C . ASN A 1 885 ? 21.012 13.164 -19.741 1.00 92.31 885 ASN A C 1
ATOM 6587 O O . ASN A 1 885 ? 21.706 12.941 -18.752 1.00 92.31 885 ASN A O 1
ATOM 6591 N N . ASP A 1 886 ? 20.565 14.396 -19.996 1.00 93.62 886 ASP A N 1
ATOM 6592 C CA . ASP A 1 886 ? 20.937 15.554 -19.177 1.00 93.62 886 ASP A CA 1
ATOM 6593 C C . ASP A 1 886 ? 20.381 15.413 -17.746 1.00 93.62 886 ASP A C 1
ATOM 6595 O O . ASP A 1 886 ? 19.163 15.308 -17.544 1.00 93.62 886 ASP A O 1
ATOM 6599 N N . ALA A 1 887 ? 21.250 15.478 -16.734 1.00 95.12 887 ALA A N 1
ATOM 6600 C CA . ALA A 1 887 ? 20.859 15.308 -15.335 1.00 95.12 887 ALA A CA 1
ATOM 6601 C C . ALA A 1 887 ? 20.392 16.608 -14.643 1.00 95.12 887 ALA A C 1
ATOM 6603 O O . ALA A 1 887 ? 20.929 17.701 -14.849 1.00 95.12 887 ALA A O 1
ATOM 6604 N N . TYR A 1 888 ? 19.424 16.482 -13.731 1.00 96.31 888 TYR A N 1
ATOM 6605 C CA . TYR A 1 888 ? 19.078 17.506 -12.743 1.00 96.31 888 TYR A CA 1
ATOM 6606 C C . TYR A 1 888 ? 20.045 17.418 -11.552 1.00 96.31 888 TYR A C 1
ATOM 6608 O O . TYR A 1 888 ? 20.060 16.424 -10.827 1.00 96.31 888 TYR A O 1
ATOM 6616 N N . GLU A 1 889 ? 20.856 18.455 -11.333 1.00 94.94 889 GLU A N 1
ATOM 6617 C CA . GLU A 1 889 ? 21.994 18.414 -10.404 1.00 94.94 889 GLU A CA 1
ATOM 6618 C C . GLU A 1 889 ? 21.741 19.207 -9.116 1.00 94.94 889 GLU A C 1
ATOM 6620 O O . GLU A 1 889 ? 21.681 20.442 -9.132 1.00 94.94 889 GLU A O 1
ATOM 6625 N N . ILE A 1 890 ? 21.658 18.519 -7.976 1.00 95.69 890 ILE A N 1
ATOM 6626 C CA . ILE A 1 890 ? 21.175 19.109 -6.719 1.00 95.69 890 ILE A CA 1
ATOM 6627 C C . ILE A 1 890 ? 22.187 18.925 -5.589 1.00 95.69 890 ILE A C 1
ATOM 6629 O O . ILE A 1 890 ? 22.695 17.832 -5.333 1.00 95.69 890 ILE A O 1
ATOM 6633 N N . GLY A 1 891 ? 22.455 20.010 -4.866 1.00 93.88 891 GLY A N 1
ATOM 6634 C CA . GLY A 1 891 ? 23.363 20.028 -3.726 1.00 93.88 891 GLY A CA 1
ATOM 6635 C C . GLY A 1 891 ? 24.668 20.740 -4.032 1.00 93.88 891 GLY A C 1
ATOM 6636 O O . GLY A 1 891 ? 24.671 21.861 -4.546 1.00 93.88 891 GLY A O 1
ATOM 6637 N N . PHE A 1 892 ? 25.786 20.115 -3.663 1.00 90.81 892 PHE A N 1
ATOM 6638 C CA . PHE A 1 892 ? 27.098 20.755 -3.725 1.00 90.81 892 PHE A CA 1
ATOM 6639 C C . PHE A 1 892 ? 28.168 19.845 -4.311 1.00 90.81 892 PHE A C 1
ATOM 6641 O O . PHE A 1 892 ? 28.323 18.688 -3.908 1.00 90.81 892 PHE A O 1
ATOM 6648 N N . ASN A 1 893 ? 29.017 20.413 -5.163 1.00 87.19 893 ASN A N 1
ATOM 6649 C CA . ASN A 1 893 ? 30.211 19.725 -5.637 1.00 87.19 893 ASN A CA 1
ATOM 6650 C C . ASN A 1 893 ? 31.295 19.635 -4.539 1.00 87.19 893 ASN A C 1
ATOM 6652 O O . ASN A 1 893 ? 31.153 20.135 -3.415 1.00 87.19 893 ASN A O 1
ATOM 6656 N N . ARG A 1 894 ? 32.422 18.983 -4.842 1.00 84.44 894 ARG A N 1
ATOM 6657 C CA . ARG A 1 894 ? 33.520 18.776 -3.876 1.00 84.44 894 ARG A CA 1
ATOM 6658 C C . ARG A 1 894 ? 34.191 20.066 -3.399 1.00 84.44 894 ARG A C 1
ATOM 6660 O O . ARG A 1 894 ? 34.742 20.080 -2.301 1.00 84.44 894 ARG A O 1
ATOM 6667 N N . LEU A 1 895 ? 34.120 21.136 -4.191 1.00 84.31 895 LEU A N 1
ATOM 6668 C CA . LEU A 1 895 ? 34.651 22.460 -3.855 1.00 84.31 895 LEU A CA 1
ATOM 6669 C C . LEU A 1 895 ? 33.685 23.279 -2.981 1.00 84.31 895 LEU A C 1
ATOM 6671 O O . LEU A 1 895 ? 34.040 24.374 -2.551 1.00 84.31 895 LEU A O 1
ATOM 6675 N N . GLY A 1 896 ? 32.486 22.754 -2.702 1.00 84.56 896 GLY A N 1
ATOM 6676 C CA . GLY A 1 896 ? 31.444 23.442 -1.940 1.00 84.56 896 GLY A CA 1
ATOM 6677 C C . GLY A 1 896 ? 30.625 24.432 -2.768 1.00 84.56 896 GLY A C 1
ATOM 6678 O O . GLY A 1 896 ? 29.853 25.198 -2.196 1.00 84.56 896 GLY A O 1
ATOM 6679 N N . ASN A 1 897 ? 30.768 24.426 -4.097 1.00 88.56 897 ASN A N 1
ATOM 6680 C CA . ASN A 1 897 ? 29.916 25.223 -4.971 1.00 88.56 897 ASN A CA 1
ATOM 6681 C C . ASN A 1 897 ? 28.558 24.538 -5.119 1.00 88.56 897 ASN A C 1
ATOM 6683 O O . ASN A 1 897 ? 28.490 23.314 -5.252 1.00 88.56 897 ASN A O 1
ATOM 6687 N N . GLN A 1 898 ? 27.497 25.342 -5.116 1.00 91.81 898 GLN A N 1
ATOM 6688 C CA . GLN A 1 898 ? 26.147 24.888 -5.427 1.00 91.81 898 GLN A CA 1
ATOM 6689 C C . GLN A 1 898 ? 26.090 24.321 -6.855 1.00 91.81 898 GLN A C 1
ATOM 6691 O O . GLN A 1 898 ? 26.688 24.885 -7.774 1.00 91.81 898 GLN A O 1
ATOM 6696 N N . LEU A 1 899 ? 25.344 23.232 -7.016 1.00 92.69 899 LEU A N 1
ATOM 6697 C CA . LEU A 1 899 ? 25.048 22.606 -8.302 1.00 92.69 899 LEU A CA 1
ATOM 6698 C C . LEU A 1 899 ? 23.937 23.341 -9.063 1.00 92.69 899 LEU A C 1
ATOM 6700 O O . LEU A 1 899 ? 23.203 24.158 -8.495 1.00 92.69 899 LEU A O 1
ATOM 6704 N N . ALA A 1 900 ? 23.843 23.079 -10.368 1.00 91.69 900 ALA A N 1
ATOM 6705 C CA . ALA A 1 900 ? 23.052 23.889 -11.289 1.00 91.69 900 ALA A CA 1
ATOM 6706 C C . ALA A 1 900 ? 21.581 24.029 -10.865 1.00 91.69 900 ALA A C 1
ATOM 6708 O O . ALA A 1 900 ? 21.035 25.131 -10.937 1.00 91.69 900 ALA A O 1
ATOM 6709 N N . ASP A 1 901 ? 20.953 22.960 -10.375 1.00 94.69 901 ASP A N 1
ATOM 6710 C CA . ASP A 1 901 ? 19.515 22.896 -10.094 1.00 94.69 901 ASP A CA 1
ATOM 6711 C C . ASP A 1 901 ? 19.121 23.261 -8.664 1.00 94.69 901 ASP A C 1
ATOM 6713 O O . ASP A 1 901 ? 17.940 23.201 -8.330 1.00 94.69 901 ASP A O 1
ATOM 6717 N N . GLY A 1 902 ? 20.069 23.725 -7.849 1.00 93.31 902 GLY A N 1
ATOM 6718 C CA . GLY A 1 902 ? 19.797 24.214 -6.500 1.00 93.31 902 GLY A CA 1
ATOM 6719 C C . GLY A 1 902 ? 20.666 23.543 -5.439 1.00 93.31 902 GLY A C 1
ATOM 6720 O O . GLY A 1 902 ? 21.208 22.462 -5.657 1.00 93.31 902 GLY A O 1
ATOM 6721 N N . PRO A 1 903 ? 20.804 24.157 -4.252 1.00 91.00 903 PRO A N 1
ATOM 6722 C CA . PRO A 1 903 ? 21.507 23.534 -3.137 1.00 91.00 903 PRO A CA 1
ATOM 6723 C C . PRO A 1 903 ? 20.637 22.497 -2.407 1.00 91.00 903 PRO A C 1
ATOM 6725 O O . PRO A 1 903 ? 21.157 21.743 -1.587 1.00 91.00 903 PRO A O 1
ATOM 6728 N N . ARG A 1 904 ? 19.316 22.503 -2.639 1.00 89.88 904 ARG A N 1
ATOM 6729 C CA . ARG A 1 904 ? 18.311 21.653 -1.990 1.00 89.88 904 ARG A CA 1
ATOM 6730 C C . ARG A 1 904 ? 17.118 21.452 -2.914 1.00 89.88 904 ARG A C 1
ATOM 6732 O O . ARG A 1 904 ? 16.828 22.328 -3.724 1.00 89.88 904 ARG A O 1
ATOM 6739 N N . PHE A 1 905 ? 16.397 20.357 -2.710 1.00 95.62 905 PHE A N 1
ATOM 6740 C CA . PHE A 1 905 ? 15.089 20.131 -3.306 1.00 95.62 905 PHE A CA 1
ATOM 6741 C C . PHE A 1 905 ? 14.057 20.058 -2.183 1.00 95.62 905 PHE A C 1
ATOM 6743 O O . PHE A 1 905 ? 13.898 19.030 -1.541 1.00 95.62 905 PHE A O 1
ATOM 6750 N N . GLU A 1 906 ? 13.362 21.164 -1.937 1.00 94.88 906 GLU A N 1
ATOM 6751 C CA . GLU A 1 906 ? 12.261 21.228 -0.973 1.00 94.88 906 GLU A CA 1
ATOM 6752 C C . GLU A 1 906 ? 10.978 21.548 -1.748 1.00 94.88 906 GLU A C 1
ATOM 6754 O O . GLU A 1 906 ? 10.930 22.539 -2.485 1.00 94.88 906 GLU A O 1
ATOM 6759 N N . VAL A 1 907 ? 9.960 20.691 -1.634 1.00 97.69 907 VAL A N 1
ATOM 6760 C CA . VAL A 1 907 ? 8.678 20.907 -2.311 1.00 97.69 907 VAL A CA 1
ATOM 6761 C C . VAL A 1 907 ? 7.926 22.042 -1.602 1.00 97.69 907 VAL A C 1
ATOM 6763 O O . VAL A 1 907 ? 7.702 21.948 -0.396 1.00 97.69 907 VAL A O 1
ATOM 6766 N N . PRO A 1 908 ? 7.540 23.126 -2.305 1.00 97.31 908 PRO A N 1
ATOM 6767 C CA . PRO A 1 908 ? 6.854 24.245 -1.668 1.00 97.31 908 PRO A CA 1
ATOM 6768 C C . PRO A 1 908 ? 5.454 23.886 -1.159 1.00 97.31 908 PRO A C 1
ATOM 6770 O O . PRO A 1 908 ? 4.806 22.966 -1.658 1.00 97.31 908 PRO A O 1
ATOM 6773 N N . LYS A 1 909 ? 4.947 24.709 -0.236 1.00 96.38 909 LYS A N 1
ATOM 6774 C CA . LYS A 1 909 ? 3.571 24.640 0.269 1.00 96.38 909 LYS A CA 1
ATOM 6775 C C . LYS A 1 909 ? 2.536 24.555 -0.860 1.00 96.38 909 LYS A C 1
ATOM 6777 O O . LYS A 1 909 ? 2.602 25.333 -1.815 1.00 96.38 909 LYS A O 1
ATOM 6782 N N . ASP A 1 910 ? 1.559 23.659 -0.712 1.00 94.56 910 ASP A N 1
ATOM 6783 C CA . ASP A 1 910 ? 0.446 23.422 -1.647 1.00 94.56 910 ASP A CA 1
ATOM 6784 C C . ASP A 1 910 ? 0.862 23.031 -3.086 1.00 94.56 910 ASP A C 1
ATOM 6786 O O . ASP A 1 910 ? 0.020 23.014 -3.995 1.00 94.56 910 ASP A O 1
ATOM 6790 N N . VAL A 1 911 ? 2.144 22.733 -3.331 1.00 97.38 911 VAL A N 1
ATOM 6791 C CA . VAL A 1 911 ? 2.670 22.346 -4.648 1.00 97.38 911 VAL A CA 1
ATOM 6792 C C . VAL A 1 911 ? 2.773 20.829 -4.751 1.00 97.38 911 VAL A C 1
ATOM 6794 O O . VAL A 1 911 ? 3.248 20.154 -3.841 1.00 97.38 911 VAL A O 1
ATOM 6797 N N . THR A 1 912 ? 2.363 20.297 -5.901 1.00 97.81 912 THR A N 1
ATOM 6798 C CA . THR A 1 912 ? 2.583 18.890 -6.255 1.00 97.81 912 THR A CA 1
ATOM 6799 C C . THR A 1 912 ? 3.684 18.804 -7.297 1.00 97.81 912 THR A C 1
ATOM 6801 O O . THR A 1 912 ? 3.589 19.427 -8.356 1.00 97.81 912 THR A O 1
ATOM 6804 N N . VAL A 1 913 ? 4.727 18.036 -7.012 1.00 98.75 913 VAL A N 1
ATOM 6805 C CA . VAL A 1 913 ? 5.764 17.705 -7.990 1.00 98.75 913 VAL A CA 1
ATOM 6806 C C . VAL A 1 913 ? 5.437 16.353 -8.611 1.00 98.75 913 VAL A C 1
ATOM 6808 O O . VAL A 1 913 ? 5.169 15.398 -7.893 1.00 98.75 913 VAL A O 1
ATOM 6811 N N . MET A 1 914 ? 5.477 16.273 -9.938 1.00 98.69 914 MET A N 1
ATOM 6812 C CA . MET A 1 914 ? 5.368 15.030 -10.703 1.00 98.69 914 MET A CA 1
ATOM 6813 C C . MET A 1 914 ? 6.652 14.834 -11.500 1.00 98.69 914 MET A C 1
ATOM 6815 O O . MET A 1 914 ? 7.060 15.743 -12.223 1.00 98.69 914 MET A O 1
ATOM 6819 N N . ILE A 1 915 ? 7.285 13.677 -11.368 1.00 98.75 915 ILE A N 1
ATOM 6820 C CA . ILE A 1 915 ? 8.519 13.321 -12.063 1.00 98.75 915 ILE A CA 1
ATOM 6821 C C . ILE A 1 915 ? 8.198 12.181 -13.019 1.00 98.75 915 ILE A C 1
ATOM 6823 O O . ILE A 1 915 ? 7.855 11.094 -12.570 1.00 98.75 915 ILE A O 1
ATOM 6827 N N . ASP A 1 916 ? 8.277 12.440 -14.319 1.00 97.88 916 ASP A N 1
ATOM 6828 C CA . ASP A 1 916 ? 7.983 11.448 -15.349 1.00 97.88 916 ASP A CA 1
ATOM 6829 C C . ASP A 1 916 ? 9.201 10.545 -15.628 1.00 97.88 916 ASP A C 1
ATOM 6831 O O . ASP A 1 916 ? 10.353 10.945 -15.432 1.00 97.88 916 ASP A O 1
ATOM 6835 N N . ALA A 1 917 ? 8.924 9.337 -16.129 1.00 96.25 917 ALA A N 1
ATOM 6836 C CA . ALA A 1 917 ? 9.902 8.340 -16.565 1.00 96.25 917 ALA A CA 1
ATOM 6837 C C . ALA A 1 917 ? 11.075 8.918 -17.387 1.00 96.25 917 ALA A C 1
ATOM 6839 O O . ALA A 1 917 ? 10.901 9.799 -18.239 1.00 96.25 917 ALA A O 1
ATOM 6840 N N . GLY A 1 918 ? 12.277 8.384 -17.152 1.00 93.94 918 GLY A N 1
ATOM 6841 C CA . GLY A 1 918 ? 13.511 8.779 -17.836 1.00 93.94 918 GLY A CA 1
ATOM 6842 C C . GLY A 1 918 ? 14.156 10.068 -17.312 1.00 93.94 918 GLY A C 1
ATOM 6843 O O . GLY A 1 918 ? 15.147 10.528 -17.878 1.00 93.94 918 GLY A O 1
ATOM 6844 N N . ALA A 1 919 ? 13.613 10.692 -16.262 1.00 97.00 919 ALA A N 1
ATOM 6845 C CA . ALA A 1 919 ? 14.277 11.803 -15.584 1.00 97.00 919 ALA A CA 1
ATOM 6846 C C . ALA A 1 919 ? 15.458 11.300 -14.736 1.00 97.00 919 ALA A C 1
ATOM 6848 O O . ALA A 1 919 ? 15.323 10.335 -13.983 1.00 97.00 919 ALA A O 1
ATOM 6849 N N . VAL A 1 920 ? 16.601 11.985 -14.833 1.00 97.56 920 VAL A N 1
ATOM 6850 C CA . VAL A 1 920 ? 17.829 11.645 -14.101 1.00 97.56 920 VAL A CA 1
ATOM 6851 C C . VAL A 1 920 ? 18.164 12.738 -13.093 1.00 97.56 920 VAL A C 1
ATOM 6853 O O . VAL A 1 920 ? 18.355 13.893 -13.466 1.00 97.56 920 VAL A O 1
ATOM 6856 N N . PHE A 1 921 ? 18.281 12.376 -11.819 1.00 97.62 921 PHE A N 1
ATOM 6857 C CA . PHE A 1 921 ? 18.709 13.257 -10.739 1.00 97.62 921 PHE A CA 1
ATOM 6858 C C . PHE A 1 921 ? 20.077 12.828 -10.222 1.00 97.62 921 PHE A C 1
ATOM 6860 O O . PHE A 1 921 ? 20.266 11.694 -9.783 1.00 97.62 921 PHE A O 1
ATOM 6867 N N . LYS A 1 922 ? 21.017 13.772 -10.216 1.00 95.69 922 LYS A N 1
ATOM 6868 C CA . LYS A 1 922 ? 22.345 13.601 -9.632 1.00 95.69 922 LYS A CA 1
ATOM 6869 C C . LYS A 1 922 ? 22.479 14.476 -8.396 1.00 95.69 922 LYS A C 1
ATOM 6871 O O . LYS A 1 922 ? 22.411 15.705 -8.472 1.00 95.69 922 LYS A O 1
ATOM 6876 N N . LEU A 1 923 ? 22.658 13.847 -7.240 1.00 95.56 923 LEU A N 1
ATOM 6877 C CA . LEU A 1 923 ? 22.629 14.515 -5.944 1.00 95.56 923 LEU A CA 1
ATOM 6878 C C . LEU A 1 923 ? 23.941 14.342 -5.187 1.00 95.56 923 LEU A C 1
ATOM 6880 O O . LEU A 1 923 ? 24.626 13.324 -5.286 1.00 95.56 923 LEU A O 1
ATOM 6884 N N . ARG A 1 924 ? 24.295 15.355 -4.391 1.00 93.31 924 ARG A N 1
ATOM 6885 C CA . ARG A 1 924 ? 25.367 15.232 -3.398 1.00 93.31 924 ARG A CA 1
ATOM 6886 C C . ARG A 1 924 ? 25.145 16.140 -2.205 1.00 93.31 924 ARG A C 1
ATOM 6888 O O . ARG A 1 924 ? 25.013 17.355 -2.366 1.00 93.31 924 ARG A O 1
ATOM 6895 N N . ARG A 1 925 ? 25.202 15.569 -0.995 1.00 91.19 925 ARG A N 1
ATOM 6896 C CA . ARG A 1 925 ? 24.908 16.273 0.272 1.00 91.19 925 ARG A CA 1
ATOM 6897 C C . ARG A 1 925 ? 23.573 17.027 0.221 1.00 91.19 925 ARG A C 1
ATOM 6899 O O . ARG A 1 925 ? 23.445 18.125 0.762 1.00 91.19 925 ARG A O 1
ATOM 6906 N N . ALA A 1 926 ? 22.611 16.438 -0.473 1.00 93.31 926 ALA A N 1
ATOM 6907 C CA . ALA A 1 926 ? 21.265 16.945 -0.654 1.00 93.31 926 ALA A CA 1
ATOM 6908 C C . ALA A 1 926 ? 20.261 15.813 -0.429 1.00 93.31 926 ALA A C 1
ATOM 6910 O O . ALA A 1 926 ? 20.622 14.635 -0.426 1.00 93.31 926 ALA A O 1
ATOM 6911 N N . MET A 1 927 ? 19.011 16.208 -0.236 1.00 93.25 927 MET A N 1
ATOM 6912 C CA . MET A 1 927 ? 17.849 15.337 -0.112 1.00 93.25 927 MET A CA 1
ATOM 6913 C C . MET A 1 927 ? 16.677 15.985 -0.849 1.00 93.25 927 MET A C 1
ATOM 6915 O O . MET A 1 927 ? 16.706 17.197 -1.109 1.00 93.25 927 MET A O 1
ATOM 6919 N N . VAL A 1 928 ? 15.651 15.189 -1.129 1.00 96.50 928 VAL A N 1
ATOM 6920 C CA . VAL A 1 928 ? 14.343 15.673 -1.573 1.00 96.50 928 VAL A CA 1
ATOM 6921 C C . VAL A 1 928 ? 13.425 15.718 -0.357 1.00 96.50 928 VAL A C 1
ATOM 6923 O O . VAL A 1 928 ? 13.241 14.699 0.292 1.00 96.50 928 VAL A O 1
ATOM 6926 N N . ALA A 1 929 ? 12.887 16.886 -0.014 1.00 95.31 929 ALA A N 1
ATOM 6927 C CA . ALA A 1 929 ? 12.061 17.084 1.176 1.00 95.31 929 ALA A CA 1
ATOM 6928 C C . ALA A 1 929 ? 10.608 17.386 0.798 1.00 95.31 929 ALA A C 1
ATOM 6930 O O . ALA A 1 929 ? 10.353 18.317 0.025 1.00 95.31 929 ALA A O 1
ATOM 6931 N N . VAL A 1 930 ? 9.674 16.640 1.383 1.00 97.31 930 VAL A N 1
ATOM 6932 C CA . VAL A 1 930 ? 8.228 16.784 1.198 1.00 97.31 930 VAL A CA 1
ATOM 6933 C C . VAL A 1 930 ? 7.583 16.957 2.571 1.00 97.31 930 VAL A C 1
ATOM 6935 O O . VAL A 1 930 ? 7.773 16.118 3.448 1.00 97.31 930 VAL A O 1
ATOM 6938 N N . GLY A 1 931 ? 6.855 18.061 2.749 1.00 95.19 931 GLY A N 1
ATOM 6939 C CA . GLY A 1 931 ? 6.326 18.493 4.045 1.00 95.19 931 GLY A CA 1
ATOM 6940 C C . GLY A 1 931 ? 7.260 19.447 4.797 1.00 95.19 931 GLY A C 1
ATOM 6941 O O . GLY A 1 931 ? 8.345 19.819 4.326 1.00 95.19 931 GLY A O 1
ATOM 6942 N N . SER A 1 932 ? 6.813 19.922 5.958 1.00 93.81 932 SER A N 1
ATOM 6943 C CA . SER A 1 932 ? 7.552 20.911 6.745 1.00 93.81 932 SER A CA 1
ATOM 6944 C C . SER A 1 932 ? 8.810 20.346 7.411 1.00 93.81 932 SER A C 1
ATOM 6946 O O . SER A 1 932 ? 8.780 19.342 8.108 1.00 93.81 932 SER A O 1
ATOM 6948 N N . THR A 1 933 ? 9.938 21.053 7.278 1.00 86.62 933 THR A N 1
ATOM 6949 C CA . THR A 1 933 ? 11.238 20.657 7.867 1.00 86.62 933 THR A CA 1
ATOM 6950 C C . THR A 1 933 ? 11.549 21.329 9.210 1.00 86.62 933 THR A C 1
ATOM 6952 O O . THR A 1 933 ? 12.498 20.945 9.903 1.00 86.62 933 THR A O 1
ATOM 6955 N N . ALA A 1 934 ? 10.769 22.347 9.585 1.00 86.25 934 ALA A N 1
ATOM 6956 C CA . ALA A 1 934 ? 10.823 23.027 10.878 1.00 86.25 934 ALA A CA 1
ATOM 6957 C C . ALA A 1 934 ? 9.486 23.718 11.184 1.00 86.25 934 ALA A C 1
ATOM 6959 O O . ALA A 1 934 ? 8.757 24.105 10.274 1.00 86.25 934 ALA A O 1
ATOM 6960 N N . VAL A 1 935 ? 9.200 23.980 12.462 1.00 84.00 935 VAL A N 1
ATOM 6961 C CA . VAL A 1 935 ? 7.965 24.670 12.895 1.00 84.00 935 VAL A CA 1
ATOM 6962 C C . VAL A 1 935 ? 7.799 26.045 12.228 1.00 84.00 935 VAL A C 1
ATOM 6964 O O . VAL A 1 935 ? 6.685 26.468 11.937 1.00 84.00 935 VAL A O 1
ATOM 6967 N N . ASN A 1 936 ? 8.889 26.751 11.925 1.00 86.31 936 ASN A N 1
ATOM 6968 C CA . ASN A 1 936 ? 8.868 28.058 11.257 1.00 86.31 936 ASN A CA 1
ATOM 6969 C C . ASN A 1 936 ? 8.957 27.996 9.717 1.00 86.31 936 ASN A C 1
ATOM 6971 O O . ASN A 1 936 ? 8.983 29.051 9.085 1.00 86.31 936 ASN A O 1
ATOM 6975 N N . VAL A 1 937 ? 9.025 26.802 9.122 1.00 88.44 937 VAL A N 1
ATOM 6976 C CA . VAL A 1 937 ? 9.042 26.579 7.668 1.00 88.44 937 VAL A CA 1
ATOM 6977 C C . VAL A 1 937 ? 7.779 25.807 7.305 1.00 88.44 937 VAL A C 1
ATOM 6979 O O . VAL A 1 937 ? 7.655 24.638 7.649 1.00 88.44 937 VAL A O 1
ATOM 6982 N N . ASP A 1 938 ? 6.820 26.465 6.657 1.00 92.75 938 ASP A N 1
ATOM 6983 C CA . ASP A 1 938 ? 5.524 25.874 6.297 1.00 92.75 938 ASP A CA 1
ATOM 6984 C C . ASP A 1 938 ? 5.533 25.386 4.845 1.00 92.75 938 ASP A C 1
ATOM 6986 O O . ASP A 1 938 ? 5.495 26.205 3.924 1.00 92.75 938 ASP A O 1
ATOM 6990 N N . HIS A 1 939 ? 5.570 24.066 4.665 1.00 95.44 939 HIS A N 1
ATOM 6991 C CA . HIS A 1 939 ? 5.412 23.372 3.385 1.00 95.44 939 HIS A CA 1
ATOM 6992 C C . HIS A 1 939 ? 4.226 22.395 3.425 1.00 95.44 939 HIS A C 1
ATOM 6994 O O . HIS A 1 939 ? 4.192 21.432 2.665 1.00 95.44 939 HIS A O 1
ATOM 7000 N N . SER A 1 940 ? 3.238 22.655 4.285 1.00 95.75 940 SER A N 1
ATOM 7001 C CA . SER A 1 940 ? 2.018 21.846 4.359 1.00 95.75 940 SER A CA 1
ATOM 7002 C C . SER A 1 940 ? 1.317 21.719 2.997 1.00 95.75 940 SER A C 1
ATOM 7004 O O . SER A 1 940 ? 1.413 22.595 2.129 1.00 95.75 940 SER A O 1
ATOM 7006 N N . GLY A 1 941 ? 0.650 20.588 2.768 1.00 94.38 941 GLY A N 1
ATOM 7007 C CA . GLY A 1 941 ? 0.006 20.279 1.485 1.00 94.38 941 GLY A CA 1
ATOM 7008 C C . GLY A 1 941 ? 0.963 20.021 0.306 1.00 94.38 941 GLY A C 1
ATOM 7009 O O . GLY A 1 941 ? 0.483 19.792 -0.812 1.00 94.38 941 GLY A O 1
ATOM 7010 N N . ALA A 1 942 ? 2.285 20.053 0.520 1.00 97.19 942 ALA A N 1
ATOM 7011 C CA . ALA A 1 942 ? 3.280 19.619 -0.458 1.00 97.19 942 ALA A CA 1
ATOM 7012 C C . ALA A 1 942 ? 3.142 18.119 -0.761 1.00 97.19 942 ALA A C 1
ATOM 7014 O O . ALA A 1 942 ? 2.843 17.322 0.122 1.00 97.19 942 ALA A O 1
ATOM 7015 N N . SER A 1 943 ? 3.372 17.724 -2.013 1.00 97.81 943 SER A N 1
ATOM 7016 C CA . SER A 1 943 ? 3.337 16.312 -2.426 1.00 97.81 943 SER A CA 1
ATOM 7017 C C . SER A 1 943 ? 4.329 16.018 -3.546 1.00 97.81 943 SER A C 1
ATOM 7019 O O . SER A 1 943 ? 4.628 16.892 -4.367 1.00 97.81 943 SER A O 1
ATOM 7021 N N . LEU A 1 944 ? 4.819 14.780 -3.596 1.00 98.56 944 LEU A N 1
ATOM 7022 C CA . LEU A 1 944 ? 5.759 14.308 -4.614 1.00 98.56 944 LEU A CA 1
ATOM 7023 C C . LEU A 1 944 ? 5.313 12.971 -5.204 1.00 98.56 944 LEU A C 1
ATOM 7025 O O . LEU A 1 944 ? 5.132 11.998 -4.476 1.00 98.56 944 LEU A O 1
ATOM 7029 N N . GLN A 1 945 ? 5.224 12.935 -6.531 1.00 98.69 945 GLN A N 1
ATOM 7030 C CA . GLN A 1 945 ? 4.916 11.757 -7.330 1.00 98.69 945 GLN A CA 1
ATOM 7031 C C . GLN A 1 945 ? 6.084 11.438 -8.256 1.00 98.69 945 GLN A C 1
ATOM 7033 O O . GLN A 1 945 ? 6.367 12.200 -9.181 1.00 98.69 945 GLN A O 1
ATOM 7038 N N . VAL A 1 946 ? 6.745 10.309 -8.023 1.00 98.75 946 VAL A N 1
ATOM 7039 C CA . VAL A 1 946 ? 7.685 9.702 -8.966 1.00 98.75 946 VAL A CA 1
ATOM 7040 C C . VAL A 1 946 ? 6.904 8.698 -9.806 1.00 98.75 946 VAL A C 1
ATOM 7042 O O . VAL A 1 946 ? 6.414 7.698 -9.290 1.00 98.75 946 VAL A O 1
ATOM 7045 N N . LEU A 1 947 ? 6.739 9.015 -11.087 1.00 98.25 947 LEU A N 1
ATOM 7046 C CA . LEU A 1 947 ? 5.880 8.321 -12.043 1.00 98.25 947 LEU A CA 1
ATOM 7047 C C . LEU A 1 947 ? 6.738 7.573 -13.070 1.00 98.25 947 LEU A C 1
ATOM 7049 O O . LEU A 1 947 ? 6.636 7.810 -14.279 1.00 98.25 947 LEU A O 1
ATOM 7053 N N . GLY A 1 948 ? 7.617 6.696 -12.579 1.00 97.75 948 GLY A N 1
ATOM 7054 C CA . GLY A 1 948 ? 8.299 5.732 -13.430 1.00 97.75 948 GLY A CA 1
ATOM 7055 C C . GLY A 1 948 ? 7.309 4.727 -14.026 1.00 97.75 948 GLY A C 1
ATOM 7056 O O . GLY A 1 948 ? 6.180 4.562 -13.549 1.00 97.75 948 GLY A O 1
ATOM 7057 N N . THR A 1 949 ? 7.732 4.057 -15.091 1.00 96.62 949 THR A N 1
ATOM 7058 C CA . THR A 1 949 ? 6.910 3.084 -15.825 1.00 96.62 949 THR A CA 1
ATOM 7059 C C . THR A 1 949 ? 7.675 1.782 -16.028 1.00 96.62 949 THR A C 1
ATOM 7061 O O . THR A 1 949 ? 8.879 1.853 -16.280 1.00 96.62 949 THR A O 1
ATOM 7064 N N . PRO A 1 950 ? 7.005 0.618 -16.075 1.00 94.00 950 PRO A N 1
ATOM 7065 C CA . PRO A 1 950 ? 7.679 -0.674 -16.249 1.00 94.00 950 PRO A CA 1
ATOM 7066 C C . PRO A 1 950 ? 8.391 -0.811 -17.599 1.00 94.00 950 PRO A C 1
ATOM 7068 O O . PRO A 1 950 ? 9.204 -1.704 -17.805 1.00 94.00 950 PRO A O 1
ATOM 7071 N N . ARG A 1 951 ? 8.072 0.058 -18.564 1.00 91.69 951 ARG A N 1
ATOM 7072 C CA . ARG A 1 951 ? 8.659 0.037 -19.902 1.00 91.69 951 ARG A CA 1
ATOM 7073 C C . ARG A 1 951 ? 8.609 1.403 -20.562 1.00 91.69 951 ARG A C 1
ATOM 7075 O O . ARG A 1 951 ? 7.561 2.052 -20.585 1.00 91.69 951 ARG A O 1
ATOM 7082 N N . LEU A 1 952 ? 9.716 1.803 -21.177 1.00 90.44 952 LEU A N 1
ATOM 7083 C CA . LEU A 1 952 ? 9.749 2.971 -22.045 1.00 90.44 952 LEU A CA 1
ATOM 7084 C C . LEU A 1 952 ? 9.006 2.691 -23.348 1.00 90.44 952 LEU A C 1
ATOM 7086 O O . LEU A 1 952 ? 9.112 1.618 -23.948 1.00 90.44 952 LEU A O 1
ATOM 7090 N N . LEU A 1 953 ? 8.290 3.705 -23.823 1.00 86.81 953 LEU A N 1
ATOM 7091 C CA . LEU A 1 953 ? 7.687 3.708 -25.147 1.00 86.81 953 LEU A CA 1
ATOM 7092 C C . LEU A 1 953 ? 8.484 4.646 -26.054 1.00 86.81 953 LEU A C 1
ATOM 7094 O O . LEU A 1 953 ? 8.769 5.791 -25.710 1.00 86.81 953 LEU A O 1
ATOM 7098 N N . THR A 1 954 ? 8.833 4.158 -27.239 1.00 80.00 954 THR A N 1
ATOM 7099 C CA . THR A 1 954 ? 9.451 4.961 -28.299 1.00 80.00 954 THR A CA 1
ATOM 7100 C C . THR A 1 954 ? 8.497 6.060 -28.781 1.00 80.00 954 THR A C 1
ATOM 7102 O O . THR A 1 954 ? 7.282 5.975 -28.595 1.00 80.00 954 THR A O 1
ATOM 7105 N N . ALA A 1 955 ? 9.010 7.055 -29.513 1.00 73.62 955 ALA A N 1
ATOM 7106 C CA . ALA A 1 955 ? 8.191 8.128 -30.098 1.00 73.62 955 ALA A CA 1
ATOM 7107 C C . ALA A 1 955 ? 7.061 7.633 -31.033 1.00 73.62 955 ALA A C 1
ATOM 7109 O O . ALA A 1 955 ? 6.122 8.374 -31.316 1.00 73.62 955 ALA A O 1
ATOM 7110 N N . ASN A 1 956 ? 7.140 6.384 -31.511 1.00 75.00 956 ASN A N 1
ATOM 7111 C CA . ASN A 1 956 ? 6.115 5.744 -32.339 1.00 75.00 956 ASN A CA 1
ATOM 7112 C C . ASN A 1 956 ? 5.123 4.888 -31.526 1.00 75.00 956 ASN A C 1
ATOM 7114 O O . ASN A 1 956 ? 4.308 4.188 -32.124 1.00 75.00 956 ASN A O 1
ATOM 7118 N N . GLY A 1 957 ? 5.207 4.900 -30.192 1.00 77.81 957 GLY A N 1
ATOM 7119 C CA . GLY A 1 957 ? 4.336 4.133 -29.297 1.00 77.81 957 GLY A CA 1
ATOM 7120 C C . GLY A 1 957 ? 4.694 2.651 -29.160 1.00 77.81 957 GLY A C 1
ATOM 7121 O O . GLY A 1 957 ? 3.899 1.885 -28.637 1.00 77.81 957 GLY A O 1
ATOM 7122 N N . GLN A 1 958 ? 5.867 2.220 -29.632 1.00 84.56 958 GLN A N 1
ATOM 7123 C CA . GLN A 1 958 ? 6.334 0.834 -29.478 1.00 84.56 958 GLN A CA 1
ATOM 7124 C C . GLN A 1 958 ? 7.170 0.679 -28.207 1.00 84.56 958 GLN A C 1
ATOM 7126 O O . GLN A 1 958 ? 7.895 1.611 -27.865 1.00 84.56 958 GLN A O 1
ATOM 7131 N N . VAL A 1 959 ? 7.145 -0.499 -27.576 1.00 87.75 959 VAL A N 1
ATOM 7132 C CA . VAL A 1 959 ? 8.025 -0.832 -26.441 1.00 87.75 959 VAL A CA 1
ATOM 7133 C C . VAL A 1 959 ? 9.492 -0.674 -26.843 1.00 87.75 959 VAL A C 1
ATOM 7135 O O . VAL A 1 959 ? 9.943 -1.276 -27.824 1.00 87.75 959 VAL A O 1
ATOM 7138 N N . ALA A 1 960 ? 10.224 0.145 -26.094 1.00 87.50 960 ALA A N 1
ATOM 7139 C CA . ALA A 1 960 ? 11.647 0.357 -26.284 1.00 87.50 960 ALA A CA 1
ATOM 7140 C C . ALA A 1 960 ? 12.430 -0.888 -25.851 1.00 87.50 960 ALA A C 1
ATOM 7142 O O . ALA A 1 960 ? 12.118 -1.519 -24.838 1.00 87.50 960 ALA A O 1
ATOM 7143 N N . ARG A 1 961 ? 13.431 -1.266 -26.650 1.00 83.31 961 ARG A N 1
ATOM 7144 C CA . ARG A 1 961 ? 14.239 -2.463 -26.414 1.00 83.31 961 ARG A CA 1
ATOM 7145 C C . ARG A 1 961 ? 15.720 -2.170 -26.569 1.00 83.31 961 ARG A C 1
ATOM 7147 O O . ARG A 1 961 ? 16.108 -1.432 -27.473 1.00 83.31 961 ARG A O 1
ATOM 7154 N N . ASP A 1 962 ? 16.527 -2.784 -25.715 1.00 74.25 962 ASP A N 1
ATOM 7155 C CA . ASP A 1 962 ? 17.977 -2.642 -25.716 1.00 74.25 962 ASP A CA 1
ATOM 7156 C C . ASP A 1 962 ? 18.629 -3.391 -26.900 1.00 74.25 962 ASP A C 1
ATOM 7158 O O . ASP A 1 962 ? 17.983 -4.057 -27.717 1.00 74.25 962 ASP A O 1
ATOM 7162 N N . SER A 1 963 ? 19.961 -3.325 -26.989 1.00 68.31 963 SER A N 1
ATOM 7163 C CA . SER A 1 963 ? 20.722 -4.004 -28.050 1.00 68.31 963 SER A CA 1
ATOM 7164 C C . SER A 1 963 ? 20.634 -5.543 -28.028 1.00 68.31 963 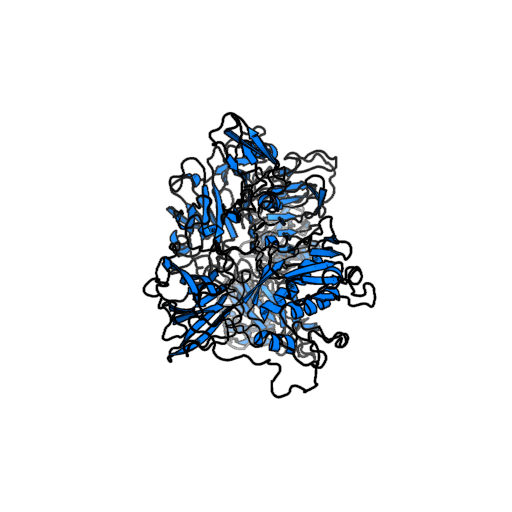SER A C 1
ATOM 7166 O O . SER A 1 963 ? 21.000 -6.186 -29.023 1.00 68.31 963 SER A O 1
ATOM 7168 N N . ASN A 1 964 ? 20.150 -6.120 -26.923 1.00 61.72 964 ASN A N 1
ATOM 7169 C CA . ASN A 1 964 ? 19.912 -7.546 -26.720 1.00 61.72 964 ASN A CA 1
ATOM 7170 C C . ASN A 1 964 ? 18.438 -7.937 -26.946 1.00 61.72 964 ASN A C 1
ATOM 7172 O O . ASN A 1 964 ? 18.123 -9.126 -26.924 1.00 61.72 964 ASN A O 1
ATOM 7176 N N . GLY A 1 965 ? 17.553 -6.970 -27.219 1.00 66.50 965 GLY A N 1
ATOM 7177 C CA . GLY A 1 965 ? 16.118 -7.172 -27.419 1.00 66.50 965 GLY A CA 1
ATOM 7178 C C . GLY A 1 965 ? 15.291 -7.200 -26.126 1.00 66.50 965 GLY A C 1
ATOM 7179 O O . GLY A 1 965 ? 14.086 -7.466 -26.193 1.00 66.50 965 GLY A O 1
ATOM 7180 N N . GLN A 1 966 ? 15.903 -6.924 -24.973 1.00 74.31 966 GLN A N 1
ATOM 7181 C CA . GLN A 1 966 ? 15.221 -6.821 -23.683 1.00 74.31 966 GLN A CA 1
ATOM 7182 C C . GLN A 1 966 ? 14.451 -5.506 -23.587 1.00 74.31 966 GLN A C 1
ATOM 7184 O O . GLN A 1 966 ? 14.838 -4.520 -24.205 1.00 74.31 966 GLN A O 1
ATOM 7189 N N . VAL A 1 967 ? 13.338 -5.507 -22.856 1.00 83.44 967 VAL A N 1
ATOM 7190 C CA . VAL A 1 967 ? 12.554 -4.291 -22.597 1.00 83.44 967 VAL A CA 1
ATOM 7191 C C . VAL A 1 967 ? 13.393 -3.332 -21.757 1.00 83.44 967 VAL A C 1
ATOM 7193 O O . VAL A 1 967 ? 14.038 -3.764 -20.807 1.00 83.44 967 VAL A O 1
ATOM 7196 N N . VAL A 1 968 ? 13.402 -2.052 -22.129 1.00 88.94 968 VAL A N 1
ATOM 7197 C CA . VAL A 1 968 ? 14.032 -0.994 -21.329 1.00 88.94 968 VAL A CA 1
ATOM 7198 C C . VAL A 1 968 ? 12.974 -0.406 -20.403 1.00 88.94 968 VAL A C 1
ATOM 7200 O O . VAL A 1 968 ? 11.929 0.047 -20.880 1.00 88.94 968 VAL A O 1
ATOM 7203 N N . GLU A 1 969 ? 13.231 -0.427 -19.100 1.00 91.38 969 GLU A N 1
ATOM 7204 C CA . GLU A 1 969 ? 12.346 0.153 -18.089 1.00 91.38 969 GLU A CA 1
ATOM 7205 C C . GLU A 1 969 ? 12.330 1.681 -18.179 1.00 91.38 969 GLU A C 1
ATOM 7207 O O . GLU A 1 969 ? 13.320 2.318 -18.533 1.00 91.38 969 GLU A O 1
ATOM 7212 N N . GLY A 1 970 ? 11.188 2.294 -17.868 1.00 93.94 970 GLY A N 1
ATOM 7213 C CA . GLY A 1 970 ? 11.053 3.748 -17.793 1.00 93.94 970 GLY A CA 1
ATOM 7214 C C . GLY A 1 970 ? 11.305 4.268 -16.396 1.00 93.94 970 GLY A C 1
ATOM 7215 O O . GLY A 1 970 ? 10.443 4.942 -15.831 1.00 93.94 970 GLY A O 1
ATOM 7216 N N . SER A 1 971 ? 12.468 3.937 -15.850 1.00 96.44 971 SER A N 1
ATOM 7217 C CA . SER A 1 971 ? 12.824 4.277 -14.480 1.00 96.44 971 SER A CA 1
ATOM 7218 C C . SER A 1 971 ? 13.070 5.776 -14.309 1.00 96.44 971 SER A C 1
ATOM 7220 O O . SER A 1 971 ? 13.443 6.492 -15.246 1.00 96.44 971 SER A O 1
ATOM 7222 N N . VAL A 1 972 ? 12.839 6.271 -13.095 1.00 98.31 972 VAL A N 1
ATOM 7223 C CA . VAL A 1 972 ? 13.329 7.584 -12.658 1.00 98.31 972 VAL A CA 1
ATOM 7224 C C . VAL A 1 972 ? 14.586 7.368 -11.832 1.00 98.31 972 VAL A C 1
ATOM 7226 O O . VAL A 1 972 ? 14.562 6.636 -10.847 1.00 98.31 972 VAL A O 1
ATOM 7229 N N . PHE A 1 973 ? 15.680 8.018 -12.211 1.00 98.06 973 PHE A N 1
ATOM 7230 C CA . PHE A 1 973 ? 16.987 7.755 -11.616 1.00 98.06 973 PHE A CA 1
ATOM 7231 C C . PHE A 1 973 ? 17.328 8.783 -10.541 1.00 98.06 973 PHE A C 1
ATOM 7233 O O . PHE A 1 973 ? 17.289 9.988 -10.794 1.00 98.06 973 PHE A O 1
ATOM 7240 N N . PHE A 1 974 ? 17.737 8.310 -9.365 1.00 98.38 974 PHE A N 1
ATOM 7241 C CA . PHE A 1 974 ? 18.342 9.112 -8.304 1.00 98.38 974 PHE A CA 1
ATOM 7242 C C . PHE A 1 974 ? 19.713 8.530 -7.965 1.00 98.38 974 PHE A C 1
ATOM 7244 O O . PHE A 1 974 ? 19.815 7.441 -7.406 1.00 98.38 974 PHE A O 1
ATOM 7251 N N . THR A 1 975 ? 20.781 9.249 -8.300 1.00 96.81 975 THR A N 1
ATOM 7252 C CA . THR A 1 975 ? 22.152 8.756 -8.116 1.00 96.81 975 THR A CA 1
ATOM 7253 C C . THR A 1 975 ? 23.105 9.856 -7.643 1.00 96.81 975 THR A C 1
ATOM 7255 O O . THR A 1 975 ? 22.741 11.026 -7.499 1.00 96.81 975 THR A O 1
ATOM 7258 N N . SER A 1 976 ? 24.350 9.478 -7.366 1.00 94.62 976 SER A N 1
ATOM 7259 C CA . SER A 1 976 ? 25.427 10.397 -7.005 1.00 94.62 976 SER A CA 1
ATOM 7260 C C . SER A 1 976 ? 25.854 11.259 -8.197 1.00 94.62 976 SER A C 1
ATOM 7262 O O . SER A 1 976 ? 25.914 10.789 -9.331 1.00 94.62 976 SER A O 1
ATOM 7264 N N . ILE A 1 977 ? 26.293 12.496 -7.941 1.00 92.38 977 ILE A N 1
ATOM 7265 C CA . ILE A 1 977 ? 26.990 13.317 -8.958 1.00 92.38 977 ILE A CA 1
ATOM 7266 C C . ILE A 1 977 ? 28.299 12.701 -9.472 1.00 92.38 977 ILE A C 1
ATOM 7268 O O . ILE A 1 977 ? 28.931 13.252 -10.363 1.00 92.38 977 ILE A O 1
ATOM 7272 N N . HIS A 1 978 ? 28.784 11.644 -8.826 1.00 91.06 978 HIS A N 1
ATOM 7273 C CA . HIS A 1 978 ? 30.001 10.933 -9.203 1.00 91.06 978 HIS A CA 1
ATOM 7274 C C . HIS A 1 978 ? 29.710 9.631 -9.962 1.00 91.06 978 HIS A C 1
ATOM 7276 O O . HIS A 1 978 ? 30.639 8.873 -10.253 1.00 91.06 978 HIS A O 1
ATOM 7282 N N . ASP A 1 979 ? 28.435 9.332 -10.213 1.00 91.56 979 ASP A N 1
ATOM 7283 C CA . ASP A 1 979 ? 28.033 8.198 -11.029 1.00 91.56 979 ASP A CA 1
ATOM 7284 C C . ASP A 1 979 ? 28.141 8.569 -12.511 1.00 91.56 979 ASP A C 1
ATOM 7286 O O . ASP A 1 979 ? 27.477 9.486 -12.990 1.00 91.56 979 ASP A O 1
ATOM 7290 N N . ASN A 1 980 ? 29.000 7.852 -13.231 1.00 86.62 980 ASN A N 1
ATOM 7291 C CA . ASN A 1 980 ? 29.230 8.046 -14.662 1.00 86.62 980 ASN A CA 1
ATOM 7292 C C . ASN A 1 980 ? 28.475 7.039 -15.528 1.00 86.62 980 ASN A C 1
ATOM 7294 O O . ASN A 1 980 ? 28.617 7.069 -16.750 1.00 86.62 980 ASN A O 1
ATOM 7298 N N . ALA A 1 981 ? 27.776 6.084 -14.915 1.00 88.69 981 ALA A N 1
ATOM 7299 C CA . ALA A 1 981 ? 27.019 5.092 -15.660 1.00 88.69 981 ALA A CA 1
ATOM 7300 C C . ALA A 1 981 ? 25.706 5.675 -16.199 1.00 88.69 981 ALA A C 1
ATOM 7302 O O . ALA A 1 981 ? 25.230 5.213 -17.232 1.00 88.69 981 ALA A O 1
ATOM 7303 N N . ILE A 1 982 ? 25.147 6.674 -15.509 1.00 90.06 982 ILE A N 1
ATOM 7304 C CA . ILE A 1 982 ? 23.834 7.256 -15.792 1.00 90.06 982 ILE A CA 1
ATOM 7305 C C . ILE A 1 982 ? 23.947 8.777 -15.816 1.00 90.06 982 ILE A C 1
ATOM 7307 O O . ILE A 1 982 ? 24.479 9.371 -14.881 1.00 90.06 982 ILE A O 1
ATOM 7311 N N . GLY A 1 983 ? 23.370 9.380 -16.850 1.00 88.62 983 GLY A N 1
ATOM 7312 C CA . GLY A 1 983 ? 23.223 10.811 -17.066 1.00 88.62 983 GLY A CA 1
ATOM 7313 C C . GLY A 1 983 ? 24.518 11.557 -17.375 1.00 88.62 983 GLY A C 1
ATOM 7314 O O . GLY A 1 983 ? 25.545 11.350 -16.722 1.00 88.62 983 GLY A O 1
ATOM 7315 N N . ASP A 1 984 ? 24.442 12.501 -18.308 1.00 86.19 984 ASP A N 1
ATOM 7316 C CA . ASP A 1 984 ? 25.480 13.508 -18.501 1.00 86.19 984 ASP A CA 1
ATOM 7317 C C . ASP A 1 984 ? 25.295 14.640 -17.485 1.00 86.19 984 ASP A C 1
ATOM 7319 O O . ASP A 1 984 ? 24.175 14.988 -17.089 1.00 86.19 984 ASP A O 1
ATOM 7323 N N . ASP A 1 985 ? 26.406 15.212 -17.033 1.00 76.00 985 ASP A N 1
ATOM 7324 C CA . ASP A 1 985 ? 26.379 16.318 -16.087 1.00 76.00 985 ASP A CA 1
ATOM 7325 C C . ASP A 1 985 ? 27.342 17.440 -16.462 1.00 76.00 985 ASP A C 1
ATOM 7327 O O . ASP A 1 985 ? 28.331 17.302 -17.179 1.00 76.00 985 ASP A O 1
ATOM 7331 N N . THR A 1 986 ? 27.002 18.624 -15.976 1.00 71.88 986 THR A N 1
ATOM 7332 C CA . THR A 1 986 ? 27.708 19.875 -16.232 1.00 71.88 986 THR A CA 1
ATOM 7333 C C . THR A 1 986 ? 28.758 20.173 -15.160 1.00 71.88 986 THR A C 1
ATOM 7335 O O . THR A 1 986 ? 29.282 21.295 -15.090 1.00 71.88 986 THR A O 1
ATOM 7338 N N . ASN A 1 987 ? 29.094 19.191 -14.314 1.00 66.94 987 ASN A N 1
ATOM 7339 C CA . ASN A 1 987 ? 30.025 19.377 -13.215 1.00 66.94 987 ASN A CA 1
ATOM 7340 C C . ASN A 1 987 ? 31.432 19.679 -13.752 1.00 66.94 987 ASN A C 1
ATOM 7342 O O . ASN A 1 987 ? 32.039 18.923 -14.504 1.00 66.94 987 ASN A O 1
ATOM 7346 N N . ALA A 1 988 ? 32.012 20.793 -13.306 1.00 59.41 988 ALA A N 1
ATOM 7347 C CA . ALA A 1 988 ? 33.343 21.228 -13.731 1.00 59.41 988 ALA A CA 1
ATOM 7348 C C . ALA A 1 988 ? 34.505 20.372 -13.165 1.00 59.41 988 ALA A C 1
ATOM 7350 O O . ALA A 1 988 ? 35.674 20.732 -13.343 1.00 59.41 988 ALA A O 1
ATOM 7351 N N . ASP A 1 989 ? 34.215 19.286 -12.438 1.00 64.75 989 ASP A N 1
ATOM 7352 C CA . ASP A 1 989 ? 35.216 18.404 -11.831 1.00 64.75 989 ASP A CA 1
ATOM 7353 C C . ASP A 1 989 ? 35.809 17.436 -12.869 1.00 64.75 989 ASP A C 1
ATOM 7355 O O . ASP A 1 989 ? 35.308 16.345 -13.116 1.00 64.75 989 ASP A O 1
ATOM 7359 N N . VAL A 1 990 ? 36.928 17.847 -13.470 1.00 60.09 990 VAL A N 1
ATOM 7360 C CA . VAL A 1 990 ? 37.635 17.117 -14.542 1.00 60.09 990 VAL A CA 1
ATOM 7361 C C . VAL A 1 990 ? 38.214 15.762 -14.081 1.00 60.09 990 VAL A C 1
ATOM 7363 O O . VAL A 1 990 ? 38.680 14.978 -14.907 1.00 60.09 990 VAL A O 1
ATOM 7366 N N . SER A 1 991 ? 38.237 15.484 -12.769 1.00 67.88 991 SER A N 1
ATOM 7367 C CA . SER A 1 991 ? 38.669 14.205 -12.188 1.00 67.88 991 SER A CA 1
ATOM 7368 C C . SER A 1 991 ? 37.858 13.866 -10.932 1.00 67.88 991 SER A C 1
ATOM 7370 O O . SER A 1 991 ? 38.378 13.871 -9.807 1.00 67.88 991 SER A O 1
ATOM 7372 N N . HIS A 1 992 ? 36.570 13.599 -11.119 1.00 69.38 992 HIS A N 1
ATOM 7373 C CA . HIS A 1 992 ? 35.680 13.205 -10.034 1.00 69.38 992 HIS A CA 1
ATOM 7374 C C . HIS A 1 992 ? 36.077 11.814 -9.460 1.00 69.38 992 HIS A C 1
ATOM 7376 O O . HIS A 1 992 ? 36.695 10.993 -10.147 1.00 69.38 992 HIS A O 1
ATOM 7382 N N . PRO A 1 993 ? 35.806 11.545 -8.167 1.00 83.31 993 PRO A N 1
ATOM 7383 C CA . PRO A 1 993 ? 36.010 10.231 -7.561 1.00 83.31 993 PRO A CA 1
ATOM 7384 C C . PRO A 1 993 ? 34.943 9.239 -8.060 1.00 83.31 993 PRO A C 1
ATOM 7386 O O . PRO A 1 993 ? 34.030 9.627 -8.783 1.00 83.31 993 PRO A O 1
ATOM 7389 N N . ALA A 1 994 ? 35.054 7.964 -7.678 1.00 88.81 994 ALA A N 1
ATOM 7390 C CA . ALA A 1 994 ? 33.958 7.012 -7.866 1.00 88.81 994 ALA A CA 1
ATOM 7391 C C . ALA A 1 994 ? 32.783 7.359 -6.934 1.00 88.81 994 ALA A C 1
ATOM 7393 O O . ALA A 1 994 ? 33.016 7.896 -5.847 1.00 88.81 994 ALA A O 1
ATOM 7394 N N . ALA A 1 995 ? 31.558 7.027 -7.348 1.00 92.50 995 ALA A N 1
ATOM 7395 C CA . ALA A 1 995 ? 30.376 7.109 -6.496 1.00 92.50 995 ALA A CA 1
ATOM 7396 C C . ALA A 1 995 ? 30.541 6.250 -5.235 1.00 92.50 995 ALA A C 1
ATOM 7398 O O . ALA A 1 995 ? 31.083 5.141 -5.288 1.00 92.50 995 ALA A O 1
ATOM 7399 N N . LEU A 1 996 ? 30.102 6.786 -4.096 1.00 93.81 996 LEU A N 1
ATOM 7400 C CA . LEU A 1 996 ? 30.174 6.121 -2.798 1.00 93.81 996 LEU A CA 1
ATOM 7401 C C . LEU A 1 996 ? 28.789 6.061 -2.145 1.00 93.81 996 LEU A C 1
ATOM 7403 O O . LEU A 1 996 ? 28.050 7.042 -2.243 1.00 93.81 996 LEU A O 1
ATOM 7407 N N . PRO A 1 997 ? 28.467 4.972 -1.418 1.00 95.50 997 PRO A N 1
ATOM 7408 C CA . PRO A 1 997 ? 27.297 4.931 -0.546 1.00 95.50 997 PRO A CA 1
ATOM 7409 C C . PRO A 1 997 ? 27.232 6.170 0.359 1.00 95.50 997 PRO A C 1
ATOM 7411 O O . PRO A 1 997 ? 28.230 6.529 0.992 1.00 95.50 997 PRO A O 1
ATOM 7414 N N . GLY A 1 998 ? 26.068 6.819 0.427 1.00 94.88 998 GLY A N 1
ATOM 7415 C CA . GLY A 1 998 ? 25.843 8.011 1.247 1.00 94.88 998 GLY A CA 1
ATOM 7416 C C . GLY A 1 998 ? 26.346 9.324 0.640 1.00 94.88 998 GLY A C 1
ATOM 7417 O O . GLY A 1 998 ? 26.469 10.323 1.354 1.00 94.88 998 GLY A O 1
ATOM 7418 N N . ASP A 1 999 ? 26.635 9.365 -0.665 1.00 94.25 999 ASP A N 1
ATOM 7419 C CA . ASP A 1 999 ? 26.975 10.615 -1.359 1.00 94.25 999 ASP A CA 1
ATOM 7420 C C . ASP A 1 999 ? 25.828 11.645 -1.269 1.00 94.25 999 ASP A C 1
ATOM 7422 O O . ASP A 1 999 ? 26.068 12.862 -1.226 1.00 94.25 999 ASP A O 1
ATOM 7426 N N . TRP A 1 1000 ? 24.585 11.169 -1.171 1.00 95.81 1000 TRP A N 1
ATOM 7427 C CA . TRP A 1 1000 ? 23.370 11.947 -0.929 1.00 95.81 1000 TRP A CA 1
ATOM 7428 C C . TRP A 1 1000 ? 22.459 11.245 0.092 1.00 95.81 1000 TRP A C 1
ATOM 7430 O O . TRP A 1 1000 ? 22.724 10.107 0.467 1.00 95.81 1000 TRP A O 1
ATOM 7440 N N . GLY A 1 1001 ? 21.434 11.947 0.585 1.00 94.81 1001 GLY A N 1
ATOM 7441 C CA . GLY A 1 1001 ? 20.486 11.414 1.568 1.00 94.81 1001 GLY A CA 1
ATOM 7442 C C . GLY A 1 1001 ? 19.449 10.494 0.923 1.00 94.81 1001 GLY A C 1
ATOM 7443 O O . GLY A 1 1001 ? 19.738 9.352 0.579 1.00 94.81 1001 GLY A O 1
ATOM 7444 N N . GLY A 1 1002 ? 18.242 11.020 0.740 1.00 96.19 1002 GLY A N 1
ATOM 7445 C CA . GLY A 1 1002 ? 17.112 10.290 0.178 1.00 96.19 1002 GLY A CA 1
ATOM 7446 C C . GLY A 1 1002 ? 15.939 11.205 -0.153 1.00 96.19 1002 GLY A C 1
ATOM 7447 O O . GLY A 1 1002 ? 16.078 12.436 -0.174 1.00 96.19 1002 GLY A O 1
ATOM 7448 N N . ILE A 1 1003 ? 14.782 10.596 -0.386 1.00 97.94 1003 ILE A N 1
ATOM 7449 C CA . ILE A 1 1003 ? 13.478 11.251 -0.414 1.00 97.94 1003 ILE A CA 1
ATOM 7450 C C . ILE A 1 1003 ? 12.883 11.171 0.990 1.00 97.94 1003 ILE A C 1
ATOM 7452 O O . ILE A 1 1003 ? 12.659 10.086 1.524 1.00 97.94 1003 ILE A O 1
ATOM 7456 N N . TRP A 1 1004 ? 12.632 12.330 1.589 1.00 95.81 1004 TRP A N 1
ATOM 7457 C CA . TRP A 1 1004 ? 12.071 12.463 2.923 1.00 95.81 1004 TRP A CA 1
ATOM 7458 C C . TRP A 1 1004 ? 10.629 12.972 2.855 1.00 95.81 1004 TRP A C 1
ATOM 7460 O O . TRP A 1 1004 ? 10.396 14.146 2.564 1.00 95.81 1004 TRP A O 1
ATOM 7470 N N . TYR A 1 1005 ? 9.684 12.086 3.174 1.00 97.62 1005 TYR A N 1
ATOM 7471 C CA . TYR A 1 1005 ? 8.277 12.392 3.429 1.00 97.62 1005 TYR A CA 1
ATOM 7472 C C . TYR A 1 1005 ? 8.040 12.635 4.919 1.00 97.62 1005 TYR A C 1
ATOM 7474 O O . TYR A 1 1005 ? 8.434 11.814 5.754 1.00 97.62 1005 TYR A O 1
ATOM 7482 N N . ARG A 1 1006 ? 7.437 13.774 5.266 1.00 93.06 1006 ARG A N 1
ATOM 7483 C CA . ARG A 1 1006 ? 7.333 14.212 6.656 1.00 93.06 1006 ARG A CA 1
ATOM 7484 C C . ARG A 1 1006 ? 6.015 14.918 6.957 1.00 93.06 1006 ARG A C 1
ATOM 7486 O O . ARG A 1 1006 ? 5.772 15.980 6.395 1.00 93.06 1006 ARG A O 1
ATOM 7493 N N . ASN A 1 1007 ? 5.259 14.389 7.919 1.00 94.88 1007 ASN A N 1
ATOM 7494 C CA . ASN A 1 1007 ? 4.003 14.980 8.388 1.00 94.88 1007 ASN A CA 1
ATOM 7495 C C . ASN A 1 1007 ? 4.017 15.358 9.885 1.00 94.88 1007 ASN A C 1
ATOM 7497 O O . ASN A 1 1007 ? 3.189 16.167 10.288 1.00 94.88 1007 ASN A O 1
ATOM 7501 N N . ASP A 1 1008 ? 4.962 14.875 10.703 1.00 90.94 1008 ASP A N 1
ATOM 7502 C CA . ASP A 1 1008 ? 5.027 15.123 12.166 1.00 90.94 1008 ASP A CA 1
ATOM 7503 C C . ASP A 1 1008 ? 4.913 16.609 12.551 1.00 90.94 1008 ASP A C 1
ATOM 7505 O O . ASP A 1 1008 ? 4.141 16.996 13.428 1.00 90.94 1008 ASP A O 1
ATOM 7509 N N . ILE A 1 1009 ? 5.658 17.484 11.870 1.00 91.00 1009 ILE A N 1
ATOM 7510 C CA . ILE A 1 1009 ? 5.676 18.923 12.154 1.00 91.00 1009 ILE A CA 1
ATOM 7511 C C . ILE A 1 1009 ? 4.358 19.576 11.745 1.00 91.00 1009 ILE A C 1
ATOM 7513 O O . ILE A 1 1009 ? 3.884 20.489 12.433 1.00 91.00 1009 ILE A O 1
ATOM 7517 N N . ASP A 1 1010 ? 3.789 19.147 10.621 1.00 92.25 1010 ASP A N 1
ATOM 7518 C CA . ASP A 1 1010 ? 2.531 19.677 10.112 1.00 92.25 1010 ASP A CA 1
ATOM 7519 C C . ASP A 1 1010 ? 1.368 19.230 11.005 1.00 92.25 1010 ASP A C 1
ATOM 7521 O O . ASP A 1 1010 ? 0.596 20.084 11.446 1.00 92.25 1010 ASP A O 1
ATOM 7525 N N . SER A 1 1011 ? 1.336 17.960 11.408 1.00 88.31 1011 SER A N 1
ATOM 7526 C CA . SER A 1 1011 ? 0.396 17.394 12.380 1.00 88.31 1011 SER A CA 1
ATOM 7527 C C . SER A 1 1011 ? 0.496 18.081 13.745 1.00 88.31 1011 SER A C 1
ATOM 7529 O O . SER A 1 1011 ? -0.497 18.621 14.238 1.00 88.31 1011 SER A O 1
ATOM 7531 N N . ALA A 1 1012 ? 1.701 18.198 14.318 1.00 86.69 1012 ALA A N 1
ATOM 7532 C CA . ALA A 1 1012 ? 1.921 18.892 15.592 1.00 86.69 1012 ALA A CA 1
ATOM 7533 C C . ALA A 1 1012 ? 1.538 20.384 15.534 1.00 86.69 1012 ALA A C 1
ATOM 7535 O O . ALA A 1 1012 ? 1.101 20.969 16.527 1.00 86.69 1012 ALA A O 1
ATOM 7536 N N . SER A 1 1013 ? 1.670 21.012 14.360 1.00 87.69 1013 SER A N 1
ATOM 7537 C CA . SER A 1 1013 ? 1.272 22.406 14.122 1.00 87.69 1013 SER A CA 1
ATOM 7538 C C . SER A 1 1013 ? -0.186 22.561 13.666 1.00 87.69 1013 SER A C 1
ATOM 7540 O O . SER A 1 1013 ? -0.600 23.690 13.385 1.00 87.69 1013 SER A O 1
ATOM 7542 N N . LYS A 1 1014 ? -0.960 21.466 13.581 1.00 85.56 1014 LYS A N 1
ATOM 7543 C CA . LYS A 1 1014 ? -2.347 21.423 13.079 1.00 85.56 1014 LYS A CA 1
ATOM 7544 C C . LYS A 1 1014 ? -2.505 22.032 11.682 1.00 85.56 1014 LYS A C 1
ATOM 7546 O O . LYS A 1 1014 ? -3.464 22.754 11.398 1.00 85.56 1014 LYS A O 1
ATOM 7551 N N . ARG A 1 1015 ? -1.513 21.814 10.824 1.00 91.56 1015 ARG A N 1
ATOM 7552 C CA . ARG A 1 1015 ? -1.543 22.219 9.421 1.00 91.56 1015 ARG A CA 1
ATOM 7553 C C . ARG A 1 1015 ? -2.248 21.163 8.584 1.00 91.56 1015 ARG A C 1
ATOM 7555 O O . ARG A 1 1015 ? -2.503 20.051 9.026 1.00 91.56 1015 ARG A O 1
ATOM 7562 N N . PHE A 1 1016 ? -2.602 21.568 7.374 1.00 92.38 1016 PHE A N 1
ATOM 7563 C CA . PHE A 1 1016 ? -3.304 20.713 6.438 1.00 92.38 1016 PHE A CA 1
ATOM 7564 C C . PHE A 1 1016 ? -2.407 19.568 5.945 1.00 92.38 1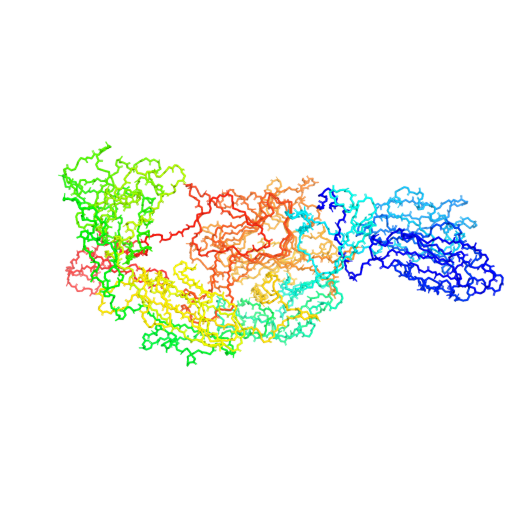016 PHE A C 1
ATOM 7566 O O . PHE A 1 1016 ? -1.279 19.812 5.511 1.00 92.38 1016 PHE A O 1
ATOM 7573 N N . ASP A 1 1017 ? -2.956 18.357 5.951 1.00 93.62 1017 ASP A N 1
ATOM 7574 C CA . ASP A 1 1017 ? -2.357 17.144 5.402 1.00 93.62 1017 ASP A CA 1
ATOM 7575 C C . ASP A 1 1017 ? -3.406 16.427 4.541 1.00 93.62 1017 ASP A C 1
ATOM 7577 O O . ASP A 1 1017 ? -4.560 16.272 4.948 1.00 93.62 1017 ASP A O 1
ATOM 7581 N N . TRP A 1 1018 ? -3.003 16.006 3.343 1.00 95.12 1018 TRP A N 1
ATOM 7582 C CA . TRP A 1 1018 ? -3.856 15.260 2.423 1.00 95.12 1018 TRP A CA 1
ATOM 7583 C C . TRP A 1 1018 ? -4.233 13.882 2.974 1.00 95.12 1018 TRP A C 1
ATOM 7585 O O . TRP A 1 1018 ? -5.345 13.416 2.718 1.00 95.12 1018 TRP A O 1
ATOM 7595 N N . GLU A 1 1019 ? -3.362 13.248 3.761 1.00 95.00 1019 GLU A N 1
ATOM 7596 C CA . GLU A 1 1019 ? -3.637 11.926 4.329 1.00 95.00 1019 GLU A CA 1
ATOM 7597 C C . GLU A 1 1019 ? -4.798 11.961 5.340 1.00 95.00 1019 GLU A C 1
ATOM 7599 O O . GLU A 1 1019 ? -5.578 11.011 5.413 1.00 95.00 1019 GLU A O 1
ATOM 7604 N N . ASN A 1 1020 ? -4.985 13.086 6.045 1.00 91.94 1020 ASN A N 1
ATOM 7605 C CA . ASN A 1 1020 ? -6.133 13.326 6.933 1.00 91.94 1020 ASN A CA 1
ATOM 7606 C C . ASN A 1 1020 ? -7.444 13.586 6.173 1.00 91.94 1020 ASN A C 1
ATOM 7608 O O . ASN A 1 1020 ? -8.512 13.630 6.769 1.00 91.94 1020 ASN A O 1
ATOM 7612 N N . GLU A 1 1021 ? -7.389 13.744 4.853 1.00 93.12 1021 GLU A N 1
ATOM 7613 C CA . GLU A 1 1021 ? -8.566 13.793 3.983 1.00 93.12 1021 GLU A CA 1
ATOM 7614 C C . GLU A 1 1021 ? -8.680 12.507 3.137 1.00 93.12 1021 GLU A C 1
ATOM 7616 O O . GLU A 1 1021 ? -9.392 12.489 2.134 1.00 93.12 1021 GLU A O 1
ATOM 7621 N N . GLY A 1 1022 ? -7.972 11.431 3.516 1.00 94.69 1022 GLY A N 1
ATOM 7622 C CA . GLY A 1 1022 ? -7.982 10.136 2.825 1.00 94.69 1022 GLY A CA 1
ATOM 7623 C C . GLY A 1 1022 ? -7.359 10.171 1.426 1.00 94.69 1022 GLY A C 1
ATOM 7624 O O . GLY A 1 1022 ? -7.730 9.374 0.563 1.00 94.69 1022 GLY A O 1
ATOM 7625 N N . ILE A 1 1023 ? -6.455 11.118 1.165 1.00 96.12 1023 ILE A N 1
ATOM 7626 C CA . ILE A 1 1023 ? -5.859 11.369 -0.148 1.00 96.12 1023 ILE A CA 1
ATOM 7627 C C . ILE A 1 1023 ? -4.349 11.094 -0.092 1.00 96.12 1023 ILE A C 1
ATOM 7629 O O . ILE A 1 1023 ? -3.591 11.833 0.532 1.00 96.12 1023 ILE A O 1
ATOM 7633 N N . TYR A 1 1024 ? -3.898 10.074 -0.823 1.00 97.19 1024 TYR A N 1
ATOM 7634 C CA . TYR A 1 1024 ? -2.508 9.597 -0.798 1.00 97.19 1024 TYR A CA 1
ATOM 7635 C C . TYR A 1 1024 ? -1.744 10.025 -2.054 1.00 97.19 1024 TYR A C 1
ATOM 7637 O O . TYR A 1 1024 ? -1.605 9.275 -3.014 1.00 97.19 1024 TYR A O 1
ATOM 7645 N N . LEU A 1 1025 ? -1.281 11.279 -2.081 1.00 97.50 1025 LEU A N 1
ATOM 7646 C CA . LEU A 1 1025 ? -0.589 11.842 -3.252 1.00 97.50 1025 LEU A CA 1
ATOM 7647 C C . LEU A 1 1025 ? 0.892 11.481 -3.339 1.00 97.50 1025 LEU A C 1
ATOM 7649 O O . LEU A 1 1025 ? 1.469 11.658 -4.407 1.00 97.50 1025 LEU A O 1
ATOM 7653 N N . ASN A 1 1026 ? 1.512 11.052 -2.244 1.00 98.38 1026 ASN A N 1
ATOM 7654 C CA . ASN A 1 1026 ? 2.936 10.750 -2.207 1.00 98.38 1026 ASN A CA 1
ATOM 7655 C C . ASN A 1 1026 ? 3.189 9.350 -2.771 1.00 98.38 1026 ASN A C 1
ATOM 7657 O O . ASN A 1 1026 ? 2.744 8.364 -2.190 1.00 98.38 1026 ASN A O 1
ATOM 7661 N N . VAL A 1 1027 ? 3.893 9.282 -3.902 1.00 98.12 1027 VAL A N 1
ATOM 7662 C CA . VAL A 1 1027 ? 4.158 8.032 -4.625 1.00 98.12 1027 VAL A CA 1
ATOM 7663 C C . VAL A 1 1027 ? 5.615 7.989 -5.061 1.00 98.12 1027 VAL A C 1
ATOM 7665 O O . VAL A 1 1027 ? 6.118 8.961 -5.631 1.00 98.12 1027 VAL A O 1
ATOM 7668 N N . VAL A 1 1028 ? 6.265 6.848 -4.847 1.00 98.62 1028 VAL A N 1
ATOM 7669 C CA . VAL A 1 1028 ? 7.559 6.505 -5.431 1.00 98.62 1028 VAL A CA 1
ATOM 7670 C C . VAL A 1 1028 ? 7.400 5.206 -6.215 1.00 98.62 1028 VAL A C 1
ATOM 7672 O O . VAL A 1 1028 ? 7.356 4.136 -5.613 1.00 98.62 1028 VAL A O 1
ATOM 7675 N N . ASN A 1 1029 ? 7.261 5.310 -7.540 1.00 98.19 1029 ASN A N 1
ATOM 7676 C CA . ASN A 1 1029 ? 7.023 4.162 -8.414 1.00 98.19 1029 ASN A CA 1
ATOM 7677 C C . ASN A 1 1029 ? 8.105 4.028 -9.492 1.00 98.19 1029 ASN A C 1
ATOM 7679 O O . ASN A 1 1029 ? 8.402 5.019 -10.169 1.00 98.19 1029 ASN A O 1
ATOM 7683 N N . HIS A 1 1030 ? 8.643 2.816 -9.683 1.00 98.00 1030 HIS A N 1
ATOM 7684 C CA . HIS A 1 1030 ? 9.707 2.519 -10.659 1.00 98.00 1030 HIS A CA 1
ATOM 7685 C C . HIS A 1 1030 ? 10.880 3.517 -10.595 1.00 98.00 1030 HIS A C 1
ATOM 7687 O O . HIS A 1 1030 ? 11.314 4.082 -11.605 1.00 98.00 1030 HIS A O 1
ATOM 7693 N N . ALA A 1 1031 ? 11.384 3.785 -9.391 1.00 98.38 1031 ALA A N 1
ATOM 7694 C CA . ALA A 1 1031 ? 12.607 4.552 -9.200 1.00 98.38 1031 ALA A CA 1
ATOM 7695 C C . ALA A 1 1031 ? 13.829 3.628 -9.099 1.00 98.38 1031 ALA A C 1
ATOM 7697 O O . ALA A 1 1031 ? 13.791 2.608 -8.414 1.00 98.38 1031 ALA A O 1
ATOM 7698 N N . ASP A 1 1032 ? 14.934 4.029 -9.723 1.00 98.00 1032 ASP A N 1
ATOM 7699 C CA . ASP A 1 1032 ? 16.258 3.441 -9.512 1.00 98.00 1032 ASP A CA 1
ATOM 7700 C C . ASP A 1 1032 ? 17.070 4.392 -8.622 1.00 98.00 1032 ASP A C 1
ATOM 7702 O O . ASP A 1 1032 ? 17.442 5.498 -9.032 1.00 98.00 1032 ASP A O 1
ATOM 7706 N N . MET A 1 1033 ? 17.278 3.989 -7.369 1.00 98.25 1033 MET A N 1
ATOM 7707 C CA . MET A 1 1033 ? 17.952 4.777 -6.343 1.00 98.25 1033 MET A CA 1
ATOM 7708 C C . MET A 1 1033 ? 19.295 4.152 -5.981 1.00 98.25 1033 MET A C 1
ATOM 7710 O O . MET A 1 1033 ? 19.364 3.045 -5.443 1.00 98.25 1033 MET A O 1
ATOM 7714 N N . ARG A 1 1034 ? 20.377 4.896 -6.215 1.00 97.12 1034 ARG A N 1
ATOM 7715 C CA . ARG A 1 1034 ? 21.746 4.420 -5.997 1.00 97.12 1034 ARG A CA 1
ATOM 7716 C C . ARG A 1 1034 ? 22.522 5.345 -5.081 1.00 97.12 1034 ARG A C 1
ATOM 7718 O O . ARG A 1 1034 ? 22.418 6.569 -5.179 1.00 97.12 1034 ARG A O 1
ATOM 7725 N N . TYR A 1 1035 ? 23.363 4.763 -4.231 1.00 96.88 1035 TYR A N 1
ATOM 7726 C CA . TYR A 1 1035 ? 24.346 5.504 -3.429 1.00 96.88 1035 TYR A CA 1
ATOM 7727 C C . TYR A 1 1035 ? 23.742 6.523 -2.438 1.00 96.88 1035 TYR A C 1
ATOM 7729 O O . TYR A 1 1035 ? 24.408 7.494 -2.063 1.00 96.88 1035 TYR A O 1
ATOM 7737 N N . GLY A 1 1036 ? 22.491 6.311 -2.010 1.00 96.31 1036 GLY A N 1
ATOM 7738 C CA . GLY A 1 1036 ? 21.800 7.131 -1.007 1.00 96.31 1036 GLY A CA 1
ATOM 7739 C C . GLY A 1 1036 ? 22.177 6.765 0.435 1.00 96.31 1036 GLY A C 1
ATOM 7740 O O . GLY A 1 1036 ? 23.177 6.082 0.681 1.00 96.31 1036 GLY A O 1
ATOM 7741 N N . GLY A 1 1037 ? 21.371 7.193 1.409 1.00 94.31 1037 GLY A N 1
ATOM 7742 C CA . GLY A 1 1037 ? 21.567 6.874 2.832 1.00 94.31 1037 GLY A CA 1
ATOM 7743 C C . GLY A 1 1037 ? 22.593 7.759 3.549 1.00 94.31 1037 GLY A C 1
ATOM 7744 O O . GLY A 1 1037 ? 23.174 7.349 4.548 1.00 94.31 1037 GLY A O 1
ATOM 7745 N N . GLY A 1 1038 ? 22.903 8.934 3.003 1.00 92.94 1038 GLY A N 1
ATOM 7746 C CA . GLY A 1 1038 ? 23.946 9.828 3.501 1.00 92.94 1038 GLY A CA 1
ATOM 7747 C C . GLY A 1 1038 ? 23.485 10.835 4.553 1.00 92.94 1038 GLY A C 1
ATOM 7748 O O . GLY A 1 1038 ? 22.303 11.153 4.691 1.00 92.94 1038 GLY A O 1
ATOM 7749 N N . ASP A 1 1039 ? 24.461 11.414 5.253 1.00 91.31 1039 ASP A N 1
ATOM 7750 C CA . ASP A 1 1039 ? 24.244 12.513 6.193 1.00 91.31 1039 ASP A CA 1
ATOM 7751 C C . ASP A 1 1039 ? 23.896 13.821 5.469 1.00 91.31 1039 ASP A C 1
ATOM 7753 O O . ASP A 1 1039 ? 24.668 14.344 4.652 1.00 91.31 1039 ASP A O 1
ATOM 7757 N N . VAL A 1 1040 ? 22.766 14.417 5.847 1.00 89.19 1040 VAL A N 1
ATOM 7758 C CA . VAL A 1 1040 ? 22.305 15.709 5.329 1.00 89.19 1040 VAL A CA 1
ATOM 7759 C C . VAL A 1 1040 ? 22.011 16.686 6.463 1.00 89.19 1040 VAL A C 1
ATOM 7761 O O . VAL A 1 1040 ? 21.683 16.310 7.587 1.00 89.19 1040 VAL A O 1
ATOM 7764 N N . ILE A 1 1041 ? 22.169 17.978 6.175 1.00 85.31 1041 ILE A N 1
ATOM 7765 C CA . ILE A 1 1041 ? 21.921 19.047 7.146 1.00 85.31 1041 ILE A CA 1
ATOM 7766 C C . ILE A 1 1041 ? 20.474 19.506 7.005 1.00 85.31 1041 ILE A C 1
ATOM 7768 O O . ILE A 1 1041 ? 20.105 20.086 5.983 1.00 85.31 1041 ILE A O 1
ATOM 7772 N N . VAL A 1 1042 ? 19.687 19.343 8.065 1.00 79.50 1042 VAL A N 1
ATOM 7773 C CA . VAL A 1 1042 ? 18.287 19.773 8.120 1.00 79.50 1042 VAL A CA 1
ATOM 7774 C C . VAL A 1 1042 ? 18.103 20.682 9.315 1.00 79.50 1042 VAL A C 1
ATOM 7776 O O . VAL A 1 1042 ? 18.422 20.322 10.445 1.00 79.50 1042 VAL A O 1
ATOM 7779 N N . SER A 1 1043 ? 17.660 21.911 9.054 1.00 73.75 1043 SER A N 1
ATOM 7780 C CA . SER A 1 1043 ? 17.452 22.924 10.098 1.00 73.75 1043 SER A CA 1
ATOM 7781 C C . SER A 1 1043 ? 18.683 23.152 11.001 1.00 73.75 1043 SER A C 1
ATOM 7783 O O . SER A 1 1043 ? 18.558 23.529 12.160 1.00 73.75 1043 SER A O 1
ATOM 7785 N N . GLY A 1 1044 ? 19.891 22.946 10.454 1.00 78.38 1044 GLY A N 1
ATOM 7786 C CA . GLY A 1 1044 ? 21.171 23.110 11.157 1.00 78.38 1044 GLY A CA 1
ATOM 7787 C C . GLY A 1 1044 ? 21.686 21.864 11.887 1.00 78.38 1044 GLY A C 1
ATOM 7788 O O . GLY A 1 1044 ? 22.780 21.920 12.444 1.00 78.38 1044 GLY A O 1
ATOM 7789 N N . VAL A 1 1045 ? 20.948 20.751 11.852 1.00 82.19 1045 VAL A N 1
ATOM 7790 C CA . VAL A 1 1045 ? 21.328 19.470 12.463 1.00 82.19 1045 VAL A CA 1
ATOM 7791 C C . VAL A 1 1045 ? 21.689 18.471 11.367 1.00 82.19 1045 VAL A C 1
ATOM 7793 O O . VAL A 1 1045 ? 20.942 18.309 10.403 1.00 82.19 1045 VAL A O 1
ATOM 7796 N N . THR A 1 1046 ? 22.840 17.817 11.501 1.00 86.69 1046 THR A N 1
ATOM 7797 C CA . THR A 1 1046 ? 23.226 16.702 10.629 1.00 86.69 1046 THR A CA 1
ATOM 7798 C C . THR A 1 1046 ? 22.510 15.440 11.085 1.00 86.69 1046 THR A C 1
ATOM 7800 O O . THR A 1 1046 ? 22.583 15.104 12.266 1.00 86.69 1046 THR A O 1
ATOM 7803 N N . GLN A 1 1047 ? 21.844 14.749 10.165 1.00 86.44 1047 GLN A N 1
ATOM 7804 C CA . GLN A 1 1047 ? 21.230 13.451 10.433 1.00 86.44 1047 GLN A CA 1
ATOM 7805 C C . GLN A 1 1047 ? 21.277 12.555 9.187 1.00 86.44 1047 GLN A C 1
ATOM 7807 O O . GLN A 1 1047 ? 21.241 13.091 8.070 1.00 86.44 1047 GLN A O 1
ATOM 7812 N N . PRO A 1 1048 ? 21.326 11.224 9.368 1.00 89.69 1048 PRO A N 1
ATOM 7813 C CA . PRO A 1 1048 ? 21.218 10.283 8.266 1.00 89.69 1048 PRO A CA 1
ATOM 7814 C C . PRO A 1 1048 ? 19.795 10.292 7.702 1.00 89.69 1048 PRO A C 1
ATOM 7816 O O . PRO A 1 1048 ? 18.811 10.401 8.443 1.00 89.69 1048 PRO A O 1
ATOM 7819 N N . VAL A 1 1049 ? 19.695 10.191 6.380 1.00 93.25 1049 VAL A N 1
ATOM 7820 C CA . VAL A 1 1049 ? 18.427 10.061 5.657 1.00 93.25 1049 VAL A CA 1
ATOM 7821 C C . VAL A 1 1049 ? 18.557 8.885 4.699 1.00 93.25 1049 VAL A C 1
ATOM 7823 O O . VAL A 1 1049 ? 19.308 8.966 3.728 1.00 93.25 1049 VAL A O 1
ATOM 7826 N N . ALA A 1 1050 ? 17.828 7.807 4.992 1.00 95.56 1050 ALA A N 1
ATOM 7827 C CA . ALA A 1 1050 ? 17.667 6.647 4.117 1.00 95.56 1050 ALA A CA 1
ATOM 7828 C C . ALA A 1 1050 ? 17.132 7.060 2.730 1.00 95.56 1050 ALA A C 1
ATOM 7830 O O . ALA A 1 1050 ? 16.422 8.066 2.651 1.00 95.56 1050 ALA A O 1
ATOM 7831 N N . PRO A 1 1051 ? 17.405 6.293 1.654 1.00 97.44 1051 PRO A N 1
ATOM 7832 C CA . PRO A 1 1051 ? 16.905 6.575 0.305 1.00 97.44 1051 PRO A CA 1
ATOM 7833 C C . PRO A 1 1051 ? 15.403 6.873 0.254 1.00 97.44 1051 PRO A C 1
ATOM 7835 O O . PRO A 1 1051 ? 15.004 7.822 -0.418 1.00 97.44 1051 PRO A O 1
ATOM 7838 N N . ILE A 1 1052 ? 14.594 6.138 1.025 1.00 98.00 1052 ILE A N 1
ATOM 7839 C CA . ILE A 1 1052 ? 13.201 6.489 1.324 1.00 98.00 1052 ILE A CA 1
ATOM 7840 C C . ILE A 1 1052 ? 13.042 6.641 2.837 1.00 98.00 1052 ILE A C 1
ATOM 7842 O O . ILE A 1 1052 ? 13.292 5.714 3.609 1.00 98.00 1052 ILE A O 1
ATOM 7846 N N . HIS A 1 1053 ? 12.640 7.829 3.278 1.00 96.81 1053 HIS A N 1
ATOM 7847 C CA . HIS A 1 1053 ? 12.584 8.198 4.688 1.00 96.81 1053 HIS A CA 1
ATOM 7848 C C . HIS A 1 1053 ? 11.211 8.776 5.037 1.00 96.81 1053 HIS A C 1
ATOM 7850 O O . HIS A 1 1053 ? 10.817 9.815 4.510 1.00 96.81 1053 HIS A O 1
ATOM 7856 N N . MET A 1 1054 ? 10.487 8.105 5.928 1.00 97.06 1054 MET A N 1
ATOM 7857 C CA . MET A 1 1054 ? 9.086 8.383 6.255 1.00 97.06 1054 MET A CA 1
ATOM 7858 C C . MET A 1 1054 ? 8.955 8.786 7.721 1.00 97.06 1054 MET A C 1
ATOM 7860 O O . MET A 1 1054 ? 9.392 8.049 8.603 1.00 97.06 1054 MET A O 1
ATOM 7864 N N . THR A 1 1055 ? 8.405 9.968 7.987 1.00 94.56 1055 THR A N 1
ATOM 7865 C CA . THR A 1 1055 ? 8.113 10.464 9.339 1.00 94.56 1055 THR A CA 1
ATOM 7866 C C . THR A 1 1055 ? 6.641 10.862 9.408 1.00 94.56 1055 THR A C 1
ATOM 7868 O O . THR A 1 1055 ? 6.258 11.854 8.787 1.00 94.56 1055 THR A O 1
ATOM 7871 N N . ASP A 1 1056 ? 5.838 10.084 10.130 1.00 94.38 1056 ASP A N 1
ATOM 7872 C CA . ASP A 1 1056 ? 4.370 10.167 10.244 1.00 94.38 1056 ASP A CA 1
ATOM 7873 C C . ASP A 1 1056 ? 3.642 10.206 8.887 1.00 94.38 1056 ASP A C 1
ATOM 7875 O O . ASP A 1 1056 ? 2.525 10.709 8.781 1.00 94.38 1056 ASP A O 1
ATOM 7879 N N . SER A 1 1057 ? 4.288 9.728 7.822 1.00 96.06 1057 SER A N 1
ATOM 7880 C CA . SER A 1 1057 ? 3.763 9.785 6.457 1.00 96.06 1057 SER A CA 1
ATOM 7881 C C . SER A 1 1057 ? 3.688 8.396 5.854 1.00 96.06 1057 SER A C 1
ATOM 7883 O O . SER A 1 1057 ? 4.542 7.546 6.107 1.00 96.06 1057 SER A O 1
ATOM 7885 N N . ARG A 1 1058 ? 2.668 8.198 5.022 1.00 97.38 1058 ARG A N 1
ATOM 7886 C CA . ARG A 1 1058 ? 2.261 6.912 4.464 1.00 97.38 1058 ARG A CA 1
ATOM 7887 C C . ARG A 1 1058 ? 2.271 6.946 2.935 1.00 97.38 1058 ARG A C 1
ATOM 7889 O O . ARG A 1 1058 ? 1.207 6.839 2.323 1.00 97.38 1058 ARG A O 1
ATOM 7896 N N . PRO A 1 1059 ? 3.432 7.116 2.278 1.00 97.56 1059 PRO A N 1
ATOM 7897 C CA . PRO A 1 1059 ? 3.509 7.100 0.819 1.00 97.56 1059 PRO A CA 1
ATOM 7898 C C . PRO A 1 1059 ? 3.225 5.706 0.241 1.00 97.56 1059 PRO A C 1
ATOM 7900 O O . PRO A 1 1059 ? 3.337 4.693 0.930 1.00 97.56 1059 PRO A O 1
ATOM 7903 N N . THR A 1 1060 ? 2.887 5.653 -1.046 1.00 97.44 1060 THR A N 1
ATOM 7904 C CA . THR A 1 1060 ? 2.964 4.419 -1.847 1.00 97.44 1060 THR A CA 1
ATOM 7905 C C . THR A 1 1060 ? 4.382 4.268 -2.387 1.00 97.44 1060 THR A C 1
ATOM 7907 O O . THR A 1 1060 ? 4.915 5.206 -2.985 1.00 97.44 1060 THR A O 1
ATOM 7910 N N . VAL A 1 1061 ? 5.006 3.117 -2.169 1.00 97.62 1061 VAL A N 1
ATOM 7911 C CA . VAL A 1 1061 ? 6.389 2.822 -2.543 1.00 97.62 1061 VAL A CA 1
ATOM 7912 C C . VAL A 1 1061 ? 6.411 1.485 -3.269 1.00 97.62 1061 VAL A C 1
ATOM 7914 O O . VAL A 1 1061 ? 6.395 0.429 -2.641 1.00 97.62 1061 VAL A O 1
ATOM 7917 N N . SER A 1 1062 ? 6.455 1.524 -4.598 1.00 96.06 1062 SER A N 1
ATOM 7918 C CA . SER A 1 1062 ? 6.272 0.327 -5.417 1.00 96.06 1062 SER A CA 1
ATOM 7919 C C . SER A 1 1062 ? 7.280 0.193 -6.557 1.00 96.06 1062 SER A C 1
ATOM 7921 O O . SER A 1 1062 ? 7.693 1.182 -7.163 1.00 96.06 1062 SER A O 1
ATOM 7923 N N . TYR A 1 1063 ? 7.680 -1.043 -6.865 1.00 95.31 1063 TYR A N 1
ATOM 7924 C CA . TYR A 1 1063 ? 8.543 -1.373 -8.012 1.00 95.31 1063 TYR A CA 1
ATOM 7925 C C . TYR A 1 1063 ? 9.890 -0.628 -8.059 1.00 95.31 1063 TYR A C 1
ATOM 7927 O O . TYR A 1 1063 ? 10.454 -0.415 -9.134 1.00 95.31 1063 TYR A O 1
ATOM 7935 N N . ASN A 1 1064 ? 10.418 -0.189 -6.914 1.00 97.69 1064 ASN A N 1
ATOM 7936 C CA . ASN A 1 1064 ? 11.683 0.544 -6.869 1.00 97.69 1064 ASN A CA 1
ATOM 7937 C C . ASN A 1 1064 ? 12.872 -0.407 -6.756 1.00 97.69 1064 ASN A C 1
ATOM 7939 O O . ASN A 1 1064 ? 12.802 -1.420 -6.066 1.00 97.69 1064 ASN A O 1
ATOM 7943 N N . THR A 1 1065 ? 13.995 -0.027 -7.359 1.00 97.25 1065 THR A N 1
ATOM 7944 C CA . THR A 1 1065 ? 15.291 -0.680 -7.162 1.00 97.25 1065 THR A CA 1
ATOM 7945 C C . THR A 1 1065 ? 16.170 0.225 -6.309 1.00 97.25 1065 THR A C 1
ATOM 7947 O O . THR A 1 1065 ? 16.459 1.354 -6.702 1.00 97.25 1065 THR A O 1
ATOM 7950 N N . ILE A 1 1066 ? 16.599 -0.248 -5.136 1.00 97.75 1066 ILE A N 1
ATOM 7951 C CA . ILE A 1 1066 ? 17.447 0.529 -4.219 1.00 97.75 1066 ILE A CA 1
ATOM 7952 C C . ILE A 1 1066 ? 18.746 -0.227 -3.971 1.00 97.75 1066 ILE A C 1
ATOM 7954 O O . ILE A 1 1066 ? 18.727 -1.349 -3.458 1.00 97.75 1066 ILE A O 1
ATOM 7958 N N . THR A 1 1067 ? 19.880 0.392 -4.319 1.00 97.31 1067 THR A N 1
ATOM 7959 C CA . THR A 1 1067 ? 21.191 -0.271 -4.276 1.00 97.31 1067 THR A CA 1
ATOM 7960 C C . THR A 1 1067 ? 22.326 0.602 -3.753 1.00 97.31 1067 THR A C 1
ATOM 7962 O O . THR A 1 1067 ? 22.370 1.821 -3.945 1.00 97.31 1067 THR A O 1
ATOM 7965 N N . GLY A 1 1068 ? 23.299 -0.034 -3.094 1.00 96.00 1068 GLY A N 1
ATOM 7966 C CA . GLY A 1 1068 ? 24.543 0.622 -2.691 1.00 96.00 1068 GLY A CA 1
ATOM 7967 C C . GLY A 1 1068 ? 24.361 1.761 -1.687 1.00 96.00 1068 GLY A C 1
ATOM 7968 O O . GLY A 1 1068 ? 25.156 2.700 -1.702 1.00 96.00 1068 GLY A O 1
ATOM 7969 N N . SER A 1 1069 ? 23.318 1.727 -0.856 1.00 95.88 1069 SER A N 1
ATOM 7970 C CA . SER A 1 1069 ? 23.031 2.782 0.126 1.00 95.88 1069 SER A CA 1
ATOM 7971 C C . SER A 1 1069 ? 23.832 2.607 1.418 1.00 95.88 1069 SER A C 1
ATOM 7973 O O . SER A 1 1069 ? 24.089 1.485 1.854 1.00 95.88 1069 SER A O 1
ATOM 7975 N N . ALA A 1 1070 ? 24.224 3.722 2.045 1.00 95.38 1070 ALA A N 1
ATOM 7976 C CA . ALA A 1 1070 ? 24.997 3.718 3.295 1.00 95.38 1070 ALA A CA 1
ATOM 7977 C C . ALA A 1 1070 ? 24.158 3.410 4.549 1.00 95.38 1070 ALA A C 1
ATOM 7979 O O . ALA A 1 1070 ? 24.725 3.039 5.578 1.00 95.38 1070 ALA A O 1
ATOM 7980 N N . ASP A 1 1071 ? 22.835 3.514 4.453 1.00 88.75 1071 ASP A N 1
ATOM 7981 C CA . ASP A 1 1071 ? 21.864 3.216 5.512 1.00 88.75 1071 ASP A CA 1
ATOM 7982 C C . ASP A 1 1071 ? 20.884 2.122 5.033 1.00 88.75 1071 ASP A C 1
ATOM 7984 O O . ASP A 1 1071 ? 21.084 1.524 3.969 1.00 88.75 1071 ASP A O 1
ATOM 7988 N N . ALA A 1 1072 ? 19.838 1.832 5.808 1.00 93.25 1072 ALA A N 1
ATOM 7989 C CA . ALA A 1 1072 ? 18.719 1.014 5.356 1.00 93.25 1072 ALA A CA 1
ATOM 7990 C C . ALA A 1 1072 ? 18.111 1.577 4.066 1.00 93.25 1072 ALA A C 1
ATOM 7992 O O . ALA A 1 1072 ? 18.054 2.793 3.882 1.00 93.25 1072 ALA A O 1
ATOM 7993 N N . ALA A 1 1073 ? 17.655 0.696 3.173 1.00 95.44 1073 ALA A N 1
ATOM 7994 C CA . ALA A 1 1073 ? 17.046 1.104 1.908 1.00 95.44 1073 ALA A CA 1
ATOM 7995 C C . ALA A 1 1073 ? 15.805 1.987 2.119 1.00 95.44 1073 ALA A C 1
ATOM 7997 O O . ALA A 1 1073 ? 15.584 2.956 1.390 1.00 95.44 1073 ALA A O 1
ATOM 7998 N N . MET A 1 1074 ? 15.025 1.674 3.155 1.00 96.50 1074 MET A N 1
ATOM 7999 C CA . MET A 1 1074 ? 13.865 2.447 3.573 1.00 96.50 1074 MET A CA 1
ATOM 8000 C C . MET A 1 1074 ? 13.854 2.601 5.089 1.00 96.50 1074 MET A C 1
ATOM 8002 O O . MET A 1 1074 ? 14.411 1.781 5.821 1.00 96.50 1074 MET A O 1
ATOM 8006 N N . SER A 1 1075 ? 13.194 3.643 5.584 1.00 95.56 1075 SER A N 1
ATOM 8007 C CA . SER A 1 1075 ? 12.996 3.814 7.019 1.00 95.56 1075 SER A CA 1
ATOM 8008 C C . SER A 1 1075 ? 11.711 4.565 7.341 1.00 95.56 1075 SER A C 1
ATOM 8010 O O . SER A 1 1075 ? 11.370 5.524 6.650 1.00 95.56 1075 SER A O 1
ATOM 8012 N N . ALA A 1 1076 ? 11.047 4.172 8.424 1.00 95.56 1076 ALA A N 1
ATOM 8013 C CA . ALA A 1 1076 ? 9.817 4.781 8.929 1.00 95.56 1076 ALA A CA 1
ATOM 8014 C C . ALA A 1 1076 ? 9.919 4.977 10.447 1.00 95.56 1076 ALA A C 1
ATOM 8016 O O . ALA A 1 1076 ? 10.673 4.253 11.089 1.00 95.56 1076 ALA A O 1
ATOM 8017 N N . ASN A 1 1077 ? 9.239 5.962 11.026 1.00 93.25 1077 ASN A N 1
ATOM 8018 C CA . ASN A 1 1077 ? 9.053 6.026 12.485 1.00 93.25 1077 ASN A CA 1
ATOM 8019 C C . ASN A 1 1077 ? 7.726 5.340 12.885 1.00 93.25 1077 ASN A C 1
ATOM 8021 O O . ASN A 1 1077 ? 6.908 5.099 11.995 1.00 93.25 1077 ASN A O 1
ATOM 8025 N N . PRO A 1 1078 ? 7.501 5.002 14.170 1.00 92.56 1078 PRO A N 1
ATOM 8026 C CA . PRO A 1 1078 ? 6.361 4.183 14.590 1.00 92.56 1078 PRO A CA 1
ATOM 8027 C C . PRO A 1 1078 ? 5.000 4.683 14.091 1.00 92.56 1078 PRO A C 1
ATOM 8029 O O . PRO A 1 1078 ? 4.251 3.914 13.494 1.00 92.56 1078 PRO A O 1
ATOM 8032 N N . ASP A 1 1079 ? 4.717 5.978 14.220 1.00 93.38 1079 ASP A N 1
ATOM 8033 C CA . ASP A 1 1079 ? 3.417 6.547 13.837 1.00 93.38 1079 ASP A CA 1
ATOM 8034 C C . ASP A 1 1079 ? 3.176 6.590 12.320 1.00 93.38 1079 ASP A C 1
ATOM 8036 O O . ASP A 1 1079 ? 2.040 6.764 11.872 1.00 93.38 1079 ASP A O 1
ATOM 8040 N N . SER A 1 1080 ? 4.205 6.335 11.502 1.00 95.81 1080 SER A N 1
ATOM 8041 C CA . SER A 1 1080 ? 4.007 6.105 10.066 1.00 95.81 1080 SER A CA 1
ATOM 8042 C C . SER A 1 1080 ? 3.141 4.872 9.797 1.00 95.81 1080 SER A C 1
ATOM 8044 O O . SER A 1 1080 ? 2.538 4.806 8.737 1.00 95.81 1080 SER A O 1
ATOM 8046 N N . PHE A 1 1081 ? 3.018 3.923 10.730 1.00 95.56 1081 PHE A N 1
ATOM 8047 C CA . PHE A 1 1081 ? 2.230 2.694 10.559 1.00 95.56 1081 PHE A CA 1
ATOM 8048 C C . PHE A 1 1081 ? 0.748 2.835 10.932 1.00 95.56 1081 PHE A C 1
ATOM 8050 O O . PHE A 1 1081 ? 0.043 1.834 11.048 1.00 95.56 1081 PHE A O 1
ATOM 8057 N N . LYS A 1 1082 ? 0.257 4.072 11.099 1.00 94.38 1082 LYS A N 1
ATOM 8058 C CA . LYS A 1 1082 ? -1.138 4.372 11.442 1.00 94.38 1082 LYS A CA 1
ATOM 8059 C C . LYS A 1 1082 ? -2.139 3.658 10.528 1.00 94.38 1082 LYS A C 1
ATOM 8061 O O . LYS A 1 1082 ? -2.134 3.869 9.309 1.00 94.38 1082 LYS A O 1
ATOM 8066 N N . GLU A 1 1083 ? -3.076 2.941 11.135 1.00 93.25 1083 GLU A N 1
ATOM 8067 C CA . GLU A 1 1083 ? -4.257 2.375 10.488 1.00 93.25 1083 GLU A CA 1
ATOM 8068 C C . GLU A 1 1083 ? -5.429 3.374 10.500 1.00 93.25 1083 GLU A C 1
ATOM 8070 O O . GLU A 1 1083 ? -5.602 4.182 11.417 1.00 93.25 1083 GLU A O 1
ATOM 8075 N N . THR A 1 1084 ? -6.225 3.411 9.431 1.00 92.88 1084 THR A N 1
ATOM 8076 C CA . THR A 1 1084 ? -7.373 4.317 9.303 1.00 92.88 1084 THR A CA 1
ATOM 8077 C C . THR A 1 1084 ? -8.493 3.684 8.473 1.00 92.88 1084 THR A C 1
ATOM 8079 O O . THR A 1 1084 ? -8.332 3.465 7.272 1.00 92.88 1084 THR A O 1
ATOM 8082 N N . SER A 1 1085 ? -9.655 3.455 9.101 1.00 89.94 1085 SER A N 1
ATOM 8083 C CA . SER A 1 1085 ? -10.890 2.973 8.450 1.00 89.94 1085 SER A CA 1
ATOM 8084 C C . SER A 1 1085 ? -11.769 4.092 7.867 1.00 89.94 1085 SER A C 1
ATOM 8086 O O . SER A 1 1085 ? -12.679 3.841 7.078 1.00 89.94 1085 SER A O 1
ATOM 8088 N N . PHE A 1 1086 ? -11.514 5.343 8.269 1.00 92.31 1086 PHE A N 1
ATOM 8089 C CA . PHE A 1 1086 ? -12.318 6.539 7.971 1.00 92.31 1086 PHE A CA 1
ATOM 8090 C C . PHE A 1 1086 ? -13.758 6.510 8.509 1.00 92.31 1086 PHE A C 1
ATOM 8092 O O . PHE A 1 1086 ? -14.578 7.360 8.148 1.00 92.31 1086 PHE A O 1
ATOM 8099 N N . HIS A 1 1087 ? -14.097 5.550 9.371 1.00 90.00 1087 HIS A N 1
ATOM 8100 C CA . HIS A 1 1087 ? -15.435 5.435 9.959 1.00 90.00 1087 HIS A CA 1
ATOM 8101 C C . HIS A 1 1087 ? -15.572 6.164 11.297 1.00 90.00 1087 HIS A C 1
ATOM 8103 O O . HIS A 1 1087 ? -16.701 6.399 11.719 1.00 90.00 1087 HIS A O 1
ATOM 8109 N N . THR A 1 1088 ? -14.460 6.594 11.901 1.00 85.62 1088 THR A N 1
ATOM 8110 C CA . THR A 1 1088 ? -14.450 7.345 13.162 1.00 85.62 1088 THR A CA 1
ATOM 8111 C C . THR A 1 1088 ? -15.156 8.696 13.049 1.00 85.62 1088 THR A C 1
ATOM 8113 O O . THR A 1 1088 ? -15.242 9.308 11.976 1.00 85.62 1088 THR A O 1
ATOM 8116 N N . THR A 1 1089 ? -15.612 9.200 14.197 1.00 82.06 1089 THR A N 1
ATOM 8117 C CA . THR A 1 1089 ? -16.328 10.473 14.336 1.00 82.06 1089 THR A CA 1
ATOM 8118 C C . THR A 1 1089 ? -15.641 11.634 13.605 1.00 82.06 1089 THR A C 1
ATOM 8120 O O . THR A 1 1089 ? -16.317 12.419 12.939 1.00 82.06 1089 THR A O 1
ATOM 8123 N N . GLU A 1 1090 ? -14.307 11.722 13.662 1.00 81.75 1090 GLU A N 1
ATOM 8124 C CA . GLU A 1 1090 ? -13.508 12.774 13.011 1.00 81.75 1090 GLU A CA 1
ATOM 8125 C C . GLU A 1 1090 ? -13.850 12.948 11.520 1.00 81.75 1090 GLU A C 1
ATOM 8127 O O . GLU A 1 1090 ? -14.056 14.071 11.050 1.00 81.75 1090 GLU A O 1
ATOM 8132 N N . PHE A 1 1091 ? -13.990 11.845 10.782 1.00 88.31 1091 PHE A N 1
ATOM 8133 C CA . PHE A 1 1091 ? -14.294 11.878 9.349 1.00 88.31 1091 PHE A CA 1
ATOM 8134 C C . PHE A 1 1091 ? -15.793 12.039 9.072 1.00 88.31 1091 PHE A C 1
ATOM 8136 O O . PHE A 1 1091 ? -16.186 12.639 8.067 1.00 88.31 1091 PHE A O 1
ATOM 8143 N N . GLN A 1 1092 ? -16.646 11.533 9.966 1.00 87.56 1092 GLN A N 1
ATOM 8144 C CA . GLN A 1 1092 ? -18.100 11.524 9.782 1.00 87.56 1092 GLN A CA 1
ATOM 8145 C C . GLN A 1 1092 ? -18.765 12.871 10.132 1.00 87.56 1092 GLN A C 1
ATOM 8147 O O . GLN A 1 1092 ? -19.845 13.175 9.619 1.00 87.56 1092 GLN A O 1
ATOM 8152 N N . GLN A 1 1093 ? -18.110 13.740 10.918 1.00 81.69 1093 GLN A N 1
ATOM 8153 C CA . GLN A 1 1093 ? -18.635 15.058 11.329 1.00 81.69 1093 GLN A CA 1
ATOM 8154 C C . GLN A 1 1093 ? -19.019 15.981 10.162 1.00 81.69 1093 GLN A C 1
ATOM 8156 O O . GLN A 1 1093 ? -19.944 16.789 10.274 1.00 81.69 1093 GLN A O 1
ATOM 8161 N N . ARG A 1 1094 ? -18.324 15.885 9.021 1.00 80.12 1094 ARG A N 1
ATOM 8162 C CA . ARG A 1 1094 ? -18.611 16.710 7.832 1.00 80.12 1094 ARG A CA 1
ATOM 8163 C C . ARG A 1 1094 ? -19.716 16.119 6.949 1.00 80.12 1094 ARG A C 1
ATOM 8165 O O . ARG A 1 1094 ? -20.055 16.721 5.931 1.00 80.12 1094 ARG A O 1
ATOM 8172 N N . GLY A 1 1095 ? -20.286 14.973 7.310 1.00 86.25 1095 GLY A N 1
ATOM 8173 C CA . GLY A 1 1095 ? -21.378 14.305 6.605 1.00 86.25 1095 GLY A CA 1
ATOM 8174 C C . GLY A 1 1095 ? -21.146 12.800 6.521 1.00 86.25 1095 GLY A C 1
ATOM 8175 O O . GLY A 1 1095 ? -20.068 12.377 6.114 1.00 86.25 1095 GLY A O 1
ATOM 8176 N N . ALA A 1 1096 ? -22.170 12.018 6.868 1.00 89.69 1096 ALA A N 1
ATOM 8177 C CA . ALA A 1 1096 ? -22.090 10.563 6.924 1.00 89.69 1096 ALA A CA 1
ATOM 8178 C C . ALA A 1 1096 ? -21.817 9.935 5.548 1.00 89.69 1096 ALA A C 1
ATOM 8180 O O . ALA A 1 1096 ? -22.433 10.308 4.544 1.00 89.69 1096 ALA A O 1
ATOM 8181 N N . PHE A 1 1097 ? -20.916 8.956 5.509 1.00 92.94 1097 PHE A N 1
ATOM 8182 C CA . PHE A 1 1097 ? -20.570 8.209 4.302 1.00 92.94 1097 PHE A CA 1
ATOM 8183 C C . PHE A 1 1097 ? -20.040 6.812 4.643 1.00 92.94 1097 PHE A C 1
ATOM 8185 O O . PHE A 1 1097 ? -19.701 6.518 5.790 1.00 92.94 1097 PHE A O 1
ATOM 8192 N N . THR A 1 1098 ? -19.961 5.946 3.635 1.00 92.19 1098 THR A N 1
ATOM 8193 C CA . THR A 1 1098 ? -19.373 4.607 3.754 1.00 92.19 1098 THR A CA 1
ATOM 8194 C C . THR A 1 1098 ? -18.061 4.579 2.993 1.00 92.19 1098 THR A C 1
ATOM 8196 O O . THR A 1 1098 ? -18.070 4.676 1.767 1.00 92.19 1098 THR A O 1
ATOM 8199 N N . ALA A 1 1099 ? -16.939 4.477 3.710 1.00 91.31 1099 ALA A N 1
ATOM 8200 C CA . ALA A 1 1099 ? -15.639 4.343 3.063 1.00 91.31 1099 ALA A CA 1
ATOM 8201 C C . ALA A 1 1099 ? -15.550 2.989 2.344 1.00 91.31 1099 ALA A C 1
ATOM 8203 O O . ALA A 1 1099 ? -16.005 1.969 2.862 1.00 91.31 1099 ALA A O 1
ATOM 8204 N N . ASP A 1 1100 ? -14.975 2.995 1.145 1.00 88.31 1100 ASP A N 1
ATOM 8205 C CA . ASP A 1 1100 ? -14.782 1.813 0.301 1.00 88.31 1100 ASP A CA 1
ATOM 8206 C C . ASP A 1 1100 ? -13.301 1.405 0.196 1.00 88.31 1100 ASP A C 1
ATOM 8208 O O . ASP A 1 1100 ? -12.933 0.626 -0.684 1.00 88.31 1100 ASP A O 1
ATOM 8212 N N . TYR A 1 1101 ? -12.461 1.963 1.065 1.00 91.38 1101 TYR A N 1
ATOM 8213 C CA . TYR A 1 1101 ? -11.043 1.673 1.230 1.00 91.38 1101 TYR A CA 1
ATOM 8214 C C . TYR A 1 1101 ? -10.624 2.036 2.656 1.00 91.38 1101 TYR A C 1
ATOM 8216 O O . TYR A 1 1101 ? -11.286 2.833 3.325 1.00 91.38 1101 TYR A O 1
ATOM 8224 N N . THR A 1 1102 ? -9.506 1.472 3.086 1.00 92.31 1102 THR A N 1
ATOM 8225 C CA . THR A 1 1102 ? -8.805 1.810 4.324 1.00 92.31 1102 THR A CA 1
ATOM 8226 C C . THR A 1 1102 ? -7.366 2.193 3.976 1.00 92.31 1102 THR A C 1
ATOM 8228 O O . THR A 1 1102 ? -6.957 2.134 2.811 1.00 92.31 1102 THR A O 1
ATOM 8231 N N . ARG A 1 1103 ? -6.593 2.628 4.969 1.00 94.12 1103 ARG A N 1
ATOM 8232 C CA . ARG A 1 1103 ? -5.139 2.744 4.843 1.00 94.12 1103 ARG A CA 1
ATOM 8233 C C . ARG A 1 1103 ? -4.474 2.176 6.075 1.00 94.12 1103 ARG A C 1
ATOM 8235 O O . ARG A 1 1103 ? -4.811 2.593 7.180 1.00 94.12 1103 ARG A O 1
ATOM 8242 N N . VAL A 1 1104 ? -3.487 1.321 5.868 1.00 94.31 1104 VAL A N 1
ATOM 8243 C CA . VAL A 1 1104 ? -2.575 0.860 6.908 1.00 94.31 1104 VAL A CA 1
ATOM 8244 C C . VAL A 1 1104 ? -1.178 1.249 6.484 1.00 94.31 1104 VAL A C 1
ATOM 8246 O O . VAL A 1 1104 ? -0.785 0.935 5.370 1.00 94.31 1104 VAL A O 1
ATOM 8249 N N . GLY A 1 1105 ? -0.496 2.022 7.331 1.00 95.69 1105 GLY A N 1
ATOM 8250 C CA . GLY A 1 1105 ? 0.889 2.410 7.103 1.00 95.69 1105 GLY A CA 1
ATOM 8251 C C . GLY A 1 1105 ? 1.198 3.005 5.720 1.00 95.69 1105 GLY A C 1
ATOM 8252 O O . GLY A 1 1105 ? 0.301 3.480 5.005 1.00 95.69 1105 GLY A O 1
ATOM 8253 N N . PRO A 1 1106 ? 2.489 3.075 5.352 1.00 96.06 1106 PRO A N 1
ATOM 8254 C CA . PRO A 1 1106 ? 2.911 3.156 3.959 1.00 96.06 1106 PRO A CA 1
ATOM 8255 C C . PRO A 1 1106 ? 2.427 1.918 3.192 1.00 96.06 1106 PRO A C 1
ATOM 8257 O O . PRO A 1 1106 ? 2.090 0.917 3.793 1.00 96.06 1106 PRO A O 1
ATOM 8260 N N . ASP A 1 1107 ? 2.385 2.001 1.867 1.00 95.06 1107 ASP A N 1
ATOM 8261 C CA . ASP A 1 1107 ? 1.967 0.875 1.020 1.00 95.06 1107 ASP A CA 1
ATOM 8262 C C . ASP A 1 1107 ? 3.159 0.465 0.180 1.00 95.06 1107 ASP A C 1
ATOM 8264 O O . ASP A 1 1107 ? 3.605 1.246 -0.672 1.00 95.06 1107 ASP A O 1
ATOM 8268 N N . ILE A 1 1108 ? 3.752 -0.674 0.533 1.00 95.06 1108 ILE A N 1
ATOM 8269 C CA . ILE A 1 1108 ? 5.071 -1.087 0.071 1.00 95.06 1108 ILE A CA 1
ATOM 8270 C C . ILE A 1 1108 ? 4.968 -2.416 -0.658 1.00 95.06 1108 ILE A C 1
ATOM 8272 O O . ILE A 1 1108 ? 4.755 -3.461 -0.052 1.00 95.06 1108 ILE A O 1
ATOM 8276 N N . GLN A 1 1109 ? 5.207 -2.378 -1.969 1.00 92.25 1109 GLN A N 1
ATOM 8277 C CA . GLN A 1 1109 ? 4.988 -3.541 -2.828 1.00 92.25 1109 GLN A CA 1
ATOM 8278 C C . GLN A 1 1109 ? 6.092 -3.697 -3.879 1.00 92.25 1109 GLN A C 1
ATOM 8280 O O . GLN A 1 1109 ? 6.545 -2.719 -4.475 1.00 92.25 1109 GLN A O 1
ATOM 8285 N N . PHE A 1 1110 ? 6.533 -4.925 -4.146 1.00 91.06 1110 PHE A N 1
ATOM 8286 C CA . PHE A 1 1110 ? 7.436 -5.259 -5.262 1.00 91.06 1110 PHE A CA 1
ATOM 8287 C C . PHE A 1 1110 ? 8.747 -4.444 -5.347 1.00 91.06 1110 PHE A C 1
ATOM 8289 O O . PHE A 1 1110 ? 9.250 -4.177 -6.439 1.00 91.06 1110 PHE A O 1
ATOM 8296 N N . ASN A 1 1111 ? 9.331 -4.028 -4.220 1.00 93.75 1111 ASN A N 1
ATOM 8297 C CA . ASN A 1 1111 ? 10.608 -3.305 -4.222 1.00 93.75 1111 ASN A CA 1
ATOM 8298 C C . ASN A 1 1111 ? 11.799 -4.274 -4.215 1.00 93.75 1111 ASN A C 1
ATOM 8300 O O . ASN A 1 1111 ? 11.837 -5.213 -3.424 1.00 93.75 1111 ASN A O 1
ATOM 8304 N N . HIS A 1 1112 ? 12.812 -4.009 -5.040 1.00 93.19 1112 HIS A N 1
ATOM 8305 C CA . HIS A 1 1112 ? 14.039 -4.800 -5.106 1.00 93.19 1112 HIS A CA 1
ATOM 8306 C C . HIS A 1 1112 ? 15.176 -4.114 -4.339 1.00 93.19 1112 HIS A C 1
ATOM 8308 O O . HIS A 1 1112 ? 15.660 -3.038 -4.711 1.00 93.19 1112 HIS A O 1
ATOM 8314 N N . LEU A 1 1113 ? 15.593 -4.735 -3.232 1.00 94.06 1113 LEU A N 1
ATOM 8315 C CA . LEU A 1 1113 ? 16.551 -4.175 -2.279 1.00 94.06 1113 LEU A CA 1
ATOM 8316 C C . LEU A 1 1113 ? 17.816 -5.033 -2.231 1.00 94.06 1113 LEU A C 1
ATOM 8318 O O . LEU A 1 1113 ? 17.812 -6.123 -1.659 1.00 94.06 1113 LEU A O 1
ATOM 8322 N N . THR A 1 1114 ? 18.922 -4.536 -2.784 1.00 92.56 1114 THR A N 1
ATOM 8323 C CA . THR A 1 1114 ? 20.184 -5.295 -2.835 1.00 92.56 1114 THR A CA 1
ATOM 8324 C C . THR A 1 1114 ? 21.400 -4.429 -2.532 1.00 92.56 1114 THR A C 1
ATOM 8326 O O . THR A 1 1114 ? 21.437 -3.253 -2.877 1.00 92.56 1114 THR A O 1
ATOM 8329 N N . ASP A 1 1115 ? 22.437 -5.020 -1.933 1.00 93.81 1115 ASP A N 1
ATOM 8330 C CA . ASP A 1 1115 ? 23.719 -4.355 -1.645 1.00 93.81 1115 ASP A CA 1
ATOM 8331 C C . ASP A 1 1115 ? 23.618 -3.030 -0.854 1.00 93.81 1115 ASP A C 1
ATOM 8333 O O . ASP A 1 1115 ? 24.462 -2.143 -0.997 1.00 93.81 1115 ASP A O 1
ATOM 8337 N N . ASN A 1 1116 ? 22.604 -2.882 0.003 1.00 94.25 1116 ASN A N 1
ATOM 8338 C CA . ASN A 1 1116 ? 22.513 -1.794 0.983 1.00 94.25 1116 ASN A CA 1
ATOM 8339 C C . ASN A 1 1116 ? 23.080 -2.246 2.339 1.00 94.25 1116 ASN A C 1
ATOM 8341 O O . ASN A 1 1116 ? 23.206 -3.445 2.598 1.00 94.25 1116 ASN A O 1
ATOM 8345 N N . SER A 1 1117 ? 23.362 -1.301 3.243 1.00 92.38 1117 SER A N 1
ATOM 8346 C CA . SER A 1 1117 ? 23.698 -1.635 4.639 1.00 92.38 1117 SER A CA 1
ATOM 8347 C C . SER A 1 1117 ? 22.617 -2.508 5.292 1.00 92.38 1117 SER A C 1
ATOM 8349 O O . SER A 1 1117 ? 22.943 -3.464 5.996 1.00 92.38 1117 SER A O 1
ATOM 8351 N N . PHE A 1 1118 ? 21.342 -2.215 4.999 1.00 88.50 1118 PHE A N 1
ATOM 8352 C CA . PHE A 1 1118 ? 20.206 -3.094 5.282 1.00 88.50 1118 PHE A CA 1
ATOM 8353 C C . PHE A 1 1118 ? 19.263 -3.144 4.072 1.00 88.50 1118 PHE A C 1
ATOM 8355 O O . PHE A 1 1118 ? 18.739 -2.114 3.643 1.00 88.50 1118 PHE A O 1
ATOM 8362 N N . ASN A 1 1119 ? 19.009 -4.344 3.546 1.00 92.88 1119 ASN A N 1
ATOM 8363 C CA . ASN A 1 1119 ? 17.995 -4.592 2.511 1.00 92.88 1119 ASN A CA 1
ATOM 8364 C C . ASN A 1 1119 ? 16.622 -4.792 3.169 1.00 92.88 1119 ASN A C 1
ATOM 8366 O O . ASN A 1 1119 ? 16.054 -5.879 3.138 1.00 92.88 1119 ASN A O 1
ATOM 8370 N N . ALA A 1 1120 ? 16.167 -3.763 3.878 1.00 93.62 1120 ALA A N 1
ATOM 8371 C CA . ALA A 1 1120 ? 15.008 -3.816 4.756 1.00 93.62 1120 ALA A CA 1
ATOM 8372 C C . ALA A 1 1120 ? 14.408 -2.420 4.958 1.00 93.62 1120 ALA A C 1
ATOM 8374 O O . ALA A 1 1120 ? 15.062 -1.406 4.678 1.00 93.62 1120 ALA A O 1
ATOM 8375 N N . LEU A 1 1121 ? 13.196 -2.386 5.514 1.00 95.62 1121 LEU A N 1
ATOM 8376 C CA . LEU A 1 1121 ? 12.626 -1.192 6.118 1.00 95.62 1121 LEU A CA 1
ATOM 8377 C C . LEU A 1 1121 ? 13.048 -1.131 7.586 1.00 95.62 1121 LEU A C 1
ATOM 8379 O O . LEU A 1 1121 ? 12.736 -2.016 8.383 1.00 95.62 1121 LEU A O 1
ATOM 8383 N N . PHE A 1 1122 ? 13.751 -0.067 7.959 1.00 94.25 1122 PHE A N 1
ATOM 8384 C CA . PHE A 1 1122 ? 14.161 0.162 9.339 1.00 94.25 1122 PHE A CA 1
ATOM 8385 C C . PHE A 1 1122 ? 13.122 0.992 10.105 1.00 94.25 1122 PHE A C 1
ATOM 8387 O O . PHE A 1 1122 ? 12.848 2.140 9.738 1.00 94.25 1122 PHE A O 1
ATOM 8394 N N . VAL A 1 1123 ? 12.566 0.431 11.183 1.00 93.50 1123 VAL A N 1
ATOM 8395 C CA . VAL A 1 1123 ? 11.655 1.139 12.094 1.00 93.50 1123 VAL A CA 1
ATOM 8396 C C . VAL A 1 1123 ? 12.498 1.943 13.081 1.00 93.50 1123 VAL A C 1
ATOM 8398 O O . VAL A 1 1123 ? 13.128 1.409 13.994 1.00 93.50 1123 VAL A O 1
ATOM 8401 N N . ARG A 1 1124 ? 12.564 3.251 12.841 1.00 88.50 1124 ARG A N 1
ATOM 8402 C CA . ARG A 1 1124 ? 13.417 4.198 13.556 1.00 88.50 1124 ARG A CA 1
ATOM 8403 C C . ARG A 1 1124 ? 12.784 4.570 14.881 1.00 88.50 1124 ARG A C 1
ATOM 8405 O O . ARG A 1 1124 ? 11.768 5.249 14.903 1.00 88.50 1124 ARG A O 1
ATOM 8412 N N . LEU A 1 1125 ? 13.459 4.216 15.961 1.00 80.00 1125 LEU A N 1
ATOM 8413 C CA . LEU A 1 1125 ? 13.133 4.653 17.309 1.00 80.00 1125 LEU A CA 1
ATOM 8414 C C . LEU A 1 1125 ? 14.167 5.711 17.674 1.00 80.00 1125 LEU A C 1
ATOM 8416 O O . LEU A 1 1125 ? 15.292 5.393 18.057 1.00 80.00 1125 LEU A O 1
ATOM 8420 N N . ARG A 1 1126 ? 13.874 6.989 17.408 1.00 66.06 1126 ARG A N 1
ATOM 8421 C CA . ARG A 1 1126 ? 14.823 8.041 17.785 1.00 66.06 1126 ARG A CA 1
ATOM 8422 C C . ARG A 1 1126 ? 14.856 8.129 19.308 1.00 66.06 1126 ARG A C 1
ATOM 8424 O O . ARG A 1 1126 ? 13.832 8.003 19.966 1.00 66.06 1126 ARG A O 1
ATOM 8431 N N . THR A 1 1127 ? 16.025 8.439 19.852 1.00 53.00 1127 THR A N 1
ATOM 8432 C CA . THR A 1 1127 ? 16.153 9.035 21.183 1.00 53.00 1127 THR A CA 1
ATOM 8433 C C . THR A 1 1127 ? 16.354 10.540 21.001 1.00 53.00 1127 THR A C 1
ATOM 8435 O O . THR A 1 1127 ? 17.483 10.987 20.759 1.00 53.00 1127 THR A O 1
ATOM 8438 N N . PRO A 1 1128 ? 15.298 11.380 21.046 1.00 48.81 1128 PRO A N 1
ATOM 8439 C CA . PRO A 1 1128 ? 15.484 12.819 21.164 1.00 48.81 1128 PRO A CA 1
ATOM 8440 C C . PRO A 1 1128 ? 16.391 13.144 22.359 1.00 48.81 1128 PRO A C 1
ATOM 8442 O O . PRO A 1 1128 ? 16.548 12.348 23.287 1.00 48.81 1128 PRO A O 1
ATOM 8445 N N . ALA A 1 1129 ? 17.013 14.327 22.342 1.00 40.03 1129 ALA A N 1
ATOM 8446 C CA . ALA A 1 1129 ? 17.885 14.786 23.421 1.00 40.03 1129 ALA A CA 1
ATOM 8447 C C . ALA A 1 1129 ? 17.117 14.809 24.762 1.00 40.03 1129 ALA A C 1
ATOM 8449 O O . ALA A 1 1129 ? 16.424 15.775 25.065 1.00 40.03 1129 ALA A O 1
ATOM 8450 N N . GLY A 1 1130 ? 17.226 13.722 25.529 1.00 45.81 1130 GLY A N 1
ATOM 8451 C CA . GLY A 1 1130 ? 16.330 13.407 26.648 1.00 45.81 1130 GLY A CA 1
ATOM 8452 C C . GLY A 1 1130 ? 16.410 11.950 27.132 1.00 45.81 1130 GLY A C 1
ATOM 8453 O O . GLY A 1 1130 ? 16.182 11.724 28.312 1.00 45.81 1130 GLY A O 1
ATOM 8454 N N . ASN A 1 1131 ? 16.870 11.015 26.281 1.00 53.31 1131 ASN A N 1
ATOM 8455 C CA . ASN A 1 1131 ? 16.942 9.551 26.503 1.00 53.31 1131 ASN A CA 1
ATOM 8456 C C . ASN A 1 1131 ? 15.608 8.787 26.397 1.00 53.31 1131 ASN A C 1
ATOM 8458 O O . ASN A 1 1131 ? 15.615 7.577 26.611 1.00 53.31 1131 ASN A O 1
ATOM 8462 N N . ASP A 1 1132 ? 14.506 9.441 26.033 1.00 58.62 1132 ASP A N 1
ATOM 8463 C CA . ASP A 1 1132 ? 13.230 8.751 25.818 1.00 58.62 1132 ASP A CA 1
ATOM 8464 C C . ASP A 1 1132 ? 13.169 8.199 24.389 1.00 58.62 1132 ASP A C 1
ATOM 8466 O O . ASP A 1 1132 ? 13.552 8.883 23.439 1.00 58.62 1132 ASP A O 1
ATOM 8470 N N . LEU A 1 1133 ? 12.745 6.946 24.247 1.00 68.50 1133 LEU A N 1
ATOM 8471 C CA . LEU A 1 1133 ? 12.513 6.306 22.953 1.00 68.50 1133 LEU A CA 1
ATOM 8472 C C . LEU A 1 1133 ? 11.225 6.861 22.333 1.00 68.50 1133 LEU A C 1
ATOM 8474 O O . LEU A 1 1133 ? 10.238 7.059 23.036 1.00 68.50 1133 LEU A O 1
ATOM 8478 N N . GLU A 1 1134 ? 11.236 7.100 21.023 1.00 79.62 1134 GLU A N 1
ATOM 8479 C CA . GLU A 1 1134 ? 10.034 7.431 20.250 1.00 79.62 1134 GLU A CA 1
ATOM 8480 C C . GL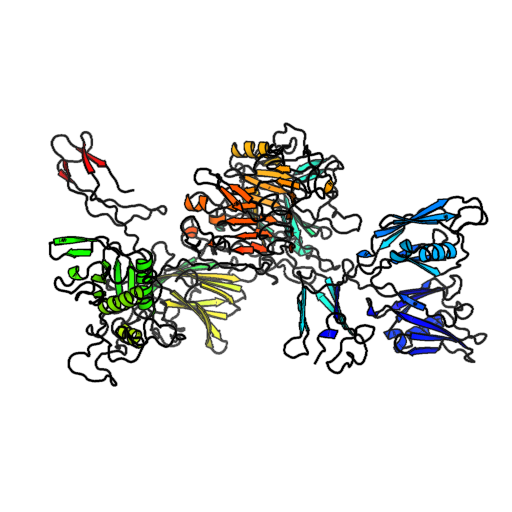U A 1 1134 ? 8.988 6.307 20.378 1.00 79.62 1134 GLU A C 1
ATOM 8482 O O . GLU A 1 1134 ? 9.305 5.132 20.173 1.00 79.62 1134 GLU A O 1
ATOM 8487 N N . THR A 1 1135 ? 7.763 6.670 20.761 1.00 83.88 1135 THR A N 1
ATOM 8488 C CA . THR A 1 1135 ? 6.649 5.750 21.029 1.00 83.88 1135 THR A CA 1
ATOM 8489 C C . THR A 1 1135 ? 5.721 5.628 19.821 1.00 83.88 1135 THR A C 1
ATOM 8491 O O . THR A 1 1135 ? 5.634 6.545 19.010 1.00 83.88 1135 THR A O 1
ATOM 8494 N N . LEU A 1 1136 ? 5.012 4.503 19.706 1.00 88.88 1136 LEU A N 1
ATOM 8495 C CA . LEU A 1 1136 ? 3.828 4.381 18.851 1.00 88.88 1136 LEU A CA 1
ATOM 8496 C C . LEU A 1 1136 ? 2.631 4.987 19.594 1.00 88.88 1136 LEU A C 1
ATOM 8498 O O . LEU A 1 1136 ? 2.238 4.452 20.629 1.00 88.88 1136 LEU A O 1
ATOM 8502 N N . THR A 1 1137 ? 2.081 6.086 19.084 1.00 87.94 1137 THR A N 1
ATOM 8503 C CA . THR A 1 1137 ? 1.007 6.879 19.719 1.00 87.94 1137 THR A CA 1
ATOM 8504 C C . THR A 1 1137 ? -0.354 6.712 19.038 1.00 87.94 1137 THR A C 1
ATOM 8506 O O . THR A 1 1137 ? -1.369 7.259 19.471 1.00 87.94 1137 THR A O 1
ATOM 8509 N N . VAL A 1 1138 ? -0.385 5.948 17.948 1.00 88.69 1138 VAL A N 1
ATOM 8510 C CA . VAL A 1 1138 ? -1.558 5.729 17.097 1.00 88.69 1138 VAL A CA 1
ATOM 8511 C C . VAL A 1 1138 ? -1.860 4.235 16.968 1.00 88.69 1138 VAL A C 1
ATOM 8513 O O . VAL A 1 1138 ? -0.938 3.423 17.068 1.00 88.69 1138 VAL A O 1
ATOM 8516 N N . PRO A 1 1139 ? -3.114 3.844 16.663 1.00 88.25 1139 PRO A N 1
ATOM 8517 C CA . PRO A 1 1139 ? -3.403 2.484 16.222 1.00 88.25 1139 PRO A CA 1
ATOM 8518 C C . PRO A 1 1139 ? -2.574 2.189 14.974 1.00 88.25 1139 PRO A C 1
ATOM 8520 O O . PRO A 1 1139 ? -2.734 2.865 13.953 1.00 88.25 1139 PRO A O 1
ATOM 8523 N N . GLY A 1 1140 ? -1.654 1.236 15.074 1.00 90.31 1140 GLY A N 1
ATOM 8524 C CA . GLY A 1 1140 ? -0.695 0.936 14.023 1.00 90.31 1140 GLY A CA 1
ATOM 8525 C C . GLY A 1 1140 ? -0.621 -0.552 13.735 1.00 90.31 1140 GLY A C 1
ATOM 8526 O O . GLY A 1 1140 ? -0.729 -1.373 14.644 1.00 90.31 1140 GLY A O 1
ATOM 8527 N N . ARG A 1 1141 ? -0.414 -0.894 12.465 1.00 91.44 1141 ARG A N 1
ATOM 8528 C CA . ARG A 1 1141 ? -0.273 -2.278 12.008 1.00 91.44 1141 ARG A CA 1
ATOM 8529 C C . ARG A 1 1141 ? 0.854 -2.366 10.987 1.00 91.44 1141 ARG A C 1
ATOM 8531 O O . ARG A 1 1141 ? 1.022 -1.470 10.167 1.00 91.44 1141 ARG A O 1
ATOM 8538 N N . PHE A 1 1142 ? 1.646 -3.433 11.079 1.00 91.94 1142 PHE A N 1
ATOM 8539 C CA . PHE A 1 1142 ? 2.671 -3.766 10.089 1.00 91.94 1142 PHE A CA 1
ATOM 8540 C C . PHE A 1 1142 ? 2.103 -4.869 9.202 1.00 91.94 1142 PHE A C 1
ATOM 8542 O O . PHE A 1 1142 ? 1.972 -6.006 9.659 1.00 91.94 1142 PHE A O 1
ATOM 8549 N N . ASP A 1 1143 ? 1.718 -4.532 7.976 1.00 89.56 1143 ASP A N 1
ATOM 8550 C CA . ASP A 1 1143 ? 1.091 -5.463 7.037 1.00 89.56 1143 ASP A CA 1
ATOM 8551 C C . ASP A 1 1143 ? 1.856 -5.657 5.728 1.00 89.56 1143 ASP A C 1
ATOM 8553 O O . ASP A 1 1143 ? 1.563 -6.619 5.021 1.00 89.56 1143 ASP A O 1
ATOM 8557 N N . ASP A 1 1144 ? 2.881 -4.848 5.436 1.00 89.50 1144 ASP A N 1
ATOM 8558 C CA . ASP A 1 1144 ? 3.705 -5.075 4.247 1.00 89.50 1144 ASP A CA 1
ATOM 8559 C C . ASP A 1 1144 ? 4.476 -6.407 4.363 1.00 89.50 1144 ASP A C 1
ATOM 8561 O O . ASP A 1 1144 ? 5.358 -6.578 5.215 1.00 89.50 1144 ASP A O 1
ATOM 8565 N N . THR A 1 1145 ? 4.167 -7.361 3.481 1.00 83.62 1145 THR A N 1
ATOM 8566 C CA . THR A 1 1145 ? 4.810 -8.688 3.432 1.00 83.62 1145 THR A CA 1
ATOM 8567 C C . THR A 1 1145 ? 6.027 -8.747 2.512 1.00 83.62 1145 THR A C 1
ATOM 8569 O O . THR A 1 1145 ? 6.846 -9.659 2.634 1.00 83.62 1145 THR A O 1
ATOM 8572 N N . ASP A 1 1146 ? 6.166 -7.774 1.612 1.00 79.25 1146 ASP A N 1
ATOM 8573 C CA . ASP A 1 1146 ? 7.205 -7.741 0.575 1.00 79.25 1146 ASP A CA 1
ATOM 8574 C C . ASP A 1 1146 ? 8.559 -7.226 1.080 1.00 79.25 1146 ASP A C 1
ATOM 8576 O O . ASP A 1 1146 ? 9.584 -7.381 0.411 1.00 79.25 1146 ASP A O 1
ATOM 8580 N N . VAL A 1 1147 ? 8.589 -6.608 2.264 1.00 88.75 1147 VAL A N 1
ATOM 8581 C CA . VAL A 1 1147 ? 9.805 -6.059 2.862 1.00 88.75 1147 VAL A CA 1
ATOM 8582 C C . VAL A 1 1147 ? 9.980 -6.540 4.296 1.00 88.75 1147 VAL A C 1
ATOM 8584 O O . VAL A 1 1147 ? 9.056 -6.580 5.105 1.00 88.75 1147 VAL A O 1
ATOM 8587 N N . VAL A 1 1148 ? 11.218 -6.880 4.648 1.00 90.88 1148 VAL A N 1
ATOM 8588 C CA . VAL A 1 1148 ? 11.559 -7.199 6.034 1.00 90.88 1148 VAL A CA 1
ATOM 8589 C C . VAL A 1 1148 ? 11.553 -5.915 6.861 1.00 90.88 1148 VAL A C 1
ATOM 8591 O O . VAL A 1 1148 ? 12.283 -4.971 6.555 1.00 90.88 1148 VAL A O 1
ATOM 8594 N N . HIS A 1 1149 ? 10.780 -5.910 7.944 1.00 93.06 1149 HIS A N 1
ATOM 8595 C CA . HIS A 1 1149 ? 10.809 -4.869 8.966 1.00 93.06 1149 HIS A CA 1
ATOM 8596 C C . HIS A 1 1149 ? 11.915 -5.159 9.985 1.00 93.06 1149 HIS A C 1
ATOM 8598 O O . HIS A 1 1149 ? 11.982 -6.249 10.554 1.00 93.06 1149 HIS A O 1
ATOM 8604 N N . VAL A 1 1150 ? 12.787 -4.183 10.238 1.00 92.94 1150 VAL A N 1
ATOM 8605 C CA . VAL A 1 1150 ? 13.872 -4.295 11.222 1.00 92.94 1150 VAL A CA 1
ATOM 8606 C C . VAL A 1 1150 ? 13.637 -3.319 12.364 1.00 92.94 1150 VAL A C 1
ATOM 8608 O O . VAL A 1 1150 ? 13.599 -2.107 12.156 1.00 92.94 1150 VAL A O 1
ATOM 8611 N N . ILE A 1 1151 ? 13.552 -3.862 13.578 1.00 90.69 1151 ILE A N 1
ATOM 8612 C CA . ILE A 1 1151 ? 13.461 -3.118 14.835 1.00 90.69 1151 ILE A CA 1
ATOM 8613 C C . ILE A 1 1151 ? 14.715 -3.452 15.653 1.00 90.69 1151 ILE A C 1
ATOM 8615 O O . ILE A 1 1151 ? 14.925 -4.606 16.023 1.00 90.69 1151 ILE A O 1
ATOM 8619 N N . ALA A 1 1152 ? 15.584 -2.466 15.887 1.00 84.38 1152 ALA A N 1
ATOM 8620 C CA . ALA A 1 1152 ? 16.863 -2.684 16.580 1.00 84.38 1152 ALA A CA 1
ATOM 8621 C C . ALA A 1 1152 ? 16.831 -2.359 18.084 1.00 84.38 1152 ALA A C 1
ATOM 8623 O O . ALA A 1 1152 ? 17.735 -2.766 18.813 1.00 84.38 1152 ALA A O 1
ATOM 8624 N N . GLU A 1 1153 ? 15.813 -1.633 18.544 1.00 82.75 1153 GLU A N 1
ATOM 8625 C CA . GLU A 1 1153 ? 15.624 -1.217 19.938 1.00 82.75 1153 GLU A CA 1
ATOM 8626 C C . GLU A 1 1153 ? 14.205 -1.580 20.401 1.00 82.75 1153 GLU A C 1
ATOM 8628 O O . GLU A 1 1153 ? 13.391 -2.052 19.611 1.00 82.75 1153 GLU A O 1
ATOM 8633 N N . ASN A 1 1154 ? 13.886 -1.401 21.683 1.00 84.31 1154 ASN A N 1
ATOM 8634 C CA . ASN A 1 1154 ? 12.538 -1.700 22.169 1.00 84.31 1154 ASN A CA 1
ATOM 8635 C C . ASN A 1 1154 ? 11.540 -0.682 21.598 1.00 84.31 1154 ASN A C 1
ATOM 8637 O O . ASN A 1 1154 ? 11.660 0.506 21.884 1.00 84.31 1154 ASN A O 1
ATOM 8641 N N . LEU A 1 1155 ? 10.547 -1.146 20.838 1.00 85.62 1155 LEU A N 1
ATOM 8642 C CA . LEU A 1 1155 ? 9.394 -0.334 20.452 1.00 85.62 1155 LEU A CA 1
ATOM 8643 C C . LEU A 1 1155 ? 8.504 -0.139 21.684 1.00 85.62 1155 LEU A C 1
ATOM 8645 O O . LEU A 1 1155 ? 8.001 -1.115 22.240 1.00 85.62 1155 LEU A O 1
ATOM 8649 N N . LEU A 1 1156 ? 8.324 1.107 22.118 1.00 83.12 1156 LEU A N 1
ATOM 8650 C CA . LEU A 1 1156 ? 7.369 1.438 23.171 1.00 83.12 1156 LEU A CA 1
ATOM 8651 C C . LEU A 1 1156 ? 6.032 1.800 22.525 1.00 83.12 1156 LEU A C 1
ATOM 8653 O O . LEU A 1 1156 ? 5.984 2.638 21.629 1.00 83.12 1156 LEU A O 1
ATOM 8657 N N . ILE A 1 1157 ? 4.956 1.183 23.000 1.00 86.06 1157 ILE A N 1
ATOM 8658 C CA . ILE A 1 1157 ? 3.584 1.515 22.613 1.00 86.06 1157 ILE A CA 1
ATOM 8659 C C . ILE A 1 1157 ? 3.019 2.411 23.711 1.00 86.06 1157 ILE A C 1
ATOM 8661 O O . ILE A 1 1157 ? 3.113 2.072 24.893 1.00 86.06 1157 ILE A O 1
ATOM 8665 N N . GLU A 1 1158 ? 2.486 3.569 23.337 1.00 80.31 1158 GLU A N 1
ATOM 8666 C CA . GLU A 1 1158 ? 1.817 4.456 24.281 1.00 80.31 1158 GLU A CA 1
ATOM 8667 C C . GLU A 1 1158 ? 0.440 3.874 24.620 1.00 80.31 1158 GLU A C 1
ATOM 8669 O O . GLU A 1 1158 ? -0.464 3.852 23.790 1.00 80.31 1158 GLU A O 1
ATOM 8674 N N . GLY A 1 1159 ? 0.301 3.353 25.840 1.00 72.00 1159 GLY A N 1
ATOM 8675 C CA . GLY A 1 1159 ? -0.970 2.871 26.379 1.00 72.00 1159 GLY A CA 1
ATOM 8676 C C . GLY A 1 1159 ? -1.605 3.888 27.326 1.00 72.00 1159 GLY A C 1
ATOM 8677 O O . GLY A 1 1159 ? -0.902 4.603 28.045 1.00 72.00 1159 GLY A O 1
ATOM 8678 N N . VAL A 1 1160 ? -2.937 3.908 27.383 1.00 68.50 1160 VAL A N 1
ATOM 8679 C CA . VAL A 1 1160 ? -3.722 4.803 28.251 1.00 68.50 1160 VAL A CA 1
ATOM 8680 C C . VAL A 1 1160 ? -4.149 4.073 29.531 1.00 68.50 1160 VAL A C 1
ATOM 8682 O O . VAL A 1 1160 ? -5.325 3.994 29.856 1.00 68.50 1160 VAL A O 1
ATOM 8685 N N . ALA A 1 1161 ? -3.186 3.490 30.251 1.00 79.00 1161 ALA A N 1
ATOM 8686 C CA . ALA A 1 1161 ? -3.486 2.781 31.497 1.00 79.00 1161 ALA A CA 1
ATOM 8687 C C . ALA A 1 1161 ? -4.145 3.714 32.531 1.00 79.00 1161 ALA A C 1
ATOM 8689 O O . ALA A 1 1161 ? -3.790 4.894 32.623 1.00 79.00 1161 ALA A O 1
ATOM 8690 N N . GLY A 1 1162 ? -5.025 3.156 33.364 1.00 71.12 1162 GLY A N 1
ATOM 8691 C CA . GLY A 1 1162 ? -5.689 3.865 34.463 1.00 71.12 1162 GLY A CA 1
ATOM 8692 C C . GLY A 1 1162 ? -7.072 4.402 34.108 1.00 71.12 1162 GLY A C 1
ATOM 8693 O O . GLY A 1 1162 ? -7.623 5.203 34.863 1.00 71.12 1162 GLY A O 1
ATOM 8694 N N . GLY A 1 1163 ? -7.632 3.951 32.988 1.00 75.69 1163 GLY A N 1
ATOM 8695 C CA . GLY A 1 1163 ? -8.916 4.414 32.490 1.00 75.69 1163 GLY A CA 1
ATOM 8696 C C . GLY A 1 1163 ? -8.894 5.860 31.974 1.00 75.69 1163 GLY A C 1
ATOM 8697 O O . GLY A 1 1163 ? -7.845 6.510 31.869 1.00 75.69 1163 GLY A O 1
ATOM 8698 N N . PRO A 1 1164 ? -10.067 6.396 31.609 1.00 77.50 1164 PRO A N 1
ATOM 8699 C CA . PRO A 1 1164 ? -10.150 7.675 30.933 1.00 77.50 1164 PRO A CA 1
ATOM 8700 C C . PRO A 1 1164 ? -9.734 8.827 31.839 1.00 77.50 1164 PRO A C 1
ATOM 8702 O O . PRO A 1 1164 ? -10.126 8.952 33.003 1.00 77.50 1164 PRO A O 1
ATOM 8705 N N . ILE A 1 1165 ? -8.968 9.741 31.252 1.00 76.06 1165 ILE A N 1
ATOM 8706 C CA . ILE A 1 1165 ? -8.617 11.000 31.891 1.00 76.06 1165 ILE A CA 1
ATOM 8707 C C . ILE A 1 1165 ? -9.754 11.976 31.629 1.00 76.06 1165 ILE A C 1
ATOM 8709 O O . ILE A 1 1165 ? -9.962 12.439 30.506 1.00 76.06 1165 ILE A O 1
ATOM 8713 N N . SER A 1 1166 ? -10.457 12.363 32.687 1.00 72.31 1166 SER A N 1
ATOM 8714 C CA . SER A 1 1166 ? -11.373 13.489 32.633 1.00 72.31 1166 SER A CA 1
ATOM 8715 C C . SER A 1 1166 ? -10.545 14.758 32.404 1.00 72.31 1166 SER A C 1
ATOM 8717 O O . SER A 1 1166 ? -10.033 15.363 33.351 1.00 72.31 1166 SER A O 1
ATOM 8719 N N . GLN A 1 1167 ? -10.393 15.177 31.136 1.00 57.25 1167 GLN A N 1
ATOM 8720 C CA . GLN A 1 1167 ? -9.702 16.412 30.712 1.00 57.25 1167 GLN A CA 1
ATOM 8721 C C . GLN A 1 1167 ? -10.467 17.688 31.115 1.00 57.25 1167 GLN A C 1
ATOM 8723 O O . GLN A 1 1167 ? -10.511 18.704 30.421 1.00 57.25 1167 GLN A O 1
ATOM 8728 N N . VAL A 1 1168 ? -11.045 17.678 32.307 1.00 55.94 1168 VAL A N 1
ATOM 8729 C CA . VAL A 1 1168 ? -11.672 18.811 32.966 1.00 55.94 1168 VAL A CA 1
ATOM 8730 C C . VAL A 1 1168 ? -10.576 19.621 33.661 1.00 55.94 1168 VAL A C 1
ATOM 8732 O O . VAL A 1 1168 ? -10.580 19.844 34.871 1.00 55.94 1168 VAL A O 1
ATOM 8735 N N . ALA A 1 1169 ? -9.593 20.091 32.892 1.00 57.31 1169 ALA A N 1
ATOM 8736 C CA . ALA A 1 1169 ? -8.768 21.199 33.342 1.00 57.31 1169 ALA A CA 1
ATOM 8737 C C . ALA A 1 1169 ? -9.652 22.447 33.298 1.00 57.31 1169 ALA A C 1
ATOM 8739 O O . ALA A 1 1169 ? -9.777 23.105 32.272 1.00 57.31 1169 ALA A O 1
ATOM 8740 N N . THR A 1 1170 ? -10.330 22.777 34.394 1.00 65.06 1170 THR A N 1
ATOM 8741 C CA . THR A 1 1170 ? -11.033 24.059 34.456 1.00 65.06 1170 THR A CA 1
ATOM 8742 C C . THR A 1 1170 ? -10.012 25.201 34.419 1.00 65.06 1170 THR A C 1
ATOM 8744 O O . THR A 1 1170 ? -9.012 25.116 35.142 1.00 65.06 1170 THR A O 1
ATOM 8747 N N . PRO A 1 1171 ? -10.241 26.293 33.665 1.00 72.56 1171 PRO A N 1
ATOM 8748 C CA . PRO A 1 1171 ? -9.298 27.403 33.637 1.00 72.56 1171 PRO A CA 1
ATOM 8749 C C . PRO A 1 1171 ? -9.057 27.957 35.051 1.00 72.56 1171 PRO A C 1
ATOM 8751 O O . PRO A 1 1171 ? -10.022 28.329 35.728 1.00 72.56 1171 PRO A O 1
ATOM 8754 N N . PRO A 1 1172 ? -7.805 28.058 35.532 1.00 71.25 1172 PRO A N 1
ATOM 8755 C CA . PRO A 1 1172 ? -7.552 28.577 36.867 1.00 71.25 1172 PRO A CA 1
ATOM 8756 C C . PRO A 1 1172 ? -7.883 30.074 36.919 1.00 71.25 1172 PRO A C 1
ATOM 8758 O O . PRO A 1 1172 ? -7.201 30.913 36.331 1.00 71.25 1172 PRO A O 1
ATOM 8761 N N . THR A 1 1173 ? -8.927 30.437 37.664 1.00 77.56 1173 THR A N 1
ATOM 8762 C CA . THR A 1 1173 ? -9.367 31.835 37.820 1.00 77.56 1173 THR A CA 1
ATOM 8763 C C . THR A 1 1173 ? -8.714 32.558 38.995 1.00 77.56 1173 THR A C 1
ATOM 8765 O O . THR A 1 1173 ? -8.878 33.771 39.138 1.00 77.56 1173 THR A O 1
ATOM 8768 N N . GLN A 1 1174 ? -7.931 31.856 39.821 1.00 70.25 1174 GLN A N 1
ATOM 8769 C CA . GLN A 1 1174 ? -7.309 32.418 41.028 1.00 70.25 1174 GLN A CA 1
ATOM 8770 C C . GLN A 1 1174 ? -6.314 33.554 40.732 1.00 70.25 1174 GLN A C 1
ATOM 8772 O O . GLN A 1 1174 ? -6.172 34.468 41.547 1.00 70.25 1174 GLN A O 1
ATOM 8777 N N . LEU A 1 1175 ? -5.660 33.522 39.565 1.00 69.69 1175 LEU A N 1
ATOM 8778 C CA . LEU A 1 1175 ? -4.716 34.550 39.107 1.00 69.69 1175 LEU A CA 1
ATOM 8779 C C . LEU A 1 1175 ? -5.335 35.553 38.121 1.00 69.69 1175 LEU A C 1
ATOM 8781 O O . LEU A 1 1175 ? -4.662 36.500 37.719 1.00 69.69 1175 LEU A O 1
ATOM 8785 N N . VAL A 1 1176 ? -6.610 35.388 37.750 1.00 76.31 1176 VAL A N 1
ATOM 8786 C CA . VAL A 1 1176 ? -7.299 36.316 36.846 1.00 76.31 1176 VAL A CA 1
ATOM 8787 C C . VAL A 1 1176 ? -7.568 37.623 37.580 1.00 76.31 1176 VAL A C 1
ATOM 8789 O O . VAL A 1 1176 ? -8.237 37.668 38.616 1.00 76.31 1176 VAL A O 1
ATOM 8792 N N . LYS A 1 1177 ? -7.056 38.719 37.024 1.00 82.81 1177 LYS A N 1
ATOM 8793 C CA . LYS A 1 1177 ? -7.201 40.055 37.595 1.00 82.81 1177 LYS A CA 1
ATOM 8794 C C . LYS A 1 1177 ? -8.375 40.787 36.948 1.00 82.81 1177 LYS A C 1
ATOM 8796 O O . LYS A 1 1177 ? -8.418 40.937 35.726 1.00 82.81 1177 LYS A O 1
ATOM 8801 N N . LEU A 1 1178 ? -9.289 41.279 37.789 1.00 89.12 1178 LEU A N 1
ATOM 8802 C CA . LEU A 1 1178 ? -10.467 42.057 37.397 1.00 89.12 1178 LEU A CA 1
ATOM 8803 C C . LEU A 1 1178 ? -10.261 43.545 37.704 1.00 89.12 1178 LEU A C 1
ATOM 8805 O O . LEU A 1 1178 ? -10.138 43.920 38.871 1.00 89.12 1178 LEU A O 1
ATOM 8809 N N . ASP A 1 1179 ? -10.269 44.395 36.676 1.00 90.56 1179 ASP A N 1
ATOM 8810 C CA . ASP A 1 1179 ? -10.155 45.853 36.824 1.00 90.56 1179 ASP A CA 1
ATOM 8811 C C . ASP A 1 1179 ? -11.448 46.559 36.358 1.00 90.56 1179 ASP A C 1
ATOM 8813 O O . ASP A 1 1179 ? -11.920 46.307 35.247 1.00 90.56 1179 ASP A O 1
ATOM 8817 N N . PRO A 1 1180 ? -12.046 47.465 37.156 1.00 89.56 1180 PRO A N 1
ATOM 8818 C CA . PRO A 1 1180 ? -13.261 48.173 36.764 1.00 89.56 1180 PRO A CA 1
ATOM 8819 C C . PRO A 1 1180 ? -12.963 49.316 35.778 1.00 89.56 1180 PRO A C 1
ATOM 8821 O O . PRO A 1 1180 ? -12.042 50.108 35.981 1.00 89.56 1180 PRO A O 1
ATOM 8824 N N . LEU A 1 1181 ? -13.786 49.447 34.736 1.00 89.75 1181 LEU A N 1
ATOM 8825 C CA . LEU A 1 1181 ? -13.666 50.452 33.673 1.00 89.75 1181 LEU A CA 1
ATOM 8826 C C . LEU A 1 1181 ? -14.939 51.297 33.516 1.00 89.75 1181 LEU A C 1
ATOM 8828 O O . LEU A 1 1181 ? -16.038 50.896 33.904 1.00 89.75 1181 LEU A O 1
ATOM 8832 N N . THR A 1 1182 ? -14.796 52.476 32.909 1.00 85.38 1182 THR A N 1
ATOM 8833 C CA . THR A 1 1182 ? -15.904 53.363 32.519 1.00 85.38 1182 THR A CA 1
ATOM 8834 C C . THR A 1 1182 ? -16.234 53.192 31.028 1.00 85.38 1182 THR A C 1
ATOM 8836 O O . THR A 1 1182 ? -15.347 52.904 30.228 1.00 85.38 1182 THR A O 1
ATOM 8839 N N . GLY A 1 1183 ? -17.504 53.365 30.637 1.00 80.50 1183 GLY A N 1
ATOM 8840 C CA . GLY A 1 1183 ? -17.919 53.369 29.220 1.00 80.50 1183 GLY A CA 1
ATOM 8841 C C . GLY A 1 1183 ? -18.551 52.078 28.675 1.00 80.50 1183 GLY A C 1
ATOM 8842 O O . GLY A 1 1183 ? -18.726 51.972 27.465 1.00 80.50 1183 GLY A O 1
ATOM 8843 N N . GLY A 1 1184 ? -18.918 51.121 29.532 1.00 84.31 1184 GLY A N 1
ATOM 8844 C CA . GLY A 1 1184 ? -19.733 49.951 29.168 1.00 84.31 1184 GLY A CA 1
ATOM 8845 C C . GLY A 1 1184 ? -21.197 50.047 29.617 1.00 84.31 1184 GLY A C 1
ATOM 8846 O O . GLY A 1 1184 ? -21.688 51.128 29.954 1.00 84.31 1184 GLY A O 1
ATOM 8847 N N . THR A 1 1185 ? -21.891 48.906 29.638 1.00 89.38 1185 THR A N 1
ATOM 8848 C CA . THR A 1 1185 ? -23.328 48.788 29.953 1.00 89.38 1185 THR A CA 1
ATOM 8849 C C . THR A 1 1185 ? -23.636 47.969 31.209 1.00 89.38 1185 THR A C 1
ATOM 8851 O O . THR A 1 1185 ? -24.811 47.761 31.509 1.00 89.38 1185 THR A O 1
ATOM 8854 N N . LEU A 1 1186 ? -22.623 47.486 31.940 1.00 88.81 1186 LEU A N 1
ATOM 8855 C CA . LEU A 1 1186 ? -22.847 46.729 33.172 1.00 88.81 1186 LEU A CA 1
ATOM 8856 C C . LEU A 1 1186 ? -23.459 47.641 34.252 1.00 88.81 1186 LEU A C 1
ATOM 8858 O O . LEU A 1 1186 ? -22.923 48.727 34.500 1.00 88.81 1186 LEU A O 1
ATOM 8862 N N . PRO A 1 1187 ? -24.571 47.230 34.891 1.00 90.25 1187 PRO A N 1
ATOM 8863 C CA . PRO A 1 1187 ? -25.124 47.920 36.052 1.00 90.25 1187 PRO A CA 1
ATOM 8864 C C . PRO A 1 1187 ? -24.143 48.001 37.231 1.00 90.25 1187 PRO A C 1
ATOM 8866 O O . PRO A 1 1187 ? -23.134 47.304 37.293 1.00 90.25 1187 PRO A O 1
ATOM 8869 N N . LEU A 1 1188 ? -24.465 48.842 38.214 1.00 88.81 1188 LEU A N 1
ATOM 8870 C CA . LEU A 1 1188 ? -23.753 48.812 39.492 1.00 88.81 1188 LEU A CA 1
ATOM 8871 C C . LEU A 1 1188 ? -24.090 47.508 40.223 1.00 88.81 1188 LEU A C 1
ATOM 8873 O O . LEU A 1 1188 ? -25.265 47.165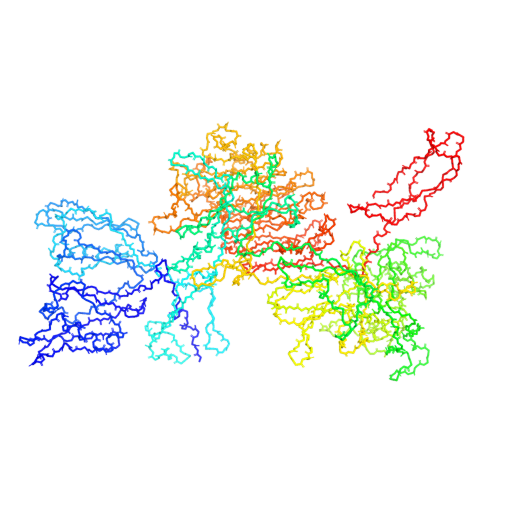 40.364 1.00 88.81 1188 LEU A O 1
ATOM 8877 N N . GLY A 1 1189 ? -23.069 46.806 40.703 1.00 89.25 1189 GLY A N 1
ATOM 8878 C CA . GLY A 1 1189 ? -23.227 45.504 41.341 1.00 89.25 1189 GLY A CA 1
ATOM 8879 C C . GLY A 1 1189 ? -21.894 44.814 41.606 1.00 89.25 1189 GLY A C 1
ATOM 8880 O O . GLY A 1 1189 ? -20.834 45.311 41.213 1.00 89.25 1189 GLY A O 1
ATOM 8881 N N . THR A 1 1190 ? -21.965 43.677 42.292 1.00 92.06 1190 THR A N 1
ATOM 8882 C CA . THR A 1 1190 ? -20.836 42.763 42.485 1.00 92.06 1190 THR A CA 1
ATOM 8883 C C . THR A 1 1190 ? -20.921 41.658 41.441 1.00 92.06 1190 THR A C 1
ATOM 8885 O O . THR A 1 1190 ? -21.977 41.056 41.262 1.00 92.06 1190 THR A O 1
ATOM 8888 N N . TYR A 1 1191 ? -19.814 41.424 40.749 1.00 90.25 1191 TYR A N 1
ATOM 8889 C CA . TYR A 1 1191 ? -19.684 40.465 39.663 1.00 90.25 1191 TYR A CA 1
ATOM 8890 C C . TYR A 1 1191 ? -18.532 39.510 39.956 1.00 90.25 1191 TYR A C 1
ATOM 8892 O O . TYR A 1 1191 ? -17.510 39.912 40.509 1.00 90.25 1191 TYR A O 1
ATOM 8900 N N . ASN A 1 1192 ? -18.675 38.272 39.511 1.00 89.75 1192 ASN A N 1
ATOM 8901 C CA . ASN A 1 1192 ? -17.589 37.320 39.336 1.00 89.75 1192 ASN A CA 1
ATOM 8902 C C . ASN A 1 1192 ? -17.782 36.622 37.986 1.00 89.75 1192 ASN A C 1
ATOM 8904 O O . ASN A 1 1192 ? -18.854 36.702 37.381 1.00 89.75 1192 ASN A O 1
ATOM 8908 N N . TYR A 1 1193 ? -16.717 36.013 37.479 1.00 87.69 1193 TYR A N 1
ATOM 8909 C CA . TYR A 1 1193 ? -16.675 35.423 36.147 1.00 87.69 1193 TYR A CA 1
ATOM 8910 C C . TYR A 1 1193 ? -16.240 33.969 36.251 1.00 87.69 1193 TYR A C 1
ATOM 8912 O O . TYR A 1 1193 ? -15.353 33.640 37.037 1.00 87.69 1193 TYR A O 1
ATOM 8920 N N . ARG A 1 1194 ? -16.851 33.110 35.440 1.00 84.94 1194 ARG A N 1
ATOM 8921 C CA . ARG A 1 1194 ? -16.362 31.757 35.181 1.00 84.94 1194 ARG A CA 1
ATOM 8922 C C . ARG A 1 1194 ? -15.818 31.707 33.763 1.00 84.94 1194 ARG A C 1
ATOM 8924 O O . ARG A 1 1194 ? -16.304 32.434 32.898 1.00 84.94 1194 ARG A O 1
ATOM 8931 N N . LEU A 1 1195 ? -14.799 30.890 33.558 1.00 80.06 1195 LEU A N 1
ATOM 8932 C CA . LEU A 1 1195 ? -14.147 30.688 32.273 1.00 80.06 1195 LEU A CA 1
ATOM 8933 C C . LEU A 1 1195 ? -14.295 29.222 31.869 1.00 80.06 1195 LEU A C 1
ATOM 8935 O O . LEU A 1 1195 ? -14.297 28.347 32.731 1.00 80.06 1195 LEU A O 1
ATOM 8939 N N . THR A 1 1196 ? -14.364 28.971 30.571 1.00 77.69 1196 THR A N 1
ATOM 8940 C CA . THR A 1 1196 ? -14.232 27.645 29.960 1.00 77.69 1196 THR A CA 1
ATOM 8941 C C . THR A 1 1196 ? -13.066 27.692 28.973 1.00 77.69 1196 THR A C 1
ATOM 8943 O O . THR A 1 1196 ? -12.768 28.752 28.411 1.00 77.69 1196 THR A O 1
ATOM 8946 N N . TYR A 1 1197 ? -12.364 26.575 28.796 1.00 71.50 1197 TYR A N 1
ATOM 8947 C CA . TYR A 1 1197 ? -11.551 26.359 27.603 1.00 71.50 1197 TYR A CA 1
ATOM 8948 C C . TYR A 1 1197 ? -12.456 25.875 26.475 1.00 71.50 1197 TYR A C 1
ATOM 8950 O O . TYR A 1 1197 ? -13.500 25.286 26.732 1.00 71.50 1197 TYR A O 1
ATOM 8958 N N . VAL A 1 1198 ? -12.056 26.132 25.234 1.00 64.88 1198 VAL A N 1
ATOM 8959 C CA . VAL A 1 1198 ? -12.697 25.555 24.051 1.00 64.88 1198 VAL A CA 1
ATOM 8960 C C . VAL A 1 1198 ? -11.598 24.879 23.252 1.00 64.88 1198 VAL A C 1
ATOM 8962 O O . VAL A 1 1198 ? -10.589 25.525 22.950 1.00 64.88 1198 VAL A O 1
ATOM 8965 N N . ASP A 1 1199 ? -11.754 23.588 22.976 1.00 57.72 1199 ASP A N 1
ATOM 8966 C CA . ASP A 1 1199 ? -10.782 22.837 22.186 1.00 57.72 1199 ASP A CA 1
ATOM 8967 C C . ASP A 1 1199 ? -10.893 23.155 20.679 1.00 57.72 1199 ASP A C 1
ATOM 8969 O O . ASP A 1 1199 ? -11.664 24.014 20.238 1.00 57.72 1199 ASP A O 1
ATOM 8973 N N . ALA A 1 1200 ? -10.072 22.490 19.863 1.00 47.41 1200 ALA A N 1
ATOM 8974 C CA . ALA A 1 1200 ? -10.045 22.716 18.417 1.00 47.41 1200 ALA A CA 1
ATOM 8975 C C . ALA A 1 1200 ? -11.274 22.140 17.688 1.00 47.41 1200 ALA A C 1
ATOM 8977 O O . ALA A 1 1200 ? -11.538 22.522 16.548 1.00 47.41 1200 ALA A O 1
ATOM 8978 N N . GLN A 1 1201 ? -12.012 21.249 18.347 1.00 48.19 1201 GLN A N 1
ATOM 8979 C CA . GLN A 1 1201 ? -13.226 20.594 17.884 1.00 48.19 1201 GLN A CA 1
ATOM 8980 C C . GLN A 1 1201 ? -14.482 21.385 18.297 1.00 48.19 1201 GLN A C 1
ATOM 8982 O O . GLN A 1 1201 ? -15.578 21.098 17.822 1.00 48.19 1201 GLN A O 1
ATOM 8987 N N . GLY A 1 1202 ? -14.315 22.440 19.103 1.00 52.09 1202 GLY A N 1
ATOM 8988 C CA . GLY A 1 1202 ? -15.392 23.302 19.581 1.00 52.09 1202 GLY A CA 1
ATOM 8989 C C . GLY A 1 1202 ? -16.046 22.812 20.871 1.00 52.09 1202 GLY A C 1
ATOM 8990 O O . GLY A 1 1202 ? -17.079 23.363 21.253 1.00 52.09 1202 GLY A O 1
ATOM 8991 N N . ASN A 1 1203 ? -15.464 21.819 21.548 1.00 58.34 1203 ASN A N 1
ATOM 8992 C CA . ASN A 1 1203 ? -15.966 21.327 22.823 1.00 58.34 1203 ASN A CA 1
ATOM 8993 C C . ASN A 1 1203 ? -15.549 22.285 23.942 1.00 58.34 1203 ASN A C 1
ATOM 8995 O O . ASN A 1 1203 ? -14.377 22.651 24.071 1.00 58.34 1203 ASN A O 1
ATOM 8999 N N . GLU A 1 1204 ? -16.518 22.711 24.752 1.00 64.81 1204 GLU A N 1
ATOM 9000 C CA . GLU A 1 1204 ? -16.261 23.559 25.914 1.00 64.81 1204 GLU A CA 1
ATOM 9001 C C . GLU A 1 1204 ? -15.886 22.705 27.133 1.00 64.81 1204 GLU A C 1
ATOM 9003 O O . GLU A 1 1204 ? -16.571 21.737 27.463 1.00 64.81 1204 GLU A O 1
ATOM 9008 N N . SER A 1 1205 ? -14.836 23.095 27.860 1.00 65.38 1205 SER A N 1
ATOM 9009 C CA . SER A 1 1205 ? -14.534 22.513 29.169 1.00 65.38 1205 SER A CA 1
ATOM 9010 C C . SER A 1 1205 ? -15.630 22.873 30.177 1.00 65.38 1205 SER A C 1
ATOM 9012 O O . SER A 1 1205 ? -16.289 23.909 30.036 1.00 65.38 1205 SER A O 1
ATOM 9014 N N . PRO A 1 1206 ? -15.758 22.140 31.295 1.00 67.12 1206 PRO A N 1
ATOM 9015 C CA . PRO A 1 1206 ? -16.540 22.615 32.426 1.00 67.12 1206 PRO A CA 1
ATOM 9016 C C . PRO A 1 1206 ? -16.091 24.003 32.892 1.00 67.12 1206 PRO A C 1
ATOM 9018 O O . PRO A 1 1206 ? -14.912 24.373 32.814 1.00 67.12 1206 PRO A O 1
ATOM 9021 N N . ALA A 1 1207 ? -17.060 24.788 33.361 1.00 73.44 1207 ALA A N 1
ATOM 9022 C CA . ALA A 1 1207 ? -16.822 26.142 33.835 1.00 73.44 1207 ALA A CA 1
ATOM 9023 C C . ALA A 1 1207 ? -15.949 26.132 35.094 1.00 73.44 1207 ALA A C 1
ATOM 9025 O O . ALA A 1 1207 ? -16.204 25.379 36.031 1.00 73.44 1207 ALA A O 1
ATOM 9026 N N . SER A 1 1208 ? -14.966 27.027 35.136 1.00 74.12 1208 SER A N 1
ATOM 9027 C CA . SER A 1 1208 ? -14.112 27.236 36.300 1.00 74.12 1208 SER A CA 1
ATOM 9028 C C . SER A 1 1208 ? -14.891 27.580 37.563 1.00 74.12 1208 SER A C 1
ATOM 9030 O O . SER A 1 1208 ? -16.007 28.115 37.512 1.00 74.12 1208 SER A O 1
ATOM 9032 N N . ASP A 1 1209 ? -14.229 27.429 38.710 1.00 76.38 1209 ASP A N 1
ATOM 9033 C CA . ASP A 1 1209 ? -14.644 28.142 39.913 1.00 76.38 1209 ASP A CA 1
ATOM 9034 C C . ASP A 1 1209 ? -14.775 29.651 39.620 1.00 76.38 1209 ASP A C 1
ATOM 9036 O O . ASP A 1 1209 ? -14.022 30.198 38.792 1.00 76.38 1209 ASP A O 1
ATOM 9040 N N . PRO A 1 1210 ? -15.733 30.353 40.260 1.00 78.00 1210 PRO A N 1
ATOM 9041 C CA . PRO A 1 1210 ? -15.860 31.795 40.110 1.00 78.00 1210 PRO A CA 1
ATOM 9042 C C . PRO A 1 1210 ? -14.538 32.501 40.416 1.00 78.00 1210 PRO A C 1
ATOM 9044 O O . PRO A 1 1210 ? -13.882 32.222 41.421 1.00 78.00 1210 PRO A O 1
ATOM 9047 N N . SER A 1 1211 ? -14.170 33.467 39.577 1.00 81.94 1211 SER A N 1
ATOM 9048 C CA . SER A 1 1211 ? -13.108 34.417 39.889 1.00 81.94 1211 SER A CA 1
ATOM 9049 C C . SER A 1 1211 ? -13.392 35.129 41.215 1.00 81.94 1211 SER A C 1
ATOM 9051 O O . SER A 1 1211 ? -14.525 35.171 41.696 1.00 81.94 1211 SER A O 1
ATOM 9053 N N . ARG A 1 1212 ? -12.385 35.814 41.766 1.00 79.62 1212 ARG A N 1
ATOM 9054 C CA . ARG A 1 1212 ? -12.607 36.729 42.899 1.00 79.62 1212 ARG A CA 1
ATOM 9055 C C . ARG A 1 1212 ? -13.671 37.776 42.535 1.00 79.62 1212 ARG A C 1
ATOM 9057 O O . ARG A 1 1212 ? -13.754 38.188 41.379 1.00 79.62 1212 ARG A O 1
ATOM 9064 N N . ASP A 1 1213 ? -14.455 38.217 43.513 1.00 86.38 1213 ASP A N 1
ATOM 9065 C CA . ASP A 1 1213 ? -15.502 39.220 43.299 1.00 86.38 1213 ASP A CA 1
ATOM 9066 C C . ASP A 1 1213 ? -14.922 40.602 42.937 1.00 86.38 1213 ASP A C 1
ATOM 9068 O O . ASP A 1 1213 ? -13.941 41.060 43.530 1.00 86.38 1213 ASP A O 1
ATOM 9072 N N . ILE A 1 1214 ? -15.584 41.316 42.021 1.00 88.81 1214 ILE A N 1
ATOM 9073 C CA . ILE A 1 1214 ? -15.345 42.733 41.716 1.00 88.81 1214 ILE A CA 1
ATOM 9074 C C . ILE A 1 1214 ? -16.635 43.536 41.880 1.00 88.81 1214 ILE A C 1
ATOM 9076 O O . ILE A 1 1214 ? -17.693 43.146 41.399 1.00 88.81 1214 ILE A O 1
ATOM 9080 N N . THR A 1 1215 ? -16.565 44.685 42.553 1.00 91.19 1215 THR A N 1
ATOM 9081 C CA . THR A 1 1215 ? -17.730 45.562 42.759 1.00 91.19 1215 THR A CA 1
ATOM 9082 C C . THR A 1 1215 ? -17.594 46.836 41.935 1.00 91.19 1215 THR A C 1
ATOM 9084 O O . THR A 1 1215 ? -16.624 47.576 42.097 1.00 91.19 1215 THR A O 1
ATOM 9087 N N . LEU A 1 1216 ? -18.575 47.106 41.070 1.00 89.75 1216 LEU A N 1
ATOM 9088 C CA . LEU A 1 1216 ? -18.634 48.319 40.253 1.00 89.75 1216 LEU A CA 1
ATOM 9089 C C . LEU A 1 1216 ? -19.285 49.470 41.027 1.00 89.75 1216 LEU A C 1
ATOM 9091 O O . LEU A 1 1216 ? -20.385 49.331 41.564 1.00 89.75 1216 LEU A O 1
ATOM 9095 N N . THR A 1 1217 ? -18.625 50.631 41.056 1.00 87.31 1217 THR A N 1
ATOM 9096 C CA . THR A 1 1217 ? -19.102 51.844 41.741 1.00 87.31 1217 THR A CA 1
ATOM 9097 C C . THR A 1 1217 ? -19.001 53.082 40.843 1.00 87.31 1217 THR A C 1
ATOM 9099 O O . THR A 1 1217 ? -18.147 53.162 39.969 1.00 87.31 1217 THR A O 1
ATOM 9102 N N . GLY A 1 1218 ? -19.882 54.069 41.048 1.00 74.38 1218 GLY A N 1
ATOM 9103 C CA . GLY A 1 1218 ? -19.727 55.450 40.557 1.00 74.38 1218 GLY A CA 1
ATOM 9104 C C . GLY A 1 1218 ? -19.190 55.638 39.127 1.00 74.38 1218 GLY A C 1
ATOM 9105 O O . GLY A 1 1218 ? -18.066 56.097 38.953 1.00 74.38 1218 GLY A O 1
ATOM 9106 N N . GLY A 1 1219 ? -20.001 55.350 38.103 1.00 76.38 1219 GLY A N 1
ATOM 9107 C CA . GLY A 1 1219 ? -19.644 55.570 36.690 1.00 76.38 1219 GLY A CA 1
ATOM 9108 C C . GLY A 1 1219 ? -18.816 54.451 36.044 1.00 76.38 1219 GLY A C 1
ATOM 9109 O O . GLY A 1 1219 ? -18.608 54.485 34.832 1.00 76.38 1219 GLY A O 1
ATOM 9110 N N . GLN A 1 1220 ? -18.384 53.451 36.821 1.00 87.38 1220 GLN A N 1
ATOM 9111 C CA . GLN A 1 1220 ? -17.816 52.204 36.308 1.00 87.38 1220 GLN A CA 1
ATOM 9112 C C . GLN A 1 1220 ? -18.940 51.313 35.764 1.00 87.38 1220 GLN A C 1
ATOM 9114 O O . GLN A 1 1220 ? -19.886 51.004 36.485 1.00 87.38 1220 GLN A O 1
ATOM 9119 N N . THR A 1 1221 ? -18.844 50.926 34.493 1.00 89.75 1221 THR A N 1
ATOM 9120 C CA . THR A 1 1221 ? -19.880 50.165 33.769 1.00 89.75 1221 THR A CA 1
ATOM 9121 C C . THR A 1 1221 ? -19.296 49.060 32.877 1.00 89.75 1221 THR A C 1
ATOM 9123 O O . THR A 1 1221 ? -19.968 48.550 31.983 1.00 89.75 1221 THR A O 1
ATOM 9126 N N . ALA A 1 1222 ? -18.035 48.679 33.093 1.00 91.06 1222 ALA A N 1
ATOM 9127 C CA . ALA A 1 1222 ? -17.353 47.569 32.426 1.00 91.06 1222 ALA A CA 1
ATOM 9128 C C . ALA A 1 1222 ? -16.304 46.945 33.364 1.00 91.06 1222 ALA A C 1
ATOM 9130 O O . ALA A 1 1222 ? -15.867 47.591 34.317 1.00 91.06 1222 ALA A O 1
ATOM 9131 N N . VAL A 1 1223 ? -15.872 45.713 33.081 1.00 91.00 1223 VAL A N 1
ATOM 9132 C CA . VAL A 1 1223 ? -14.755 45.038 33.766 1.00 91.00 1223 VAL A CA 1
ATOM 9133 C C . VAL A 1 1223 ? -13.762 44.549 32.714 1.00 91.00 1223 VAL A C 1
ATOM 9135 O O . VAL A 1 1223 ? -14.166 43.934 31.730 1.00 91.00 1223 VAL A O 1
ATOM 9138 N N . LEU A 1 1224 ? -12.473 44.817 32.916 1.00 91.56 1224 LEU A N 1
ATOM 9139 C CA . LEU A 1 1224 ? -11.382 44.224 32.149 1.00 91.56 1224 LEU A CA 1
ATOM 9140 C C . LEU A 1 1224 ? -10.874 42.977 32.871 1.00 91.56 1224 LEU A C 1
ATOM 9142 O O . LEU A 1 1224 ? -10.472 43.057 34.032 1.00 91.56 1224 LEU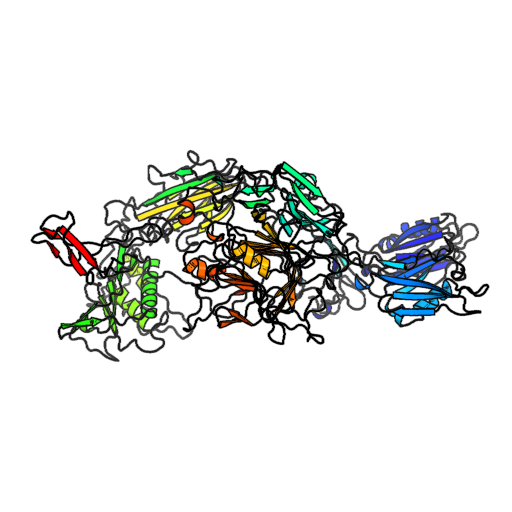 A O 1
ATOM 9146 N N . LEU A 1 1225 ? -10.861 41.850 32.164 1.00 91.50 1225 LEU A N 1
ATOM 9147 C CA . LEU A 1 1225 ? -10.228 40.616 32.614 1.00 91.50 1225 LEU A CA 1
ATOM 9148 C C . LEU A 1 1225 ? -8.801 40.580 32.053 1.00 91.50 1225 LEU A C 1
ATOM 9150 O O . LEU A 1 1225 ? -8.596 40.733 30.849 1.00 91.50 1225 LEU A O 1
ATOM 9154 N N . SER A 1 1226 ? -7.808 40.398 32.920 1.00 83.38 1226 SER A N 1
ATOM 9155 C CA . SER A 1 1226 ? -6.392 40.300 32.547 1.00 83.38 1226 SER A CA 1
ATOM 9156 C C . SER A 1 1226 ? -5.731 39.101 33.227 1.00 83.38 1226 SER A C 1
ATOM 9158 O O . SER A 1 1226 ? -6.259 38.586 34.209 1.00 83.38 1226 SER A O 1
ATOM 9160 N N . GLN A 1 1227 ? -4.591 38.646 32.690 1.00 81.00 1227 GLN A N 1
ATOM 9161 C CA . GLN A 1 1227 ? -3.926 37.400 33.118 1.00 81.00 1227 GLN A CA 1
ATOM 9162 C C . GLN A 1 1227 ? -4.825 36.164 32.952 1.00 81.00 1227 GLN A C 1
ATOM 9164 O O . GLN A 1 1227 ? -4.853 35.287 33.809 1.00 81.00 1227 GLN A O 1
ATOM 9169 N N . LEU A 1 1228 ? -5.578 36.115 31.846 1.00 78.25 1228 LEU A N 1
ATOM 9170 C CA . LEU A 1 1228 ? -6.352 34.929 31.500 1.00 78.25 1228 LEU A CA 1
ATOM 9171 C C . LEU A 1 1228 ? -5.404 33.734 31.309 1.00 78.25 1228 LEU A C 1
ATOM 9173 O O . LEU A 1 1228 ? -4.364 33.905 30.656 1.00 78.25 1228 LEU A O 1
ATOM 9177 N N . PRO A 1 1229 ? -5.742 32.564 31.871 1.00 67.25 1229 PRO A N 1
ATOM 9178 C CA . PRO A 1 1229 ? -4.994 31.344 31.622 1.00 67.25 1229 PRO A CA 1
ATOM 9179 C C . PRO A 1 1229 ? -5.061 31.001 30.127 1.00 67.25 1229 PRO A C 1
ATOM 9181 O O . PRO A 1 1229 ? -6.066 31.277 29.467 1.00 67.25 1229 PRO A O 1
ATOM 9184 N N . ARG A 1 1230 ? -3.953 30.493 29.588 1.00 56.53 1230 ARG A N 1
ATOM 9185 C CA . ARG A 1 1230 ? -3.802 30.130 28.176 1.00 56.53 1230 ARG A CA 1
ATOM 9186 C C . ARG A 1 1230 ? -3.657 28.639 28.023 1.00 56.53 1230 ARG A C 1
ATOM 9188 O O . ARG A 1 1230 ? -3.094 28.044 28.968 1.00 56.53 1230 ARG A O 1
#